Protein 1JMX (pdb70)

InterPro domains:
  IPR009111 Quinohemoprotein amine dehydrogenase, alpha subunit, domain 2 [PF14930] (226-328)
  IPR013783 Immunoglobulin-like fold [G3DSA:2.60.40.10] (332-410)
  IPR013783 Immunoglobulin-like fold [G3DSA:2.60.40.10] (411-534)
  IPR014756 Immunoglobulin E-set [SSF81296] (331-411)
  IPR014756 Immunoglobulin E-set [SSF81296] (412-542)
  IPR015182 Quinohemoprotein amine dehydrogenase, alpha subunit, haem binding domain [PF09098] (52-215)
  IPR015183 Quinohemoprotein amine dehydrogenase, alpha subunit domain III [PF09099] (331-411)
  IPR015184 Quinohemoprotein amine dehydrogenase, alpha subunit domain IV [PF09100] (416-541)
  IPR023887 Quinohemoprotein amine dehydrogenase, alpha subunit [TIGR03908] (46-541)
  IPR036718 Quinohemoprotein amine dehydrogenase alpha subunit, domain 2 superfamily [G3DSA:2.40.128.120] (223-331)
  IPR036718 Quinohemoprotein amine dehydrogenase alpha subunit, domain 2 superfamily [SSF69298] (211-328)
  IPR036909 Cytochrome c-like domain superfamily [G3DSA:1.10.760.10] (51-115)
  IPR036909 Cytochrome c-like domain superfamily [SSF46626] (50-131)
  IPR036909 Cytochrome c-like domain superfamily [SSF46626] (135-213)

Structure (mmCIF, N/CA/C/O backbone):
data_1JMX
#
_entry.id   1JMX
#
_cell.length_a   167.21
_cell.length_b   92.37
_cell.length_c   79.30
_cell.angle_alpha   90.00
_cell.angle_beta   112.00
_cell.angle_gamma   90.00
#
_symmetry.space_group_name_H-M   'C 1 2 1'
#
loop_
_entity.id
_entity.type
_entity.pdbx_description
1 polymer 'Amine Dehydrogenase'
2 polymer 'Amine Dehydrogenase'
3 polymer 'Amine Dehydrogenase'
4 non-polymer 'NICKEL (II) ION'
5 non-polymer 'HEME C'
6 water water
#
loop_
_atom_site.group_PDB
_atom_site.id
_atom_site.type_symbol
_atom_site.label_atom_id
_atom_site.label_alt_id
_atom_site.label_comp_id
_atom_site.label_asym_id
_atom_site.label_entity_id
_atom_site.label_seq_id
_atom_site.pdbx_PDB_ins_code
_atom_site.Cartn_x
_atom_site.Cartn_y
_atom_site.Cartn_z
_atom_site.occupancy
_atom_site.B_iso_or_equiv
_atom_site.auth_seq_id
_atom_site.auth_comp_id
_atom_site.auth_asym_id
_atom_site.auth_atom_id
_atom_site.pdbx_PDB_model_num
ATOM 1 N N . GLU A 1 2 ? 153.143 35.187 4.805 1.00 47.76 2 GLU A N 1
ATOM 2 C CA . GLU A 1 2 ? 154.179 34.122 4.958 1.00 47.42 2 GLU A CA 1
ATOM 3 C C . GLU A 1 2 ? 153.495 32.764 4.947 1.00 46.28 2 GLU A C 1
ATOM 4 O O . GLU A 1 2 ? 152.329 32.635 4.560 1.00 47.13 2 GLU A O 1
ATOM 10 N N . GLN A 1 3 ? 154.239 31.739 5.339 1.00 44.45 3 GLN A N 1
ATOM 11 C CA . GLN A 1 3 ? 153.683 30.405 5.407 1.00 41.68 3 GLN A CA 1
ATOM 12 C C . GLN A 1 3 ? 153.051 30.292 6.772 1.00 37.88 3 GLN A C 1
ATOM 13 O O . GLN A 1 3 ? 153.441 31.000 7.700 1.00 36.43 3 GLN A O 1
ATOM 19 N N . GLY A 1 4 ? 152.067 29.413 6.890 1.00 34.02 4 GLY A N 1
ATOM 20 C CA . GLY A 1 4 ? 151.386 29.239 8.155 1.00 29.68 4 GLY A CA 1
ATOM 21 C C . GLY A 1 4 ? 152.321 28.935 9.308 1.00 26.55 4 GLY A C 1
ATOM 22 O O . GLY A 1 4 ? 152.288 29.638 10.314 1.00 26.69 4 GLY A O 1
ATOM 23 N N . PRO A 1 5 ? 153.199 27.925 9.173 1.00 24.78 5 PRO A N 1
ATOM 24 C CA . PRO A 1 5 ? 154.146 27.531 10.222 1.00 22.71 5 PRO A CA 1
ATOM 25 C C . PRO A 1 5 ? 155.096 28.599 10.742 1.00 20.91 5 PRO A C 1
ATOM 26 O O . PRO A 1 5 ? 155.339 28.670 11.945 1.00 20.61 5 PRO A O 1
ATOM 30 N N . SER A 1 6 ? 155.615 29.437 9.850 1.00 20.89 6 SER A N 1
ATOM 31 C CA . SER A 1 6 ? 156.543 30.481 10.258 1.00 20.66 6 SER A CA 1
ATOM 32 C C . SER A 1 6 ? 155.821 31.607 10.981 1.00 20.51 6 SER A C 1
ATOM 33 O O . SER A 1 6 ? 156.367 32.170 11.921 1.00 21.03 6 SER A O 1
ATOM 36 N N . LEU A 1 7 ? 154.606 31.938 10.537 1.00 19.55 7 LEU A N 1
ATOM 37 C CA . LEU A 1 7 ? 153.796 32.979 11.179 1.00 18.40 7 LEU A CA 1
ATOM 38 C C . LEU A 1 7 ? 153.361 32.509 12.562 1.00 17.06 7 LEU A C 1
ATOM 39 O O . LEU A 1 7 ? 153.275 33.295 13.499 1.00 17.00 7 LEU A O 1
ATOM 44 N N . LEU A 1 8 ? 153.068 31.220 12.666 1.00 17.38 8 LEU A N 1
ATOM 45 C CA . LEU A 1 8 ? 152.666 30.604 13.924 1.00 17.35 8 LEU A CA 1
ATOM 46 C C . LEU A 1 8 ? 153.736 30.845 14.977 1.00 18.23 8 LEU A C 1
ATOM 47 O O . LEU A 1 8 ? 153.439 31.170 16.122 1.00 18.90 8 LEU A O 1
ATOM 52 N N . GLN A 1 9 ? 154.987 30.648 14.584 1.00 17.77 9 GLN A N 1
ATOM 53 C CA . GLN A 1 9 ? 156.109 30.843 15.485 1.00 17.51 9 GLN A CA 1
ATOM 54 C C . GLN A 1 9 ? 156.432 32.317 15.755 1.00 15.79 9 GLN A C 1
ATOM 55 O O . GLN A 1 9 ? 156.580 32.714 16.902 1.00 15.18 9 GLN A O 1
ATOM 61 N N . ASN A 1 10 ? 156.529 33.119 14.700 1.00 15.30 10 ASN A N 1
ATOM 62 C CA . ASN A 1 10 ? 156.853 34.544 14.814 1.00 17.00 10 ASN A CA 1
ATOM 63 C C . ASN A 1 10 ? 155.851 35.360 15.629 1.00 16.35 10 ASN A C 1
ATOM 64 O O . ASN A 1 10 ? 156.219 36.357 16.254 1.00 16.07 10 ASN A O 1
ATOM 69 N N . LYS A 1 11 ? 154.585 34.955 15.588 1.00 15.09 11 LYS A N 1
ATOM 70 C CA . LYS A 1 11 ? 153.520 35.691 16.257 1.00 13.15 11 LYS A CA 1
ATOM 71 C C . LYS A 1 11 ? 152.906 35.099 17.520 1.00 12.40 11 LYS A C 1
ATOM 72 O O . LYS A 1 11 ? 152.327 35.826 18.323 1.00 13.01 11 LYS A O 1
ATOM 78 N N . CYS A 1 12 ? 153.020 33.791 17.697 1.00 13.44 12 CYS A N 1
ATOM 79 C CA . CYS A 1 12 ? 152.405 33.132 18.852 1.00 14.54 12 CYS A CA 1
ATOM 80 C C . CYS A 1 12 ? 153.414 32.659 19.896 1.00 16.57 12 CYS A C 1
ATOM 81 O O . CYS A 1 12 ? 153.104 32.619 21.090 1.00 15.53 12 CYS A O 1
ATOM 84 N N . MET A 1 13 ? 154.607 32.290 19.432 1.00 18.07 13 MET A N 1
ATOM 85 C CA . MET A 1 13 ? 155.688 31.824 20.299 1.00 21.12 13 MET A CA 1
ATOM 86 C C . MET A 1 13 ? 155.976 32.967 21.278 1.00 22.33 13 MET A C 1
ATOM 87 O O . MET A 1 13 ? 155.707 34.133 20.981 1.00 23.91 13 MET A O 1
ATOM 92 N N . GLY A 1 14 ? 156.524 32.656 22.443 1.00 21.39 14 GLY A N 1
ATOM 93 C CA . GLY A 1 14 ? 156.757 33.727 23.393 1.00 21.01 14 GLY A CA 1
ATOM 94 C C . GLY A 1 14 ? 155.688 33.645 24.468 1.00 19.07 14 GLY A C 1
ATOM 95 O O . GLY A 1 14 ? 155.970 33.903 25.632 1.00 21.20 14 GLY A O 1
ATOM 96 N N . CYS A 1 15 ? 154.450 33.353 24.063 1.00 16.50 15 CYS A N 1
ATOM 97 C CA . CYS A 1 15 ? 153.333 33.181 24.996 1.00 13.83 15 CYS A CA 1
ATOM 98 C C . CYS A 1 15 ? 152.930 31.719 24.897 1.00 11.79 15 CYS A C 1
ATOM 99 O O . CYS A 1 15 ? 152.536 31.093 25.878 1.00 11.61 15 CYS A O 1
ATOM 102 N N . HIS A 1 16 ? 153.053 31.173 23.695 1.00 11.44 16 HIS A N 1
ATOM 103 C CA . HIS A 1 16 ? 152.737 29.778 23.458 1.00 12.07 16 HIS A CA 1
ATOM 104 C C . HIS A 1 16 ? 154.040 29.034 23.283 1.00 14.05 16 HIS A C 1
ATOM 105 O O . HIS A 1 16 ? 154.907 29.439 22.514 1.00 14.87 16 HIS A O 1
ATOM 112 N N . ILE A 1 17 ? 154.182 27.960 24.041 1.00 15.48 17 ILE A N 1
ATOM 113 C CA . ILE A 1 17 ? 155.403 27.188 24.019 1.00 18.14 17 ILE A CA 1
ATOM 114 C C . ILE A 1 17 ? 155.486 26.158 22.900 1.00 18.05 17 ILE A C 1
ATOM 115 O O . ILE A 1 17 ? 154.532 25.431 22.628 1.00 17.20 17 ILE A O 1
ATOM 120 N N . PRO A 1 18 ? 156.630 26.126 22.202 1.00 18.71 18 PRO A N 1
ATOM 121 C CA . PRO A 1 18 ? 156.885 25.197 21.102 1.00 20.40 18 PRO A CA 1
ATOM 122 C C . PRO A 1 18 ? 156.940 23.792 21.688 1.00 21.98 18 PRO A C 1
ATOM 123 O O . PRO A 1 18 ? 157.567 23.578 22.725 1.00 23.06 18 PRO A O 1
ATOM 127 N N . GLU A 1 19 ? 156.262 22.848 21.044 1.00 23.45 19 GLU A N 1
ATOM 128 C CA . GLU A 1 19 ? 156.242 21.472 21.520 1.00 24.69 19 GLU A CA 1
ATOM 129 C C . GLU A 1 19 ? 156.853 20.516 20.509 1.00 25.46 19 GLU A C 1
ATOM 130 O O . GLU A 1 19 ? 156.908 19.309 20.746 1.00 26.87 19 GLU A O 1
ATOM 136 N N . GLY A 1 20 ? 157.328 21.056 19.392 1.00 26.80 20 GLY A N 1
ATOM 137 C CA . GLY A 1 20 ? 157.919 20.214 18.368 1.00 29.42 20 GLY A CA 1
ATOM 138 C C . GLY A 1 20 ? 157.240 20.422 17.031 1.00 30.21 20 GLY A C 1
ATOM 139 O O . GLY A 1 20 ? 156.063 20.768 16.986 1.00 31.27 20 GLY A O 1
ATOM 140 N N . ASN A 1 21 ? 157.981 20.178 15.953 1.00 31.02 21 ASN A N 1
ATOM 141 C CA . ASN A 1 21 ? 157.513 20.354 14.573 1.00 32.05 21 ASN A CA 1
ATOM 142 C C . ASN A 1 21 ? 156.229 21.143 14.314 1.00 30.46 21 ASN A C 1
ATOM 143 O O . ASN A 1 21 ? 155.182 20.587 13.972 1.00 29.73 21 ASN A O 1
ATOM 148 N N . ASP A 1 22 ? 156.342 22.452 14.516 1.00 29.11 22 ASP A N 1
ATOM 149 C CA . ASP A 1 22 ? 155.264 23.412 14.297 1.00 27.00 22 ASP A CA 1
ATOM 150 C C . ASP A 1 22 ? 154.021 23.287 15.177 1.00 24.78 22 ASP A C 1
ATOM 151 O O . ASP A 1 22 ? 152.956 23.778 14.814 1.00 23.87 22 ASP A O 1
ATOM 156 N N . THR A 1 23 ? 154.166 22.638 16.334 1.00 23.54 23 THR A N 1
ATOM 157 C CA . THR A 1 23 ? 153.056 22.500 17.278 1.00 21.97 23 THR A CA 1
ATOM 158 C C . THR A 1 23 ? 153.361 23.374 18.493 1.00 19.64 23 THR A C 1
ATOM 159 O O . THR A 1 23 ? 154.516 23.533 18.876 1.00 20.56 23 THR A O 1
ATOM 163 N N . TYR A 1 24 ? 152.326 23.997 19.043 1.00 18.11 24 TYR A N 1
ATOM 164 C CA . TYR A 1 24 ? 152.476 24.887 20.186 1.00 14.77 24 TYR A CA 1
ATOM 165 C C . TYR A 1 24 ? 151.448 24.571 21.247 1.00 14.11 24 TYR A C 1
ATOM 166 O O . TYR A 1 24 ? 150.444 23.923 20.976 1.00 14.82 24 TYR A O 1
ATOM 175 N N . SER A 1 25 ? 151.708 25.007 22.468 1.00 12.05 25 SER A N 1
ATOM 176 C CA . SER A 1 25 ? 150.781 24.748 23.550 1.00 12.37 25 SER A CA 1
ATOM 177 C C . SER A 1 25 ? 149.448 25.438 23.258 1.00 12.10 25 SER A C 1
ATOM 178 O O . SER A 1 25 ? 149.419 26.523 22.673 1.00 11.81 25 SER A O 1
ATOM 181 N N . ARG A 1 26 ? 148.359 24.772 23.639 1.00 12.72 26 ARG A N 1
ATOM 182 C CA . ARG A 1 26 ? 146.998 25.270 23.449 1.00 13.75 26 ARG A CA 1
ATOM 183 C C . ARG A 1 26 ? 146.552 25.189 21.994 1.00 14.10 26 ARG A C 1
ATOM 184 O O . ARG A 1 26 ? 145.653 24.424 21.662 1.00 13.70 26 ARG A O 1
ATOM 192 N N . ILE A 1 27 ? 147.249 25.923 21.129 1.00 15.18 27 ILE A N 1
ATOM 193 C CA . ILE A 1 27 ? 146.963 25.995 19.694 1.00 14.58 27 ILE A CA 1
ATOM 194 C C . ILE A 1 27 ? 146.783 24.664 18.977 1.00 14.59 27 ILE A C 1
ATOM 195 O O . ILE A 1 27 ? 145.821 24.487 18.232 1.00 14.73 27 ILE A O 1
ATOM 200 N N . SER A 1 28 ? 147.682 23.721 19.228 1.00 14.15 28 SER A N 1
ATOM 201 C CA . SER A 1 28 ? 147.627 22.420 18.571 1.00 13.82 28 SER A CA 1
ATOM 202 C C . SER A 1 28 ? 146.810 21.356 19.294 1.00 14.48 28 SER A C 1
ATOM 203 O O . SER A 1 28 ? 146.940 20.171 18.996 1.00 15.98 28 SER A O 1
ATOM 206 N N . HIS A 1 29 ? 145.938 21.770 20.204 1.00 13.79 29 HIS A N 1
ATOM 207 C CA . HIS A 1 29 ? 145.149 20.817 20.976 1.00 14.63 29 HIS A CA 1
ATOM 208 C C . HIS A 1 29 ? 143.664 21.162 20.954 1.00 14.36 29 HIS A C 1
ATOM 209 O O . HIS A 1 29 ? 142.902 20.775 21.844 1.00 13.87 29 HIS A O 1
ATOM 216 N N . GLN A 1 30 ? 143.275 21.898 19.918 1.00 14.27 30 GLN A N 1
ATOM 217 C CA . GLN A 1 30 ? 141.903 22.327 19.734 1.00 14.01 30 GLN A CA 1
ATOM 218 C C . GLN A 1 30 ? 141.570 22.334 18.241 1.00 14.29 30 GLN A C 1
ATOM 219 O O . GLN A 1 30 ? 142.444 22.574 17.406 1.00 15.30 30 GLN A O 1
ATOM 225 N N . ARG A 1 31 ? 140.317 22.029 17.910 1.00 14.84 31 ARG A N 1
ATOM 226 C CA . ARG A 1 31 ? 139.842 22.043 16.516 1.00 13.61 31 ARG A CA 1
ATOM 227 C C . ARG A 1 31 ? 138.606 22.924 16.479 1.00 13.52 31 ARG A C 1
ATOM 228 O O . ARG A 1 31 ? 137.726 22.789 17.324 1.00 14.06 31 ARG A O 1
ATOM 236 N N . LYS A 1 32 ? 138.567 23.859 15.538 1.00 13.11 32 LYS A N 1
ATOM 237 C CA . LYS A 1 32 ? 137.437 24.781 15.427 1.00 12.84 32 LYS A CA 1
ATOM 238 C C . LYS A 1 32 ? 137.102 25.079 13.964 1.00 13.08 32 LYS A C 1
ATOM 239 O O . LYS A 1 32 ? 137.825 24.679 13.042 1.00 13.21 32 LYS A O 1
ATOM 245 N N . THR A 1 33 ? 136.016 25.820 13.770 1.00 12.00 33 THR A N 1
ATOM 246 C CA . THR A 1 33 ? 135.578 26.231 12.441 1.00 11.87 33 THR A CA 1
ATOM 247 C C . THR A 1 33 ? 136.450 27.426 12.044 1.00 12.61 33 THR A C 1
ATOM 248 O O . THR A 1 33 ? 137.209 27.939 12.869 1.00 14.39 33 THR A O 1
ATOM 252 N N . PRO A 1 34 ? 136.388 27.857 10.769 1.00 12.34 34 PRO A N 1
ATOM 253 C CA . PRO A 1 34 ? 137.180 29.003 10.300 1.00 11.99 34 PRO A CA 1
ATOM 254 C C . PRO A 1 34 ? 136.918 30.277 11.119 1.00 12.35 34 PRO A C 1
ATOM 255 O O . PRO A 1 34 ? 137.855 31.001 11.463 1.00 12.26 34 PRO A O 1
ATOM 259 N N . GLU A 1 35 ? 135.653 30.547 11.438 1.00 12.13 35 GLU A N 1
ATOM 260 C CA . GLU A 1 35 ? 135.333 31.729 12.235 1.00 12.41 35 GLU A CA 1
ATOM 261 C C . GLU A 1 35 ? 135.713 31.530 13.695 1.00 11.18 35 GLU A C 1
ATOM 262 O O . GLU A 1 35 ? 135.878 32.496 14.423 1.00 11.20 35 GLU A O 1
ATOM 268 N N . GLY A 1 36 ? 135.841 30.273 14.113 1.00 10.44 36 GLY A N 1
ATOM 269 C CA . GLY A 1 36 ? 136.245 29.977 15.474 1.00 11.75 36 GLY A CA 1
ATOM 270 C C . GLY A 1 36 ? 137.711 30.360 15.618 1.00 12.07 36 GLY A C 1
ATOM 271 O O . GLY A 1 36 ? 138.106 31.020 16.583 1.00 11.40 36 GLY A O 1
ATOM 272 N N . TRP A 1 37 ? 138.517 29.965 14.635 1.00 11.86 37 TRP A N 1
ATOM 273 C CA . TRP A 1 37 ? 139.936 30.298 14.641 1.00 12.14 37 TRP A CA 1
ATOM 274 C C . TRP A 1 37 ? 140.134 31.805 14.589 1.00 11.96 37 TRP A C 1
ATOM 275 O O . TRP A 1 37 ? 140.948 32.340 15.339 1.00 12.59 37 TRP A O 1
ATOM 286 N N . LEU A 1 38 ? 139.359 32.491 13.749 1.00 11.17 38 LEU A N 1
ATOM 287 C CA . LEU A 1 38 ? 139.451 33.946 13.658 1.00 11.23 38 LEU A CA 1
ATOM 288 C C . LEU A 1 38 ? 139.131 34.592 15.017 1.00 11.90 38 LEU A C 1
ATOM 289 O O . LEU A 1 38 ? 139.770 35.567 15.417 1.00 11.54 38 LEU A O 1
ATOM 294 N N . MET A 1 39 ? 138.141 34.038 15.715 1.00 12.53 39 MET A N 1
ATOM 295 C CA . MET A 1 39 ? 137.722 34.539 17.022 1.00 12.50 39 MET A CA 1
ATOM 296 C C . MET A 1 39 ? 138.785 34.375 18.099 1.00 10.73 39 MET A C 1
ATOM 297 O O . MET A 1 39 ? 138.921 35.231 18.960 1.00 12.26 39 MET A O 1
ATOM 302 N N . SER A 1 40 ? 139.535 33.277 18.051 1.00 12.15 40 SER A N 1
ATOM 303 C CA . SER A 1 40 ? 140.601 33.037 19.025 1.00 10.71 40 SER A CA 1
ATOM 304 C C . SER A 1 40 ? 141.740 34.027 18.828 1.00 10.77 40 SER A C 1
ATOM 305 O O . SER A 1 40 ? 142.252 34.588 19.793 1.00 10.91 40 SER A O 1
ATOM 308 N N . ILE A 1 41 ? 142.123 34.237 17.569 1.00 10.49 41 ILE A N 1
ATOM 309 C CA . ILE A 1 41 ? 143.197 35.159 17.234 1.00 11.37 41 ILE A CA 1
ATOM 310 C C . ILE A 1 41 ? 142.799 36.598 17.561 1.00 12.44 41 ILE A C 1
ATOM 311 O O . ILE A 1 41 ? 143.613 37.378 18.058 1.00 12.73 41 ILE A O 1
ATOM 316 N N . ALA A 1 42 ? 141.538 36.933 17.305 1.00 12.32 42 ALA A N 1
ATOM 317 C CA . ALA A 1 42 ? 141.020 38.259 17.608 1.00 11.77 42 ALA A CA 1
ATOM 318 C C . ALA A 1 42 ? 141.060 38.485 19.121 1.00 11.48 42 ALA A C 1
ATOM 319 O O . ALA A 1 42 ? 141.269 39.606 19.572 1.00 13.21 42 ALA A O 1
ATOM 321 N N . ARG A 1 43 ? 140.846 37.426 19.900 1.00 11.55 43 ARG A N 1
ATOM 322 C CA . ARG A 1 43 ? 140.894 37.542 21.357 1.00 12.04 43 ARG A CA 1
ATOM 323 C C . ARG A 1 43 ? 142.322 37.831 21.783 1.00 11.65 43 ARG A C 1
ATOM 324 O O . ARG A 1 43 ? 142.548 38.558 22.736 1.00 12.34 43 ARG A O 1
ATOM 332 N N . MET A 1 44 ? 143.279 37.255 21.064 1.00 11.39 44 MET A N 1
ATOM 333 C CA . MET A 1 44 ? 144.684 37.463 21.363 1.00 12.64 44 MET A CA 1
ATOM 334 C C . MET A 1 44 ? 145.060 38.931 21.196 1.00 13.48 44 MET A C 1
ATOM 335 O O . MET A 1 44 ? 145.865 39.462 21.963 1.00 14.72 44 MET A O 1
ATOM 340 N N . GLN A 1 45 ? 144.449 39.588 20.211 1.00 13.27 45 GLN A N 1
ATOM 341 C CA . GLN A 1 45 ? 144.718 40.995 19.931 1.00 12.57 45 GLN A CA 1
ATOM 342 C C . GLN A 1 45 ? 144.065 41.924 20.932 1.00 12.70 45 GLN A C 1
ATOM 343 O O . GLN A 1 45 ? 144.696 42.832 21.454 1.00 14.02 45 GLN A O 1
ATOM 349 N N . VAL A 1 46 ? 142.788 41.689 21.182 1.00 12.22 46 VAL A N 1
ATOM 350 C CA . VAL A 1 46 ? 141.999 42.500 22.097 1.00 12.72 46 VAL A CA 1
ATOM 351 C C . VAL A 1 46 ? 142.382 42.322 23.571 1.00 12.63 46 VAL A C 1
ATOM 352 O O . VAL A 1 46 ? 142.570 43.299 24.292 1.00 13.78 46 VAL A O 1
ATOM 356 N N . MET A 1 47 ? 142.552 41.072 23.989 1.00 13.53 47 MET A N 1
ATOM 357 C CA . MET A 1 47 ? 142.874 40.750 25.373 1.00 13.83 47 MET A CA 1
ATOM 358 C C . MET A 1 47 ? 144.345 40.700 25.730 1.00 14.57 47 MET A C 1
ATOM 359 O O . MET A 1 47 ? 144.739 41.198 26.778 1.00 15.51 47 MET A O 1
ATOM 364 N N . HIS A 1 48 ? 145.156 40.115 24.854 1.00 14.75 48 HIS A N 1
ATOM 365 C CA . HIS A 1 48 ? 146.579 39.946 25.135 1.00 14.67 48 HIS A CA 1
ATOM 366 C C . HIS A 1 48 ? 147.599 40.784 24.366 1.00 14.98 48 HIS A C 1
ATOM 367 O O . HIS A 1 48 ? 148.793 40.497 24.429 1.00 16.65 48 HIS A O 1
ATOM 374 N N . GLY A 1 49 ? 147.128 41.790 23.630 1.00 13.77 49 GLY A N 1
ATOM 375 C CA . GLY A 1 49 ? 148.025 42.667 22.896 1.00 13.92 49 GLY A CA 1
ATOM 376 C C . GLY A 1 49 ? 148.768 42.172 21.664 1.00 14.60 49 GLY A C 1
ATOM 377 O O . GLY A 1 49 ? 149.697 42.840 21.218 1.00 15.78 49 GLY A O 1
ATOM 378 N N . LEU A 1 50 ? 148.367 41.035 21.101 1.00 14.70 50 LEU A N 1
ATOM 379 C CA . LEU A 1 50 ? 149.010 40.497 19.900 1.00 14.42 50 LEU A CA 1
ATOM 380 C C . LEU A 1 50 ? 148.960 41.523 18.762 1.00 13.94 50 LEU A C 1
ATOM 381 O O . LEU A 1 50 ? 147.925 42.135 18.510 1.00 13.01 50 LEU A O 1
ATOM 386 N N . GLN A 1 51 ? 150.094 41.718 18.101 1.00 14.33 51 GLN A N 1
ATOM 387 C CA . GLN A 1 51 ? 150.193 42.641 16.979 1.00 15.88 51 GLN A CA 1
ATOM 388 C C . GLN A 1 51 ? 150.200 41.799 15.708 1.00 16.80 51 GLN A C 1
ATOM 389 O O . GLN A 1 51 ? 151.132 41.025 15.481 1.00 18.25 51 GLN A O 1
ATOM 395 N N . ILE A 1 52 ? 149.171 41.951 14.878 1.00 16.34 52 ILE A N 1
ATOM 396 C CA . ILE A 1 52 ? 149.069 41.172 13.644 1.00 16.21 52 ILE A CA 1
ATOM 397 C C . ILE A 1 52 ? 148.174 41.857 12.614 1.00 16.96 52 ILE A C 1
ATOM 398 O O . ILE A 1 52 ? 147.090 42.336 12.937 1.00 19.10 52 ILE A O 1
ATOM 403 N N . SER A 1 53 ? 148.643 41.933 11.375 1.00 16.87 53 SER A N 1
ATOM 404 C CA . SER A 1 53 ? 147.877 42.568 10.306 1.00 16.25 53 SER A CA 1
ATOM 405 C C . SER A 1 53 ? 146.724 41.671 9.886 1.00 15.52 53 SER A C 1
ATOM 406 O O . SER A 1 53 ? 146.715 40.481 10.197 1.00 14.38 53 SER A O 1
ATOM 409 N N . ASP A 1 54 ? 145.767 42.245 9.160 1.00 16.59 54 ASP A N 1
ATOM 410 C CA . ASP A 1 54 ? 144.604 41.497 8.685 1.00 17.30 54 ASP A CA 1
ATOM 411 C C . ASP A 1 54 ? 145.013 40.412 7.709 1.00 16.54 54 ASP A C 1
ATOM 412 O O . ASP A 1 54 ? 144.446 39.327 7.708 1.00 16.59 54 ASP A O 1
ATOM 417 N N . ASP A 1 55 ? 146.015 40.716 6.891 1.00 17.63 55 ASP A N 1
ATOM 418 C CA . ASP A 1 55 ? 146.540 39.776 5.911 1.00 19.05 55 ASP A CA 1
ATOM 419 C C . ASP A 1 55 ? 147.123 38.540 6.579 1.00 17.70 55 ASP A C 1
ATOM 420 O O . ASP A 1 55 ? 146.784 37.420 6.218 1.00 17.96 55 ASP A O 1
ATOM 425 N N . ASP A 1 56 ? 148.020 38.752 7.539 1.00 16.68 56 ASP A N 1
ATOM 426 C CA . ASP A 1 56 ? 148.651 37.651 8.256 1.00 15.84 56 ASP A CA 1
ATOM 427 C C . ASP A 1 56 ? 147.649 36.874 9.097 1.00 13.98 56 ASP A C 1
ATOM 428 O O . ASP A 1 56 ? 147.809 35.672 9.309 1.00 13.57 56 ASP A O 1
ATOM 433 N N . ARG A 1 57 ? 146.622 37.568 9.582 1.00 14.40 57 ARG A N 1
ATOM 434 C CA . ARG A 1 57 ? 145.588 36.918 10.375 1.00 14.25 57 ARG A CA 1
ATOM 435 C C . ARG A 1 57 ? 144.835 35.977 9.448 1.00 14.57 57 ARG A C 1
ATOM 436 O O . ARG A 1 57 ? 144.594 34.829 9.806 1.00 15.20 57 ARG A O 1
ATOM 444 N N . ARG A 1 58 ? 144.539 36.442 8.232 1.00 15.35 58 ARG A N 1
ATOM 445 C CA . ARG A 1 58 ? 143.844 35.620 7.239 1.00 16.16 58 ARG A CA 1
ATOM 446 C C . ARG A 1 58 ? 144.660 34.387 6.898 1.00 15.65 58 ARG A C 1
ATOM 447 O O . ARG A 1 58 ? 144.108 33.315 6.670 1.00 15.76 58 ARG A O 1
ATOM 455 N N . THR A 1 59 ? 145.979 34.551 6.857 1.00 16.04 59 THR A N 1
ATOM 456 C CA . THR A 1 59 ? 146.870 33.443 6.545 1.00 15.36 59 THR A CA 1
ATOM 457 C C . THR A 1 59 ? 146.817 32.389 7.640 1.00 14.19 59 THR A C 1
ATOM 458 O O . THR A 1 59 ? 146.684 31.204 7.350 1.00 15.17 59 THR A O 1
ATOM 462 N N . LEU A 1 60 ? 146.889 32.825 8.896 1.00 15.21 60 LEU A N 1
ATOM 463 C CA . LEU A 1 60 ? 146.849 31.897 10.024 1.00 14.03 60 LEU A CA 1
ATOM 464 C C . LEU A 1 60 ? 145.522 31.166 10.151 1.00 14.26 60 LEU A C 1
ATOM 465 O O . LEU A 1 60 ? 145.500 29.979 10.460 1.00 16.14 60 LEU A O 1
ATOM 470 N N . VAL A 1 61 ? 144.421 31.869 9.901 1.00 14.27 61 VAL A N 1
ATOM 471 C CA . VAL A 1 61 ? 143.088 31.265 9.973 1.00 14.94 61 VAL A CA 1
ATOM 472 C C . VAL A 1 61 ? 142.986 30.140 8.945 1.00 14.63 61 VAL A C 1
ATOM 473 O O . VAL A 1 61 ? 142.556 29.041 9.270 1.00 14.41 61 VAL A O 1
ATOM 477 N N . LYS A 1 62 ? 143.430 30.413 7.719 1.00 15.34 62 LYS A N 1
ATOM 478 C CA . LYS A 1 62 ? 143.403 29.425 6.642 1.00 15.35 62 LYS A CA 1
ATOM 479 C C . LYS A 1 62 ? 144.220 28.207 7.056 1.00 15.56 62 LYS A C 1
ATOM 480 O O . LYS A 1 62 ? 143.748 27.070 6.976 1.00 16.73 62 LYS A O 1
ATOM 486 N N . TYR A 1 63 ? 145.424 28.467 7.557 1.00 15.92 63 TYR A N 1
ATOM 487 C CA . TYR A 1 63 ? 146.331 27.414 7.994 1.00 15.22 63 TYR A CA 1
ATOM 488 C C . TYR A 1 63 ? 145.740 26.562 9.113 1.00 14.29 63 TYR A C 1
ATOM 489 O O . TYR A 1 63 ? 145.741 25.335 9.043 1.00 13.95 63 TYR A O 1
ATOM 498 N N . LEU A 1 64 ? 145.217 27.216 10.138 1.00 13.98 64 LEU A N 1
ATOM 499 C CA . LEU A 1 64 ? 144.650 26.500 11.275 1.00 13.57 64 LEU A CA 1
ATOM 500 C C . LEU A 1 64 ? 143.311 25.825 10.977 1.00 13.09 64 LEU A C 1
ATOM 501 O O . LEU A 1 64 ? 143.040 24.744 11.478 1.00 12.69 64 LEU A O 1
ATOM 506 N N . ALA A 1 65 ? 142.508 26.440 10.116 1.00 13.35 65 ALA A N 1
ATOM 507 C CA . ALA A 1 65 ? 141.207 25.897 9.747 1.00 13.77 65 ALA A CA 1
ATOM 508 C C . ALA A 1 65 ? 141.341 24.592 8.956 1.00 14.98 65 ALA A C 1
ATOM 509 O O . ALA A 1 65 ? 140.501 23.707 9.061 1.00 15.45 65 ALA A O 1
ATOM 511 N N . ASP A 1 66 ? 142.399 24.486 8.161 1.00 16.21 66 ASP A N 1
ATOM 512 C CA . ASP A 1 66 ? 142.657 23.289 7.369 1.00 17.37 66 ASP A CA 1
ATOM 513 C C . ASP A 1 66 ? 143.284 22.204 8.231 1.00 18.11 66 ASP A C 1
ATOM 514 O O . ASP A 1 66 ? 142.846 21.062 8.202 1.00 20.42 66 ASP A O 1
ATOM 519 N N . LYS A 1 67 ? 144.312 22.568 8.997 1.00 19.70 67 LYS A N 1
ATOM 520 C CA . LYS A 1 67 ? 145.014 21.626 9.875 1.00 20.79 67 LYS A CA 1
ATOM 521 C C . LYS A 1 67 ? 144.139 21.089 11.008 1.00 21.25 67 LYS A C 1
ATOM 522 O O . LYS A 1 67 ? 144.100 19.880 11.271 1.00 20.96 67 LYS A O 1
ATOM 528 N N . GLN A 1 68 ? 143.452 22.003 11.687 1.00 21.44 68 GLN A N 1
ATOM 529 C CA . GLN A 1 68 ? 142.596 21.649 12.810 1.00 19.76 68 GLN A CA 1
ATOM 530 C C . GLN A 1 68 ? 141.165 22.141 12.648 1.00 17.97 68 GLN A C 1
ATOM 531 O O . GLN A 1 68 ? 140.731 23.088 13.301 1.00 17.12 68 GLN A O 1
ATOM 537 N N . GLY A 1 69 ? 140.437 21.479 11.762 1.00 17.64 69 GLY A N 1
ATOM 538 C CA . GLY A 1 69 ? 139.055 21.837 11.523 1.00 16.31 69 GLY A CA 1
ATOM 539 C C . GLY A 1 69 ? 138.134 20.734 11.997 1.00 14.84 69 GLY A C 1
ATOM 540 O O . GLY A 1 69 ? 138.555 19.812 12.695 1.00 13.74 69 GLY A O 1
ATOM 541 N N . LEU A 1 70 ? 136.864 20.842 11.635 1.00 14.31 70 LEU A N 1
ATOM 542 C CA . LEU A 1 70 ? 135.884 19.842 12.024 1.00 14.28 70 LEU A CA 1
ATOM 543 C C . LEU A 1 70 ? 135.425 19.078 10.789 1.00 13.95 70 LEU A C 1
ATOM 544 O O . LEU A 1 70 ? 135.388 19.622 9.691 1.00 14.40 70 LEU A O 1
ATOM 549 N N . ALA A 1 71 ? 135.108 17.805 10.965 1.00 13.66 71 ALA A N 1
ATOM 550 C CA . ALA A 1 71 ? 134.586 17.017 9.865 1.00 13.71 71 ALA A CA 1
ATOM 551 C C . ALA A 1 71 ? 133.169 17.563 9.613 1.00 14.20 71 ALA A C 1
ATOM 552 O O . ALA A 1 71 ? 132.579 18.203 10.486 1.00 13.96 71 ALA A O 1
ATOM 554 N N . PRO A 1 72 ? 132.626 17.361 8.403 1.00 14.00 72 PRO A N 1
ATOM 555 C CA . PRO A 1 72 ? 131.282 17.858 8.113 1.00 13.74 72 PRO A CA 1
ATOM 556 C C . PRO A 1 72 ? 130.243 17.414 9.142 1.00 13.93 72 PRO A C 1
ATOM 557 O O . PRO A 1 72 ? 129.492 18.233 9.657 1.00 14.41 72 PRO A O 1
ATOM 561 N N . SER A 1 73 ? 130.254 16.130 9.484 1.00 14.26 73 SER A N 1
ATOM 562 C CA . SER A 1 73 ? 129.308 15.582 10.444 1.00 14.32 73 SER A CA 1
ATOM 563 C C . SER A 1 73 ? 129.461 16.132 11.861 1.00 14.69 73 SER A C 1
ATOM 564 O O . SER A 1 73 ? 128.582 15.947 12.693 1.00 15.84 73 SER A O 1
ATOM 567 N N . GLU A 1 74 ? 130.578 16.795 12.142 1.00 14.79 74 GLU A N 1
ATOM 568 C CA . GLU A 1 74 ? 130.788 17.375 13.463 1.00 14.55 74 GLU A CA 1
ATOM 569 C C . GLU A 1 74 ? 130.137 18.753 13.559 1.00 15.06 74 GLU A C 1
ATOM 570 O O . GLU A 1 74 ? 130.113 19.358 14.627 1.00 15.73 74 GLU A O 1
ATOM 576 N N . THR A 1 75 ? 129.644 19.257 12.426 1.00 15.11 75 THR A N 1
ATOM 577 C CA . THR A 1 75 ? 128.950 20.545 12.387 1.00 17.27 75 THR A CA 1
ATOM 578 C C . THR A 1 75 ? 127.433 20.339 12.237 1.00 17.34 75 THR A C 1
ATOM 579 O O . THR A 1 75 ? 126.666 21.293 12.320 1.00 17.14 75 THR A O 1
ATOM 583 N N . ASP A 1 76 ? 127.020 19.095 11.996 1.00 19.20 76 ASP A N 1
ATOM 584 C CA . ASP A 1 76 ? 125.606 18.750 11.832 1.00 20.36 76 ASP A CA 1
ATOM 585 C C . ASP A 1 76 ? 124.710 19.276 12.945 1.00 19.19 76 ASP A C 1
ATOM 586 O O . ASP A 1 76 ? 124.890 18.939 14.117 1.00 18.83 76 ASP A O 1
ATOM 591 N N . GLY A 1 77 ? 123.738 20.101 12.565 1.00 18.66 77 GLY A N 1
ATOM 592 C CA . GLY A 1 77 ? 122.807 20.653 13.534 1.00 16.17 77 GLY A CA 1
ATOM 593 C C . GLY A 1 77 ? 123.179 21.978 14.176 1.00 14.94 77 GLY A C 1
ATOM 594 O O . GLY A 1 77 ? 122.345 22.585 14.846 1.00 14.93 77 GLY A O 1
ATOM 595 N N . VAL A 1 78 ? 124.419 22.425 14.000 1.00 13.30 78 VAL A N 1
ATOM 596 C CA . VAL A 1 78 ? 124.847 23.696 14.581 1.00 12.55 78 VAL A CA 1
ATOM 597 C C . VAL A 1 78 ? 125.411 24.666 13.534 1.00 12.51 78 VAL A C 1
ATOM 598 O O . VAL A 1 78 ? 126.052 25.662 13.879 1.00 13.18 78 VAL A O 1
ATOM 602 N N . ARG A 1 79 ? 125.106 24.412 12.261 1.00 11.10 79 ARG A N 1
ATOM 603 C CA . ARG A 1 79 ? 125.587 25.267 11.188 1.00 11.14 79 ARG A CA 1
ATOM 604 C C . ARG A 1 79 ? 124.911 26.642 11.148 1.00 10.46 79 ARG A C 1
ATOM 605 O O . ARG A 1 79 ? 125.435 27.571 10.541 1.00 10.65 79 ARG A O 1
ATOM 613 N N . TYR A 1 80 ? 123.770 26.772 11.822 1.00 11.08 80 TYR A N 1
ATOM 614 C CA . TYR A 1 80 ? 123.036 28.036 11.877 1.00 10.63 80 TYR A CA 1
ATOM 615 C C . TYR A 1 80 ? 123.860 29.169 12.478 1.00 11.27 80 TYR A C 1
ATOM 616 O O . TYR A 1 80 ? 123.613 30.339 12.190 1.00 12.03 80 TYR A O 1
ATOM 625 N N . ALA A 1 81 ? 124.830 28.817 13.322 1.00 12.17 81 ALA A N 1
ATOM 626 C CA . ALA A 1 81 ? 125.704 29.804 13.969 1.00 12.15 81 ALA A CA 1
ATOM 627 C C . ALA A 1 81 ? 126.617 30.484 12.948 1.00 11.09 81 ALA A C 1
ATOM 628 O O . ALA A 1 81 ? 126.757 31.707 12.954 1.00 10.80 81 ALA A O 1
ATOM 630 N N . MET A 1 82 ? 127.226 29.684 12.072 1.00 11.76 82 MET A N 1
ATOM 631 C CA . MET A 1 82 ? 128.112 30.207 11.029 1.00 12.89 82 MET A CA 1
ATOM 632 C C . MET A 1 82 ? 127.275 30.919 9.969 1.00 13.28 82 MET A C 1
ATOM 633 O O . MET A 1 82 ? 127.735 31.868 9.336 1.00 12.78 82 MET A O 1
ATOM 638 N N . GLU A 1 83 ? 126.041 30.452 9.796 1.00 13.12 83 GLU A N 1
ATOM 639 C CA . GLU A 1 83 ? 125.115 31.016 8.827 1.00 11.90 83 GLU A CA 1
ATOM 640 C C . GLU A 1 83 ? 124.416 32.258 9.359 1.00 12.14 83 GLU A C 1
ATOM 641 O O . GLU A 1 83 ? 123.559 32.831 8.695 1.00 12.18 83 GLU A O 1
ATOM 647 N N . ARG A 1 84 ? 124.800 32.671 10.563 1.00 12.27 84 ARG A N 1
ATOM 648 C CA . ARG A 1 84 ? 124.264 33.867 11.200 1.00 12.79 84 ARG A CA 1
ATOM 649 C C . ARG A 1 84 ? 122.750 33.903 11.346 1.00 12.20 84 ARG A C 1
ATOM 650 O O . ARG A 1 84 ? 122.124 34.945 11.155 1.00 13.33 84 ARG A O 1
ATOM 658 N N . ARG A 1 85 ? 122.165 32.753 11.649 1.00 11.75 85 ARG A N 1
ATOM 659 C CA . ARG A 1 85 ? 120.733 32.665 11.866 1.00 10.61 85 ARG A CA 1
ATOM 660 C C . ARG A 1 85 ? 120.539 32.932 13.359 1.00 10.52 85 ARG A C 1
ATOM 661 O O . ARG A 1 85 ? 120.381 32.010 14.160 1.00 10.10 85 ARG A O 1
ATOM 669 N N . LEU A 1 86 ? 120.583 34.211 13.722 1.00 11.66 86 LEU A N 1
ATOM 670 C CA . LEU A 1 86 ? 120.455 34.631 15.115 1.00 12.72 86 LEU A CA 1
ATOM 671 C C . LEU A 1 86 ? 119.083 34.524 15.795 1.00 13.06 86 LEU A C 1
ATOM 672 O O . LEU A 1 86 ? 118.983 34.735 16.985 1.00 12.65 86 LEU A O 1
ATOM 677 N N . ASN A 1 87 ? 118.040 34.180 15.046 1.00 13.38 87 ASN A N 1
ATOM 678 C CA . ASN A 1 87 ? 116.711 34.008 15.626 1.00 13.35 87 ASN A CA 1
ATOM 679 C C . ASN A 1 87 ? 116.473 32.533 15.943 1.00 11.65 87 ASN A C 1
ATOM 680 O O . ASN A 1 87 ? 115.395 32.151 16.380 1.00 12.24 87 ASN A O 1
ATOM 685 N N . THR A 1 88 ? 117.501 31.715 15.735 1.00 11.99 88 THR A N 1
ATOM 686 C CA . THR A 1 88 ? 117.424 30.284 16.002 1.00 12.17 88 THR A CA 1
ATOM 687 C C . THR A 1 88 ? 117.222 30.032 17.487 1.00 13.79 88 THR A C 1
ATOM 688 O O . THR A 1 88 ? 117.913 30.603 18.327 1.00 13.18 88 THR A O 1
ATOM 692 N N . VAL A 1 89 ? 116.222 29.215 17.795 1.00 15.49 89 VAL A N 1
ATOM 693 C CA . VAL A 1 89 ? 115.914 28.842 19.167 1.00 15.21 89 VAL A CA 1
ATOM 694 C C . VAL A 1 89 ? 116.707 27.563 19.405 1.00 15.09 89 VAL A C 1
ATOM 695 O O . VAL A 1 89 ? 116.398 26.516 18.845 1.00 14.65 89 VAL A O 1
ATOM 699 N N . GLU A 1 90 ? 117.767 27.668 20.193 1.00 16.10 90 GLU A N 1
ATOM 700 C CA . GLU A 1 90 ? 118.620 26.518 20.467 1.00 17.40 90 GLU A CA 1
ATOM 701 C C . GLU A 1 90 ? 117.990 25.437 21.325 1.00 18.01 90 GLU A C 1
ATOM 702 O O . GLU A 1 90 ? 117.219 25.721 22.241 1.00 18.45 90 GLU A O 1
ATOM 708 N N . GLN A 1 91 ? 118.342 24.194 21.014 1.00 19.84 91 GLN A N 1
ATOM 709 C CA . GLN A 1 91 ? 117.847 23.037 21.749 1.00 22.21 91 GLN A CA 1
ATOM 710 C C . GLN A 1 91 ? 118.980 22.129 22.236 1.00 20.38 91 GLN A C 1
ATOM 711 O O . GLN A 1 91 ? 119.323 21.142 21.587 1.00 22.17 91 GLN A O 1
ATOM 717 N N . PHE A 1 92 ? 119.587 22.512 23.355 1.00 19.11 92 PHE A N 1
ATOM 718 C CA . PHE A 1 92 ? 120.661 21.742 23.984 1.00 18.74 92 PHE A CA 1
ATOM 719 C C . PHE A 1 92 ? 120.124 21.323 25.347 1.00 18.67 92 PHE A C 1
ATOM 720 O O . PHE A 1 92 ? 119.090 21.831 25.788 1.00 20.00 92 PHE A O 1
ATOM 728 N N . ASP A 1 93 ? 120.825 20.413 26.018 1.00 19.61 93 ASP A N 1
ATOM 729 C CA . ASP A 1 93 ? 120.416 19.966 27.347 1.00 18.73 93 ASP A CA 1
ATOM 730 C C . ASP A 1 93 ? 120.535 21.136 28.334 1.00 17.81 93 ASP A C 1
ATOM 731 O O . ASP A 1 93 ? 121.294 22.071 28.092 1.00 17.35 93 ASP A O 1
ATOM 736 N N . THR A 1 94 ? 119.804 21.080 29.446 1.00 17.04 94 THR A N 1
ATOM 737 C CA . THR A 1 94 ? 119.811 22.171 30.424 1.00 18.62 94 THR A CA 1
ATOM 738 C C . THR A 1 94 ? 121.173 22.481 31.028 1.00 16.36 94 THR A C 1
ATOM 739 O O . THR A 1 94 ? 121.515 23.644 31.209 1.00 16.18 94 THR A O 1
ATOM 743 N N . GLN A 1 95 ? 121.961 21.451 31.311 1.00 17.34 95 GLN A N 1
ATOM 744 C CA . GLN A 1 95 ? 123.274 21.664 31.903 1.00 18.44 95 GLN A CA 1
ATOM 745 C C . GLN A 1 95 ? 124.161 22.532 31.014 1.00 17.26 95 GLN A C 1
ATOM 746 O O . GLN A 1 95 ? 124.774 23.481 31.486 1.00 17.66 95 GLN A O 1
ATOM 752 N N . LEU A 1 96 ? 124.194 22.222 29.725 1.00 16.88 96 LEU A N 1
ATOM 753 C CA . LEU A 1 96 ? 124.993 22.983 28.774 1.00 16.54 96 LEU A CA 1
ATOM 754 C C . LEU A 1 96 ? 124.402 24.379 28.576 1.00 14.99 96 LEU A C 1
ATOM 755 O O . LEU A 1 96 ? 125.134 25.346 28.409 1.00 14.55 96 LEU A O 1
ATOM 760 N N . SER A 1 97 ? 123.077 24.481 28.591 1.00 15.45 97 SER A N 1
ATOM 761 C CA . SER A 1 97 ? 122.404 25.773 28.399 1.00 16.13 97 SER A CA 1
ATOM 762 C C . SER A 1 97 ? 122.641 26.763 29.525 1.00 13.12 97 SER A C 1
ATOM 763 O O . SER A 1 97 ? 122.963 27.914 29.277 1.00 14.16 97 SER A O 1
ATOM 766 N N . GLU A 1 98 ? 122.450 26.315 30.760 1.00 12.92 98 GLU A N 1
ATOM 767 C CA . GLU A 1 98 ? 122.632 27.169 31.926 1.00 13.33 98 GLU A CA 1
ATOM 768 C C . GLU A 1 98 ? 124.086 27.514 32.167 1.00 12.06 98 GLU A C 1
ATOM 769 O O . GLU A 1 98 ? 124.420 28.655 32.462 1.00 12.96 98 GLU A O 1
ATOM 775 N N . THR A 1 99 ? 124.943 26.512 32.038 1.00 12.02 99 THR A N 1
ATOM 776 C CA . THR A 1 99 ? 126.361 26.691 32.261 1.00 11.60 99 THR A CA 1
ATOM 777 C C . THR A 1 99 ? 127.080 27.375 31.101 1.00 11.68 99 THR A C 1
ATOM 778 O O . THR A 1 99 ? 127.806 28.336 31.314 1.00 11.68 99 THR A O 1
ATOM 782 N N . CYS A 1 100 ? 126.826 26.915 29.878 1.00 12.71 100 CYS A N 1
ATOM 783 C CA . CYS A 1 100 ? 127.522 27.428 28.692 1.00 12.68 100 CYS A CA 1
ATOM 784 C C . CYS A 1 100 ? 126.781 28.189 27.609 1.00 12.83 100 CYS A C 1
ATOM 785 O O . CYS A 1 100 ? 127.418 28.717 26.705 1.00 12.42 100 CYS A O 1
ATOM 788 N N . GLY A 1 101 ? 125.457 28.221 27.659 1.00 12.78 101 GLY A N 1
ATOM 789 C CA . GLY A 1 101 ? 124.734 28.927 26.620 1.00 12.35 101 GLY A CA 1
ATOM 790 C C . GLY A 1 101 ? 123.872 30.070 27.095 1.00 13.54 101 GLY A C 1
ATOM 791 O O . GLY A 1 101 ? 122.989 30.501 26.363 1.00 14.57 101 GLY A O 1
ATOM 792 N N . ARG A 1 102 ? 124.121 30.572 28.302 1.00 12.86 102 ARG A N 1
ATOM 793 C CA . ARG A 1 102 ? 123.326 31.669 28.843 1.00 13.03 102 ARG A CA 1
ATOM 794 C C . ARG A 1 102 ? 123.876 33.054 28.500 1.00 12.35 102 ARG A C 1
ATOM 795 O O . ARG A 1 102 ? 123.213 34.061 28.708 1.00 12.29 102 ARG A O 1
ATOM 803 N N . CYS A 1 103 ? 125.079 33.083 27.947 1.00 11.72 103 CYS A N 1
ATOM 804 C CA . CYS A 1 103 ? 125.739 34.321 27.556 1.00 12.30 103 CYS A CA 1
ATOM 805 C C . CYS A 1 103 ? 125.733 34.369 26.038 1.00 12.20 103 CYS A C 1
ATOM 806 O O . CYS A 1 103 ? 125.092 35.226 25.431 1.00 12.32 103 CYS A O 1
ATOM 809 N N . HIS A 1 104 ? 126.516 33.476 25.443 1.00 11.58 104 HIS A N 1
ATOM 810 C CA . HIS A 1 104 ? 126.583 33.332 24.003 1.00 10.73 104 HIS A CA 1
ATOM 811 C C . HIS A 1 104 ? 125.831 32.033 23.697 1.00 9.43 104 HIS A C 1
ATOM 812 O O . HIS A 1 104 ? 125.353 31.357 24.607 1.00 10.42 104 HIS A O 1
ATOM 819 N N . SER A 1 105 ? 125.737 31.683 22.424 1.00 9.36 105 SER A N 1
ATOM 820 C CA . SER A 1 105 ? 125.032 30.476 22.014 1.00 9.98 105 SER A CA 1
ATOM 821 C C . SER A 1 105 ? 125.732 29.197 22.459 1.00 10.05 105 SER A C 1
ATOM 822 O O . SER A 1 105 ? 126.929 29.194 22.722 1.00 10.34 105 SER A O 1
ATOM 825 N N . GLY A 1 106 ? 124.967 28.116 22.560 1.00 9.82 106 GLY A N 1
ATOM 826 C CA . GLY A 1 106 ? 125.526 26.828 22.911 1.00 8.31 106 GLY A CA 1
ATOM 827 C C . GLY A 1 106 ? 126.190 26.237 21.676 1.00 8.97 106 GLY A C 1
ATOM 828 O O . GLY A 1 106 ? 126.971 25.299 21.785 1.00 9.73 106 GLY A O 1
ATOM 829 N N . ALA A 1 107 ? 125.864 26.779 20.500 1.00 8.52 107 ALA A N 1
ATOM 830 C CA . ALA A 1 107 ? 126.435 26.322 19.232 1.00 7.73 107 ALA A CA 1
ATOM 831 C C . ALA A 1 107 ? 127.916 26.677 19.134 1.00 7.77 107 ALA A C 1
ATOM 832 O O . ALA A 1 107 ? 128.679 25.967 18.491 1.00 7.75 107 ALA A O 1
ATOM 834 N N . ARG A 1 108 ? 128.306 27.787 19.761 1.00 8.40 108 ARG A N 1
ATOM 835 C CA . ARG A 1 108 ? 129.696 28.246 19.779 1.00 8.81 108 ARG A CA 1
ATOM 836 C C . ARG A 1 108 ? 130.565 27.188 20.470 1.00 9.98 108 ARG A C 1
ATOM 837 O O . ARG A 1 108 ? 131.726 26.992 20.126 1.00 10.96 108 ARG A O 1
ATOM 845 N N . VAL A 1 109 ? 129.965 26.490 21.425 1.00 11.05 109 VAL A N 1
ATOM 846 C CA . VAL A 1 109 ? 130.622 25.437 22.180 1.00 11.14 109 VAL A CA 1
ATOM 847 C C . VAL A 1 109 ? 130.699 24.160 21.338 1.00 12.50 109 VAL A C 1
ATOM 848 O O . VAL A 1 109 ? 131.759 23.549 21.225 1.00 13.78 109 VAL A O 1
ATOM 852 N N . ALA A 1 110 ? 129.567 23.775 20.747 1.00 11.61 110 ALA A N 1
ATOM 853 C CA . ALA A 1 110 ? 129.461 22.571 19.923 1.00 9.47 110 ALA A CA 1
ATOM 854 C C . ALA A 1 110 ? 130.258 22.625 18.619 1.00 9.77 110 ALA A C 1
ATOM 855 O O . ALA A 1 110 ? 130.500 21.595 17.997 1.00 10.10 110 ALA A O 1
ATOM 857 N N . LEU A 1 111 ? 130.670 23.821 18.209 1.00 9.67 111 LEU A N 1
ATOM 858 C CA . LEU A 1 111 ? 131.456 23.976 16.990 1.00 9.82 111 LEU A CA 1
ATOM 859 C C . LEU A 1 111 ? 132.958 23.889 17.264 1.00 11.28 111 LEU A C 1
ATOM 860 O O . LEU A 1 111 ? 133.778 24.380 16.488 1.00 11.85 111 LEU A O 1
ATOM 865 N N . GLN A 1 112 ? 133.302 23.256 18.383 1.00 13.00 112 GLN A N 1
ATOM 866 C CA . GLN A 1 112 ? 134.690 23.056 18.787 1.00 13.40 112 GLN A CA 1
ATOM 867 C C . GLN A 1 112 ? 134.899 21.645 19.338 1.00 13.04 112 GLN A C 1
ATOM 868 O O . GLN A 1 112 ? 133.977 21.020 19.855 1.00 13.68 112 GLN A O 1
ATOM 874 N N . ARG A 1 113 ? 136.112 21.136 19.169 1.00 13.82 113 ARG A N 1
ATOM 875 C CA . ARG A 1 113 ? 136.487 19.812 19.649 1.00 13.49 113 ARG A CA 1
ATOM 876 C C . ARG A 1 113 ? 137.771 19.967 20.475 1.00 13.46 113 ARG A C 1
ATOM 877 O O . ARG A 1 113 ? 138.757 20.529 20.003 1.00 13.41 113 ARG A O 1
ATOM 885 N N . ARG A 1 114 ? 137.743 19.511 21.722 1.00 13.25 114 ARG A N 1
ATOM 886 C CA . ARG A 1 114 ? 138.900 19.647 22.612 1.00 12.76 114 ARG A CA 1
ATOM 887 C C . ARG A 1 114 ? 139.019 18.515 23.616 1.00 12.29 114 ARG A C 1
ATOM 888 O O . ARG A 1 114 ? 138.026 17.873 23.956 1.00 11.98 114 ARG A O 1
ATOM 896 N N . PRO A 1 115 ? 140.252 18.235 24.085 1.00 13.46 115 PRO A N 1
ATOM 897 C CA . PRO A 1 115 ? 140.422 17.170 25.076 1.00 13.79 115 PRO A CA 1
ATOM 898 C C . PRO A 1 115 ? 140.010 17.800 26.415 1.00 13.85 115 PRO A C 1
ATOM 899 O O . PRO A 1 115 ? 139.889 19.027 26.510 1.00 13.73 115 PRO A O 1
ATOM 903 N N . ALA A 1 116 ? 139.787 16.979 27.437 1.00 14.39 116 ALA A N 1
ATOM 904 C CA . ALA A 1 116 ? 139.357 17.482 28.742 1.00 14.46 116 ALA A CA 1
ATOM 905 C C . ALA A 1 116 ? 140.178 18.625 29.341 1.00 14.80 116 ALA A C 1
ATOM 906 O O . ALA A 1 116 ? 139.605 19.548 29.914 1.00 16.21 116 ALA A O 1
ATOM 908 N N . LYS A 1 117 ? 141.504 18.578 29.207 1.00 14.42 117 LYS A N 1
ATOM 909 C CA . LYS A 1 117 ? 142.360 19.630 29.768 1.00 14.60 117 LYS A CA 1
ATOM 910 C C . LYS A 1 117 ? 142.158 20.982 29.099 1.00 12.91 117 LYS A C 1
ATOM 911 O O . LYS A 1 117 ? 142.291 22.025 29.746 1.00 13.08 117 LYS A O 1
ATOM 917 N N . GLU A 1 118 ? 141.852 20.964 27.805 1.00 11.82 118 GLU A N 1
ATOM 918 C CA . GLU A 1 118 ? 141.616 22.196 27.062 1.00 11.43 118 GLU A CA 1
ATOM 919 C C . GLU A 1 118 ? 140.243 22.770 27.418 1.00 11.93 118 GLU A C 1
ATOM 920 O O . GLU A 1 118 ? 140.032 23.978 27.320 1.00 13.32 118 GLU A O 1
ATOM 926 N N . TRP A 1 119 ? 139.320 21.901 27.834 1.00 11.16 119 TRP A N 1
ATOM 927 C CA . TRP A 1 119 ? 137.988 22.328 28.256 1.00 11.71 119 TRP A CA 1
ATOM 928 C C . TRP A 1 119 ? 138.128 22.890 29.670 1.00 13.22 119 TRP A C 1
ATOM 929 O O . TRP A 1 119 ? 137.413 23.818 30.046 1.00 12.39 119 TRP A O 1
ATOM 940 N N . GLU A 1 120 ? 139.055 22.319 30.446 1.00 14.38 120 GLU A N 1
ATOM 941 C CA . GLU A 1 120 ? 139.314 22.777 31.811 1.00 14.20 120 GLU A CA 1
ATOM 942 C C . GLU A 1 120 ? 139.986 24.161 31.786 1.00 13.56 120 GLU A C 1
ATOM 943 O O . GLU A 1 120 ? 139.659 25.028 32.599 1.00 12.70 120 GLU A O 1
ATOM 949 N N . HIS A 1 121 ? 140.917 24.360 30.852 1.00 12.02 121 HIS A N 1
ATOM 950 C CA . HIS A 1 121 ? 141.603 25.645 30.704 1.00 11.75 121 HIS A CA 1
ATOM 951 C C . HIS A 1 121 ? 140.580 26.697 30.299 1.00 11.51 121 HIS A C 1
ATOM 952 O O . HIS A 1 121 ? 140.667 27.850 30.721 1.00 11.12 121 HIS A O 1
ATOM 959 N N . LEU A 1 122 ? 139.626 26.294 29.457 1.00 11.10 122 LEU A N 1
ATOM 960 C CA . LEU A 1 122 ? 138.581 27.198 29.001 1.00 10.92 122 LEU A CA 1
ATOM 961 C C . LEU A 1 122 ? 137.730 27.693 30.166 1.00 10.66 122 LEU A C 1
ATOM 962 O O . LEU A 1 122 ? 137.452 28.882 30.252 1.00 11.65 122 LEU A O 1
ATOM 967 N N . VAL A 1 123 ? 137.340 26.794 31.069 1.00 9.43 123 VAL A N 1
ATOM 968 C CA . VAL A 1 123 ? 136.539 27.186 32.231 1.00 10.15 123 VAL A CA 1
ATOM 969 C C . VAL A 1 123 ? 137.282 28.203 33.112 1.00 10.81 123 VAL A C 1
ATOM 970 O O . VAL A 1 123 ? 136.699 29.198 33.543 1.00 11.04 123 VAL A O 1
ATOM 974 N N . ASN A 1 124 ? 138.571 27.962 33.356 1.00 11.17 124 ASN A N 1
ATOM 975 C CA . ASN A 1 124 ? 139.389 28.866 34.165 1.00 10.00 124 ASN A CA 1
ATOM 976 C C . ASN A 1 124 ? 139.511 30.235 33.517 1.00 8.39 124 ASN A C 1
ATOM 977 O O . ASN A 1 124 ? 139.510 31.246 34.208 1.00 8.71 124 ASN A O 1
ATOM 982 N N . PHE A 1 125 ? 139.619 30.262 32.191 1.00 8.45 125 PHE A N 1
ATOM 983 C CA . PHE A 1 125 ? 139.710 31.521 31.461 1.00 8.00 125 PHE A CA 1
ATOM 984 C C . PHE A 1 125 ? 138.442 32.353 31.631 1.00 7.97 125 PHE A C 1
ATOM 985 O O . PHE A 1 125 ? 138.515 33.563 31.770 1.00 9.46 125 PHE A O 1
ATOM 993 N N . HIS A 1 126 ? 137.283 31.706 31.575 1.00 7.68 126 HIS A N 1
ATOM 994 C CA . HIS A 1 126 ? 136.015 32.408 31.721 1.00 8.18 126 HIS A CA 1
ATOM 995 C C . HIS A 1 126 ? 135.886 33.103 33.063 1.00 8.31 126 HIS A C 1
ATOM 996 O O . HIS A 1 126 ? 135.685 34.315 33.117 1.00 9.42 126 HIS A O 1
ATOM 1003 N N . LEU A 1 127 ? 136.009 32.334 34.142 1.00 8.17 127 LEU A N 1
ATOM 1004 C CA . LEU A 1 127 ? 135.904 32.885 35.489 1.00 9.15 127 LEU A CA 1
ATOM 1005 C C . LEU A 1 127 ? 137.059 33.853 35.774 1.00 9.08 127 LEU A C 1
ATOM 1006 O O . LEU A 1 127 ? 136.917 34.764 36.578 1.00 9.77 127 LEU A O 1
ATOM 1011 N N . GLY A 1 128 ? 138.189 33.658 35.095 1.00 8.60 128 GLY A N 1
ATOM 1012 C CA . GLY A 1 128 ? 139.335 34.529 35.290 1.00 8.93 128 GLY A CA 1
ATOM 1013 C C . GLY A 1 128 ? 139.203 35.865 34.590 1.00 8.58 128 GLY A C 1
ATOM 1014 O O . GLY A 1 128 ? 139.519 36.902 35.164 1.00 9.08 128 GLY A O 1
ATOM 1015 N N . GLN A 1 129 ? 138.722 35.828 33.348 1.00 8.20 129 GLN A N 1
ATOM 1016 C CA . GLN A 1 129 ? 138.529 37.023 32.533 1.00 8.88 129 GLN A CA 1
ATOM 1017 C C . GLN A 1 129 ? 137.291 37.826 32.970 1.00 8.88 129 GLN A C 1
ATOM 1018 O O . GLN A 1 129 ? 137.281 39.055 32.893 1.00 7.93 129 GLN A O 1
ATOM 1024 N N . TRP A 1 130 ? 136.255 37.119 33.417 1.00 7.81 130 TRP A N 1
ATOM 1025 C CA . TRP A 1 130 ? 135.023 37.750 33.877 1.00 8.34 130 TRP A CA 1
ATOM 1026 C C . TRP A 1 130 ? 134.698 37.237 35.276 1.00 9.22 130 TRP A C 1
ATOM 1027 O O . TRP A 1 130 ? 133.910 36.311 35.436 1.00 8.50 130 TRP A O 1
ATOM 1038 N N . PRO A 1 131 ? 135.321 37.833 36.313 1.00 9.58 131 PRO A N 1
ATOM 1039 C CA . PRO A 1 131 ? 135.117 37.453 37.716 1.00 9.32 131 PRO A CA 1
ATOM 1040 C C . PRO A 1 131 ? 133.657 37.445 38.182 1.00 9.20 131 PRO A C 1
ATOM 1041 O O . PRO A 1 131 ? 133.296 36.673 39.057 1.00 9.68 131 PRO A O 1
ATOM 1045 N N . SER A 1 132 ? 132.821 38.284 37.583 1.00 9.20 132 SER A N 1
ATOM 1046 C CA . SER A 1 132 ? 131.415 38.359 37.965 1.00 9.51 132 SER A CA 1
ATOM 1047 C C . SER A 1 132 ? 130.589 37.173 37.477 1.00 10.73 132 SER A C 1
ATOM 1048 O O . SER A 1 132 ? 129.428 37.033 37.848 1.00 11.75 132 SER A O 1
ATOM 1051 N N . LEU A 1 133 ? 131.188 36.330 36.644 1.00 10.60 133 LEU A N 1
ATOM 1052 C CA . LEU A 1 133 ? 130.516 35.166 36.085 1.00 10.46 133 LEU A CA 1
ATOM 1053 C C . LEU A 1 133 ? 129.732 34.344 37.109 1.00 13.06 133 LEU A C 1
ATOM 1054 O O . LEU A 1 133 ? 128.544 34.090 36.920 1.00 12.70 133 LEU A O 1
ATOM 1059 N N . GLU A 1 134 ? 130.390 33.969 38.204 1.00 11.71 134 GLU A N 1
ATOM 1060 C CA . GLU A 1 134 ? 129.776 33.154 39.253 1.00 11.12 134 GLU A CA 1
ATOM 1061 C C . GLU A 1 134 ? 128.766 33.864 40.167 1.00 11.14 134 GLU A C 1
ATOM 1062 O O . GLU A 1 134 ? 128.220 33.258 41.087 1.00 11.24 134 GLU A O 1
ATOM 1068 N N . TYR A 1 135 ? 128.520 35.144 39.909 1.00 10.44 135 TYR A N 1
ATOM 1069 C CA . TYR A 1 135 ? 127.567 35.921 40.696 1.00 9.74 135 TYR A CA 1
ATOM 1070 C C . TYR A 1 135 ? 126.319 36.214 39.878 1.00 9.74 135 TYR A C 1
ATOM 1071 O O . TYR A 1 135 ? 125.350 36.751 40.396 1.00 9.68 135 TYR A O 1
ATOM 1080 N N . GLN A 1 136 ? 126.368 35.875 38.592 1.00 9.72 136 GLN A N 1
ATOM 1081 C CA . GLN A 1 136 ? 125.264 36.115 37.672 1.00 9.95 136 GLN A CA 1
ATOM 1082 C C . GLN A 1 136 ? 124.164 35.066 37.794 1.00 10.11 136 GLN A C 1
ATOM 1083 O O . GLN A 1 136 ? 124.347 34.049 38.459 1.00 10.48 136 GLN A O 1
ATOM 1089 N N . ALA A 1 137 ? 123.020 35.330 37.162 1.00 11.40 137 ALA A N 1
ATOM 1090 C CA . ALA A 1 137 ? 121.888 34.403 37.181 1.00 11.01 137 ALA A CA 1
ATOM 1091 C C . ALA A 1 137 ? 122.324 33.049 36.634 1.00 10.89 137 ALA A C 1
ATOM 1092 O O . ALA A 1 137 ? 123.083 32.984 35.660 1.00 12.33 137 ALA A O 1
ATOM 1094 N N . GLN A 1 138 ? 121.848 31.981 37.275 1.00 10.63 138 GLN A N 1
ATOM 1095 C CA . GLN A 1 138 ? 122.171 30.599 36.913 1.00 11.91 138 GLN A CA 1
ATOM 1096 C C . GLN A 1 138 ? 123.616 30.235 37.249 1.00 11.61 138 GLN A C 1
ATOM 1097 O O . GLN A 1 138 ? 124.186 29.300 36.688 1.00 12.45 138 GLN A O 1
ATOM 1103 N N . ALA A 1 139 ? 124.186 30.974 38.193 1.00 11.11 139 ALA A N 1
ATOM 1104 C CA . ALA A 1 139 ? 125.546 30.759 38.647 1.00 10.52 139 ALA A CA 1
ATOM 1105 C C . ALA A 1 139 ? 125.611 30.986 40.160 1.00 10.96 139 ALA A C 1
ATOM 1106 O O . ALA A 1 139 ? 126.187 30.181 40.871 1.00 12.16 139 ALA A O 1
ATOM 1108 N N . ARG A 1 140 ? 124.981 32.063 40.638 1.00 11.80 140 ARG A N 1
ATOM 1109 C CA . ARG A 1 140 ? 124.948 32.422 42.066 1.00 12.78 140 ARG A CA 1
ATOM 1110 C C . ARG A 1 140 ? 124.099 31.454 42.906 1.00 12.69 140 ARG A C 1
ATOM 1111 O O . ARG A 1 140 ? 124.099 31.511 44.134 1.00 11.92 140 ARG A O 1
ATOM 1119 N N . ASP A 1 141 ? 123.330 30.610 42.231 1.00 12.78 141 ASP A N 1
ATOM 1120 C CA . ASP A 1 141 ? 122.460 29.649 42.895 1.00 12.40 141 ASP A CA 1
ATOM 1121 C C . ASP A 1 141 ? 123.100 28.283 43.078 1.00 12.74 141 ASP A C 1
ATOM 1122 O O . ASP A 1 141 ? 122.472 27.368 43.604 1.00 12.23 141 ASP A O 1
ATOM 1127 N N . ARG A 1 142 ? 124.354 28.156 42.658 1.00 11.94 142 ARG A N 1
ATOM 1128 C CA . ARG A 1 142 ? 125.063 26.888 42.747 1.00 12.06 142 ARG A CA 1
ATOM 1129 C C . ARG A 1 142 ? 126.572 27.109 42.895 1.00 12.49 142 ARG A C 1
ATOM 1130 O O . ARG A 1 142 ? 127.050 28.236 42.799 1.00 13.25 142 ARG A O 1
ATOM 1138 N N . ASP A 1 143 ? 127.307 26.044 43.197 1.00 13.68 143 ASP A N 1
ATOM 1139 C CA . ASP A 1 143 ? 128.761 26.131 43.298 1.00 14.53 143 ASP A CA 1
ATOM 1140 C C . ASP A 1 143 ? 129.215 26.007 41.844 1.00 13.58 143 ASP A C 1
ATOM 1141 O O . ASP A 1 143 ? 129.519 24.914 41.367 1.00 13.62 143 ASP A O 1
ATOM 1146 N N . TRP A 1 144 ? 129.214 27.132 41.141 1.00 12.66 144 TRP A N 1
ATOM 1147 C CA . TRP A 1 144 ? 129.561 27.165 39.728 1.00 12.81 144 TRP A CA 1
ATOM 1148 C C . TRP A 1 144 ? 130.876 26.520 39.306 1.00 12.77 144 TRP A C 1
ATOM 1149 O O . TRP A 1 144 ? 130.883 25.669 38.421 1.00 12.43 144 TRP A O 1
ATOM 1160 N N . LEU A 1 145 ? 131.981 26.921 39.926 1.00 13.10 145 LEU A N 1
ATOM 1161 C CA . LEU A 1 145 ? 133.287 26.373 39.557 1.00 14.06 145 LEU A CA 1
ATOM 1162 C C . LEU A 1 145 ? 133.404 24.841 39.708 1.00 13.25 145 LEU A C 1
ATOM 1163 O O . LEU A 1 145 ? 133.774 24.159 38.747 1.00 13.65 145 LEU A O 1
ATOM 1168 N N . PRO A 1 146 ? 133.075 24.280 40.893 1.00 12.42 146 PRO A N 1
ATOM 1169 C CA . PRO A 1 146 ? 133.150 22.824 41.108 1.00 12.65 146 PRO A CA 1
ATOM 1170 C C . PRO A 1 146 ? 132.298 22.021 40.107 1.00 12.96 146 PRO A C 1
ATOM 1171 O O . PRO A 1 146 ? 132.732 20.995 39.581 1.00 13.26 146 PRO A O 1
ATOM 1175 N N . ILE A 1 147 ? 131.083 22.497 39.864 1.00 13.18 147 ILE A N 1
ATOM 1176 C CA . ILE A 1 147 ? 130.150 21.866 38.934 1.00 14.59 147 ILE A CA 1
ATOM 1177 C C . ILE A 1 147 ? 130.717 21.910 37.512 1.00 15.00 147 ILE A C 1
ATOM 1178 O O . ILE A 1 147 ? 130.679 20.918 36.780 1.00 16.22 147 ILE A O 1
ATOM 1183 N N . ALA A 1 148 ? 131.265 23.059 37.134 1.00 14.17 148 ALA A N 1
ATOM 1184 C CA . ALA A 1 148 ? 131.819 23.239 35.798 1.00 14.11 148 ALA A CA 1
ATOM 1185 C C . ALA A 1 148 ? 133.044 22.357 35.549 1.00 14.51 148 ALA A C 1
ATOM 1186 O O . ALA A 1 148 ? 133.203 21.801 34.467 1.00 16.46 148 ALA A O 1
ATOM 1188 N N . LEU A 1 149 ? 133.883 22.201 36.566 1.00 13.65 149 LEU A N 1
ATOM 1189 C CA . LEU A 1 149 ? 135.090 21.393 36.444 1.00 13.92 149 LEU A CA 1
ATOM 1190 C C . LEU A 1 149 ? 134.843 19.896 36.599 1.00 13.88 149 LEU A C 1
ATOM 1191 O O . LEU A 1 149 ? 135.417 19.095 35.867 1.00 15.83 149 LEU A O 1
ATOM 1196 N N . GLN A 1 150 ? 133.981 19.527 37.540 1.00 15.03 150 GLN A N 1
ATOM 1197 C CA . GLN A 1 150 ? 133.694 18.122 37.806 1.00 16.48 150 GLN A CA 1
ATOM 1198 C C . GLN A 1 150 ? 132.588 17.484 36.973 1.00 16.21 150 GLN A C 1
ATOM 1199 O O . GLN A 1 150 ? 132.655 16.299 36.667 1.00 16.04 150 GLN A O 1
ATOM 1205 N N . GLN A 1 151 ? 131.566 18.256 36.625 1.00 16.67 151 GLN A N 1
ATOM 1206 C CA . GLN A 1 151 ? 130.460 17.733 35.831 1.00 18.71 151 GLN A CA 1
ATOM 1207 C C . GLN A 1 151 ? 130.550 18.109 34.363 1.00 17.56 151 GLN A C 1
ATOM 1208 O O . GLN A 1 151 ? 130.525 17.242 33.490 1.00 18.04 151 GLN A O 1
ATOM 1214 N N . VAL A 1 152 ? 130.669 19.407 34.105 1.00 17.51 152 VAL A N 1
ATOM 1215 C CA . VAL A 1 152 ? 130.704 19.936 32.745 1.00 16.27 152 VAL A CA 1
ATOM 1216 C C . VAL A 1 152 ? 131.932 19.610 31.903 1.00 15.69 152 VAL A C 1
ATOM 1217 O O . VAL A 1 152 ? 131.790 19.173 30.762 1.00 16.19 152 VAL A O 1
ATOM 1221 N N . VAL A 1 153 ? 133.130 19.812 32.447 1.00 15.91 153 VAL A N 1
ATOM 1222 C CA . VAL A 1 153 ? 134.351 19.532 31.687 1.00 14.58 153 VAL A CA 1
ATOM 1223 C C . VAL A 1 153 ? 134.380 18.100 31.127 1.00 15.04 153 VAL A C 1
ATOM 1224 O O . VAL A 1 153 ? 134.648 17.912 29.947 1.00 15.77 153 VAL A O 1
ATOM 1228 N N . PRO A 1 154 ? 134.096 17.080 31.966 1.00 15.15 154 PRO A N 1
ATOM 1229 C CA . PRO A 1 154 ? 134.091 15.678 31.526 1.00 16.24 154 PRO A CA 1
ATOM 1230 C C . PRO A 1 154 ? 132.997 15.372 30.489 1.00 16.89 154 PRO A C 1
ATOM 1231 O O . PRO A 1 154 ? 133.155 14.485 29.656 1.00 17.62 154 PRO A O 1
ATOM 1235 N N . ASP A 1 155 ? 131.880 16.090 30.569 1.00 17.69 155 ASP A N 1
ATOM 1236 C CA . ASP A 1 155 ? 130.774 15.903 29.634 1.00 18.27 155 ASP A CA 1
ATOM 1237 C C . ASP A 1 155 ? 131.169 16.523 28.297 1.00 16.72 155 ASP A C 1
ATOM 1238 O O . ASP A 1 155 ? 130.996 15.909 27.249 1.00 17.51 155 ASP A O 1
ATOM 1243 N N . LEU A 1 156 ? 131.737 17.727 28.352 1.00 14.79 156 LEU A N 1
ATOM 1244 C CA . LEU A 1 156 ? 132.173 18.444 27.160 1.00 13.16 156 LEU A CA 1
ATOM 1245 C C . LEU A 1 156 ? 133.233 17.636 26.420 1.00 14.14 156 LEU A C 1
ATOM 1246 O O . LEU A 1 156 ? 133.263 17.625 25.194 1.00 13.71 156 LEU A O 1
ATOM 1251 N N . ALA A 1 157 ? 134.097 16.961 27.176 1.00 13.56 157 ALA A N 1
ATOM 1252 C CA . ALA A 1 157 ? 135.164 16.153 26.600 1.00 15.33 157 ALA A CA 1
ATOM 1253 C C . ALA A 1 157 ? 134.636 14.890 25.931 1.00 16.45 157 ALA A C 1
ATOM 1254 O O . ALA A 1 157 ? 135.194 14.419 24.948 1.00 17.78 157 ALA A O 1
ATOM 1256 N N . LYS A 1 158 ? 133.568 14.330 26.477 1.00 19.15 158 LYS A N 1
ATOM 1257 C CA . LYS A 1 158 ? 132.977 13.126 25.910 1.00 21.43 158 LYS A CA 1
ATOM 1258 C C . LYS A 1 158 ? 132.129 13.446 24.668 1.00 21.67 158 LYS A C 1
ATOM 1259 O O . LYS A 1 158 ? 132.154 12.713 23.671 1.00 20.60 158 LYS A O 1
ATOM 1265 N N . ARG A 1 159 ? 131.397 14.554 24.734 1.00 20.36 159 ARG A N 1
ATOM 1266 C CA . ARG A 1 159 ? 130.541 14.980 23.637 1.00 20.81 159 ARG A CA 1
ATOM 1267 C C . ARG A 1 159 ? 131.320 15.609 22.483 1.00 19.62 159 ARG A C 1
ATOM 1268 O O . ARG A 1 159 ? 131.011 15.368 21.314 1.00 18.76 159 ARG A O 1
ATOM 1276 N N . TYR A 1 160 ? 132.335 16.403 22.818 1.00 17.80 160 TYR A N 1
ATOM 1277 C CA . TYR A 1 160 ? 133.138 17.091 21.810 1.00 16.94 160 TYR A CA 1
ATOM 1278 C C . TYR A 1 160 ? 134.633 16.873 22.002 1.00 16.48 160 TYR A C 1
ATOM 1279 O O . TYR A 1 160 ? 135.354 17.816 22.310 1.00 16.59 160 TYR A O 1
ATOM 1288 N N . PRO A 1 161 ? 135.120 15.638 21.777 1.00 16.71 161 PRO A N 1
ATOM 1289 C CA . PRO A 1 161 ? 136.529 15.255 21.920 1.00 16.49 161 PRO A CA 1
ATOM 1290 C C . PRO A 1 161 ? 137.422 15.694 20.774 1.00 16.88 161 PRO A C 1
ATOM 1291 O O . PRO A 1 161 ? 136.972 15.818 19.638 1.00 18.12 161 PRO A O 1
ATOM 1295 N N . LEU A 1 162 ? 138.701 15.883 21.074 1.00 17.39 162 LEU A N 1
ATOM 1296 C CA . LEU A 1 162 ? 139.685 16.292 20.078 1.00 19.38 162 LEU A CA 1
ATOM 1297 C C . LEU A 1 162 ? 139.771 15.229 18.984 1.00 21.05 162 LEU A C 1
ATOM 1298 O O . LEU A 1 162 ? 139.771 15.541 17.798 1.00 20.71 162 LEU A O 1
ATOM 1303 N N . GLU A 1 163 ? 139.827 13.965 19.392 1.00 23.06 163 GLU A N 1
ATOM 1304 C CA . GLU A 1 163 ? 139.898 12.876 18.427 1.00 25.02 163 GLU A CA 1
ATOM 1305 C C . GLU A 1 163 ? 138.576 12.152 18.236 1.00 22.94 163 GLU A C 1
ATOM 1306 O O . GLU A 1 163 ? 137.830 11.910 19.183 1.00 22.85 163 GLU A O 1
ATOM 1312 N N . SER A 1 164 ? 138.295 11.835 16.980 1.00 22.33 164 SER A N 1
ATOM 1313 C CA . SER A 1 164 ? 137.084 11.131 16.598 1.00 22.04 164 SER A CA 1
ATOM 1314 C C . SER A 1 164 ? 137.350 10.456 15.258 1.00 20.83 164 SER A C 1
ATOM 1315 O O . SER A 1 164 ? 138.248 10.863 14.516 1.00 19.12 164 SER A O 1
ATOM 1318 N N . ALA A 1 165 ? 136.577 9.419 14.962 1.00 20.97 165 ALA A N 1
ATOM 1319 C CA . ALA A 1 165 ? 136.727 8.695 13.709 1.00 22.48 165 ALA A CA 1
ATOM 1320 C C . ALA A 1 165 ? 136.400 9.616 12.537 1.00 22.94 165 ALA A C 1
ATOM 1321 O O . ALA A 1 165 ? 137.067 9.586 11.505 1.00 23.93 165 ALA A O 1
ATOM 1323 N N . ALA A 1 166 ? 135.396 10.467 12.738 1.00 23.32 166 ALA A N 1
ATOM 1324 C CA . ALA A 1 166 ? 134.940 11.421 11.731 1.00 22.73 166 ALA A CA 1
ATOM 1325 C C . ALA A 1 166 ? 136.050 12.331 11.220 1.00 22.61 166 ALA A C 1
ATOM 1326 O O . ALA A 1 166 ? 136.195 12.539 10.014 1.00 23.38 166 ALA A O 1
ATOM 1328 N N . TRP A 1 167 ? 136.818 12.891 12.148 1.00 22.18 167 TRP A N 1
ATOM 1329 C CA . TRP A 1 167 ? 137.915 13.778 11.797 1.00 21.12 167 TRP A CA 1
ATOM 1330 C C . TRP A 1 167 ? 139.047 13.027 11.109 1.00 20.98 167 TRP A C 1
ATOM 1331 O O . TRP A 1 167 ? 139.664 13.538 10.175 1.00 21.22 167 TRP A O 1
ATOM 1342 N N . ALA A 1 168 ? 139.333 11.825 11.598 1.00 22.26 168 ALA A N 1
ATOM 1343 C CA . ALA A 1 168 ? 140.398 10.992 11.045 1.00 24.80 168 ALA A CA 1
ATOM 1344 C C . ALA A 1 168 ? 140.077 10.603 9.605 1.00 25.76 168 ALA A C 1
ATOM 1345 O O . ALA A 1 168 ? 140.928 10.713 8.713 1.00 26.27 168 ALA A O 1
ATOM 1347 N N . GLU A 1 169 ? 138.835 10.171 9.388 1.00 27.38 169 GLU A N 1
ATOM 1348 C CA . GLU A 1 169 ? 138.361 9.757 8.073 1.00 28.64 169 GLU A CA 1
ATOM 1349 C C . GLU A 1 169 ? 138.128 10.922 7.137 1.00 27.83 169 GLU A C 1
ATOM 1350 O O . GLU A 1 169 ? 138.058 10.743 5.919 1.00 29.02 169 GLU A O 1
ATOM 1356 N N . TRP A 1 170 ? 137.983 12.113 7.705 1.00 25.49 170 TRP A N 1
ATOM 1357 C CA . TRP A 1 170 ? 137.800 13.294 6.892 1.00 24.09 170 TRP A CA 1
ATOM 1358 C C . TRP A 1 170 ? 139.159 13.766 6.361 1.00 25.49 170 TRP A C 1
ATOM 1359 O O . TRP A 1 170 ? 139.264 14.190 5.214 1.00 24.59 170 TRP A O 1
ATOM 1370 N N . GLN A 1 171 ? 140.192 13.687 7.200 1.00 27.31 171 GLN A N 1
ATOM 1371 C CA . GLN A 1 171 ? 141.537 14.095 6.808 1.00 29.31 171 GLN A CA 1
ATOM 1372 C C . GLN A 1 171 ? 142.056 13.291 5.614 1.00 30.47 171 GLN A C 1
ATOM 1373 O O . GLN A 1 171 ? 142.919 13.759 4.871 1.00 30.91 171 GLN A O 1
ATOM 1379 N N . LYS A 1 172 ? 141.560 12.066 5.461 1.00 31.70 172 LYS A N 1
ATOM 1380 C CA . LYS A 1 172 ? 141.970 11.211 4.354 1.00 34.05 172 LYS A CA 1
ATOM 1381 C C . LYS A 1 172 ? 141.062 11.361 3.134 1.00 34.02 172 LYS A C 1
ATOM 1382 O O . LYS A 1 172 ? 141.548 11.397 1.999 1.00 35.95 172 LYS A O 1
ATOM 1388 N N . ALA A 1 173 ? 139.757 11.488 3.371 1.00 32.99 173 ALA A N 1
ATOM 1389 C CA . ALA A 1 173 ? 138.787 11.617 2.289 1.00 31.16 173 ALA A CA 1
ATOM 1390 C C . ALA A 1 173 ? 138.488 13.045 1.851 1.00 31.08 173 ALA A C 1
ATOM 1391 O O . ALA A 1 173 ? 137.636 13.249 0.996 1.00 32.52 173 ALA A O 1
ATOM 1393 N N . ARG A 1 174 ? 139.191 14.025 2.411 1.00 30.82 174 ARG A N 1
ATOM 1394 C CA . ARG A 1 174 ? 138.986 15.441 2.081 1.00 30.77 174 ARG A CA 1
ATOM 1395 C C . ARG A 1 174 ? 139.319 15.784 0.627 1.00 31.76 174 ARG A C 1
ATOM 1396 O O . ARG A 1 174 ? 140.479 15.689 0.210 1.00 32.93 174 ARG A O 1
ATOM 1404 N N . PRO A 1 175 ? 138.319 16.248 -0.151 1.00 31.50 175 PRO A N 1
ATOM 1405 C CA . PRO A 1 175 ? 138.531 16.608 -1.562 1.00 31.25 175 PRO A CA 1
ATOM 1406 C C . PRO A 1 175 ? 139.327 17.901 -1.752 1.00 31.09 175 PRO A C 1
ATOM 1407 O O . PRO A 1 175 ? 139.415 18.731 -0.844 1.00 30.91 175 PRO A O 1
ATOM 1411 N N . LYS A 1 176 ? 139.890 18.079 -2.942 1.00 31.33 176 LYS A N 1
ATOM 1412 C CA . LYS A 1 176 ? 140.656 19.291 -3.239 1.00 31.91 176 LYS A CA 1
ATOM 1413 C C . LYS A 1 176 ? 139.717 20.360 -3.798 1.00 30.45 176 LYS A C 1
ATOM 1414 O O . LYS A 1 176 ? 138.542 20.088 -4.062 1.00 29.34 176 LYS A O 1
ATOM 1420 N N . ALA A 1 177 ? 140.226 21.583 -3.931 1.00 29.29 177 ALA A N 1
ATOM 1421 C CA . ALA A 1 177 ? 139.449 22.705 -4.443 1.00 29.26 177 ALA A CA 1
ATOM 1422 C C . ALA A 1 177 ? 139.237 22.609 -5.948 1.00 29.63 177 ALA A C 1
ATOM 1423 O O . ALA A 1 177 ? 138.434 23.346 -6.516 1.00 30.10 177 ALA A O 1
ATOM 1425 N N . ASP A 1 178 ? 139.978 21.718 -6.597 1.00 30.21 178 ASP A N 1
ATOM 1426 C CA . ASP A 1 178 ? 139.854 21.529 -8.037 1.00 30.48 178 ASP A CA 1
ATOM 1427 C C . ASP A 1 178 ?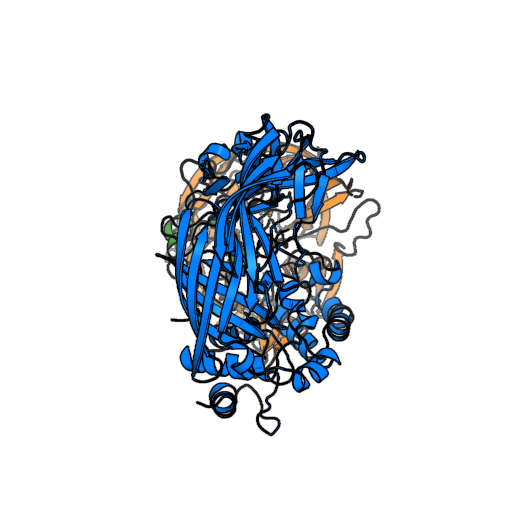 138.503 20.887 -8.391 1.00 29.01 178 ASP A C 1
ATOM 1428 O O . ASP A 1 178 ? 138.098 20.876 -9.555 1.00 29.13 178 ASP A O 1
ATOM 1433 N N . ALA A 1 179 ? 137.822 20.346 -7.381 1.00 26.94 179 ALA A N 1
ATOM 1434 C CA . ALA A 1 179 ? 136.519 19.706 -7.562 1.00 25.41 179 ALA A CA 1
ATOM 1435 C C . ALA A 1 179 ? 135.343 20.685 -7.608 1.00 24.49 179 ALA A C 1
ATOM 1436 O O . ALA A 1 179 ? 134.223 20.281 -7.917 1.00 25.25 179 ALA A O 1
ATOM 1438 N N . LEU A 1 180 ? 135.595 21.963 -7.324 1.00 23.46 180 LEU A N 1
ATOM 1439 C CA . LEU A 1 180 ? 134.527 22.967 -7.302 1.00 22.14 180 LEU A CA 1
ATOM 1440 C C . LEU A 1 180 ? 134.294 23.829 -8.546 1.00 21.98 180 LEU A C 1
ATOM 1441 O O . LEU A 1 180 ? 133.175 24.290 -8.766 1.00 21.78 180 LEU A O 1
ATOM 1446 N N . PRO A 1 181 ? 135.341 24.103 -9.346 1.00 21.81 181 PRO A N 1
ATOM 1447 C CA . PRO A 1 181 ? 135.110 24.928 -10.536 1.00 22.60 181 PRO A CA 1
ATOM 1448 C C . PRO A 1 181 ? 134.080 24.342 -11.511 1.00 21.99 181 PRO A C 1
ATOM 1449 O O . PRO A 1 181 ? 133.972 23.122 -11.658 1.00 21.96 181 PRO A O 1
ATOM 1453 N N . GLY A 1 182 ? 133.318 25.226 -12.150 1.00 21.73 182 GLY A N 1
ATOM 1454 C CA . GLY A 1 182 ? 132.304 24.801 -13.096 1.00 21.98 182 GLY A CA 1
ATOM 1455 C C . GLY A 1 182 ? 131.064 25.658 -12.961 1.00 21.97 182 GLY A C 1
ATOM 1456 O O . GLY A 1 182 ? 131.106 26.718 -12.340 1.00 21.54 182 GLY A O 1
ATOM 1457 N N . GLN A 1 183 ? 129.954 25.208 -13.536 1.00 22.37 183 GLN A N 1
ATOM 1458 C CA . GLN A 1 183 ? 128.709 25.956 -13.450 1.00 23.16 183 GLN A CA 1
ATOM 1459 C C . GLN A 1 183 ? 127.867 25.337 -12.345 1.00 21.89 183 GLN A C 1
ATOM 1460 O O . GLN A 1 183 ? 127.862 24.114 -12.157 1.00 21.08 183 GLN A O 1
ATOM 1466 N N . TRP A 1 184 ? 127.172 26.189 -11.603 1.00 20.49 184 TRP A N 1
ATOM 1467 C CA . TRP A 1 184 ? 126.354 25.727 -10.498 1.00 20.18 184 TRP A CA 1
ATOM 1468 C C . TRP A 1 184 ? 124.956 26.311 -10.531 1.00 20.81 184 TRP A C 1
ATOM 1469 O O . TRP A 1 184 ? 124.772 27.497 -10.287 1.00 22.89 184 TRP A O 1
ATOM 1480 N N . ALA A 1 185 ? 123.965 25.469 -10.796 1.00 20.30 185 ALA A N 1
ATOM 1481 C CA . ALA A 1 185 ? 122.578 25.923 -10.818 1.00 19.87 185 ALA A CA 1
ATOM 1482 C C . ALA A 1 185 ? 122.133 26.108 -9.379 1.00 18.68 185 ALA A C 1
ATOM 1483 O O . ALA A 1 185 ? 122.294 25.204 -8.560 1.00 20.33 185 ALA A O 1
ATOM 1485 N N . PHE A 1 186 ? 121.596 27.276 -9.053 1.00 18.28 186 PHE A N 1
ATOM 1486 C CA . PHE A 1 186 ? 121.141 27.508 -7.692 1.00 17.75 186 PHE A CA 1
ATOM 1487 C C . PHE A 1 186 ? 119.680 27.938 -7.557 1.00 18.29 186 PHE A C 1
ATOM 1488 O O . PHE A 1 186 ? 119.061 28.468 -8.488 1.00 18.17 186 PHE A O 1
ATOM 1496 N N . SER A 1 187 ? 119.153 27.695 -6.364 1.00 18.57 187 SER A N 1
ATOM 1497 C CA . SER A 1 187 ? 117.791 28.035 -6.003 1.00 17.63 187 SER A CA 1
ATOM 1498 C C . SER A 1 187 ? 117.867 28.508 -4.558 1.00 17.79 187 SER A C 1
ATOM 1499 O O . SER A 1 187 ? 118.694 28.034 -3.784 1.00 17.20 187 SER A O 1
ATOM 1502 N N . GLY A 1 188 ? 117.008 29.449 -4.202 1.00 18.41 188 GLY A N 1
ATOM 1503 C CA . GLY A 1 188 ? 117.004 29.962 -2.851 1.00 17.17 188 GLY A CA 1
ATOM 1504 C C . GLY A 1 188 ? 115.764 30.780 -2.566 1.00 17.69 188 GLY A C 1
ATOM 1505 O O . GLY A 1 188 ? 114.938 31.004 -3.451 1.00 16.82 188 GLY A O 1
ATOM 1506 N N . HIS A 1 189 ? 115.641 31.241 -1.327 1.00 16.26 189 HIS A N 1
ATOM 1507 C CA . HIS A 1 189 ? 114.497 32.032 -0.918 1.00 14.71 189 HIS A CA 1
ATOM 1508 C C . HIS A 1 189 ? 114.866 33.049 0.148 1.00 15.20 189 HIS A C 1
ATOM 1509 O O . HIS A 1 189 ? 115.511 32.713 1.140 1.00 14.61 189 HIS A O 1
ATOM 1516 N N . MET A 1 190 ? 114.464 34.293 -0.067 1.00 14.89 190 MET A N 1
ATOM 1517 C CA . MET A 1 190 ? 114.716 35.343 0.902 1.00 16.33 190 MET A CA 1
ATOM 1518 C C . MET A 1 190 ? 113.393 35.682 1.591 1.00 17.37 190 MET A C 1
ATOM 1519 O O . MET A 1 190 ? 112.412 36.016 0.931 1.00 17.54 190 MET A O 1
ATOM 1524 N N . LEU A 1 191 ? 113.363 35.542 2.913 1.00 16.67 191 LEU A N 1
ATOM 1525 C CA . LEU A 1 191 ? 112.169 35.835 3.704 1.00 16.96 191 LEU A CA 1
ATOM 1526 C C . LEU A 1 191 ? 111.674 37.242 3.389 1.00 17.14 191 LEU A C 1
ATOM 1527 O O . LEU A 1 191 ? 112.462 38.181 3.308 1.00 18.50 191 LEU A O 1
ATOM 1532 N N . ALA A 1 192 ? 110.373 37.367 3.158 1.00 17.14 192 ALA A N 1
ATOM 1533 C CA . ALA A 1 192 ? 109.745 38.645 2.841 1.00 16.55 192 ALA A CA 1
ATOM 1534 C C . ALA A 1 192 ? 110.138 39.243 1.487 1.00 17.64 192 ALA A C 1
ATOM 1535 O O . ALA A 1 192 ? 109.783 40.388 1.187 1.00 18.51 192 ALA A O 1
ATOM 1537 N N . LYS A 1 193 ? 110.878 38.486 0.681 1.00 16.93 193 LYS A N 1
ATOM 1538 C CA . LYS A 1 193 ? 111.275 38.955 -0.647 1.00 18.68 193 LYS A CA 1
ATOM 1539 C C . LYS A 1 193 ? 110.855 37.956 -1.728 1.00 18.90 193 LYS A C 1
ATOM 1540 O O . LYS A 1 193 ? 110.298 38.336 -2.759 1.00 19.72 193 LYS A O 1
ATOM 1546 N N . GLY A 1 194 ? 111.130 36.679 -1.495 1.00 19.61 194 GLY A N 1
ATOM 1547 C CA . GLY A 1 194 ? 110.729 35.669 -2.449 1.00 18.93 194 GLY A CA 1
ATOM 1548 C C . GLY A 1 194 ? 111.819 34.771 -2.980 1.00 19.45 194 GLY A C 1
ATOM 1549 O O . GLY A 1 194 ? 112.986 34.887 -2.606 1.00 18.35 194 GLY A O 1
ATOM 1550 N N . ASP A 1 195 ? 111.412 33.890 -3.892 1.00 19.97 195 ASP A N 1
ATOM 1551 C CA . ASP A 1 195 ? 112.300 32.927 -4.522 1.00 18.95 195 ASP A CA 1
ATOM 1552 C C . ASP A 1 195 ? 113.362 33.570 -5.388 1.00 17.97 195 ASP A C 1
ATOM 1553 O O . ASP A 1 195 ? 113.211 34.692 -5.852 1.00 18.86 195 ASP A O 1
ATOM 1558 N N . VAL A 1 196 ? 114.451 32.839 -5.575 1.00 17.89 196 VAL A N 1
ATOM 1559 C CA . VAL A 1 196 ? 115.574 33.289 -6.374 1.00 17.83 196 VAL A CA 1
ATOM 1560 C C . VAL A 1 196 ? 116.140 32.045 -7.055 1.00 17.24 196 VAL A C 1
ATOM 1561 O O . VAL A 1 196 ? 116.054 30.938 -6.519 1.00 16.57 196 VAL A O 1
ATOM 1565 N N . ARG A 1 197 ? 116.652 32.223 -8.267 1.00 19.00 197 ARG A N 1
ATOM 1566 C CA . ARG A 1 197 ? 117.228 31.117 -9.022 1.00 19.87 197 ARG A CA 1
ATOM 1567 C C . ARG A 1 197 ? 118.206 31.665 -10.038 1.00 19.18 197 ARG A C 1
ATOM 1568 O O . ARG A 1 197 ? 118.087 32.810 -10.469 1.00 18.84 197 ARG A O 1
ATOM 1576 N N . GLY A 1 198 ? 119.178 30.844 -10.412 1.00 19.00 198 GLY A N 1
ATOM 1577 C CA . GLY A 1 198 ? 120.161 31.276 -11.384 1.00 18.65 198 GLY A CA 1
ATOM 1578 C C . GLY A 1 198 ? 121.325 30.318 -11.514 1.00 19.21 198 GLY A C 1
ATOM 1579 O O . GLY A 1 198 ? 121.233 29.144 -11.153 1.00 18.50 198 GLY A O 1
ATOM 1580 N N . VAL A 1 199 ? 122.432 30.832 -12.034 1.00 20.76 199 VAL A N 1
ATOM 1581 C CA . VAL A 1 199 ? 123.638 30.042 -12.226 1.00 21.19 199 VAL A CA 1
ATOM 1582 C C . VAL A 1 199 ? 124.845 30.768 -11.657 1.00 19.83 199 VAL A C 1
ATOM 1583 O O . VAL A 1 199 ? 125.047 31.957 -11.880 1.00 19.50 199 VAL A O 1
ATOM 1587 N N . MET A 1 200 ? 125.621 30.033 -10.880 1.00 19.28 200 MET A N 1
ATOM 1588 C CA . MET A 1 200 ? 126.814 30.564 -10.276 1.00 19.69 200 MET A CA 1
ATOM 1589 C C . MET A 1 200 ? 127.999 29.900 -10.947 1.00 18.95 200 MET A C 1
ATOM 1590 O O . MET A 1 200 ? 128.121 28.677 -10.973 1.00 18.77 200 MET A O 1
ATOM 1595 N N . SER A 1 201 ? 128.818 30.728 -11.571 1.00 19.43 201 SER A N 1
ATOM 1596 C CA . SER A 1 201 ? 130.003 30.271 -12.256 1.00 21.05 201 SER A CA 1
ATOM 1597 C C . SER A 1 201 ? 131.198 30.414 -11.313 1.00 20.33 201 SER A C 1
ATOM 1598 O O . SER A 1 201 ? 131.500 31.502 -10.823 1.00 20.70 201 SER A O 1
ATOM 1601 N N . VAL A 1 202 ? 131.841 29.291 -11.029 1.00 20.40 202 VAL A N 1
ATOM 1602 C CA . VAL A 1 202 ? 133.005 29.260 -10.155 1.00 19.98 202 VAL A CA 1
ATOM 1603 C C . VAL A 1 202 ? 134.211 28.947 -11.022 1.00 20.62 202 VAL A C 1
ATOM 1604 O O . VAL A 1 202 ? 134.208 27.965 -11.755 1.00 21.18 202 VAL A O 1
ATOM 1608 N N . THR A 1 203 ? 135.213 29.816 -10.983 1.00 22.98 203 THR A N 1
ATOM 1609 C CA . THR A 1 203 ? 136.434 29.607 -11.758 1.00 25.29 203 THR A CA 1
ATOM 1610 C C . THR A 1 203 ? 137.594 29.700 -10.779 1.00 26.34 203 THR A C 1
ATOM 1611 O O . THR A 1 203 ? 137.538 30.457 -9.819 1.00 27.13 203 THR A O 1
ATOM 1615 N N . PRO A 1 204 ? 138.673 28.945 -11.020 1.00 28.03 204 PRO A N 1
ATOM 1616 C CA . PRO A 1 204 ? 139.836 28.965 -10.125 1.00 29.11 204 PRO A CA 1
ATOM 1617 C C . PRO A 1 204 ? 140.617 30.276 -10.071 1.00 29.19 204 PRO A C 1
ATOM 1618 O O . PRO A 1 204 ? 140.476 31.164 -10.921 1.00 29.62 204 PRO A O 1
ATOM 1622 N N . ASP A 1 205 ? 141.425 30.379 -9.028 1.00 30.50 205 ASP A N 1
ATOM 1623 C CA . ASP A 1 205 ? 142.284 31.526 -8.781 1.00 31.46 205 ASP A CA 1
ATOM 1624 C C . ASP A 1 205 ? 143.440 30.952 -7.946 1.00 32.73 205 ASP A C 1
ATOM 1625 O O . ASP A 1 205 ? 143.623 29.728 -7.888 1.00 34.02 205 ASP A O 1
ATOM 1630 N N . GLN A 1 206 ? 144.209 31.817 -7.299 1.00 33.56 206 GLN A N 1
ATOM 1631 C CA . GLN A 1 206 ? 145.333 31.375 -6.477 1.00 34.65 206 GLN A CA 1
ATOM 1632 C C . GLN A 1 206 ? 144.953 30.420 -5.334 1.00 33.59 206 GLN A C 1
ATOM 1633 O O . GLN A 1 206 ? 144.151 30.772 -4.467 1.00 34.52 206 GLN A O 1
ATOM 1639 N N . GLY A 1 207 ? 145.524 29.216 -5.343 1.00 31.25 207 GLY A N 1
ATOM 1640 C CA . GLY A 1 207 ? 145.282 28.244 -4.280 1.00 29.53 207 GLY A CA 1
ATOM 1641 C C . GLY A 1 207 ? 143.875 27.703 -4.065 1.00 28.66 207 GLY A C 1
ATOM 1642 O O . GLY A 1 207 ? 143.338 26.998 -4.920 1.00 28.91 207 GLY A O 1
ATOM 1643 N N . ASP A 1 208 ? 143.318 27.944 -2.878 1.00 26.70 208 ASP A N 1
ATOM 1644 C CA . ASP A 1 208 ? 141.958 27.490 -2.551 1.00 23.81 208 ASP A CA 1
ATOM 1645 C C . ASP A 1 208 ? 140.925 28.604 -2.668 1.00 21.57 208 ASP A C 1
ATOM 1646 O O . ASP A 1 208 ? 139.849 28.530 -2.077 1.00 20.79 208 ASP A O 1
ATOM 1651 N N . THR A 1 209 ? 141.272 29.647 -3.415 1.00 20.76 209 THR A N 1
ATOM 1652 C CA . THR A 1 209 ? 140.376 30.772 -3.640 1.00 20.01 209 THR A CA 1
ATOM 1653 C C . THR A 1 209 ? 139.799 30.648 -5.058 1.00 19.86 209 THR A C 1
ATOM 1654 O O . THR A 1 209 ? 140.342 29.923 -5.900 1.00 19.86 209 THR A O 1
ATOM 1658 N N . PHE A 1 210 ? 138.693 31.341 -5.315 1.00 19.26 210 PHE A N 1
ATOM 1659 C CA . PHE A 1 210 ? 138.034 31.282 -6.615 1.00 18.74 210 PHE A CA 1
ATOM 1660 C C . PHE A 1 210 ? 137.423 32.622 -6.964 1.00 19.57 210 PHE A C 1
ATOM 1661 O O . PHE A 1 210 ? 137.274 33.501 -6.106 1.00 18.13 210 PHE A O 1
ATOM 1669 N N . LYS A 1 211 ? 137.089 32.764 -8.245 1.00 21.29 211 LYS A N 1
ATOM 1670 C CA . LYS A 1 211 ? 136.399 33.938 -8.771 1.00 22.68 211 LYS A CA 1
ATOM 1671 C C . LYS A 1 211 ? 134.967 33.416 -8.855 1.00 21.83 211 LYS A C 1
ATOM 1672 O O . LYS A 1 211 ? 134.750 32.244 -9.176 1.00 22.23 211 LYS A O 1
ATOM 1678 N N . VAL A 1 212 ? 133.992 34.261 -8.548 1.00 22.41 212 VAL A N 1
ATOM 1679 C CA . VAL A 1 212 ? 132.595 33.827 -8.553 1.00 22.68 212 VAL A CA 1
ATOM 1680 C C . VAL A 1 212 ? 131.705 34.784 -9.331 1.00 22.46 212 VAL A C 1
ATOM 1681 O O . VAL A 1 212 ? 131.841 36.002 -9.239 1.00 20.91 212 VAL A O 1
ATOM 1685 N N . GLU A 1 213 ? 130.772 34.211 -10.080 1.00 23.76 213 GLU A N 1
ATOM 1686 C CA . GLU A 1 213 ? 129.843 34.998 -10.876 1.00 25.84 213 GLU A CA 1
ATOM 1687 C C . GLU A 1 213 ? 128.439 34.455 -10.668 1.00 23.91 213 GLU A C 1
ATOM 1688 O O . GLU A 1 213 ? 128.173 33.285 -10.914 1.00 23.78 213 GLU A O 1
ATOM 1694 N N . VAL A 1 214 ? 127.555 35.309 -10.178 1.00 23.56 214 VAL A N 1
ATOM 1695 C CA . VAL A 1 214 ? 126.178 34.927 -9.931 1.00 23.18 214 VAL A CA 1
ATOM 1696 C C . VAL A 1 214 ? 125.302 35.574 -10.995 1.00 23.30 214 VAL A C 1
ATOM 1697 O O . VAL A 1 214 ? 125.390 36.782 -11.234 1.00 21.73 214 VAL A O 1
ATOM 1701 N N . LYS A 1 215 ? 124.501 34.757 -11.670 1.00 23.53 215 LYS A N 1
ATOM 1702 C CA . LYS A 1 215 ? 123.593 35.251 -12.695 1.00 24.13 215 LYS A CA 1
ATOM 1703 C C . LYS A 1 215 ? 122.192 34.686 -12.489 1.00 23.27 215 LYS A C 1
ATOM 1704 O O . LYS A 1 215 ? 121.963 33.501 -12.693 1.00 23.05 215 LYS A O 1
ATOM 1710 N N . GLY A 1 216 ? 121.254 35.536 -12.087 1.00 22.76 216 GLY A N 1
ATOM 1711 C CA . GLY A 1 216 ? 119.899 35.069 -11.873 1.00 22.58 216 GLY A CA 1
ATOM 1712 C C . GLY A 1 216 ? 118.920 36.185 -11.584 1.00 22.68 216 GLY A C 1
ATOM 1713 O O . GLY A 1 216 ? 119.141 37.337 -11.956 1.00 23.53 216 GLY A O 1
ATOM 1714 N N . ALA A 1 217 ? 117.823 35.838 -10.925 1.00 22.37 217 ALA A N 1
ATOM 1715 C CA . ALA A 1 217 ? 116.803 36.816 -10.581 1.00 22.51 217 ALA A CA 1
ATOM 1716 C C . ALA A 1 217 ? 115.850 36.219 -9.575 1.00 22.51 217 ALA A C 1
ATOM 1717 O O . ALA A 1 217 ? 115.858 35.011 -9.338 1.00 22.41 217 ALA A O 1
ATOM 1719 N N . TYR A 1 218 ? 115.054 37.085 -8.955 1.00 24.49 218 TYR A N 1
ATOM 1720 C CA . TYR A 1 218 ? 114.048 36.658 -7.995 1.00 25.10 218 TYR A CA 1
ATOM 1721 C C . TYR A 1 218 ? 112.791 36.357 -8.790 1.00 25.55 218 TYR A C 1
ATOM 1722 O O . TYR A 1 218 ? 112.699 36.709 -9.970 1.00 26.62 218 TYR A O 1
ATOM 1731 N N . ALA A 1 219 ? 111.829 35.702 -8.149 1.00 26.22 219 ALA A N 1
ATOM 1732 C CA . ALA A 1 219 ? 110.580 35.355 -8.806 1.00 26.75 219 ALA A CA 1
ATOM 1733 C C . ALA A 1 219 ? 109.800 36.599 -9.235 1.00 28.55 219 ALA A C 1
ATOM 1734 O O . ALA A 1 219 ? 109.020 36.541 -10.192 1.00 28.67 219 ALA A O 1
ATOM 1736 N N . ASP A 1 220 ? 110.046 37.727 -8.565 1.00 29.06 220 ASP A N 1
ATOM 1737 C CA . ASP A 1 220 ? 109.350 38.975 -8.884 1.00 29.95 220 ASP A CA 1
ATOM 1738 C C . ASP A 1 220 ? 110.000 39.810 -10.000 1.00 30.91 220 ASP A C 1
ATOM 1739 O O . ASP A 1 220 ? 109.561 40.932 -10.286 1.00 32.31 220 ASP A O 1
ATOM 1744 N N . GLY A 1 221 ? 111.070 39.291 -10.594 1.00 31.18 221 GLY A N 1
ATOM 1745 C CA . GLY A 1 221 ? 111.731 40.009 -11.674 1.00 31.21 221 GLY A CA 1
ATOM 1746 C C . GLY A 1 221 ? 112.932 40.869 -11.313 1.00 30.88 221 GLY A C 1
ATOM 1747 O O . GLY A 1 221 ? 113.604 41.385 -12.215 1.00 31.03 221 GLY A O 1
ATOM 1748 N N . THR A 1 222 ? 113.174 41.085 -10.019 1.00 29.94 222 THR A N 1
ATOM 1749 C CA . THR A 1 222 ? 114.324 41.879 -9.593 1.00 30.02 222 THR A CA 1
ATOM 1750 C C . THR A 1 222 ? 115.573 41.009 -9.856 1.00 29.07 222 THR A C 1
ATOM 1751 O O . THR A 1 222 ? 115.593 39.816 -9.550 1.00 28.80 222 THR A O 1
ATOM 1755 N N . PRO A 1 223 ? 116.602 41.584 -10.504 1.00 28.08 223 PRO A N 1
ATOM 1756 C CA . PRO A 1 223 ? 117.840 40.875 -10.831 1.00 27.16 223 PRO A CA 1
ATOM 1757 C C . PRO A 1 223 ? 118.678 40.389 -9.653 1.00 26.40 223 PRO A C 1
ATOM 1758 O O . PRO A 1 223 ? 118.654 40.968 -8.566 1.00 26.08 223 PRO A O 1
ATOM 1762 N N . PHE A 1 224 ? 119.438 39.329 -9.902 1.00 24.77 224 PHE A N 1
ATOM 1763 C CA . PHE A 1 224 ? 120.337 38.773 -8.905 1.00 23.89 224 PHE A CA 1
ATOM 1764 C C . PHE A 1 224 ? 121.649 38.433 -9.617 1.00 23.02 224 PHE A C 1
ATOM 1765 O O . PHE A 1 224 ? 122.010 37.268 -9.797 1.00 22.76 224 PHE A O 1
ATOM 1773 N N . ASN A 1 225 ? 122.328 39.477 -10.074 1.00 22.94 225 ASN A N 1
ATOM 1774 C CA . ASN A 1 225 ? 123.597 39.320 -10.769 1.00 23.27 225 ASN A CA 1
ATOM 1775 C C . ASN A 1 225 ? 124.714 39.944 -9.943 1.00 22.42 225 ASN A C 1
ATOM 1776 O O . ASN A 1 225 ? 124.603 41.083 -9.475 1.00 22.81 225 ASN A O 1
ATOM 1781 N N . GLY A 1 226 ? 125.790 39.188 -9.769 1.00 21.47 226 GLY A N 1
ATOM 1782 C CA . GLY A 1 226 ? 126.906 39.680 -8.996 1.00 20.74 226 GLY A CA 1
ATOM 1783 C C . GLY A 1 226 ? 128.228 39.039 -9.336 1.00 19.42 226 GLY A C 1
ATOM 1784 O O . GLY A 1 226 ? 128.312 38.045 -10.053 1.00 18.95 226 GLY A O 1
ATOM 1785 N N . SER A 1 227 ? 129.269 39.638 -8.783 1.00 20.17 227 SER A N 1
ATOM 1786 C CA . SER A 1 227 ? 130.643 39.203 -8.976 1.00 21.13 227 SER A CA 1
ATOM 1787 C C . SER A 1 227 ? 131.344 39.267 -7.624 1.00 20.81 227 SER A C 1
ATOM 1788 O O . SER A 1 227 ? 131.098 40.178 -6.830 1.00 21.97 227 SER A O 1
ATOM 1791 N N . GLY A 1 228 ? 132.214 38.298 -7.363 1.00 20.76 228 GLY A N 1
ATOM 1792 C CA . GLY A 1 228 ? 132.938 38.283 -6.107 1.00 19.78 228 GLY A CA 1
ATOM 1793 C C . GLY A 1 228 ? 133.975 37.190 -6.070 1.00 18.80 228 GLY A C 1
ATOM 1794 O O . GLY A 1 228 ? 134.446 36.730 -7.112 1.00 19.51 228 GLY A O 1
ATOM 1795 N N . SER A 1 229 ? 134.334 36.766 -4.867 1.00 18.00 229 SER A N 1
ATOM 1796 C CA . SER A 1 229 ? 135.326 35.718 -4.709 1.00 18.72 229 SER A CA 1
ATOM 1797 C C . SER A 1 229 ? 135.003 34.841 -3.515 1.00 17.73 229 SER A C 1
ATOM 1798 O O . SER A 1 229 ? 134.135 35.165 -2.709 1.00 18.65 229 SER A O 1
ATOM 1801 N N . ALA A 1 230 ? 135.711 33.728 -3.409 1.00 17.38 230 ALA A N 1
ATOM 1802 C CA . ALA A 1 230 ? 135.489 32.800 -2.321 1.00 17.08 230 ALA A CA 1
ATOM 1803 C C . ALA A 1 230 ? 136.745 31.997 -2.011 1.00 17.97 230 ALA A C 1
ATOM 1804 O O . ALA A 1 230 ? 137.656 31.895 -2.840 1.00 17.29 230 ALA A O 1
ATOM 1806 N N . ILE A 1 231 ? 136.807 31.491 -0.781 1.00 18.11 231 ILE A N 1
ATOM 1807 C CA . ILE A 1 231 ? 137.911 30.673 -0.308 1.00 18.94 231 ILE A CA 1
ATOM 1808 C C . ILE A 1 231 ? 137.255 29.404 0.192 1.00 18.33 231 ILE A C 1
ATOM 1809 O O . ILE A 1 231 ? 136.089 29.410 0.577 1.00 18.70 231 ILE A O 1
ATOM 1814 N N . LEU A 1 232 ? 138.013 28.320 0.187 1.00 17.73 232 LEU A N 1
ATOM 1815 C CA . LEU A 1 232 ? 137.507 27.037 0.627 1.00 18.31 232 LEU A CA 1
ATOM 1816 C C . LEU A 1 232 ? 138.396 26.516 1.760 1.00 18.51 232 LEU A C 1
ATOM 1817 O O . LEU A 1 232 ? 139.605 26.335 1.585 1.00 19.18 232 LEU A O 1
ATOM 1822 N N . TYR A 1 233 ? 137.784 26.345 2.931 1.00 16.65 233 TYR A N 1
ATOM 1823 C CA . TYR A 1 233 ? 138.458 25.848 4.126 1.00 14.55 233 TYR A CA 1
ATOM 1824 C C . TYR A 1 233 ? 138.132 24.391 4.379 1.00 14.78 233 TYR A C 1
ATOM 1825 O O . TYR A 1 233 ? 136.998 23.960 4.196 1.00 15.93 233 TYR A O 1
ATOM 1834 N N . ASN A 1 234 ? 139.139 23.637 4.797 1.00 15.15 234 ASN A N 1
ATOM 1835 C CA . ASN A 1 234 ? 138.986 22.226 5.134 1.00 15.30 234 ASN A CA 1
ATOM 1836 C C . ASN A 1 234 ? 138.273 21.373 4.083 1.00 16.21 234 ASN A C 1
ATOM 1837 O O . ASN A 1 234 ? 137.569 20.428 4.423 1.00 17.41 234 ASN A O 1
ATOM 1842 N N . GLY A 1 235 ? 138.428 21.736 2.813 1.00 16.68 235 GLY A N 1
ATOM 1843 C CA . GLY A 1 235 ? 137.834 20.966 1.734 1.00 16.64 235 GLY A CA 1
ATOM 1844 C C . GLY A 1 235 ? 136.337 21.043 1.520 1.00 16.64 235 GLY A C 1
ATOM 1845 O O . GLY A 1 235 ? 135.844 20.471 0.550 1.00 17.74 235 GLY A O 1
ATOM 1846 N N . TYR A 1 236 ? 135.609 21.737 2.395 1.00 16.35 236 TYR A N 1
ATOM 1847 C CA . TYR A 1 236 ? 134.158 21.854 2.242 1.00 15.35 236 TYR A CA 1
ATOM 1848 C C . TYR A 1 236 ? 133.573 23.175 2.728 1.00 15.47 236 TYR A C 1
ATOM 1849 O O . TYR A 1 236 ? 132.529 23.593 2.238 1.00 15.34 236 TYR A O 1
ATOM 1858 N N . GLU A 1 237 ? 134.246 23.835 3.673 1.00 14.53 237 GLU A N 1
ATOM 1859 C CA . GLU A 1 237 ? 133.769 25.110 4.215 1.00 12.99 237 GLU A CA 1
ATOM 1860 C C . GLU A 1 237 ? 133.984 26.295 3.283 1.00 13.55 237 GLU A C 1
ATOM 1861 O O . GLU A 1 237 ? 135.015 26.968 3.312 1.00 12.80 237 GLU A O 1
ATOM 1867 N N . TRP A 1 238 ? 132.959 26.557 2.483 1.00 14.05 238 TRP A N 1
ATOM 1868 C CA . TRP A 1 238 ? 132.955 27.629 1.505 1.00 12.66 238 TRP A CA 1
ATOM 1869 C C . TRP A 1 238 ? 132.576 28.978 2.106 1.00 13.12 238 TRP A C 1
ATOM 1870 O O . TRP A 1 238 ? 131.510 29.129 2.699 1.00 13.82 238 TRP A O 1
ATOM 1881 N N . ARG A 1 239 ? 133.457 29.959 1.933 1.00 11.87 239 ARG A N 1
ATOM 1882 C CA . ARG A 1 239 ? 133.225 31.309 2.424 1.00 12.69 239 ARG A CA 1
ATOM 1883 C C . ARG A 1 239 ? 133.408 32.262 1.262 1.00 13.84 239 ARG A C 1
ATOM 1884 O O . ARG A 1 239 ? 134.488 32.358 0.699 1.00 16.06 239 ARG A O 1
ATOM 1892 N N . GLY A 1 240 ? 132.357 32.984 0.908 1.00 14.80 240 GLY A N 1
ATOM 1893 C CA . GLY A 1 240 ? 132.473 33.895 -0.206 1.00 16.63 240 GLY A CA 1
ATOM 1894 C C . GLY A 1 240 ? 131.852 35.250 0.006 1.00 18.53 240 GLY A C 1
ATOM 1895 O O . GLY A 1 240 ? 131.138 35.484 0.977 1.00 16.89 240 GLY A O 1
ATOM 1896 N N . ASN A 1 241 ? 132.190 36.169 -0.891 1.00 20.30 241 ASN A N 1
ATOM 1897 C CA . ASN A 1 241 ? 131.652 37.512 -0.845 1.00 24.06 241 ASN A CA 1
ATOM 1898 C C . ASN A 1 241 ? 131.308 37.886 -2.272 1.00 23.98 241 ASN A C 1
ATOM 1899 O O . ASN A 1 241 ? 132.174 37.903 -3.150 1.00 25.34 241 ASN A O 1
ATOM 1904 N N . VAL A 1 242 ? 130.033 38.166 -2.499 1.00 24.02 242 VAL A N 1
ATOM 1905 C CA . VAL A 1 242 ? 129.555 38.516 -3.819 1.00 25.00 242 VAL A CA 1
ATOM 1906 C C . VAL A 1 242 ? 128.764 39.807 -3.797 1.00 25.93 242 VAL A C 1
ATOM 1907 O O . VAL A 1 242 ? 127.729 39.912 -3.136 1.00 26.84 242 VAL A O 1
ATOM 1911 N N . LYS A 1 243 ? 129.282 40.788 -4.524 1.00 26.26 243 LYS A N 1
ATOM 1912 C CA . LYS A 1 243 ? 128.664 42.094 -4.645 1.00 28.31 243 LYS A CA 1
ATOM 1913 C C . LYS A 1 243 ? 127.497 42.000 -5.634 1.00 29.44 243 LYS A C 1
ATOM 1914 O O . LYS A 1 243 ? 127.707 41.990 -6.858 1.00 29.80 243 LYS A O 1
ATOM 1920 N N . VAL A 1 244 ? 126.281 41.848 -5.099 1.00 29.84 244 VAL A N 1
ATOM 1921 C CA . VAL A 1 244 ? 125.068 41.765 -5.918 1.00 29.94 244 VAL A CA 1
ATOM 1922 C C . VAL A 1 244 ? 124.344 43.104 -5.826 1.00 31.40 244 VAL A C 1
ATOM 1923 O O . VAL A 1 244 ? 123.695 43.417 -4.818 1.00 31.92 244 VAL A O 1
ATOM 1927 N N . GLY A 1 245 ? 124.469 43.894 -6.887 1.00 32.86 245 GLY A N 1
ATOM 1928 C CA . GLY A 1 245 ? 123.856 45.208 -6.909 1.00 35.60 245 GLY A CA 1
ATOM 1929 C C . GLY A 1 245 ? 124.668 46.178 -6.068 1.00 37.11 245 GLY A C 1
ATOM 1930 O O . GLY A 1 245 ? 125.866 46.377 -6.309 1.00 37.74 245 GLY A O 1
ATOM 1931 N N . ASP A 1 246 ? 124.029 46.740 -5.046 1.00 38.64 246 ASP A N 1
ATOM 1932 C CA . ASP A 1 246 ? 124.671 47.703 -4.152 1.00 40.00 246 ASP A CA 1
ATOM 1933 C C . ASP A 1 246 ? 125.044 47.070 -2.810 1.00 38.38 246 ASP A C 1
ATOM 1934 O O . ASP A 1 246 ? 125.527 47.759 -1.903 1.00 38.94 246 ASP A O 1
ATOM 1939 N N . ALA A 1 247 ? 124.863 45.759 -2.694 1.00 36.04 247 ALA A N 1
ATOM 1940 C CA . ALA A 1 247 ? 125.165 45.083 -1.441 1.00 32.97 247 ALA A CA 1
ATOM 1941 C C . ALA A 1 247 ? 126.160 43.944 -1.563 1.00 30.60 247 ALA A C 1
ATOM 1942 O O . ALA A 1 247 ? 126.160 43.195 -2.544 1.00 29.73 247 ALA A O 1
ATOM 1944 N N . ASN A 1 248 ? 127.041 43.849 -0.575 1.00 28.15 248 ASN A N 1
ATOM 1945 C CA . ASN A 1 248 ? 128.001 42.764 -0.528 1.00 26.77 248 ASN A CA 1
ATOM 1946 C C . ASN A 1 248 ? 127.324 41.663 0.254 1.00 24.40 248 ASN A C 1
ATOM 1947 O O . ASN A 1 248 ? 126.817 41.898 1.349 1.00 23.73 248 ASN A O 1
ATOM 1952 N N . LEU A 1 249 ? 127.270 40.474 -0.330 1.00 22.37 249 LEU A N 1
ATOM 1953 C CA . LEU A 1 249 ? 126.650 39.345 0.332 1.00 20.29 249 LEU A CA 1
ATOM 1954 C C . LEU A 1 249 ? 127.688 38.285 0.667 1.00 19.50 249 LEU A C 1
ATOM 1955 O O . LEU A 1 249 ? 128.516 37.938 -0.168 1.00 20.48 249 LEU A O 1
ATOM 1960 N N . ARG A 1 250 ? 127.680 37.836 1.916 1.00 18.26 250 ARG A N 1
ATOM 1961 C CA . ARG A 1 250 ? 128.570 36.784 2.377 1.00 18.24 250 ARG A CA 1
ATOM 1962 C C . ARG A 1 250 ? 127.890 35.449 2.059 1.00 17.30 250 ARG A C 1
ATOM 1963 O O . ARG A 1 250 ? 126.669 35.329 2.131 1.00 16.26 250 ARG A O 1
ATOM 1971 N N . GLN A 1 251 ? 128.684 34.449 1.704 1.00 16.17 251 GLN A N 1
ATOM 1972 C CA . GLN A 1 251 ? 128.170 33.127 1.397 1.00 13.60 251 GLN A CA 1
ATOM 1973 C C . GLN A 1 251 ? 128.816 32.158 2.368 1.00 13.17 251 GLN A C 1
ATOM 1974 O O . GLN A 1 251 ? 130.036 32.050 2.418 1.00 13.59 251 GLN A O 1
ATOM 1980 N N . VAL A 1 252 ? 128.006 31.488 3.171 1.00 12.04 252 VAL A N 1
ATOM 1981 C CA . VAL A 1 252 ? 128.518 30.499 4.105 1.00 11.37 252 VAL A CA 1
ATOM 1982 C C . VAL A 1 252 ? 127.841 29.188 3.705 1.00 12.81 252 VAL A C 1
ATOM 1983 O O . VAL A 1 252 ? 126.692 28.914 4.080 1.00 13.08 252 VAL A O 1
ATOM 1987 N N . PHE A 1 253 ? 128.525 28.431 2.855 1.00 11.70 253 PHE A N 1
ATOM 1988 C CA . PHE A 1 253 ? 127.996 27.164 2.371 1.00 12.00 253 PHE A CA 1
ATOM 1989 C C . PHE A 1 253 ? 128.898 26.018 2.772 1.00 12.83 253 PHE A C 1
ATOM 1990 O O . PHE A 1 253 ? 130.045 26.214 3.179 1.00 14.84 253 PHE A O 1
ATOM 1998 N N . ALA A 1 254 ? 128.343 24.820 2.662 1.00 12.79 254 ALA A N 1
ATOM 1999 C CA . ALA A 1 254 ? 129.057 23.592 2.921 1.00 12.86 254 ALA A CA 1
ATOM 2000 C C . ALA A 1 254 ? 128.998 22.969 1.540 1.00 14.45 254 ALA A C 1
ATOM 2001 O O . ALA A 1 254 ? 127.918 22.755 1.002 1.00 14.42 254 ALA A O 1
ATOM 2003 N N . ALA A 1 255 ? 130.165 22.821 0.922 1.00 16.48 255 ALA A N 1
ATOM 2004 C CA . ALA A 1 255 ? 130.293 22.245 -0.410 1.00 17.84 255 ALA A CA 1
ATOM 2005 C C . ALA A 1 255 ? 130.673 20.781 -0.287 1.00 19.95 255 ALA A C 1
ATOM 2006 O O . ALA A 1 255 ? 131.828 20.445 -0.019 1.00 21.23 255 ALA A O 1
ATOM 2008 N N . LEU A 1 256 ? 129.692 19.911 -0.485 1.00 21.51 256 LEU A N 1
ATOM 2009 C CA . LEU A 1 256 ? 129.900 18.474 -0.381 1.00 22.94 256 LEU A CA 1
ATOM 2010 C C . LEU A 1 256 ? 129.191 17.695 -1.492 1.00 24.80 256 LEU A C 1
ATOM 2011 O O . LEU A 1 256 ? 128.028 17.967 -1.794 1.00 24.88 256 LEU A O 1
ATOM 2016 N N . ASP A 1 257 ? 129.899 16.742 -2.103 1.00 26.44 257 ASP A N 1
ATOM 2017 C CA . ASP A 1 257 ? 129.320 15.886 -3.145 1.00 28.41 257 ASP A CA 1
ATOM 2018 C C . ASP A 1 257 ? 128.733 16.694 -4.329 1.00 27.01 257 ASP A C 1
ATOM 2019 O O . ASP A 1 257 ? 127.660 16.378 -4.845 1.00 27.51 257 ASP A O 1
ATOM 2024 N N . GLY A 1 258 ? 129.452 17.734 -4.756 1.00 26.18 258 GLY A N 1
ATOM 2025 C CA . GLY A 1 258 ? 128.988 18.572 -5.860 1.00 25.16 258 GLY A CA 1
ATOM 2026 C C . GLY A 1 258 ? 127.660 19.268 -5.591 1.00 24.83 258 GLY A C 1
ATOM 2027 O O . GLY A 1 258 ? 126.863 19.521 -6.498 1.00 24.78 258 GLY A O 1
ATOM 2028 N N . GLU A 1 259 ? 127.450 19.612 -4.329 1.00 23.55 259 GLU A N 1
ATOM 2029 C CA . GLU A 1 259 ? 126.235 20.255 -3.886 1.00 21.79 259 GLU A CA 1
ATOM 2030 C C . GLU A 1 259 ? 126.641 21.279 -2.839 1.00 19.78 259 GLU A C 1
ATOM 2031 O O . GLU A 1 259 ? 127.501 21.013 -2.005 1.00 18.53 259 GLU A O 1
ATOM 2037 N N . MET A 1 260 ? 126.070 22.471 -2.929 1.00 18.71 260 MET A N 1
ATOM 2038 C CA . MET A 1 260 ? 126.362 23.528 -1.978 1.00 18.25 260 MET A CA 1
ATOM 2039 C C . MET A 1 260 ? 125.128 23.912 -1.200 1.00 19.15 260 MET A C 1
ATOM 2040 O O . MET A 1 260 ? 124.103 24.263 -1.779 1.00 20.57 260 MET A O 1
ATOM 2045 N N . LYS A 1 261 ? 125.217 23.826 0.117 1.00 17.67 261 LYS A N 1
ATOM 2046 C CA . LYS A 1 261 ? 124.092 24.183 0.950 1.00 17.32 261 LYS A CA 1
ATOM 2047 C C . LYS A 1 261 ? 124.527 25.181 1.990 1.00 15.51 261 LYS A C 1
ATOM 2048 O O . LYS A 1 261 ? 125.593 25.049 2.578 1.00 14.93 261 LYS A O 1
ATOM 2054 N N . GLY A 1 262 ? 123.712 26.211 2.174 1.00 14.33 262 GLY A N 1
ATOM 2055 C CA . GLY A 1 262 ? 124.034 27.228 3.145 1.00 12.78 262 GLY A CA 1
ATOM 2056 C C . GLY A 1 262 ? 123.130 28.439 3.100 1.00 13.04 262 GLY A C 1
ATOM 2057 O O . GLY A 1 262 ? 121.940 28.346 2.784 1.00 11.58 262 GLY A O 1
ATOM 2058 N N . ARG A 1 263 ? 123.724 29.590 3.383 1.00 11.41 263 ARG A N 1
ATOM 2059 C CA . ARG A 1 263 ? 122.990 30.835 3.423 1.00 11.24 263 ARG A CA 1
ATOM 2060 C C . ARG A 1 263 ? 123.824 31.973 2.870 1.00 12.52 263 ARG A C 1
ATOM 2061 O O . ARG A 1 263 ? 125.040 32.003 3.027 1.00 12.73 263 ARG A O 1
ATOM 2069 N N . MET A 1 264 ? 123.157 32.888 2.181 1.00 13.10 264 MET A N 1
ATOM 2070 C CA . MET A 1 264 ? 123.805 34.048 1.606 1.00 15.14 264 MET A CA 1
ATOM 2071 C C . MET A 1 264 ? 123.118 35.249 2.229 1.00 15.86 264 MET A C 1
ATOM 2072 O O . MET A 1 264 ? 121.909 35.399 2.104 1.00 18.03 264 MET A O 1
ATOM 2077 N N . PHE A 1 265 ? 123.880 36.098 2.910 1.00 16.93 265 PHE A N 1
ATOM 2078 C CA . PHE A 1 265 ? 123.297 37.258 3.577 1.00 16.44 265 PHE A CA 1
ATOM 2079 C C . PHE A 1 265 ? 124.101 38.533 3.404 1.00 16.90 265 PHE A C 1
ATOM 2080 O O . PHE A 1 265 ? 125.257 38.504 3.002 1.00 16.97 265 PHE A O 1
ATOM 2088 N N . GLU A 1 266 ? 123.480 39.663 3.711 1.00 17.84 266 GLU A N 1
ATOM 2089 C CA . GLU A 1 266 ? 124.170 40.930 3.621 1.00 18.17 266 GLU A CA 1
ATOM 2090 C C . GLU A 1 266 ? 125.252 40.977 4.683 1.00 19.70 266 GLU A C 1
ATOM 2091 O O . GLU A 1 266 ? 124.985 40.787 5.871 1.00 17.46 266 GLU A O 1
ATOM 2097 N N . ALA A 1 267 ? 126.478 41.219 4.233 1.00 21.01 267 ALA A N 1
ATOM 2098 C CA . ALA A 1 267 ? 127.652 41.292 5.099 1.00 21.44 267 ALA A CA 1
ATOM 2099 C C . ALA A 1 267 ? 127.426 42.186 6.308 1.00 21.57 267 ALA A C 1
ATOM 2100 O O . ALA A 1 267 ? 127.947 41.933 7.390 1.00 21.94 267 ALA A O 1
ATOM 2102 N N . GLU A 1 268 ? 126.574 43.183 6.121 1.00 22.55 268 GLU A N 1
ATOM 2103 C CA . GLU A 1 268 ? 126.275 44.169 7.143 1.00 24.65 268 GLU A CA 1
ATOM 2104 C C . GLU A 1 268 ? 125.016 43.863 7.967 1.00 23.69 268 GLU A C 1
ATOM 2105 O O . GLU A 1 268 ? 124.870 44.326 9.104 1.00 22.63 268 GLU A O 1
ATOM 2111 N N . HIS A 1 269 ? 124.114 43.072 7.392 1.00 22.42 269 HIS A N 1
ATOM 2112 C CA . HIS A 1 269 ? 122.859 42.736 8.045 1.00 20.83 269 HIS A CA 1
ATOM 2113 C C . HIS A 1 269 ? 122.569 41.261 7.855 1.00 19.96 269 HIS A C 1
ATOM 2114 O O . HIS A 1 269 ? 122.128 40.844 6.779 1.00 19.34 269 HIS A O 1
ATOM 2121 N N . ASP A 1 270 ? 122.799 40.468 8.895 1.00 19.75 270 ASP A N 1
ATOM 2122 C CA . ASP A 1 270 ? 122.564 39.040 8.764 1.00 19.80 270 ASP A CA 1
ATOM 2123 C C . ASP A 1 270 ? 121.136 38.528 8.857 1.00 17.43 270 ASP A C 1
ATOM 2124 O O . ASP A 1 270 ? 120.913 37.335 8.711 1.00 16.98 270 ASP A O 1
ATOM 2129 N N . GLU A 1 271 ? 120.176 39.415 9.106 1.00 16.79 271 GLU A N 1
ATOM 2130 C CA . GLU A 1 271 ? 118.767 39.013 9.133 1.00 16.39 271 GLU A CA 1
ATOM 2131 C C . GLU A 1 271 ? 118.264 39.106 7.698 1.00 14.25 271 GLU A C 1
ATOM 2132 O O . GLU A 1 271 ? 117.198 38.605 7.367 1.00 15.85 271 GLU A O 1
ATOM 2138 N N . ARG A 1 272 ? 119.028 39.799 6.863 1.00 13.45 272 ARG A N 1
ATOM 2139 C CA . ARG A 1 272 ? 118.676 39.981 5.466 1.00 12.83 272 ARG A CA 1
ATOM 2140 C C . ARG A 1 272 ? 119.480 39.000 4.629 1.00 13.87 272 ARG A C 1
ATOM 2141 O O . ARG A 1 272 ? 120.610 39.278 4.226 1.00 14.54 272 ARG A O 1
ATOM 2149 N N . GLY A 1 273 ? 118.897 37.830 4.408 1.00 13.92 273 GLY A N 1
ATOM 2150 C CA . GLY A 1 273 ? 119.568 36.813 3.638 1.00 15.60 273 GLY A CA 1
ATOM 2151 C C . GLY A 1 273 ? 118.605 35.871 2.959 1.00 16.36 273 GLY A C 1
ATOM 2152 O O . GLY A 1 273 ? 117.388 36.045 3.021 1.00 18.41 273 GLY A O 1
ATOM 2153 N N . LEU A 1 274 ? 119.157 34.858 2.314 1.00 15.37 274 LEU A N 1
ATOM 2154 C CA . LEU A 1 274 ? 118.356 33.880 1.613 1.00 15.61 274 LEU A CA 1
ATOM 2155 C C . LEU A 1 274 ? 118.923 32.481 1.805 1.00 15.23 274 LEU A C 1
ATOM 2156 O O . LEU A 1 274 ? 120.127 32.305 1.967 1.00 14.48 274 LEU A O 1
ATOM 2161 N N . ASP A 1 275 ? 118.037 31.494 1.871 1.00 15.66 275 ASP A N 1
ATOM 2162 C CA . ASP A 1 275 ? 118.466 30.109 1.986 1.00 15.94 275 ASP A CA 1
ATOM 2163 C C . ASP A 1 275 ? 119.066 29.810 0.634 1.00 16.30 275 ASP A C 1
ATOM 2164 O O . ASP A 1 275 ? 118.598 30.317 -0.382 1.00 16.82 275 ASP A O 1
ATOM 2169 N N . PHE A 1 276 ? 120.093 28.983 0.609 1.00 15.78 276 PHE A N 1
ATOM 2170 C CA . PHE A 1 276 ? 120.755 28.717 -0.644 1.00 16.01 276 PHE A CA 1
ATOM 2171 C C . PHE A 1 276 ? 121.157 27.272 -0.846 1.00 16.68 276 PHE A C 1
ATOM 2172 O O . PHE A 1 276 ? 121.845 26.675 -0.022 1.00 17.57 276 PHE A O 1
ATOM 2180 N N . THR A 1 277 ? 120.727 26.722 -1.971 1.00 16.93 277 THR A N 1
ATOM 2181 C CA . THR A 1 277 ? 121.065 25.359 -2.327 1.00 17.34 277 THR A CA 1
ATOM 2182 C C . THR A 1 277 ? 121.473 25.396 -3.792 1.00 16.39 277 THR A C 1
ATOM 2183 O O . THR A 1 277 ? 120.902 26.142 -4.576 1.00 16.58 277 THR A O 1
ATOM 2187 N N . ALA A 1 278 ? 122.531 24.680 -4.134 1.00 15.98 278 ALA A N 1
ATOM 2188 C CA . ALA A 1 278 ? 123.009 24.662 -5.508 1.00 17.31 278 ALA A CA 1
ATOM 2189 C C . ALA A 1 278 ? 123.503 23.276 -5.874 1.00 19.63 278 ALA A C 1
ATOM 2190 O O . ALA A 1 278 ? 123.761 22.443 -4.995 1.00 20.38 278 ALA A O 1
ATOM 2192 N N . VAL A 1 279 ? 123.629 23.035 -7.177 1.00 20.84 279 VAL A N 1
ATOM 2193 C CA . VAL A 1 279 ? 124.091 21.753 -7.684 1.00 21.77 279 VAL A CA 1
ATOM 2194 C C . VAL A 1 279 ? 125.035 21.979 -8.855 1.00 21.45 279 VAL A C 1
ATOM 2195 O O . VAL A 1 279 ? 124.752 22.776 -9.745 1.00 20.53 279 VAL A O 1
ATOM 2199 N N . LYS A 1 280 ? 126.166 21.281 -8.839 1.00 21.45 280 LYS A N 1
ATOM 2200 C CA . LYS A 1 280 ? 127.138 21.415 -9.907 1.00 22.44 280 LYS A CA 1
ATOM 2201 C C . LYS A 1 280 ? 126.713 20.654 -11.158 1.00 23.57 280 LYS A C 1
ATOM 2202 O O . LYS A 1 280 ? 126.136 19.566 -11.090 1.00 21.28 280 LYS A O 1
ATOM 2208 N N . GLU A 1 281 ? 127.019 21.251 -12.302 1.00 26.06 281 GLU A N 1
ATOM 2209 C CA . GLU A 1 281 ? 126.720 20.658 -13.593 1.00 28.71 281 GLU A CA 1
ATOM 2210 C C . GLU A 1 281 ? 127.427 19.312 -13.659 1.00 28.31 281 GLU A C 1
ATOM 2211 O O . GLU A 1 281 ? 128.457 19.118 -13.014 1.00 27.47 281 GLU A O 1
ATOM 2217 N N . GLY A 1 282 ? 126.853 18.378 -14.411 1.00 29.48 282 GLY A N 1
ATOM 2218 C CA . GLY A 1 282 ? 127.453 17.062 -14.531 1.00 30.95 282 GLY A CA 1
ATOM 2219 C C . GLY A 1 282 ? 126.606 15.955 -13.936 1.00 32.25 282 GLY A C 1
ATOM 2220 O O . GLY A 1 282 ? 126.808 14.790 -14.269 1.00 33.49 282 GLY A O 1
ATOM 2221 N N . LYS A 1 283 ? 125.703 16.308 -13.021 1.00 33.56 283 LYS A N 1
ATOM 2222 C CA . LYS A 1 283 ? 124.799 15.342 -12.392 1.00 34.92 283 LYS A CA 1
ATOM 2223 C C . LYS A 1 283 ? 123.390 15.922 -12.553 1.00 34.31 283 LYS A C 1
ATOM 2224 O O . LYS A 1 283 ? 123.175 17.098 -12.254 1.00 33.16 283 LYS A O 1
ATOM 2230 N N . ALA A 1 284 ? 122.446 15.105 -13.027 1.00 34.01 284 ALA A N 1
ATOM 2231 C CA . ALA A 1 284 ? 121.056 15.536 -13.218 1.00 32.96 284 ALA A CA 1
ATOM 2232 C C . ALA A 1 284 ? 120.313 15.617 -11.891 1.00 32.40 284 ALA A C 1
ATOM 2233 O O . ALA A 1 284 ? 120.118 14.606 -11.205 1.00 31.83 284 ALA A O 1
ATOM 2235 N N . ARG A 1 285 ? 119.917 16.834 -11.533 1.00 32.65 285 ARG A N 1
ATOM 2236 C CA . ARG A 1 285 ? 119.187 17.084 -10.299 1.00 33.17 285 ARG A CA 1
ATOM 2237 C C . ARG A 1 285 ? 118.017 18.011 -10.598 1.00 32.18 285 ARG A C 1
ATOM 2238 O O . ARG A 1 285 ? 118.021 18.746 -11.584 1.00 32.25 285 ARG A O 1
ATOM 2246 N N . LEU A 1 286 ? 117.004 17.946 -9.749 1.00 31.07 286 LEU A N 1
ATOM 2247 C CA . LEU A 1 286 ? 115.833 18.795 -9.877 1.00 29.37 286 LEU A CA 1
ATOM 2248 C C . LEU A 1 286 ? 115.763 19.520 -8.536 1.00 27.97 286 LEU A C 1
ATOM 2249 O O . LEU A 1 286 ? 115.327 18.949 -7.533 1.00 28.87 286 LEU A O 1
ATOM 2254 N N . LEU A 1 287 ? 116.280 20.748 -8.520 1.00 26.81 287 LEU A N 1
ATOM 2255 C CA . LEU A 1 287 ? 116.343 21.588 -7.327 1.00 24.98 287 LEU A CA 1
ATOM 2256 C C . LEU A 1 287 ? 115.038 22.049 -6.689 1.00 25.01 287 LEU A C 1
ATOM 2257 O O . LEU A 1 287 ? 114.803 21.790 -5.509 1.00 26.18 287 LEU A O 1
ATOM 2262 N N . ALA A 1 288 ? 114.219 22.775 -7.446 1.00 24.23 288 ALA A N 1
ATOM 2263 C CA . ALA A 1 288 ? 112.971 23.297 -6.908 1.00 23.29 288 ALA A CA 1
ATOM 2264 C C . ALA A 1 288 ? 111.914 23.676 -7.953 1.00 22.31 288 ALA A C 1
ATOM 2265 O O . ALA A 1 288 ? 112.191 23.723 -9.151 1.00 21.45 288 ALA A O 1
ATOM 2267 N N . VAL A 1 289 ? 110.691 23.894 -7.470 1.00 21.52 289 VAL A N 1
ATOM 2268 C CA . VAL A 1 289 ? 109.558 24.314 -8.283 1.00 20.58 289 VAL A CA 1
ATOM 2269 C C . VAL A 1 289 ? 109.289 25.699 -7.707 1.00 20.59 289 VAL A C 1
ATOM 2270 O O . VAL A 1 289 ? 109.253 25.860 -6.488 1.00 21.52 289 VAL A O 1
ATOM 2274 N N . GLN A 1 290 ? 109.136 26.704 -8.561 1.00 20.19 290 GLN A N 1
ATOM 2275 C CA . GLN A 1 290 ? 108.885 28.061 -8.086 1.00 19.97 290 GLN A CA 1
ATOM 2276 C C . GLN A 1 290 ? 107.747 28.706 -8.875 1.00 19.79 290 GLN A C 1
ATOM 2277 O O . GLN A 1 290 ? 107.929 29.083 -10.024 1.00 20.54 290 GLN A O 1
ATOM 2283 N N . PRO A 1 291 ? 106.564 28.873 -8.257 1.00 20.43 291 PRO A N 1
ATOM 2284 C CA . PRO A 1 291 ? 106.165 28.522 -6.888 1.00 19.77 291 PRO A CA 1
ATOM 2285 C C . PRO A 1 291 ? 106.002 27.027 -6.710 1.00 19.54 291 PRO A C 1
ATOM 2286 O O . PRO A 1 291 ? 105.946 26.281 -7.688 1.00 19.98 291 PRO A O 1
ATOM 2290 N N . ALA A 1 292 ? 105.880 26.608 -5.453 1.00 18.87 292 ALA A N 1
ATOM 2291 C CA . ALA A 1 292 ? 105.705 25.203 -5.117 1.00 19.78 292 ALA A CA 1
ATOM 2292 C C . ALA A 1 292 ? 104.247 24.887 -4.775 1.00 20.66 292 ALA A C 1
ATOM 2293 O O . ALA A 1 292 ? 103.958 23.915 -4.080 1.00 19.60 292 ALA A O 1
ATOM 2295 N N . PHE A 1 293 ? 103.335 25.723 -5.259 1.00 21.59 293 PHE A N 1
ATOM 2296 C CA . PHE A 1 293 ? 101.909 25.528 -5.027 1.00 22.58 293 PHE A CA 1
ATOM 2297 C C . PHE A 1 293 ? 101.093 26.034 -6.215 1.00 23.74 293 PHE A C 1
ATOM 2298 O O . PHE A 1 293 ? 101.514 26.954 -6.926 1.00 23.41 293 PHE A O 1
ATOM 2306 N N . ILE A 1 294 ? 99.933 25.418 -6.426 1.00 24.31 294 ILE A N 1
ATOM 2307 C CA . ILE A 1 294 ? 99.038 25.799 -7.510 1.00 24.83 294 ILE A CA 1
ATOM 2308 C C . ILE A 1 294 ? 97.623 25.630 -6.972 1.00 25.60 294 ILE A C 1
ATOM 2309 O O . ILE A 1 294 ? 97.262 24.564 -6.461 1.00 25.80 294 ILE A O 1
ATOM 2314 N N . LYS A 1 295 ? 96.858 26.714 -6.998 1.00 25.67 295 LYS A N 1
ATOM 2315 C CA . LYS A 1 295 ? 95.490 26.669 -6.516 1.00 26.07 295 LYS A CA 1
ATOM 2316 C C . LYS A 1 295 ? 94.639 25.937 -7.555 1.00 26.65 295 LYS A C 1
ATOM 2317 O O . LYS A 1 295 ? 94.844 26.108 -8.766 1.00 26.35 295 LYS A O 1
ATOM 2323 N N . ALA A 1 296 ? 93.711 25.111 -7.073 1.00 26.97 296 ALA A N 1
ATOM 2324 C CA . ALA A 1 296 ? 92.818 24.344 -7.934 1.00 27.46 296 ALA A CA 1
ATOM 2325 C C . ALA A 1 296 ? 91.958 25.306 -8.740 1.00 28.87 296 ALA A C 1
ATOM 2326 O O . ALA A 1 296 ? 91.403 26.268 -8.196 1.00 28.60 296 ALA A O 1
ATOM 2328 N N . GLY A 1 297 ? 91.883 25.062 -10.047 1.00 30.19 297 GLY A N 1
ATOM 2329 C CA . GLY A 1 297 ? 91.105 25.925 -10.915 1.00 32.43 297 GLY A CA 1
ATOM 2330 C C . GLY A 1 297 ? 91.833 27.232 -11.152 1.00 33.98 297 GLY A C 1
ATOM 2331 O O . GLY A 1 297 ? 91.205 28.285 -11.304 1.00 34.74 297 GLY A O 1
ATOM 2332 N N . GLY A 1 298 ? 93.162 27.163 -11.191 1.00 35.16 298 GLY A N 1
ATOM 2333 C CA . GLY A 1 298 ? 93.957 28.361 -11.399 1.00 35.52 298 GLY A CA 1
ATOM 2334 C C . GLY A 1 298 ? 94.960 28.273 -12.536 1.00 35.67 298 GLY A C 1
ATOM 2335 O O . GLY A 1 298 ? 95.227 27.202 -13.078 1.00 36.00 298 GLY A O 1
ATOM 2336 N N . GLU A 1 299 ? 95.504 29.432 -12.890 1.00 36.68 299 GLU A N 1
ATOM 2337 C CA . GLU A 1 299 ? 96.497 29.581 -13.947 1.00 37.44 299 GLU A CA 1
ATOM 2338 C C . GLU A 1 299 ? 97.729 30.201 -13.278 1.00 37.34 299 GLU A C 1
ATOM 2339 O O . GLU A 1 299 ? 97.619 31.233 -12.595 1.00 36.76 299 GLU A O 1
ATOM 2345 N N . SER A 1 300 ? 98.895 29.584 -13.473 1.00 35.85 300 SER A N 1
ATOM 2346 C CA . SER A 1 300 ? 100.114 30.097 -12.858 1.00 34.42 300 SER A CA 1
ATOM 2347 C C . SER A 1 300 ? 101.382 29.800 -13.636 1.00 32.30 300 SER A C 1
ATOM 2348 O O . SER A 1 300 ? 101.522 28.732 -14.237 1.00 30.78 300 SER A O 1
ATOM 2351 N N . GLU A 1 301 ? 102.297 30.768 -13.617 1.00 31.42 301 GLU A N 1
ATOM 2352 C CA . GLU A 1 301 ? 103.584 30.634 -14.284 1.00 31.41 301 GLU A CA 1
ATOM 2353 C C . GLU A 1 301 ? 104.501 29.920 -13.297 1.00 29.99 301 GLU A C 1
ATOM 2354 O O . GLU A 1 301 ? 104.805 30.449 -12.226 1.00 30.45 301 GLU A O 1
ATOM 2360 N N . ILE A 1 302 ? 104.854 28.681 -13.615 1.00 26.93 302 ILE A N 1
ATOM 2361 C CA . ILE A 1 302 ? 105.730 27.906 -12.762 1.00 25.05 302 ILE A CA 1
ATOM 2362 C C . ILE A 1 302 ? 107.059 27.688 -13.463 1.00 25.72 302 ILE A C 1
ATOM 2363 O O . ILE A 1 302 ? 107.111 27.436 -14.664 1.00 25.28 302 ILE A O 1
ATOM 2368 N N . THR A 1 303 ? 108.139 27.808 -12.706 1.00 25.23 303 THR A N 1
ATOM 2369 C CA . THR A 1 303 ? 109.463 27.597 -13.252 1.00 24.95 303 THR A CA 1
ATOM 2370 C C . THR A 1 303 ? 110.205 26.537 -12.441 1.00 24.20 303 THR A C 1
ATOM 2371 O O . THR A 1 303 ? 110.126 26.503 -11.220 1.00 23.85 303 THR A O 1
ATOM 2375 N N . LEU A 1 304 ? 110.820 25.598 -13.151 1.00 24.35 304 LEU A N 1
ATOM 2376 C CA . LEU A 1 304 ? 111.575 24.513 -12.541 1.00 23.97 304 LEU A CA 1
ATOM 2377 C C . LEU A 1 304 ? 113.055 24.858 -12.575 1.00 23.40 304 LEU A C 1
ATOM 2378 O O . LEU A 1 304 ? 113.571 25.337 -13.585 1.00 23.48 304 LEU A O 1
ATOM 2383 N N . VAL A 1 305 ? 113.726 24.649 -11.449 1.00 22.89 305 VAL A N 1
ATOM 2384 C CA . VAL A 1 305 ? 115.149 24.947 -11.334 1.00 21.25 305 VAL A CA 1
ATOM 2385 C C . VAL A 1 305 ? 115.876 23.627 -11.156 1.00 20.88 305 VAL A C 1
ATOM 2386 O O . VAL A 1 305 ? 115.364 22.717 -10.495 1.00 19.98 305 VAL A O 1
ATOM 2390 N N . GLY A 1 306 ? 117.046 23.501 -11.776 1.00 20.65 306 GLY A N 1
ATOM 2391 C CA . GLY A 1 306 ? 117.791 22.266 -11.641 1.00 20.72 306 GLY A CA 1
ATOM 2392 C C . GLY A 1 306 ? 119.016 22.163 -12.512 1.00 21.75 306 GLY A C 1
ATOM 2393 O O . GLY A 1 306 ? 119.456 23.140 -13.117 1.00 21.11 306 GLY A O 1
ATOM 2394 N N . SER A 1 307 ? 119.578 20.962 -12.551 1.00 23.15 307 SER A N 1
ATOM 2395 C CA . SER A 1 307 ? 120.761 20.690 -13.346 1.00 24.84 307 SER A CA 1
ATOM 2396 C C . SER A 1 307 ? 120.521 19.482 -14.250 1.00 24.78 307 SER A C 1
ATOM 2397 O O . SER A 1 307 ? 120.040 18.442 -13.797 1.00 24.02 307 SER A O 1
ATOM 2400 N N . GLY A 1 308 ? 120.854 19.635 -15.531 1.00 26.05 308 GLY A N 1
ATOM 2401 C CA . GLY A 1 308 ? 120.677 18.556 -16.489 1.00 26.76 308 GLY A CA 1
ATOM 2402 C C . GLY A 1 308 ? 119.218 18.232 -16.754 1.00 27.09 308 GLY A C 1
ATOM 2403 O O . GLY A 1 308 ? 118.835 17.057 -16.813 1.00 28.21 308 GLY A O 1
ATOM 2404 N N . LEU A 1 309 ? 118.403 19.272 -16.906 1.00 27.16 309 LEU A N 1
ATOM 2405 C CA . LEU A 1 309 ? 116.975 19.098 -17.164 1.00 27.05 309 LEU A CA 1
ATOM 2406 C C . LEU A 1 309 ? 116.705 18.779 -18.633 1.00 27.17 309 LEU A C 1
ATOM 2407 O O . LEU A 1 309 ? 116.988 19.585 -19.524 1.00 27.97 309 LEU A O 1
ATOM 2412 N N . ALA A 1 310 ? 116.186 17.586 -18.881 1.00 27.25 310 ALA A N 1
ATOM 2413 C CA . ALA A 1 310 ? 115.859 17.165 -20.239 1.00 27.84 310 ALA A CA 1
ATOM 2414 C C . ALA A 1 310 ? 114.629 16.276 -20.167 1.00 28.71 310 ALA A C 1
ATOM 2415 O O . ALA A 1 310 ? 114.523 15.382 -19.307 1.00 29.72 310 ALA A O 1
ATOM 2417 N N . GLY A 1 311 ? 113.684 16.544 -21.058 1.00 29.45 311 GLY A N 1
ATOM 2418 C CA . GLY A 1 311 ? 112.468 15.767 -21.074 1.00 29.75 311 GLY A CA 1
ATOM 2419 C C . GLY A 1 311 ? 111.256 16.656 -21.029 1.00 30.03 311 GLY A C 1
ATOM 2420 O O . GLY A 1 311 ? 111.339 17.880 -21.160 1.00 29.66 311 GLY A O 1
ATOM 2421 N N . LYS A 1 312 ? 110.111 16.021 -20.842 1.00 31.64 312 LYS A N 1
ATOM 2422 C CA . LYS A 1 312 ? 108.860 16.743 -20.790 1.00 33.08 312 LYS A CA 1
ATOM 2423 C C . LYS A 1 312 ? 108.408 16.847 -19.342 1.00 31.92 312 LYS A C 1
ATOM 2424 O O . LYS A 1 312 ? 108.424 15.857 -18.600 1.00 31.30 312 LYS A O 1
ATOM 2430 N N . PRO A 1 313 ? 108.032 18.060 -18.911 1.00 32.17 313 PRO A N 1
ATOM 2431 C CA . PRO A 1 313 ? 107.572 18.301 -17.541 1.00 32.21 313 PRO A CA 1
ATOM 2432 C C . PRO A 1 313 ? 106.184 17.740 -17.260 1.00 32.22 313 PRO A C 1
ATOM 2433 O O . PRO A 1 313 ? 105.235 17.970 -18.025 1.00 32.41 313 PRO A O 1
ATOM 2437 N N . ASP A 1 314 ? 106.086 16.934 -16.210 1.00 31.79 314 ASP A N 1
ATOM 2438 C CA . ASP A 1 314 ? 104.799 16.426 -15.795 1.00 31.51 314 ASP A CA 1
ATOM 2439 C C . ASP A 1 314 ? 104.644 16.910 -14.365 1.00 31.25 314 ASP A C 1
ATOM 2440 O O . ASP A 1 314 ? 105.481 16.619 -13.505 1.00 29.15 314 ASP A O 1
ATOM 2445 N N . LEU A 1 315 ? 103.590 17.685 -14.129 1.00 30.40 315 LEU A N 1
ATOM 2446 C CA . LEU A 1 315 ? 103.329 18.238 -12.807 1.00 30.16 315 LEU A CA 1
ATOM 2447 C C . LEU A 1 315 ? 102.297 17.477 -11.984 1.00 29.51 315 LEU A C 1
ATOM 2448 O O . LEU A 1 315 ? 101.813 18.000 -10.985 1.00 30.14 315 LEU A O 1
ATOM 2453 N N . GLY A 1 316 ? 101.946 16.264 -12.408 1.00 29.24 316 GLY A N 1
ATOM 2454 C CA . GLY A 1 316 ? 100.979 15.461 -11.670 1.00 28.38 316 GLY A CA 1
ATOM 2455 C C . GLY A 1 316 ? 99.511 15.573 -12.067 1.00 29.24 316 GLY A C 1
ATOM 2456 O O . GLY A 1 316 ? 99.118 16.444 -12.842 1.00 29.50 316 GLY A O 1
ATOM 2457 N N . ALA A 1 317 ? 98.693 14.700 -11.480 1.00 29.75 317 ALA A N 1
ATOM 2458 C CA . ALA A 1 317 ? 97.250 14.635 -11.735 1.00 30.02 317 ALA A CA 1
ATOM 2459 C C . ALA A 1 317 ? 96.439 15.918 -11.516 1.00 30.00 317 ALA A C 1
ATOM 2460 O O . ALA A 1 317 ? 96.408 16.465 -10.426 1.00 31.40 317 ALA A O 1
ATOM 2462 N N . GLY A 1 318 ? 95.738 16.368 -12.550 1.00 30.27 318 GLY A N 1
ATOM 2463 C CA . GLY A 1 318 ? 94.921 17.560 -12.419 1.00 30.65 318 GLY A CA 1
ATOM 2464 C C . GLY A 1 318 ? 95.622 18.852 -12.765 1.00 31.54 318 GLY A C 1
ATOM 2465 O O . GLY A 1 318 ? 94.997 19.918 -12.793 1.00 31.22 318 GLY A O 1
ATOM 2466 N N . VAL A 1 319 ? 96.919 18.763 -13.048 1.00 32.70 319 VAL A N 1
ATOM 2467 C CA . VAL A 1 319 ? 97.699 19.943 -13.397 1.00 33.56 319 VAL A CA 1
ATOM 2468 C C . VAL A 1 319 ? 98.094 19.857 -14.869 1.00 34.45 319 VAL A C 1
ATOM 2469 O O . VAL A 1 319 ? 98.674 18.865 -15.316 1.00 35.22 319 VAL A O 1
ATOM 2473 N N . GLU A 1 320 ? 97.793 20.921 -15.606 1.00 36.62 320 GLU A N 1
ATOM 2474 C CA . GLU A 1 320 ? 98.057 20.995 -17.040 1.00 39.03 320 GLU A CA 1
ATOM 2475 C C . GLU A 1 320 ? 99.143 21.992 -17.445 1.00 38.45 320 GLU A C 1
ATOM 2476 O O . GLU A 1 320 ? 99.081 23.166 -17.075 1.00 39.55 320 GLU A O 1
ATOM 2482 N N . VAL A 1 321 ? 100.125 21.525 -18.216 1.00 37.75 321 VAL A N 1
ATOM 2483 C CA . VAL A 1 321 ? 101.198 22.397 -18.699 1.00 37.11 321 VAL A CA 1
ATOM 2484 C C . VAL A 1 321 ? 100.690 23.003 -20.005 1.00 37.66 321 VAL A C 1
ATOM 2485 O O . VAL A 1 321 ? 100.701 22.348 -21.048 1.00 37.84 321 VAL A O 1
ATOM 2489 N N . THR A 1 322 ? 100.239 24.251 -19.943 1.00 39.07 322 THR A N 1
ATOM 2490 C CA . THR A 1 322 ? 99.675 24.926 -21.113 1.00 40.31 322 THR A CA 1
ATOM 2491 C C . THR A 1 322 ? 100.620 25.622 -22.100 1.00 41.63 322 THR A C 1
ATOM 2492 O O . THR A 1 322 ? 100.246 25.820 -23.258 1.00 42.00 322 THR A O 1
ATOM 2496 N N . GLU A 1 323 ? 101.819 26.006 -21.659 1.00 42.89 323 GLU A N 1
ATOM 2497 C CA . GLU A 1 323 ? 102.772 26.694 -22.544 1.00 43.69 323 GLU A CA 1
ATOM 2498 C C . GLU A 1 323 ? 104.173 26.743 -21.928 1.00 43.41 323 GLU A C 1
ATOM 2499 O O . GLU A 1 323 ? 104.397 27.481 -20.967 1.00 44.32 323 GLU A O 1
ATOM 2505 N N . VAL A 1 324 ? 105.104 25.959 -22.472 1.00 42.88 324 VAL A N 1
ATOM 2506 C CA . VAL A 1 324 ? 106.485 25.949 -21.975 1.00 42.27 324 VAL A CA 1
ATOM 2507 C C . VAL A 1 324 ? 107.193 27.206 -22.497 1.00 41.64 324 VAL A C 1
ATOM 2508 O O . VAL A 1 324 ? 107.779 27.207 -23.593 1.00 41.74 324 VAL A O 1
ATOM 2512 N N . LEU A 1 325 ? 107.138 28.263 -21.686 1.00 40.46 325 LEU A N 1
ATOM 2513 C CA . LEU A 1 325 ? 107.715 29.563 -22.016 1.00 39.18 325 LEU A CA 1
ATOM 2514 C C . LEU A 1 325 ? 109.214 29.556 -22.251 1.00 38.89 325 LEU A C 1
ATOM 2515 O O . LEU A 1 325 ? 109.753 30.484 -22.863 1.00 38.72 325 LEU A O 1
ATOM 2520 N N . GLU A 1 326 ? 109.887 28.522 -21.751 1.00 38.84 326 GLU A N 1
ATOM 2521 C CA . GLU A 1 326 ? 111.334 28.412 -21.885 1.00 38.22 326 GLU A CA 1
ATOM 2522 C C . GLU A 1 326 ? 111.826 27.080 -21.355 1.00 37.89 326 GLU A C 1
ATOM 2523 O O . GLU A 1 326 ? 111.296 26.570 -20.364 1.00 37.44 326 GLU A O 1
ATOM 2529 N N . GLN A 1 327 ? 112.841 26.518 -22.007 1.00 38.09 327 GLN A N 1
ATOM 2530 C CA . GLN A 1 327 ? 113.394 25.245 -21.567 1.00 38.39 327 GLN A CA 1
ATOM 2531 C C . GLN A 1 327 ? 114.891 25.072 -21.786 1.00 38.51 327 GLN A C 1
ATOM 2532 O O . GLN A 1 327 ? 115.332 24.606 -22.845 1.00 40.01 327 GLN A O 1
ATOM 2538 N N . THR A 1 328 ? 115.674 25.483 -20.793 1.00 37.33 328 THR A N 1
ATOM 2539 C CA . THR A 1 328 ? 117.119 25.308 -20.851 1.00 35.66 328 THR A CA 1
ATOM 2540 C C . THR A 1 328 ? 117.427 24.207 -19.842 1.00 34.37 328 THR A C 1
ATOM 2541 O O . THR A 1 328 ? 116.544 23.783 -19.081 1.00 34.21 328 THR A O 1
ATOM 2545 N N . PRO A 1 329 ? 118.659 23.681 -19.860 1.00 33.82 329 PRO A N 1
ATOM 2546 C CA . PRO A 1 329 ? 119.046 22.616 -18.927 1.00 32.77 329 PRO A CA 1
ATOM 2547 C C . PRO A 1 329 ? 118.973 22.954 -17.436 1.00 31.00 329 PRO A C 1
ATOM 2548 O O . PRO A 1 329 ? 118.870 22.056 -16.600 1.00 30.39 329 PRO A O 1
ATOM 2552 N N . THR A 1 330 ? 119.012 24.237 -17.096 1.00 29.58 330 THR A N 1
ATOM 2553 C CA . THR A 1 330 ? 118.970 24.633 -15.692 1.00 28.93 330 THR A CA 1
ATOM 2554 C C . THR A 1 330 ? 117.712 25.388 -15.280 1.00 28.82 330 THR A C 1
ATOM 2555 O O . THR A 1 330 ? 117.522 25.679 -14.098 1.00 28.99 330 THR A O 1
ATOM 2559 N N . LEU A 1 331 ? 116.858 25.702 -16.246 1.00 28.70 331 LEU A N 1
ATOM 2560 C CA . LEU A 1 331 ? 115.644 26.449 -15.958 1.00 29.21 331 LEU A CA 1
ATOM 2561 C C . LEU A 1 331 ? 114.554 26.165 -16.989 1.00 29.94 331 LEU A C 1
ATOM 2562 O O . LEU A 1 331 ? 114.752 26.347 -18.193 1.00 28.95 331 LEU A O 1
ATOM 2567 N N . VAL A 1 332 ? 113.401 25.715 -16.507 1.00 29.69 332 VAL A N 1
ATOM 2568 C CA . VAL A 1 332 ? 112.267 25.429 -17.375 1.00 29.42 332 VAL A CA 1
ATOM 2569 C C . VAL A 1 332 ? 111.078 26.274 -16.926 1.00 29.28 332 VAL A C 1
ATOM 2570 O O . VAL A 1 332 ? 110.580 26.103 -15.823 1.00 29.29 332 VAL A O 1
ATOM 2574 N N . ARG A 1 333 ? 110.690 27.247 -17.746 1.00 29.80 333 ARG A N 1
ATOM 2575 C CA . ARG A 1 333 ? 109.548 28.111 -17.435 1.00 30.85 333 ARG A CA 1
ATOM 2576 C C . ARG A 1 333 ? 108.307 27.651 -18.187 1.00 31.45 333 ARG A C 1
ATOM 2577 O O . ARG A 1 333 ? 108.359 27.387 -19.393 1.00 32.13 333 ARG A O 1
ATOM 2585 N N . LEU A 1 334 ? 107.187 27.570 -17.481 1.00 31.08 334 LEU A N 1
ATOM 2586 C CA . LEU A 1 334 ? 105.956 27.125 -18.103 1.00 30.83 334 LEU A CA 1
ATOM 2587 C C . LEU A 1 334 ? 104.713 27.746 -17.511 1.00 30.91 334 LEU A C 1
ATOM 2588 O O . LEU A 1 334 ? 104.737 28.348 -16.436 1.00 29.99 334 LEU A O 1
ATOM 2593 N N . LYS A 1 335 ? 103.636 27.667 -18.274 1.00 31.05 335 LYS A N 1
ATOM 2594 C CA . LYS A 1 335 ? 102.359 28.180 -17.825 1.00 30.77 335 LYS A CA 1
ATOM 2595 C C . LYS A 1 335 ? 101.609 26.916 -17.464 1.00 29.79 335 LYS A C 1
ATOM 2596 O O . LYS A 1 335 ? 101.657 25.932 -18.206 1.00 29.22 335 LYS A O 1
ATOM 2602 N N . ALA A 1 336 ? 100.978 26.906 -16.300 1.00 29.53 336 ALA A N 1
ATOM 2603 C CA . ALA A 1 336 ? 100.244 25.726 -15.887 1.00 29.81 336 ALA A CA 1
ATOM 2604 C C . ALA A 1 336 ? 98.845 26.114 -15.490 1.00 30.70 336 ALA A C 1
ATOM 2605 O O . ALA A 1 336 ? 98.562 27.282 -15.210 1.00 29.55 336 ALA A O 1
ATOM 2607 N N . ARG A 1 337 ? 97.970 25.121 -15.460 1.00 32.01 337 ARG A N 1
ATOM 2608 C CA . ARG A 1 337 ? 96.583 25.345 -15.096 1.00 33.55 337 ARG A CA 1
ATOM 2609 C C . ARG A 1 337 ? 96.100 24.112 -14.376 1.00 32.33 337 ARG A C 1
ATOM 2610 O O . ARG A 1 337 ? 96.286 23.010 -14.859 1.00 30.83 337 ARG A O 1
ATOM 2618 N N . ALA A 1 338 ? 95.524 24.305 -13.196 1.00 33.41 338 ALA A N 1
ATOM 2619 C CA . ALA A 1 338 ? 94.985 23.197 -12.417 1.00 34.72 338 ALA A CA 1
ATOM 2620 C C . ALA A 1 338 ? 93.474 23.230 -12.610 1.00 35.99 338 ALA A C 1
ATOM 2621 O O . ALA A 1 338 ? 92.873 24.306 -12.683 1.00 36.37 338 ALA A O 1
ATOM 2623 N N . ALA A 1 339 ? 92.872 22.055 -12.760 1.00 37.21 339 ALA A N 1
ATOM 2624 C CA . ALA A 1 339 ? 91.428 21.963 -12.945 1.00 38.07 339 ALA A CA 1
ATOM 2625 C C . ALA A 1 339 ? 90.771 22.332 -11.633 1.00 38.49 339 ALA A C 1
ATOM 2626 O O . ALA A 1 339 ? 91.356 22.120 -10.565 1.00 38.77 339 ALA A O 1
ATOM 2628 N N . ALA A 1 340 ? 89.570 22.902 -11.701 1.00 39.21 340 ALA A N 1
ATOM 2629 C CA . ALA A 1 340 ? 88.850 23.268 -10.484 1.00 40.20 340 ALA A CA 1
ATOM 2630 C C . ALA A 1 340 ? 88.499 21.981 -9.735 1.00 40.97 340 ALA A C 1
ATOM 2631 O O . ALA A 1 340 ? 88.158 22.000 -8.546 1.00 41.21 340 ALA A O 1
ATOM 2633 N N . ASP A 1 341 ? 88.637 20.864 -10.448 1.00 42.13 341 ASP A N 1
ATOM 2634 C CA . ASP A 1 341 ? 88.338 19.534 -9.940 1.00 43.42 341 ASP A CA 1
ATOM 2635 C C . ASP A 1 341 ? 89.582 18.812 -9.409 1.00 42.57 341 ASP A C 1
ATOM 2636 O O . ASP A 1 341 ? 89.457 17.772 -8.745 1.00 42.69 341 ASP A O 1
ATOM 2641 N N . ALA A 1 342 ? 90.770 19.351 -9.706 1.00 41.08 342 ALA A N 1
ATOM 2642 C CA . ALA A 1 342 ? 92.033 18.749 -9.265 1.00 39.47 342 ALA A CA 1
ATOM 2643 C C . ALA A 1 342 ? 92.021 18.529 -7.757 1.00 38.67 342 ALA A C 1
ATOM 2644 O O . ALA A 1 342 ? 91.762 19.464 -6.995 1.00 39.48 342 ALA A O 1
ATOM 2646 N N . LYS A 1 343 ? 92.232 17.283 -7.336 1.00 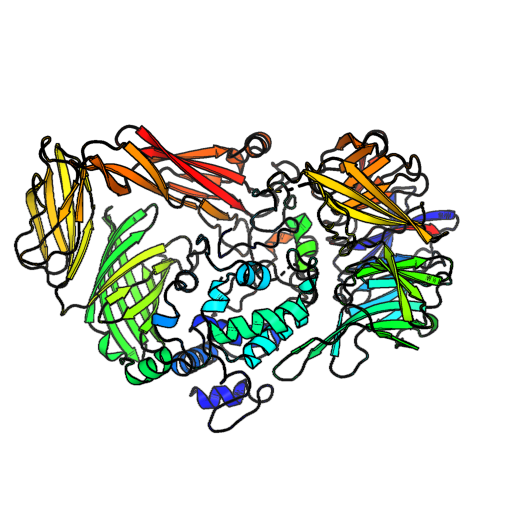37.46 343 LYS A N 1
ATOM 2647 C CA . LYS A 1 343 ? 92.238 16.936 -5.915 1.00 37.22 343 LYS A CA 1
ATOM 2648 C C . LYS A 1 343 ? 93.407 17.575 -5.180 1.00 35.71 343 LYS A C 1
ATOM 2649 O O . LYS A 1 343 ? 94.537 17.573 -5.664 1.00 34.43 343 LYS A O 1
ATOM 2655 N N . PRO A 1 344 ? 93.150 18.118 -3.985 1.00 34.94 344 PRO A N 1
ATOM 2656 C CA . PRO A 1 344 ? 94.204 18.757 -3.192 1.00 34.21 344 PRO A CA 1
ATOM 2657 C C . PRO A 1 344 ? 95.247 17.741 -2.705 1.00 33.36 344 PRO A C 1
ATOM 2658 O O . PRO A 1 344 ? 94.900 16.646 -2.275 1.00 33.78 344 PRO A O 1
ATOM 2662 N N . GLY A 1 345 ? 96.524 18.091 -2.822 1.00 32.43 345 GLY A N 1
ATOM 2663 C CA . GLY A 1 345 ? 97.584 17.202 -2.380 1.00 30.80 345 GLY A CA 1
ATOM 2664 C C . GLY A 1 345 ? 98.886 17.502 -3.092 1.00 30.21 345 GLY A C 1
ATOM 2665 O O . GLY A 1 345 ? 98.918 18.301 -4.031 1.00 28.86 345 GLY A O 1
ATOM 2666 N N . GLN A 1 346 ? 99.961 16.854 -2.657 1.00 31.13 346 GLN A N 1
ATOM 2667 C CA . GLN A 1 346 ? 101.266 17.070 -3.267 1.00 32.60 346 GLN A CA 1
ATOM 2668 C C . GLN A 1 346 ? 101.404 16.265 -4.570 1.00 32.13 346 GLN A C 1
ATOM 2669 O O . GLN A 1 346 ? 100.861 15.169 -4.708 1.00 32.60 346 GLN A O 1
ATOM 2675 N N . ARG A 1 347 ? 102.137 16.823 -5.523 1.00 32.11 347 ARG A N 1
ATOM 2676 C CA . ARG A 1 347 ? 102.357 16.174 -6.815 1.00 32.56 347 ARG A CA 1
ATOM 2677 C C . ARG A 1 347 ? 103.842 15.953 -7.039 1.00 32.85 347 ARG A C 1
ATOM 2678 O O . ARG A 1 347 ? 104.652 16.854 -6.808 1.00 33.71 347 ARG A O 1
ATOM 2686 N N . GLU A 1 348 ? 104.213 14.747 -7.445 1.00 32.72 348 GLU A N 1
ATOM 2687 C CA . GLU A 1 348 ? 105.612 14.497 -7.702 1.00 32.86 348 GLU A CA 1
ATOM 2688 C C . GLU A 1 348 ? 105.908 15.074 -9.063 1.00 32.47 348 GLU A C 1
ATOM 2689 O O . GLU A 1 348 ? 105.439 14.560 -10.073 1.00 32.73 348 GLU A O 1
ATOM 2695 N N . VAL A 1 349 ? 106.611 16.203 -9.073 1.00 31.54 349 VAL A N 1
ATOM 2696 C CA . VAL A 1 349 ? 106.982 16.880 -10.315 1.00 30.49 349 VAL A CA 1
ATOM 2697 C C . VAL A 1 349 ? 108.115 16.125 -11.008 1.00 29.95 349 VAL A C 1
ATOM 2698 O O . VAL A 1 349 ? 108.920 15.462 -10.353 1.00 29.25 349 VAL A O 1
ATOM 2702 N N . ALA A 1 350 ? 108.153 16.205 -12.337 1.00 30.49 350 ALA A N 1
ATOM 2703 C CA . ALA A 1 350 ? 109.187 15.536 -13.119 1.00 30.64 350 ALA A CA 1
ATOM 2704 C C . ALA A 1 350 ? 109.478 16.227 -14.443 1.00 29.66 350 ALA A C 1
ATOM 2705 O O . ALA A 1 350 ? 108.618 16.907 -15.007 1.00 30.65 350 ALA A O 1
ATOM 2707 N N . VAL A 1 351 ? 110.726 16.113 -14.888 1.00 28.99 351 VAL A N 1
ATOM 2708 C CA . VAL A 1 351 ? 111.151 16.662 -16.170 1.00 29.86 351 VAL A CA 1
ATOM 2709 C C . VAL A 1 351 ? 111.811 15.459 -16.829 1.00 31.73 351 VAL A C 1
ATOM 2710 O O . VAL A 1 351 ? 112.992 15.171 -16.602 1.00 32.79 351 VAL A O 1
ATOM 2714 N N . GLY A 1 352 ? 111.025 14.734 -17.618 1.00 32.99 352 GLY A N 1
ATOM 2715 C CA . GLY A 1 352 ? 111.525 13.524 -18.243 1.00 34.07 352 GLY A CA 1
ATOM 2716 C C . GLY A 1 352 ? 111.430 12.490 -17.137 1.00 35.15 352 GLY A C 1
ATOM 2717 O O . GLY A 1 352 ? 110.355 12.317 -16.540 1.00 35.30 352 GLY A O 1
ATOM 2718 N N . THR A 1 353 ? 112.544 11.824 -16.832 1.00 36.02 353 THR A N 1
ATOM 2719 C CA . THR A 1 353 ? 112.561 10.832 -15.760 1.00 37.53 353 THR A CA 1
ATOM 2720 C C . THR A 1 353 ? 113.003 11.426 -14.415 1.00 37.60 353 THR A C 1
ATOM 2721 O O . THR A 1 353 ? 112.860 10.772 -13.373 1.00 38.52 353 THR A O 1
ATOM 2725 N N . LEU A 1 354 ? 113.500 12.668 -14.438 1.00 37.24 354 LEU A N 1
ATOM 2726 C CA . LEU A 1 354 ? 113.940 13.377 -13.223 1.00 36.71 354 LEU A CA 1
ATOM 2727 C C . LEU A 1 354 ? 112.791 13.787 -12.295 1.00 36.21 354 LEU A C 1
ATOM 2728 O O . LEU A 1 354 ? 111.932 14.590 -12.668 1.00 34.70 354 LEU A O 1
ATOM 2733 N N . LYS A 1 355 ? 112.815 13.252 -11.074 1.00 36.80 355 LYS A N 1
ATOM 2734 C CA . LYS A 1 355 ? 111.815 13.549 -10.046 1.00 37.10 355 LYS A CA 1
ATOM 2735 C C . LYS A 1 355 ? 112.599 14.156 -8.888 1.00 36.85 355 LYS A C 1
ATOM 2736 O O . LYS A 1 355 ? 113.829 14.261 -8.965 1.00 37.58 355 LYS A O 1
ATOM 2742 N N . GLY A 1 356 ? 111.904 14.539 -7.817 1.00 36.06 356 GLY A N 1
ATOM 2743 C CA . GLY A 1 356 ? 112.593 15.112 -6.674 1.00 34.44 356 GLY A CA 1
ATOM 2744 C C . GLY A 1 356 ? 111.838 16.167 -5.891 1.00 33.69 356 GLY A C 1
ATOM 2745 O O . GLY A 1 356 ? 111.902 16.191 -4.663 1.00 34.12 356 GLY A O 1
ATOM 2746 N N . VAL A 1 357 ? 111.131 17.048 -6.592 1.00 32.59 357 VAL A N 1
ATOM 2747 C CA . VAL A 1 357 ? 110.372 18.117 -5.949 1.00 31.15 357 VAL A CA 1
ATOM 2748 C C . VAL A 1 357 ? 108.863 17.902 -5.969 1.00 30.58 357 VAL A C 1
ATOM 2749 O O . VAL A 1 357 ? 108.336 17.200 -6.832 1.00 30.95 357 VAL A O 1
ATOM 2753 N N . ASN A 1 358 ? 108.164 18.515 -5.022 1.00 29.39 358 ASN A N 1
ATOM 2754 C CA . ASN A 1 358 ? 106.720 18.371 -4.969 1.00 28.86 358 ASN A CA 1
ATOM 2755 C C . ASN A 1 358 ? 105.984 19.678 -5.225 1.00 28.08 358 ASN A C 1
ATOM 2756 O O . ASN A 1 358 ? 106.532 20.763 -5.022 1.00 29.05 358 ASN A O 1
ATOM 2761 N N . LEU A 1 359 ? 104.759 19.555 -5.735 1.00 27.55 359 LEU A N 1
ATOM 2762 C CA . LEU A 1 359 ? 103.898 20.701 -6.042 1.00 26.48 359 LEU A CA 1
ATOM 2763 C C . LEU A 1 359 ? 102.592 20.522 -5.276 1.00 25.76 359 LEU A C 1
ATOM 2764 O O . LEU A 1 359 ? 101.896 19.521 -5.447 1.00 26.30 359 LEU A O 1
ATOM 2769 N N . ALA A 1 360 ? 102.276 21.475 -4.408 1.00 24.50 360 ALA A N 1
ATOM 2770 C CA . ALA A 1 360 ? 101.050 21.395 -3.626 1.00 23.71 360 ALA A CA 1
ATOM 2771 C C . ALA A 1 360 ? 99.885 21.968 -4.403 1.00 23.18 360 ALA A C 1
ATOM 2772 O O . ALA A 1 360 ? 99.922 23.118 -4.830 1.00 23.47 360 ALA A O 1
ATOM 2774 N N . VAL A 1 361 ? 98.892 21.129 -4.664 1.00 23.03 361 VAL A N 1
ATOM 2775 C CA . VAL A 1 361 ? 97.690 21.565 -5.357 1.00 21.65 361 VAL A CA 1
ATOM 2776 C C . VAL A 1 361 ? 96.719 21.727 -4.210 1.00 21.37 361 VAL A C 1
ATOM 2777 O O . VAL A 1 361 ? 96.586 20.822 -3.396 1.00 21.58 361 VAL A O 1
ATOM 2781 N N . TYR A 1 362 ? 96.073 22.880 -4.103 1.00 21.56 362 TYR A N 1
ATOM 2782 C CA . TYR A 1 362 ? 95.151 23.071 -2.998 1.00 22.29 362 TYR A CA 1
ATOM 2783 C C . TYR A 1 362 ? 93.848 23.712 -3.421 1.00 24.09 362 TYR A C 1
ATOM 2784 O O . TYR A 1 362 ? 93.776 24.371 -4.458 1.00 23.72 362 TYR A O 1
ATOM 2793 N N . ASP A 1 363 ? 92.827 23.530 -2.586 1.00 25.86 363 ASP A N 1
ATOM 2794 C CA . ASP A 1 363 ? 91.510 24.101 -2.848 1.00 27.84 363 ASP A CA 1
ATOM 2795 C C . ASP A 1 363 ? 91.214 25.315 -1.978 1.00 27.10 363 ASP A C 1
ATOM 2796 O O . ASP A 1 363 ? 90.778 26.351 -2.485 1.00 27.78 363 ASP A O 1
ATOM 2801 N N . LYS A 1 364 ? 91.518 25.202 -0.688 1.00 26.70 364 LYS A N 1
ATOM 2802 C CA . LYS A 1 364 ? 91.282 26.279 0.266 1.00 26.97 364 LYS A CA 1
ATOM 2803 C C . LYS A 1 364 ? 92.293 26.264 1.406 1.00 25.45 364 LYS A C 1
ATOM 2804 O O . LYS A 1 364 ? 92.755 25.203 1.832 1.00 25.38 364 LYS A O 1
ATOM 2810 N N . VAL A 1 365 ? 92.608 27.453 1.910 1.00 24.78 365 VAL A N 1
ATOM 2811 C CA . VAL A 1 365 ? 93.546 27.588 3.013 1.00 22.58 365 VAL A CA 1
ATOM 2812 C C . VAL A 1 365 ? 92.759 27.505 4.315 1.00 23.36 365 VAL A C 1
ATOM 2813 O O . VAL A 1 365 ? 91.765 28.212 4.517 1.00 23.10 365 VAL A O 1
ATOM 2817 N N . GLU A 1 366 ? 93.222 26.619 5.185 1.00 24.00 366 GLU A N 1
ATOM 2818 C CA . GLU A 1 366 ? 92.600 26.348 6.473 1.00 24.36 366 GLU A CA 1
ATOM 2819 C C . GLU A 1 366 ? 93.286 27.027 7.665 1.00 22.61 366 GLU A C 1
ATOM 2820 O O . GLU A 1 366 ? 92.638 27.668 8.494 1.00 22.58 366 GLU A O 1
ATOM 2826 N N . GLU A 1 367 ? 94.604 26.892 7.727 1.00 20.98 367 GLU A N 1
ATOM 2827 C CA . GLU A 1 367 ? 95.396 27.426 8.826 1.00 18.64 367 GLU A CA 1
ATOM 2828 C C . GLU A 1 367 ? 96.598 28.232 8.319 1.00 17.57 367 GLU A C 1
ATOM 2829 O O . GLU A 1 367 ? 97.176 27.912 7.277 1.00 18.18 367 GLU A O 1
ATOM 2835 N N . VAL A 1 368 ? 96.959 29.288 9.043 1.00 16.60 368 VAL A N 1
ATOM 2836 C CA . VAL A 1 368 ? 98.092 30.126 8.656 1.00 15.72 368 VAL A CA 1
ATOM 2837 C C . VAL A 1 368 ? 99.094 30.275 9.792 1.00 16.11 368 VAL A C 1
ATOM 2838 O O . VAL A 1 368 ? 98.710 30.535 10.933 1.00 16.85 368 VAL A O 1
ATOM 2842 N N . LYS A 1 369 ? 100.376 30.107 9.471 1.00 15.95 369 LYS A N 1
ATOM 2843 C CA . LYS A 1 369 ? 101.452 30.233 10.450 1.00 15.60 369 LYS A CA 1
ATOM 2844 C C . LYS A 1 369 ? 102.447 31.310 10.036 1.00 15.85 369 LYS A C 1
ATOM 2845 O O . LYS A 1 369 ? 102.903 31.337 8.899 1.00 15.64 369 LYS A O 1
ATOM 2851 N N . VAL A 1 370 ? 102.765 32.209 10.960 1.00 14.61 370 VAL A N 1
ATOM 2852 C CA . VAL A 1 370 ? 103.737 33.258 10.689 1.00 14.53 370 VAL A CA 1
ATOM 2853 C C . VAL A 1 370 ? 105.130 32.681 10.932 1.00 14.14 370 VAL A C 1
ATOM 2854 O O . VAL A 1 370 ? 105.391 32.071 11.969 1.00 15.15 370 VAL A O 1
ATOM 2858 N N . VAL A 1 371 ? 106.005 32.869 9.955 1.00 13.54 371 VAL A N 1
ATOM 2859 C CA . VAL A 1 371 ? 107.370 32.381 10.007 1.00 13.82 371 VAL A CA 1
ATOM 2860 C C . VAL A 1 371 ? 108.345 33.558 9.884 1.00 14.41 371 VAL A C 1
ATOM 2861 O O . VAL A 1 371 ? 108.271 34.327 8.928 1.00 14.85 371 VAL A O 1
ATOM 2865 N N . PRO A 1 372 ? 109.245 33.733 10.874 1.00 14.49 372 PRO A N 1
ATOM 2866 C CA . PRO A 1 372 ? 109.387 32.900 12.077 1.00 13.94 372 PRO A CA 1
ATOM 2867 C C . PRO A 1 372 ? 108.296 33.193 13.116 1.00 13.48 372 PRO A C 1
ATOM 2868 O O . PRO A 1 372 ? 107.766 34.306 13.172 1.00 13.94 372 PRO A O 1
ATOM 2872 N N . ALA A 1 373 ? 107.959 32.190 13.924 1.00 13.23 373 ALA A N 1
ATOM 2873 C CA . ALA A 1 373 ? 106.927 32.339 14.958 1.00 12.92 373 ALA A CA 1
ATOM 2874 C C . ALA A 1 373 ? 107.368 33.331 16.035 1.00 13.24 373 ALA A C 1
ATOM 2875 O O . ALA A 1 373 ? 106.547 34.067 16.581 1.00 14.30 373 ALA A O 1
ATOM 2877 N N . PHE A 1 374 ? 108.666 33.316 16.342 1.00 13.39 374 PHE A N 1
ATOM 2878 C CA . PHE A 1 374 ? 109.270 34.216 17.321 1.00 13.45 374 PHE A CA 1
ATOM 2879 C C . PHE A 1 374 ? 110.585 34.757 16.753 1.00 12.69 374 PHE A C 1
ATOM 2880 O O . PHE A 1 374 ? 111.367 34.020 16.162 1.00 13.73 374 PHE A O 1
ATOM 2888 N N . SER A 1 375 ? 110.814 36.055 16.916 1.00 12.28 375 SER A N 1
ATOM 2889 C CA . SER A 1 375 ? 112.033 36.670 16.408 1.00 12.71 375 SER A CA 1
ATOM 2890 C C . SER A 1 375 ? 112.407 37.936 17.168 1.00 12.02 375 SER A C 1
ATOM 2891 O O . SER A 1 375 ? 111.597 38.503 17.899 1.00 11.54 375 SER A O 1
ATOM 2894 N N . ILE A 1 376 ? 113.636 38.387 16.965 1.00 11.99 376 ILE A N 1
ATOM 2895 C CA . ILE A 1 376 ? 114.142 39.578 17.630 1.00 12.55 376 ILE A CA 1
ATOM 2896 C C . ILE A 1 376 ? 114.550 40.666 16.635 1.00 12.25 376 ILE A C 1
ATOM 2897 O O . ILE A 1 376 ? 115.392 40.443 15.766 1.00 13.65 376 ILE A O 1
ATOM 2902 N N . ALA A 1 377 ? 113.928 41.833 16.770 1.00 11.89 377 ALA A N 1
ATOM 2903 C CA . ALA A 1 377 ? 114.240 43.000 15.950 1.00 11.87 377 ALA A CA 1
ATOM 2904 C C . ALA A 1 377 ? 115.027 43.917 16.883 1.00 10.85 377 ALA A C 1
ATOM 2905 O O . ALA A 1 377 ? 114.838 43.873 18.096 1.00 10.54 377 ALA A O 1
ATOM 2907 N N . ARG A 1 378 ? 115.929 44.727 16.347 1.00 10.95 378 ARG A N 1
ATOM 2908 C CA . ARG A 1 378 ? 116.711 45.604 17.213 1.00 10.21 378 ARG A CA 1
ATOM 2909 C C . ARG A 1 378 ? 116.796 47.031 16.693 1.00 10.22 378 ARG A C 1
ATOM 2910 O O . ARG A 1 378 ? 116.921 47.266 15.497 1.00 9.64 378 ARG A O 1
ATOM 2918 N N . ILE A 1 379 ? 116.702 47.990 17.599 1.00 10.69 379 ILE A N 1
ATOM 2919 C CA . ILE A 1 379 ? 116.818 49.382 17.217 1.00 11.52 379 ILE A CA 1
ATOM 2920 C C . ILE A 1 379 ? 118.273 49.580 16.798 1.00 11.77 379 ILE A C 1
ATOM 2921 O O . ILE A 1 379 ? 119.132 48.764 17.110 1.00 10.90 379 ILE A O 1
ATOM 2926 N N . GLY A 1 380 ? 118.531 50.642 16.051 1.00 12.62 380 GLY A N 1
ATOM 2927 C CA . GLY A 1 380 ? 119.879 50.910 15.600 1.00 12.42 380 GLY A CA 1
ATOM 2928 C C . GLY A 1 380 ? 119.961 52.248 14.905 1.00 14.17 380 GLY A C 1
ATOM 2929 O O . GLY A 1 380 ? 119.004 53.029 14.927 1.00 14.17 380 GLY A O 1
ATOM 2930 N N . GLU A 1 381 ? 121.118 52.509 14.302 1.00 15.73 381 GLU A N 1
ATOM 2931 C CA . GLU A 1 381 ? 121.387 53.745 13.578 1.00 16.54 381 GLU A CA 1
ATOM 2932 C C . GLU A 1 381 ? 121.017 54.975 14.403 1.00 16.42 381 GLU A C 1
ATOM 2933 O O . GLU A 1 381 ? 121.106 54.932 15.627 1.00 19.04 381 GLU A O 1
ATOM 2939 N N . ASN A 1 382 ? 120.600 56.055 13.750 1.00 16.28 382 ASN A N 1
ATOM 2940 C CA . ASN A 1 382 ? 120.245 57.302 14.433 1.00 16.68 382 ASN A CA 1
ATOM 2941 C C . ASN A 1 382 ? 121.517 57.914 15.037 1.00 16.45 382 ASN A C 1
ATOM 2942 O O . ASN A 1 382 ? 121.466 58.674 16.002 1.00 15.97 382 ASN A O 1
ATOM 2947 N N . GLY A 1 383 ? 122.657 57.578 14.436 1.00 16.60 383 GLY A N 1
ATOM 2948 C CA . GLY A 1 383 ? 123.935 58.077 14.907 1.00 17.47 383 GLY A CA 1
ATOM 2949 C C . GLY A 1 383 ? 124.778 57.011 15.577 1.00 18.57 383 GLY A C 1
ATOM 2950 O O . GLY A 1 383 ? 125.976 57.209 15.794 1.00 19.61 383 GLY A O 1
ATOM 2951 N N . ALA A 1 384 ? 124.157 55.870 15.874 1.00 18.15 384 ALA A N 1
ATOM 2952 C CA . ALA A 1 384 ? 124.837 54.759 16.529 1.00 17.76 384 ALA A CA 1
ATOM 2953 C C . ALA A 1 384 ? 125.789 53.976 15.634 1.00 18.40 384 ALA A C 1
ATOM 2954 O O . ALA A 1 384 ? 125.684 53.990 14.408 1.00 19.03 384 ALA A O 1
ATOM 2956 N N . SER A 1 385 ? 126.687 53.255 16.286 1.00 18.50 385 SER A N 1
ATOM 2957 C CA . SER A 1 385 ? 127.704 52.440 15.640 1.00 20.04 385 SER A CA 1
ATOM 2958 C C . SER A 1 385 ? 127.140 51.100 15.147 1.00 19.45 385 SER A C 1
ATOM 2959 O O . SER A 1 385 ? 127.849 50.304 14.529 1.00 20.31 385 SER A O 1
ATOM 2962 N N . VAL A 1 386 ? 125.854 50.877 15.394 1.00 18.02 386 VAL A N 1
ATOM 2963 C CA . VAL A 1 386 ? 125.180 49.635 15.018 1.00 16.88 386 VAL A CA 1
ATOM 2964 C C . VAL A 1 386 ? 123.979 49.848 14.079 1.00 15.36 386 VAL A C 1
ATOM 2965 O O . VAL A 1 386 ? 123.328 50.883 14.126 1.00 14.54 386 VAL A O 1
ATOM 2969 N N . PRO A 1 387 ? 123.688 48.869 13.198 1.00 15.33 387 PRO A N 1
ATOM 2970 C CA . PRO A 1 387 ? 122.557 48.984 12.268 1.00 14.77 387 PRO A CA 1
ATOM 2971 C C . PRO A 1 387 ? 121.246 48.439 12.857 1.00 12.60 387 PRO A C 1
ATOM 2972 O O . PRO A 1 387 ? 121.253 47.696 13.842 1.00 11.80 387 PRO A O 1
ATOM 2976 N N . LYS A 1 388 ? 120.126 48.817 12.250 1.00 12.30 388 LYS A N 1
ATOM 2977 C CA . LYS A 1 388 ? 118.821 48.326 12.690 1.00 12.14 388 LYS A CA 1
ATOM 2978 C C . LYS A 1 388 ? 118.706 46.866 12.259 1.00 12.42 388 LYS A C 1
ATOM 2979 O O . LYS A 1 388 ? 119.241 46.475 11.223 1.00 15.17 388 LYS A O 1
ATOM 2985 N N . VAL A 1 389 ? 118.076 46.051 13.093 1.00 12.20 389 VAL A N 1
ATOM 2986 C CA . VAL A 1 389 ? 117.867 44.643 12.783 1.00 11.51 389 VAL A CA 1
ATOM 2987 C C . VAL A 1 389 ? 116.370 44.489 12.520 1.00 12.37 389 VAL A C 1
ATOM 2988 O O . VAL A 1 389 ? 115.545 44.660 13.418 1.00 10.33 389 VAL A O 1
ATOM 2992 N N . GLN A 1 390 ? 116.039 44.238 11.255 1.00 13.48 390 GLN A N 1
ATOM 2993 C CA . GLN A 1 390 ? 114.660 44.080 10.816 1.00 13.64 390 GLN A CA 1
ATOM 2994 C C . GLN A 1 390 ? 114.006 42.761 11.195 1.00 13.61 390 GLN A C 1
ATOM 2995 O O . GLN A 1 390 ? 114.669 41.743 11.412 1.00 14.88 390 GLN A O 1
ATOM 3001 N N . GLY A 1 391 ? 112.683 42.803 11.252 1.00 14.24 391 GLY A N 1
ATOM 3002 C CA . GLY A 1 391 ? 111.902 41.606 11.478 1.00 14.26 391 GLY A CA 1
ATOM 3003 C C . GLY A 1 391 ? 111.465 41.295 10.049 1.00 14.34 391 GLY A C 1
ATOM 3004 O O . GLY A 1 391 ? 111.052 42.200 9.323 1.00 14.97 391 GLY A O 1
ATOM 3005 N N . ARG A 1 392 ? 111.648 40.063 9.592 1.00 14.56 392 ARG A N 1
ATOM 3006 C CA . ARG A 1 392 ? 111.244 39.704 8.231 1.00 14.37 392 ARG A CA 1
ATOM 3007 C C . ARG A 1 392 ? 110.350 38.495 8.329 1.00 14.41 392 ARG A C 1
ATOM 3008 O O . ARG A 1 392 ? 110.753 37.459 8.857 1.00 14.15 392 ARG A O 1
ATOM 3016 N N . PHE A 1 393 ? 109.132 38.622 7.816 1.00 14.57 393 PHE A N 1
ATOM 3017 C CA . PHE A 1 393 ? 108.180 37.540 7.952 1.00 15.54 393 PHE A CA 1
ATOM 3018 C C . PHE A 1 393 ? 107.568 36.994 6.691 1.00 17.10 393 PHE A C 1
ATOM 3019 O O . PHE A 1 393 ? 107.564 37.637 5.647 1.00 18.14 393 PHE A O 1
ATOM 3027 N N . GLU A 1 394 ? 106.995 35.808 6.833 1.00 17.81 394 GLU A N 1
ATOM 3028 C CA . GLU A 1 394 ? 106.345 35.116 5.743 1.00 18.85 394 GLU A CA 1
ATOM 3029 C C . GLU A 1 394 ? 105.092 34.436 6.328 1.00 18.40 394 GLU A C 1
ATOM 3030 O O . GLU A 1 394 ? 105.062 34.098 7.512 1.00 16.56 394 GLU A O 1
ATOM 3036 N N . ALA A 1 395 ? 104.034 34.319 5.531 1.00 17.31 395 ALA A N 1
ATOM 3037 C CA . ALA A 1 395 ? 102.804 33.671 5.994 1.00 16.15 395 ALA A CA 1
ATOM 3038 C C . ALA A 1 395 ? 102.707 32.285 5.376 1.00 17.01 395 ALA A C 1
ATOM 3039 O O . ALA A 1 395 ? 102.539 32.146 4.167 1.00 17.64 395 ALA A O 1
ATOM 3041 N N . GLU A 1 396 ? 102.882 31.265 6.209 1.00 15.85 396 GLU A N 1
ATOM 3042 C CA . GLU A 1 396 ? 102.836 29.874 5.779 1.00 17.26 396 GLU A CA 1
ATOM 3043 C C . GLU A 1 396 ? 101.427 29.280 5.818 1.00 16.17 396 GLU A C 1
ATOM 3044 O O . GLU A 1 396 ? 100.843 29.110 6.880 1.00 15.18 396 GLU A O 1
ATOM 3050 N N . ALA A 1 397 ? 100.917 28.929 4.641 1.00 17.02 397 ALA A N 1
ATOM 3051 C CA . ALA A 1 397 ? 99.574 28.375 4.484 1.00 16.61 397 ALA A CA 1
ATOM 3052 C C . ALA A 1 397 ? 99.485 26.862 4.621 1.00 15.44 397 ALA A C 1
ATOM 3053 O O . ALA A 1 397 ? 100.353 26.136 4.150 1.00 14.91 397 ALA A O 1
ATOM 3055 N N . TRP A 1 398 ? 98.407 26.410 5.258 1.00 16.19 398 TRP A N 1
ATOM 3056 C CA . TRP A 1 398 ? 98.141 24.991 5.467 1.00 17.90 398 TRP A CA 1
ATOM 3057 C C . TRP A 1 398 ? 96.699 24.654 5.132 1.00 18.62 398 TRP A C 1
ATOM 3058 O O . TRP A 1 398 ? 95.780 25.416 5.419 1.00 17.93 398 TRP A O 1
ATOM 3069 N N . GLY A 1 399 ? 96.510 23.469 4.573 1.00 20.83 399 GLY A N 1
ATOM 3070 C CA . GLY A 1 399 ? 95.181 23.013 4.222 1.00 22.87 399 GLY A CA 1
ATOM 3071 C C . GLY A 1 399 ? 95.121 21.525 4.463 1.00 24.32 399 GLY A C 1
ATOM 3072 O O . GLY A 1 399 ? 95.836 20.990 5.315 1.00 23.58 399 GLY A O 1
ATOM 3073 N N . LYS A 1 400 ? 94.263 20.847 3.722 1.00 25.35 400 LYS A N 1
ATOM 3074 C CA . LYS A 1 400 ? 94.137 19.409 3.856 1.00 27.72 400 LYS A CA 1
ATOM 3075 C C . LYS A 1 400 ? 94.052 18.799 2.482 1.00 27.64 400 LYS A C 1
ATOM 3076 O O . LYS A 1 400 ? 93.444 19.375 1.577 1.00 28.58 400 LYS A O 1
ATOM 3082 N N . ASP A 1 401 ? 94.698 17.655 2.307 1.00 28.45 401 ASP A N 1
ATOM 3083 C CA . ASP A 1 401 ? 94.657 16.993 1.019 1.00 30.82 401 ASP A CA 1
ATOM 3084 C C . ASP A 1 401 ? 93.409 16.104 0.885 1.00 32.71 401 ASP A C 1
ATOM 3085 O O . ASP A 1 401 ? 92.553 16.073 1.791 1.00 32.56 401 ASP A O 1
ATOM 3090 N N . ALA A 1 402 ? 93.311 15.401 -0.246 1.00 33.90 402 ALA A N 1
ATOM 3091 C CA . ALA A 1 402 ? 92.181 14.515 -0.533 1.00 35.17 402 ALA A CA 1
ATOM 3092 C C . ALA A 1 402 ? 92.016 13.421 0.518 1.00 36.41 402 ALA A C 1
ATOM 3093 O O . ALA A 1 402 ? 90.915 12.900 0.713 1.00 36.80 402 ALA A O 1
ATOM 3095 N N . ASN A 1 403 ? 93.111 13.091 1.203 1.00 38.18 403 ASN A N 1
ATOM 3096 C CA . ASN A 1 403 ? 93.094 12.071 2.247 1.00 39.46 403 ASN A CA 1
ATOM 3097 C C . ASN A 1 403 ? 92.815 12.621 3.651 1.00 39.03 403 ASN A C 1
ATOM 3098 O O . ASN A 1 403 ? 92.970 11.902 4.642 1.00 40.20 403 ASN A O 1
ATOM 3103 N N . GLY A 1 404 ? 92.410 13.886 3.740 1.00 38.14 404 GLY A N 1
ATOM 3104 C CA . GLY A 1 404 ? 92.116 14.478 5.037 1.00 37.02 404 GLY A CA 1
ATOM 3105 C C . GLY A 1 404 ? 93.332 14.760 5.907 1.00 35.69 404 GLY A C 1
ATOM 3106 O O . GLY A 1 404 ? 93.198 15.122 7.082 1.00 35.52 404 GLY A O 1
ATOM 3107 N N . GLN A 1 405 ? 94.518 14.588 5.331 1.00 34.45 405 GLN A N 1
ATOM 3108 C CA . GLN A 1 405 ? 95.765 14.833 6.040 1.00 33.63 405 GLN A CA 1
ATOM 3109 C C . GLN A 1 405 ? 96.238 16.274 5.795 1.00 31.80 405 GLN A C 1
ATOM 3110 O O . GLN A 1 405 ? 95.912 16.878 4.765 1.00 29.98 405 GLN A O 1
ATOM 3116 N N . PRO A 1 406 ? 96.954 16.869 6.773 1.00 30.12 406 PRO A N 1
ATOM 3117 C CA . PRO A 1 406 ? 97.455 18.241 6.637 1.00 29.09 406 PRO A CA 1
ATOM 3118 C C . PRO A 1 406 ? 98.346 18.403 5.404 1.00 27.45 406 PRO A C 1
ATOM 3119 O O . PRO A 1 406 ? 99.153 17.526 5.069 1.00 27.51 406 PRO A O 1
ATOM 3123 N N . LEU A 1 407 ? 98.215 19.551 4.758 1.00 25.70 407 LEU A N 1
ATOM 3124 C CA . LEU A 1 407 ? 98.950 19.846 3.542 1.00 25.14 407 LEU A CA 1
ATOM 3125 C C . LEU A 1 407 ? 99.603 21.217 3.690 1.00 23.95 407 LEU A C 1
ATOM 3126 O O . LEU A 1 407 ? 98.912 22.202 3.931 1.00 23.47 407 LEU A O 1
ATOM 3131 N N . ARG A 1 408 ? 100.930 21.276 3.619 1.00 23.69 408 ARG A N 1
ATOM 3132 C CA . ARG A 1 408 ? 101.603 22.566 3.687 1.00 22.95 408 ARG A CA 1
ATOM 3133 C C . ARG A 1 408 ? 101.602 23.097 2.252 1.00 21.19 408 ARG A C 1
ATOM 3134 O O . ARG A 1 408 ? 102.204 22.500 1.360 1.00 20.52 408 ARG A O 1
ATOM 3142 N N . ILE A 1 409 ? 100.842 24.163 2.027 1.00 20.71 409 ILE A N 1
ATOM 3143 C CA . ILE A 1 409 ? 100.740 24.771 0.714 1.00 20.05 409 ILE A CA 1
ATOM 3144 C C . ILE A 1 409 ? 102.044 25.476 0.365 1.00 20.41 409 ILE A C 1
ATOM 3145 O O . ILE A 1 409 ? 102.673 25.167 -0.646 1.00 20.13 409 ILE A O 1
ATOM 3150 N N . GLY A 1 410 ? 102.436 26.430 1.207 1.00 20.20 410 GLY A N 1
ATOM 3151 C CA . GLY A 1 410 ? 103.658 27.178 0.976 1.00 19.07 410 GLY A CA 1
ATOM 3152 C C . GLY A 1 410 ? 103.532 28.560 1.574 1.00 19.66 410 GLY A C 1
ATOM 3153 O O . GLY A 1 410 ? 102.740 28.774 2.485 1.00 19.43 410 GLY A O 1
ATOM 3154 N N . TYR A 1 411 ? 104.316 29.503 1.070 1.00 20.18 411 TYR A N 1
ATOM 3155 C CA . TYR A 1 411 ? 104.275 30.874 1.567 1.00 21.04 411 TYR A CA 1
ATOM 3156 C C . TYR A 1 411 ? 103.380 31.705 0.659 1.00 21.30 411 TYR A C 1
ATOM 3157 O O . TYR A 1 411 ? 103.772 32.040 -0.459 1.00 22.37 411 TYR A O 1
ATOM 3166 N N . LEU A 1 412 ? 102.182 32.034 1.143 1.00 21.44 412 LEU A N 1
ATOM 3167 C CA . LEU A 1 412 ? 101.218 32.812 0.368 1.00 20.77 412 LEU A CA 1
ATOM 3168 C C . LEU A 1 412 ? 101.249 34.298 0.685 1.00 20.92 412 LEU A C 1
ATOM 3169 O O . LEU A 1 412 ? 101.489 34.692 1.823 1.00 21.39 412 LEU A O 1
ATOM 3174 N N . PRO A 1 413 ? 101.003 35.146 -0.329 1.00 20.96 413 PRO A N 1
ATOM 3175 C CA . PRO A 1 413 ? 100.999 36.601 -0.151 1.00 20.86 413 PRO A CA 1
ATOM 3176 C C . PRO A 1 413 ? 99.962 37.030 0.885 1.00 20.88 413 PRO A C 1
ATOM 3177 O O . PRO A 1 413 ? 98.891 36.429 1.003 1.00 21.32 413 PRO A O 1
ATOM 3181 N N . ALA A 1 414 ? 100.293 38.063 1.650 1.00 21.00 414 ALA A N 1
ATOM 3182 C CA . ALA A 1 414 ? 99.393 38.534 2.685 1.00 20.03 414 ALA A CA 1
ATOM 3183 C C . ALA A 1 414 ? 99.610 39.978 3.074 1.00 19.79 414 ALA A C 1
ATOM 3184 O O . ALA A 1 414 ? 100.570 40.625 2.661 1.00 20.34 414 ALA A O 1
ATOM 3186 N N . SER A 1 415 ? 98.675 40.475 3.867 1.00 20.85 415 SER A N 1
ATOM 3187 C CA . SER A 1 415 ? 98.724 41.823 4.403 1.00 21.08 415 SER A CA 1
ATOM 3188 C C . SER A 1 415 ? 99.369 41.658 5.772 1.00 20.10 415 SER A C 1
ATOM 3189 O O . SER A 1 415 ? 99.137 40.664 6.462 1.00 18.86 415 SER A O 1
ATOM 3192 N N . TRP A 1 416 ? 100.172 42.637 6.165 1.00 19.74 416 TRP A N 1
ATOM 3193 C CA . TRP A 1 416 ? 100.858 42.578 7.441 1.00 17.18 416 TRP A CA 1
ATOM 3194 C C . TRP A 1 416 ? 100.587 43.775 8.308 1.00 18.12 416 TRP A C 1
ATOM 3195 O O . TRP A 1 416 ? 100.517 44.905 7.825 1.00 19.18 416 TRP A O 1
ATOM 3206 N N . LYS A 1 417 ? 100.415 43.504 9.596 1.00 18.08 417 LYS A N 1
ATOM 3207 C CA . LYS A 1 417 ? 100.209 44.546 10.578 1.00 19.22 417 LYS A CA 1
ATOM 3208 C C . LYS A 1 417 ? 100.804 44.133 11.916 1.00 18.81 417 LYS A C 1
ATOM 3209 O O . LYS A 1 417 ? 101.180 42.981 12.128 1.00 18.54 417 LYS A O 1
ATOM 3215 N N . VAL A 1 418 ? 100.881 45.105 12.811 1.00 19.69 418 VAL A N 1
ATOM 3216 C CA . VAL A 1 418 ? 101.437 44.924 14.136 1.00 20.24 418 VAL A CA 1
ATOM 3217 C C . VAL A 1 418 ? 100.414 45.363 15.193 1.00 19.95 418 VAL A C 1
ATOM 3218 O O . VAL A 1 418 ? 99.689 46.346 15.005 1.00 19.54 418 VAL A O 1
ATOM 3222 N N . GLU A 1 419 ? 100.327 44.601 16.280 1.00 20.17 419 GLU A N 1
ATOM 3223 C CA . GLU A 1 419 ? 99.415 44.917 17.373 1.00 20.50 419 GLU A CA 1
ATOM 3224 C C . GLU A 1 419 ? 100.136 44.694 18.685 1.00 20.30 419 GLU A C 1
ATOM 3225 O O . GLU A 1 419 ? 101.042 43.876 18.755 1.00 18.56 419 GLU A O 1
ATOM 3231 N N . PRO A 1 420 ? 99.751 45.431 19.743 1.00 19.71 420 PRO A N 1
ATOM 3232 C CA . PRO A 1 420 ? 100.380 45.283 21.058 1.00 18.83 420 PRO A CA 1
ATOM 3233 C C . PRO A 1 420 ? 100.265 43.831 21.492 1.00 18.98 420 PRO A C 1
ATOM 3234 O O . PRO A 1 420 ? 99.206 43.218 21.331 1.00 20.70 420 PRO A O 1
ATOM 3238 N N . PHE A 1 421 ? 101.356 43.263 21.995 1.00 18.65 421 PHE A N 1
ATOM 3239 C CA . PHE A 1 421 ? 101.335 41.877 22.435 1.00 18.10 421 PHE A CA 1
ATOM 3240 C C . PHE A 1 421 ? 100.597 41.722 23.767 1.00 18.10 421 PHE A C 1
ATOM 3241 O O . PHE A 1 421 ? 99.938 40.710 24.009 1.00 18.54 421 PHE A O 1
ATOM 3249 N N . ASN A 1 422 ? 100.729 42.716 24.635 1.00 18.68 422 ASN A N 1
ATOM 3250 C CA . ASN A 1 422 ? 100.075 42.665 25.932 1.00 20.11 422 ASN A CA 1
ATOM 3251 C C . ASN A 1 422 ? 99.559 44.023 26.384 1.00 19.91 422 ASN A C 1
ATOM 3252 O O . ASN A 1 422 ? 99.766 45.038 25.712 1.00 18.52 422 ASN A O 1
ATOM 3257 N N . GLU A 1 423 ? 98.859 44.026 27.516 1.00 21.11 423 GLU A N 1
ATOM 3258 C CA . GLU A 1 423 ? 98.294 45.247 28.073 1.00 21.06 423 GLU A CA 1
ATOM 3259 C C . GLU A 1 423 ? 99.380 46.292 28.273 1.00 21.10 423 GLU A C 1
ATOM 3260 O O . GLU A 1 423 ? 99.166 47.488 28.060 1.00 21.50 423 GLU A O 1
ATOM 3266 N N . ARG A 1 424 ? 100.560 45.819 28.652 1.00 21.92 424 ARG A N 1
ATOM 3267 C CA . ARG A 1 424 ? 101.690 46.696 28.889 1.00 22.59 424 ARG A CA 1
ATOM 3268 C C . ARG A 1 424 ? 102.096 47.432 27.606 1.00 22.14 424 ARG A C 1
ATOM 3269 O O . ARG A 1 424 ? 102.363 48.631 27.636 1.00 22.46 424 ARG A O 1
ATOM 3277 N N . ALA A 1 425 ? 102.060 46.726 26.478 1.00 21.84 425 ALA A N 1
ATOM 3278 C CA . ALA A 1 425 ? 102.410 47.306 25.183 1.00 21.68 425 ALA A CA 1
ATOM 3279 C C . ALA A 1 425 ? 101.405 48.375 24.763 1.00 21.72 425 ALA A C 1
ATOM 3280 O O . ALA A 1 425 ? 101.767 49.352 24.125 1.00 20.91 425 ALA A O 1
ATOM 3282 N N . VAL A 1 426 ? 100.138 48.180 25.119 1.00 24.09 426 VAL A N 1
ATOM 3283 C CA . VAL A 1 426 ? 99.078 49.142 24.796 1.00 25.59 426 VAL A CA 1
ATOM 3284 C C . VAL A 1 426 ? 99.314 50.440 25.578 1.00 27.07 426 VAL A C 1
ATOM 3285 O O . VAL A 1 426 ? 99.282 51.535 25.015 1.00 28.54 426 VAL A O 1
ATOM 3289 N N . GLU A 1 427 ? 99.581 50.293 26.871 1.00 28.83 427 GLU A N 1
ATOM 3290 C CA . GLU A 1 427 ? 99.824 51.417 27.776 1.00 30.52 427 GLU A CA 1
ATOM 3291 C C . GLU A 1 427 ? 101.059 52.255 27.388 1.00 30.19 427 GLU A C 1
ATOM 3292 O O . GLU A 1 427 ? 101.022 53.485 27.453 1.00 30.44 427 GLU A O 1
ATOM 3298 N N . ASP A 1 428 ? 102.134 51.593 26.960 1.00 29.36 428 ASP A N 1
ATOM 3299 C CA . ASP A 1 428 ? 103.369 52.286 26.569 1.00 28.73 428 ASP A CA 1
ATOM 3300 C C . ASP A 1 428 ? 103.387 52.774 25.117 1.00 27.88 428 ASP A C 1
ATOM 3301 O O . ASP A 1 428 ? 104.362 53.379 24.670 1.00 27.71 428 ASP A O 1
ATOM 3306 N N . GLU A 1 429 ? 102.329 52.482 24.370 1.00 27.12 429 GLU A N 1
ATOM 3307 C CA . GLU A 1 429 ? 102.244 52.902 22.974 1.00 25.80 429 GLU A CA 1
ATOM 3308 C C . GLU A 1 429 ? 103.388 52.344 22.123 1.00 23.71 429 GLU A C 1
ATOM 3309 O O . GLU A 1 429 ? 103.987 53.065 21.324 1.00 23.53 429 GLU A O 1
ATOM 3315 N N . ASP A 1 430 ? 103.664 51.052 22.289 1.00 21.19 430 ASP A N 1
ATOM 3316 C CA . ASP A 1 430 ? 104.724 50.367 21.554 1.00 19.76 430 ASP A CA 1
ATOM 3317 C C . ASP A 1 430 ? 104.555 50.373 20.039 1.00 19.96 430 ASP A C 1
ATOM 3318 O O . ASP A 1 430 ? 105.523 50.549 19.305 1.00 18.74 430 ASP A O 1
ATOM 3323 N N . VAL A 1 431 ? 103.328 50.149 19.577 1.00 20.02 431 VAL A N 1
ATOM 3324 C CA . VAL A 1 431 ? 103.025 50.114 18.148 1.00 18.85 431 VAL A CA 1
ATOM 3325 C C . VAL A 1 431 ? 103.322 51.442 17.455 1.00 18.27 431 VAL A C 1
ATOM 3326 O O . VAL A 1 431 ? 103.536 51.486 16.248 1.00 20.24 431 VAL A O 1
ATOM 3330 N N . LYS A 1 432 ? 103.380 52.516 18.229 1.00 18.73 432 LYS A N 1
ATOM 3331 C CA . LYS A 1 432 ? 103.643 53.841 17.686 1.00 18.85 432 LYS A CA 1
ATOM 3332 C C . LYS A 1 432 ? 105.125 54.198 17.617 1.00 17.60 432 LYS A C 1
ATOM 3333 O O . LYS A 1 432 ? 105.560 54.928 16.723 1.00 17.15 432 LYS A O 1
ATOM 3339 N N . PHE A 1 433 ? 105.900 53.671 18.559 1.00 16.75 433 PHE A N 1
ATOM 3340 C CA . PHE A 1 433 ? 107.320 53.973 18.626 1.00 15.02 433 PHE A CA 1
ATOM 3341 C C . PHE A 1 433 ? 108.271 52.876 18.162 1.00 13.75 433 PHE A C 1
ATOM 3342 O O . PHE A 1 433 ? 109.344 53.174 17.652 1.00 14.41 433 PHE A O 1
ATOM 3350 N N . ALA A 1 434 ? 107.865 51.618 18.304 1.00 13.72 434 ALA A N 1
ATOM 3351 C CA . ALA A 1 434 ? 108.712 50.477 17.952 1.00 14.51 434 ALA A CA 1
ATOM 3352 C C . ALA A 1 434 ? 109.248 50.443 16.528 1.00 15.91 434 ALA A C 1
ATOM 3353 O O . ALA A 1 434 ? 110.333 49.914 16.281 1.00 16.29 434 ALA A O 1
ATOM 3355 N N . GLY A 1 435 ? 108.489 50.998 15.594 1.00 17.01 435 GLY A N 1
ATOM 3356 C CA . GLY A 1 435 ? 108.928 51.014 14.213 1.00 17.08 435 GLY A CA 1
ATOM 3357 C C . GLY A 1 435 ? 107.751 50.941 13.265 1.00 18.40 435 GLY A C 1
ATOM 3358 O O . GLY A 1 435 ? 106.611 51.203 13.670 1.00 19.33 435 GLY A O 1
ATOM 3359 N N . LYS A 1 436 ? 108.011 50.539 12.022 1.00 17.74 436 LYS A N 1
ATOM 3360 C CA . LYS A 1 436 ? 106.952 50.450 11.030 1.00 18.84 436 LYS A CA 1
ATOM 3361 C C . LYS A 1 436 ? 106.929 49.145 10.254 1.00 17.73 436 LYS A C 1
ATOM 3362 O O . LYS A 1 436 ? 107.949 48.691 9.735 1.00 16.08 436 LYS A O 1
ATOM 3368 N N . MET A 1 437 ? 105.760 48.514 10.249 1.00 17.41 437 MET A N 1
ATOM 3369 C CA . MET A 1 437 ? 105.552 47.276 9.518 1.00 18.07 437 MET A CA 1
ATOM 3370 C C . MET A 1 437 ? 105.172 47.689 8.103 1.00 19.26 437 MET A C 1
ATOM 3371 O O . MET A 1 437 ? 104.253 48.487 7.893 1.00 19.68 437 MET A O 1
ATOM 3376 N N . GLN A 1 438 ? 105.926 47.189 7.138 1.00 19.55 438 GLN A N 1
ATOM 3377 C CA . GLN A 1 438 ? 105.668 47.500 5.749 1.00 21.75 438 GLN A CA 1
ATOM 3378 C C . GLN A 1 438 ? 104.774 46.422 5.152 1.00 21.92 438 GLN A C 1
ATOM 3379 O O . GLN A 1 438 ? 104.703 45.305 5.669 1.00 21.01 438 GLN A O 1
ATOM 3385 N N . ALA A 1 439 ? 104.113 46.763 4.048 1.00 22.46 439 ALA A N 1
ATOM 3386 C CA . ALA A 1 439 ? 103.211 45.850 3.354 1.00 23.15 439 ALA A CA 1
ATOM 3387 C C . ALA A 1 439 ? 103.849 44.513 2.980 1.00 21.99 439 ALA A C 1
ATOM 3388 O O . ALA A 1 439 ? 103.192 43.470 3.049 1.00 24.46 439 ALA A O 1
ATOM 3390 N N . ASP A 1 440 ? 105.123 44.552 2.591 1.00 21.04 440 ASP A N 1
ATOM 3391 C CA . ASP A 1 440 ? 105.862 43.357 2.192 1.00 18.73 440 ASP A CA 1
ATOM 3392 C C . ASP A 1 440 ? 106.240 42.376 3.306 1.00 17.46 440 ASP A C 1
ATOM 3393 O O . ASP A 1 440 ? 106.759 41.295 3.021 1.00 17.47 440 ASP A O 1
ATOM 3398 N N . GLY A 1 441 ? 105.928 42.725 4.556 1.00 15.33 441 GLY A N 1
ATOM 3399 C CA . GLY A 1 441 ? 106.235 41.852 5.678 1.00 14.87 441 GLY A CA 1
ATOM 3400 C C . GLY A 1 441 ? 107.577 42.129 6.336 1.00 14.80 441 GLY A C 1
ATOM 3401 O O . GLY A 1 441 ? 108.102 41.296 7.069 1.00 13.68 441 GLY A O 1
ATOM 3402 N N . VAL A 1 442 ? 108.141 43.295 6.043 1.00 14.27 442 VAL A N 1
ATOM 3403 C CA . VAL A 1 442 ? 109.414 43.709 6.606 1.00 13.22 442 VAL A CA 1
ATOM 3404 C C . VAL A 1 442 ? 109.143 44.779 7.647 1.00 13.28 442 VAL A C 1
ATOM 3405 O O . VAL A 1 442 ? 108.527 45.803 7.342 1.00 13.54 442 VAL A O 1
ATOM 3409 N N . PHE A 1 443 ? 109.546 44.511 8.887 1.00 13.65 443 PHE A N 1
ATOM 3410 C CA . PHE A 1 443 ? 109.384 45.468 9.973 1.00 12.46 443 PHE A CA 1
ATOM 3411 C C . PHE A 1 443 ? 110.694 46.230 10.186 1.00 12.71 443 PHE A C 1
ATOM 3412 O O . PHE A 1 443 ? 111.736 45.630 10.437 1.00 12.65 443 PHE A O 1
ATOM 3420 N N . VAL A 1 444 ? 110.632 47.550 10.056 1.00 13.66 444 VAL A N 1
ATOM 3421 C CA . VAL A 1 444 ? 111.796 48.416 10.240 1.00 14.35 444 VAL A CA 1
ATOM 3422 C C . VAL A 1 444 ? 111.680 49.082 11.612 1.00 14.58 444 VAL A C 1
ATOM 3423 O O . VAL A 1 444 ? 110.831 49.952 11.816 1.00 14.82 444 VAL A O 1
ATOM 3427 N N . PRO A 1 445 ? 112.511 48.652 12.582 1.00 15.88 445 PRO A N 1
ATOM 3428 C CA . PRO A 1 445 ? 112.489 49.215 13.937 1.00 15.42 445 PRO A CA 1
ATOM 3429 C C . PRO A 1 445 ? 112.900 50.681 14.001 1.00 15.52 445 PRO A C 1
ATOM 3430 O O . PRO A 1 445 ? 113.492 51.217 13.060 1.00 16.04 445 PRO A O 1
ATOM 3434 N N . GLY A 1 446 ? 112.556 51.334 15.105 1.00 16.46 446 GLY A N 1
ATOM 3435 C CA . GLY A 1 446 ? 112.896 52.738 15.268 1.00 15.81 446 GLY A CA 1
ATOM 3436 C C . GLY A 1 446 ? 114.382 52.986 15.480 1.00 16.64 446 GLY A C 1
ATOM 3437 O O . GLY A 1 446 ? 115.181 52.047 15.571 1.00 16.12 446 GLY A O 1
ATOM 3438 N N . GLY A 1 447 ? 114.747 54.264 15.542 1.00 15.95 447 GLY A N 1
ATOM 3439 C CA . GLY A 1 447 ? 116.128 54.653 15.763 1.00 15.09 447 GLY A CA 1
ATOM 3440 C C . GLY A 1 447 ? 116.579 54.404 17.195 1.00 14.65 447 GLY A C 1
ATOM 3441 O O . GLY A 1 447 ? 115.772 54.395 18.123 1.00 13.72 447 GLY A O 1
ATOM 3442 N N . ALA A 1 448 ? 117.881 54.199 17.364 1.00 14.43 448 ALA A N 1
ATOM 3443 C CA . ALA A 1 448 ? 118.475 53.940 18.669 1.00 13.96 448 ALA A CA 1
ATOM 3444 C C . ALA A 1 448 ? 118.511 55.185 19.563 1.00 13.32 448 ALA A C 1
ATOM 3445 O O . ALA A 1 448 ? 118.190 56.291 19.126 1.00 13.18 448 ALA A O 1
ATOM 3447 N N . GLY A 1 449 ? 118.916 54.984 20.814 1.00 14.50 449 GLY A N 1
ATOM 3448 C CA . GLY A 1 449 ? 119.004 56.064 21.777 1.00 13.92 449 GLY A CA 1
ATOM 3449 C C . GLY A 1 449 ? 117.745 56.262 22.595 1.00 15.35 449 GLY A C 1
ATOM 3450 O O . GLY A 1 449 ? 116.721 55.633 22.333 1.00 17.24 449 GLY A O 1
ATOM 3451 N N . PRO A 1 450 ? 117.810 57.083 23.654 1.00 16.10 450 PRO A N 1
ATOM 3452 C CA . PRO A 1 450 ? 116.621 57.322 24.479 1.00 15.57 450 PRO A CA 1
ATOM 3453 C C . PRO A 1 450 ? 115.669 58.177 23.647 1.00 16.34 450 PRO A C 1
ATOM 3454 O O . PRO A 1 450 ? 116.110 58.989 22.833 1.00 15.83 450 PRO A O 1
ATOM 3458 N N . ASN A 1 451 ? 114.369 57.985 23.829 1.00 16.73 451 ASN A N 1
ATOM 3459 C CA . ASN A 1 451 ? 113.400 58.766 23.073 1.00 17.80 451 ASN A CA 1
ATOM 3460 C C . ASN A 1 451 ? 112.592 59.663 24.003 1.00 18.47 451 ASN A C 1
ATOM 3461 O O . ASN A 1 451 ? 111.691 59.195 24.693 1.00 18.76 451 ASN A O 1
ATOM 3466 N N . PRO A 1 452 ? 112.896 60.975 24.010 1.00 19.83 452 PRO A N 1
ATOM 3467 C CA . PRO A 1 452 ? 112.227 61.983 24.839 1.00 21.18 452 PRO A CA 1
ATOM 3468 C C . PRO A 1 452 ? 110.689 61.936 24.798 1.00 22.76 452 PRO A C 1
ATOM 3469 O O . PRO A 1 452 ? 110.030 62.243 25.798 1.00 23.18 452 PRO A O 1
ATOM 3473 N N . GLU A 1 453 ? 110.131 61.545 23.648 1.00 23.02 453 GLU A N 1
ATOM 3474 C CA . GLU A 1 453 ? 108.677 61.447 23.460 1.00 23.08 453 GLU A CA 1
ATOM 3475 C C . GLU A 1 453 ? 108.032 60.291 24.214 1.00 21.02 453 GLU A C 1
ATOM 3476 O O . GLU A 1 453 ? 106.815 60.258 24.389 1.00 19.47 453 GLU A O 1
ATOM 3482 N N . ARG A 1 454 ? 108.849 59.338 24.652 1.00 19.24 454 ARG A N 1
ATOM 3483 C CA . ARG A 1 454 ? 108.336 58.184 25.368 1.00 17.11 454 ARG A CA 1
ATOM 3484 C C . ARG A 1 454 ? 108.373 58.339 26.886 1.00 16.50 454 ARG A C 1
ATOM 3485 O O . ARG A 1 454 ? 109.018 59.245 27.408 1.00 15.78 454 ARG A O 1
ATOM 3493 N N . LYS A 1 455 ? 107.649 57.456 27.576 1.00 17.13 455 LYS A N 1
ATOM 3494 C CA . LYS A 1 455 ? 107.615 57.430 29.040 1.00 19.07 455 LYS A CA 1
ATOM 3495 C C . LYS A 1 455 ? 109.021 57.062 29.507 1.00 18.41 455 LYS A C 1
ATOM 3496 O O . LYS A 1 455 ? 109.611 56.110 28.994 1.00 17.61 455 LYS A O 1
ATOM 3502 N N . MET A 1 456 ? 109.555 57.832 30.456 1.00 19.07 456 MET A N 1
ATOM 3503 C CA . MET A 1 456 ? 110.900 57.613 30.993 1.00 17.28 456 MET A CA 1
ATOM 3504 C C . MET A 1 456 ? 111.968 57.766 29.906 1.00 18.19 456 MET A C 1
ATOM 3505 O O . MET A 1 456 ? 113.040 57.160 29.996 1.00 17.86 456 MET A O 1
ATOM 3510 N N . MET A 1 457 ? 111.647 58.560 28.877 1.00 18.35 457 MET A N 1
ATOM 3511 C CA . MET A 1 457 ? 112.513 58.826 27.721 1.00 17.70 457 MET A CA 1
ATOM 3512 C C . MET A 1 457 ? 113.140 57.539 27.194 1.00 16.91 457 MET A C 1
ATOM 3513 O O . MET A 1 457 ? 114.259 57.535 26.683 1.00 15.38 457 MET A O 1
ATOM 3518 N N . THR A 1 458 ? 112.373 56.459 27.267 1.00 15.36 458 THR A N 1
ATOM 3519 C CA . THR A 1 458 ? 112.844 55.146 26.850 1.00 16.64 458 THR A CA 1
ATOM 3520 C C . THR A 1 458 ? 113.093 54.936 25.351 1.00 16.29 458 THR A C 1
ATOM 3521 O O . THR A 1 458 ? 112.759 55.777 24.517 1.00 17.28 458 THR A O 1
ATOM 3525 N N . ASN A 1 459 ? 113.719 53.811 25.029 1.00 15.44 459 ASN A N 1
ATOM 3526 C CA . ASN A 1 459 ? 114.024 53.460 23.647 1.00 15.03 459 ASN A CA 1
ATOM 3527 C C . ASN A 1 459 ? 112.776 53.043 22.876 1.00 15.05 459 ASN A C 1
ATOM 3528 O O . ASN A 1 459 ? 111.737 52.720 23.453 1.00 13.91 459 ASN A O 1
ATOM 3533 N N . ASN A 1 460 ? 112.921 52.991 21.560 1.00 15.34 460 ASN A N 1
ATOM 3534 C CA . ASN A 1 460 ? 111.848 52.607 20.666 1.00 13.91 460 ASN A CA 1
ATOM 3535 C C . ASN A 1 460 ? 111.733 51.085 20.594 1.00 13.69 460 ASN A C 1
ATOM 3536 O O . ASN A 1 460 ? 111.704 50.486 19.516 1.00 13.86 460 ASN A O 1
ATOM 3541 N N . ALA A 1 461 ? 111.705 50.474 21.774 1.00 13.03 461 ALA A N 1
ATOM 3542 C CA . ALA A 1 461 ? 111.579 49.035 21.921 1.00 13.82 461 ALA A CA 1
ATOM 3543 C C . ALA A 1 461 ? 110.087 48.706 22.041 1.00 14.32 461 ALA A C 1
ATOM 3544 O O . ALA A 1 461 ? 109.272 49.595 22.294 1.00 14.47 461 ALA A O 1
ATOM 3546 N N . GLY A 1 462 ? 109.733 47.439 21.841 1.00 14.41 462 GLY A N 1
ATOM 3547 C CA . GLY A 1 462 ? 108.341 47.041 21.937 1.00 13.54 462 GLY A CA 1
ATOM 3548 C C . GLY A 1 462 ? 108.087 45.546 21.948 1.00 14.04 462 GLY A C 1
ATOM 3549 O O . GLY A 1 462 ? 108.920 44.756 21.508 1.00 13.57 462 GLY A O 1
ATOM 3550 N N . ASN A 1 463 ? 106.937 45.165 22.495 1.00 13.58 463 ASN A N 1
ATOM 3551 C CA . ASN A 1 463 ? 106.519 43.771 22.569 1.00 14.09 463 ASN A CA 1
ATOM 3552 C C . ASN A 1 463 ? 105.343 43.706 21.592 1.00 14.43 463 ASN A C 1
ATOM 3553 O O . ASN A 1 463 ? 104.232 44.139 21.907 1.00 14.07 463 ASN A O 1
ATOM 3558 N N . LEU A 1 464 ? 105.614 43.201 20.392 1.00 14.47 464 LEU A N 1
ATOM 3559 C CA . LEU A 1 464 ? 104.621 43.153 19.327 1.00 14.71 464 LEU A CA 1
ATOM 3560 C C . LEU A 1 464 ? 104.067 41.807 18.857 1.00 15.39 464 LEU A C 1
ATOM 3561 O O . LEU A 1 464 ? 104.706 40.759 18.949 1.00 16.03 464 LEU A O 1
ATOM 3566 N N . LYS A 1 465 ? 102.857 41.877 18.320 1.00 17.12 465 LYS A N 1
ATOM 3567 C CA . LYS A 1 465 ? 102.152 40.726 17.784 1.00 18.30 465 LYS A CA 1
ATOM 3568 C C . LYS A 1 465 ? 102.108 40.975 16.285 1.00 16.55 465 LYS A C 1
ATOM 3569 O O . LYS A 1 465 ? 101.627 42.011 15.837 1.00 16.88 465 LYS A O 1
ATOM 3575 N N . VAL A 1 466 ? 102.697 40.060 15.530 1.00 16.09 466 VAL A N 1
ATOM 3576 C CA . VAL A 1 466 ? 102.761 40.166 14.079 1.00 16.96 466 VAL A CA 1
ATOM 3577 C C . VAL A 1 466 ? 101.584 39.448 13.425 1.00 17.80 466 VAL A C 1
ATOM 3578 O O . VAL A 1 466 ? 101.506 38.222 13.460 1.00 17.07 466 VAL A O 1
ATOM 3582 N N . ILE A 1 467 ? 100.678 40.218 12.822 1.00 17.39 467 ILE A N 1
ATOM 3583 C CA . ILE A 1 467 ? 99.494 39.650 12.174 1.00 16.44 467 ILE A CA 1
ATOM 3584 C C . ILE A 1 467 ? 99.576 39.629 10.652 1.00 15.27 467 ILE A C 1
ATOM 3585 O O . ILE A 1 467 ? 99.773 40.663 10.016 1.00 13.49 467 ILE A O 1
ATOM 3590 N N . ALA A 1 468 ? 99.420 38.437 10.085 1.00 15.00 468 ALA A N 1
ATOM 3591 C CA . ALA A 1 468 ? 99.414 38.249 8.638 1.00 16.89 468 ALA A CA 1
ATOM 3592 C C . ALA A 1 468 ? 97.996 37.836 8.257 1.00 18.18 468 ALA A C 1
ATOM 3593 O O . ALA A 1 468 ? 97.378 37.019 8.939 1.00 18.12 468 ALA A O 1
ATOM 3595 N N . THR A 1 469 ? 97.457 38.443 7.208 1.00 18.85 469 THR A N 1
ATOM 3596 C CA . THR A 1 469 ? 96.117 38.096 6.758 1.00 19.70 469 THR A CA 1
ATOM 3597 C C . THR A 1 469 ? 96.219 37.747 5.284 1.00 19.31 469 THR A C 1
ATOM 3598 O O . THR A 1 469 ? 96.599 38.577 4.462 1.00 18.39 469 THR A O 1
ATOM 3602 N N . LEU A 1 470 ? 95.949 36.485 4.976 1.00 18.98 470 LEU A N 1
ATOM 3603 C CA . LEU A 1 470 ? 96.028 35.985 3.618 1.00 20.87 470 LEU A CA 1
ATOM 3604 C C . LEU A 1 470 ? 95.196 36.744 2.591 1.00 22.11 470 LEU A C 1
ATOM 3605 O O . LEU A 1 470 ? 94.043 37.099 2.835 1.00 20.74 470 LEU A O 1
ATOM 3610 N N . ALA A 1 471 ? 95.832 37.052 1.465 1.00 24.10 471 ALA A N 1
ATOM 3611 C CA . ALA A 1 471 ? 95.168 37.743 0.369 1.00 27.17 471 ALA A CA 1
ATOM 3612 C C . ALA A 1 471 ? 94.142 36.759 -0.192 1.00 28.91 471 ALA A C 1
ATOM 3613 O O . ALA A 1 471 ? 93.056 37.141 -0.614 1.00 30.72 471 ALA A O 1
ATOM 3615 N N . ASP A 1 472 ? 94.489 35.477 -0.132 1.00 31.07 472 ASP A N 1
ATOM 3616 C CA . ASP A 1 472 ? 93.635 34.401 -0.621 1.00 32.22 472 ASP A CA 1
ATOM 3617 C C . ASP A 1 472 ? 92.672 33.915 0.467 1.00 31.13 472 ASP A C 1
ATOM 3618 O O . ASP A 1 472 ? 92.962 32.942 1.167 1.00 32.23 472 ASP A O 1
ATOM 3623 N N . GLY A 1 473 ? 91.543 34.606 0.624 1.00 28.92 473 GLY A N 1
ATOM 3624 C CA . GLY A 1 473 ? 90.563 34.182 1.615 1.00 26.49 473 GLY A CA 1
ATOM 3625 C C . GLY A 1 473 ? 90.529 34.897 2.952 1.00 25.52 473 GLY A C 1
ATOM 3626 O O . GLY A 1 473 ? 89.623 34.662 3.758 1.00 25.13 473 GLY A O 1
ATOM 3627 N N . GLY A 1 474 ? 91.527 35.736 3.212 1.00 24.50 474 GLY A N 1
ATOM 3628 C CA . GLY A 1 474 ? 91.567 36.480 4.462 1.00 23.11 474 GLY A CA 1
ATOM 3629 C C . GLY A 1 474 ? 91.827 35.699 5.742 1.00 21.64 474 GLY A C 1
ATOM 3630 O O . GLY A 1 474 ? 91.482 36.178 6.824 1.00 20.89 474 GLY A O 1
ATOM 3631 N N . GLN A 1 475 ? 92.413 34.506 5.629 1.00 22.22 475 GLN A N 1
ATOM 3632 C CA . GLN A 1 475 ? 92.730 33.686 6.806 1.00 22.16 475 GLN A CA 1
ATOM 3633 C C . GLN A 1 475 ? 93.905 34.345 7.528 1.00 21.34 475 GLN A C 1
ATOM 3634 O O . GLN A 1 475 ? 94.888 34.729 6.898 1.00 19.97 475 GLN A O 1
ATOM 3640 N N . THR A 1 476 ? 93.793 34.483 8.846 1.00 20.04 476 THR A N 1
ATOM 3641 C CA . THR A 1 476 ? 94.837 35.127 9.633 1.00 19.46 476 THR A CA 1
ATOM 3642 C C . THR A 1 476 ? 95.842 34.202 10.334 1.00 19.16 476 THR A C 1
ATOM 3643 O O . THR A 1 476 ? 95.548 33.054 10.659 1.00 18.29 476 THR A O 1
ATOM 3647 N N . GLY A 1 477 ? 97.030 34.752 10.565 1.00 19.36 477 GLY A N 1
ATOM 3648 C CA . GLY A 1 477 ? 98.112 34.049 11.231 1.00 19.22 477 GLY A CA 1
ATOM 3649 C C . GLY A 1 477 ? 98.755 35.017 12.207 1.00 19.47 477 GLY A C 1
ATOM 3650 O O . GLY A 1 477 ? 98.795 36.222 11.964 1.00 18.17 477 GLY A O 1
ATOM 3651 N N . GLU A 1 478 ? 99.291 34.491 13.300 1.00 20.10 478 GLU A N 1
ATOM 3652 C CA . GLU A 1 478 ? 99.900 35.325 14.328 1.00 21.87 478 GLU A CA 1
ATOM 3653 C C . GLU A 1 478 ? 101.326 34.946 14.726 1.00 21.07 478 GLU A C 1
ATOM 3654 O O . GLU A 1 478 ? 101.640 33.775 14.941 1.00 21.15 478 GLU A O 1
ATOM 3660 N N . GLY A 1 479 ? 102.162 35.964 14.886 1.00 19.80 479 GLY A N 1
ATOM 3661 C CA . GLY A 1 479 ? 103.543 35.758 15.275 1.00 16.86 479 GLY A CA 1
ATOM 3662 C C . GLY A 1 479 ? 103.879 36.669 16.442 1.00 15.79 479 GLY A C 1
ATOM 3663 O O . GLY A 1 479 ? 103.080 37.525 16.820 1.00 14.29 479 GLY A O 1
ATOM 3664 N N . HIS A 1 480 ? 105.057 36.469 17.022 1.00 14.98 480 HIS A N 1
ATOM 3665 C CA . HIS A 1 480 ? 105.506 37.267 18.153 1.00 13.52 480 HIS A CA 1
ATOM 3666 C C . HIS A 1 480 ? 106.876 37.851 17.869 1.00 13.00 480 HIS A C 1
ATOM 3667 O O . HIS A 1 480 ? 107.828 37.124 17.592 1.00 12.76 480 HIS A O 1
ATOM 3674 N N . MET A 1 481 ? 106.964 39.172 17.952 1.00 13.65 481 MET A N 1
ATOM 3675 C CA . MET A 1 481 ? 108.215 39.869 17.724 1.00 13.30 481 MET A CA 1
ATOM 3676 C C . MET A 1 481 ? 108.517 40.849 18.850 1.00 13.40 481 MET A C 1
ATOM 3677 O O . MET A 1 481 ? 107.634 41.547 19.341 1.00 13.83 481 MET A O 1
ATOM 3682 N N . ILE A 1 482 ? 109.772 40.865 19.280 1.00 14.00 482 ILE A N 1
ATOM 3683 C CA . ILE A 1 482 ? 110.223 41.790 20.313 1.00 13.14 482 ILE A CA 1
ATOM 3684 C C . ILE A 1 482 ? 111.293 42.679 19.679 1.00 12.90 482 ILE A C 1
ATOM 3685 O O . ILE A 1 482 ? 112.225 42.186 19.045 1.00 12.29 482 ILE A O 1
ATOM 3690 N N . VAL A 1 483 ? 111.091 43.989 19.768 1.00 12.36 483 VAL A N 1
ATOM 3691 C CA . VAL A 1 483 ? 112.045 44.950 19.239 1.00 11.91 483 VAL A CA 1
ATOM 3692 C C . VAL A 1 483 ? 112.842 45.415 20.442 1.00 12.35 483 VAL A C 1
ATOM 3693 O O . VAL A 1 483 ? 112.276 45.980 21.376 1.00 11.89 483 VAL A O 1
ATOM 3697 N N . THR A 1 484 ? 114.133 45.094 20.463 1.00 14.41 484 THR A N 1
ATOM 3698 C CA . THR A 1 484 ? 114.998 45.503 21.568 1.00 15.90 484 THR A CA 1
ATOM 3699 C C . THR A 1 484 ? 116.210 46.342 21.248 1.00 14.26 484 THR A C 1
ATOM 3700 O O . THR A 1 484 ? 116.358 46.866 20.145 1.00 12.57 484 THR A O 1
ATOM 3704 N N . VAL A 1 485 ? 117.076 46.426 22.255 1.00 12.56 485 VAL A N 1
ATOM 3705 C CA . VAL A 1 485 ? 118.306 47.185 22.225 1.00 11.69 485 VAL A CA 1
ATOM 3706 C C . VAL A 1 485 ? 119.444 46.527 21.445 1.00 11.48 485 VAL A C 1
ATOM 3707 O O . VAL A 1 485 ? 119.427 45.332 21.155 1.00 10.45 485 VAL A O 1
ATOM 3711 N N . GLN A 1 486 ? 120.453 47.334 21.149 1.00 12.71 486 GLN A N 1
ATOM 3712 C CA . GLN A 1 486 ? 121.623 46.894 20.404 1.00 14.94 486 GLN A CA 1
ATOM 3713 C C . GLN A 1 486 ? 122.592 46.086 21.265 1.00 13.84 486 GLN A C 1
ATOM 3714 O O . GLN A 1 486 ? 122.416 45.951 22.478 1.00 14.95 486 GLN A O 1
ATOM 3720 N N . ARG A 1 487 ? 123.597 45.530 20.595 1.00 13.42 487 ARG A N 1
ATOM 3721 C CA . ARG A 1 487 ? 124.682 44.793 21.225 1.00 13.02 487 ARG A CA 1
ATOM 3722 C C . ARG A 1 487 ? 125.891 45.237 20.406 1.00 13.46 487 ARG A C 1
ATOM 3723 O O . ARG A 1 487 ? 125.808 45.349 19.181 1.00 15.04 487 ARG A O 1
ATOM 3731 N N . TRP A 1 488 ? 126.962 45.622 21.098 1.00 12.62 488 TRP A N 1
ATOM 3732 C CA . TRP A 1 488 ? 128.177 46.102 20.448 1.00 11.48 488 TRP A CA 1
ATOM 3733 C C . TRP A 1 488 ? 129.247 45.040 20.245 1.00 12.84 488 TRP A C 1
ATOM 3734 O O . TRP A 1 488 ? 130.156 45.228 19.444 1.00 14.75 488 TRP A O 1
ATOM 3745 N N . ASN A 1 489 ? 129.182 43.957 21.011 1.00 13.30 489 ASN A N 1
ATOM 3746 C CA . ASN A 1 489 ? 130.135 42.868 20.855 1.00 14.59 489 ASN A CA 1
ATOM 3747 C C . ASN A 1 489 ? 129.450 41.868 19.929 1.00 15.77 489 ASN A C 1
ATOM 3748 O O . ASN A 1 489 ? 128.523 41.168 20.331 1.00 16.18 489 ASN A O 1
ATOM 3753 N N . ASN A 1 490 ? 129.901 41.820 18.682 1.00 16.74 490 ASN A N 1
ATOM 3754 C CA . ASN A 1 490 ? 129.300 40.937 17.689 1.00 17.94 490 ASN A CA 1
ATOM 3755 C C . ASN A 1 490 ? 130.336 40.152 16.902 1.00 16.29 490 ASN A C 1
ATOM 3756 O O . ASN A 1 490 ? 130.657 40.498 15.772 1.00 16.90 490 ASN A O 1
ATOM 3761 N N . PRO A 1 491 ? 130.880 39.086 17.501 1.00 14.69 491 PRO A N 1
ATOM 3762 C CA . PRO A 1 491 ? 131.885 38.233 16.867 1.00 14.38 491 PRO A CA 1
ATOM 3763 C C . PRO A 1 491 ? 131.228 37.428 15.731 1.00 14.98 491 PRO A C 1
ATOM 3764 O O . PRO A 1 491 ? 129.997 37.416 15.611 1.00 13.65 491 PRO A O 1
ATOM 3768 N N . PRO A 1 492 ? 132.042 36.750 14.891 1.00 14.47 492 PRO A N 1
ATOM 3769 C CA . PRO A 1 492 ? 131.624 35.921 13.749 1.00 14.84 492 PRO A CA 1
ATOM 3770 C C . PRO A 1 492 ? 130.615 34.832 14.114 1.00 14.84 492 PRO A C 1
ATOM 3771 O O . PRO A 1 492 ? 129.779 34.439 13.296 1.00 15.43 492 PRO A O 1
ATOM 3775 N N . LEU A 1 493 ? 130.742 34.314 15.330 1.00 13.38 493 LEU A N 1
ATOM 3776 C CA . LEU A 1 493 ? 129.845 33.288 15.840 1.00 12.34 493 LEU A CA 1
ATOM 3777 C C . LEU A 1 493 ? 129.070 33.852 17.035 1.00 13.03 493 LEU A C 1
ATOM 3778 O O . LEU A 1 493 ? 129.645 34.483 17.923 1.00 12.69 493 LEU A O 1
ATOM 3783 N N . PRO A 1 494 ? 127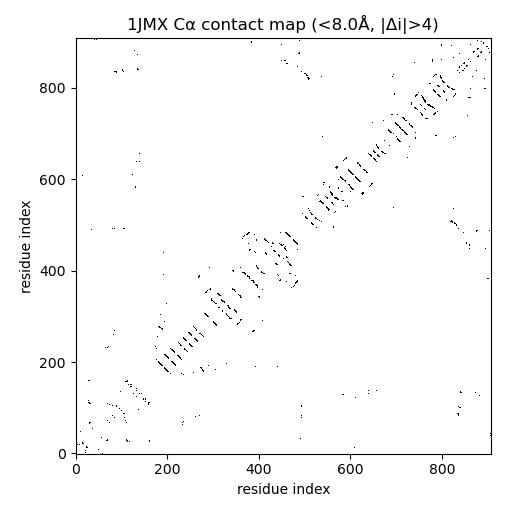.740 33.671 17.044 1.00 13.32 494 PRO A N 1
ATOM 3784 C CA . PRO A 1 494 ? 126.891 34.160 18.135 1.00 12.25 494 PRO A CA 1
ATOM 3785 C C . PRO A 1 494 ? 127.075 33.367 19.434 1.00 13.20 494 PRO A C 1
ATOM 3786 O O . PRO A 1 494 ? 127.750 32.312 19.418 1.00 12.80 494 PRO A O 1
ATOM 3791 N N . GLY B 2 4 ? 139.343 71.158 48.828 1.00 30.51 4 GLY B N 1
ATOM 3792 C CA . GLY B 2 4 ? 138.748 72.540 48.687 1.00 31.41 4 GLY B CA 1
ATOM 3793 C C . GLY B 2 4 ? 138.118 72.991 49.995 1.00 30.80 4 GLY B C 1
ATOM 3794 O O . GLY B 2 4 ? 138.830 73.094 51.004 1.00 33.82 4 GLY B O 1
ATOM 3795 N N . PRO B 2 5 ? 136.803 73.290 50.026 1.00 28.52 5 PRO B N 1
ATOM 3796 C CA . PRO B 2 5 ? 136.172 73.720 51.283 1.00 26.18 5 PRO B CA 1
ATOM 3797 C C . PRO B 2 5 ? 136.025 72.538 52.249 1.00 24.19 5 PRO B C 1
ATOM 3798 O O . PRO B 2 5 ? 135.579 71.456 51.863 1.00 23.26 5 PRO B O 1
ATOM 3802 N N . ALA B 2 6 ? 136.450 72.729 53.491 1.00 22.35 6 ALA B N 1
ATOM 3803 C CA . ALA B 2 6 ? 136.344 71.670 54.485 1.00 21.56 6 ALA B CA 1
ATOM 3804 C C . ALA B 2 6 ? 134.888 71.558 54.879 1.00 20.88 6 ALA B C 1
ATOM 3805 O O . ALA B 2 6 ? 134.162 72.550 54.848 1.00 21.36 6 ALA B O 1
ATOM 3807 N N . LEU B 2 7 ? 134.458 70.352 55.227 1.00 19.54 7 LEU B N 1
ATOM 3808 C CA . LEU B 2 7 ? 133.077 70.124 55.634 1.00 19.90 7 LEU B CA 1
ATOM 3809 C C . LEU B 2 7 ? 132.781 70.688 57.022 1.00 21.10 7 LEU B C 1
ATOM 3810 O O . LEU B 2 7 ? 133.620 70.629 57.925 1.00 21.70 7 LEU B O 1
ATOM 3815 N N . LYS B 2 8 ? 131.584 71.240 57.184 1.00 20.78 8 LYS B N 1
ATOM 3816 C CA . LYS B 2 8 ? 131.173 71.821 58.453 1.00 20.26 8 LYS B CA 1
ATOM 3817 C C . LYS B 2 8 ? 130.619 70.793 59.426 1.00 19.36 8 LYS B C 1
ATOM 3818 O O . LYS B 2 8 ? 129.862 69.905 59.041 1.00 20.20 8 LYS B O 1
ATOM 3824 N N . ALA B 2 9 ? 130.997 70.932 60.692 1.00 19.46 9 ALA B N 1
ATOM 3825 C CA . ALA B 2 9 ? 130.547 70.032 61.751 1.00 18.49 9 ALA B CA 1
ATOM 3826 C C . ALA B 2 9 ? 129.048 70.164 62.000 1.00 17.95 9 ALA B C 1
ATOM 3827 O O . ALA B 2 9 ? 128.493 71.255 61.897 1.00 18.49 9 ALA B O 1
ATOM 3829 N N . GLY B 2 10 ? 128.400 69.048 62.321 1.00 16.87 10 GLY B N 1
ATOM 3830 C CA . GLY B 2 10 ? 126.971 69.066 62.570 1.00 17.33 10 GLY B CA 1
ATOM 3831 C C . GLY B 2 10 ? 126.136 69.050 61.296 1.00 17.21 10 GLY B C 1
ATOM 3832 O O . GLY B 2 10 ? 124.947 68.739 61.336 1.00 18.32 10 GLY B O 1
ATOM 3833 N N . HIS B 2 11 ? 126.748 69.414 60.171 1.00 17.07 11 HIS B N 1
ATOM 3834 C CA . HIS B 2 11 ? 126.059 69.428 58.884 1.00 15.84 11 HIS B CA 1
ATOM 3835 C C . HIS B 2 11 ? 125.968 68.053 58.269 1.00 16.07 11 HIS B C 1
ATOM 3836 O O . HIS B 2 11 ? 126.917 67.277 58.320 1.00 14.58 11 HIS B O 1
ATOM 3843 N N . GLU B 2 12 ? 124.836 67.791 57.628 1.00 16.94 12 GLU B N 1
ATOM 3844 C CA . GLU B 2 12 ? 124.600 66.519 56.966 1.00 16.68 12 GLU B CA 1
ATOM 3845 C C . GLU B 2 12 ? 125.146 66.554 55.542 1.00 16.19 12 GLU B C 1
ATOM 3846 O O . GLU B 2 12 ? 125.020 67.557 54.848 1.00 17.49 12 GLU B O 1
ATOM 3852 N N . TYR B 2 13 ? 125.759 65.457 55.116 1.00 16.01 13 TYR B N 1
ATOM 3853 C CA . TYR B 2 13 ? 126.338 65.375 53.784 1.00 14.50 13 TYR B CA 1
ATOM 3854 C C . TYR B 2 13 ? 126.084 64.028 53.150 1.00 15.41 13 TYR B C 1
ATOM 3855 O O . TYR B 2 13 ? 125.732 63.063 53.830 1.00 15.86 13 TYR B O 1
ATOM 3864 N N . MET B 2 14 ? 126.281 63.972 51.838 1.00 15.92 14 MET B N 1
ATOM 3865 C CA . MET B 2 14 ? 126.087 62.749 51.074 1.00 16.24 14 MET B CA 1
ATOM 3866 C C . MET B 2 14 ? 127.170 62.621 50.025 1.00 15.85 14 MET B C 1
ATOM 3867 O O . MET B 2 14 ? 127.471 63.578 49.316 1.00 16.05 14 MET B O 1
ATOM 3872 N N . ILE B 2 15 ? 127.787 61.450 49.950 1.00 16.72 15 ILE B N 1
ATOM 3873 C CA . ILE B 2 15 ? 128.803 61.237 48.939 1.00 16.29 15 ILE B CA 1
ATOM 3874 C C . ILE B 2 15 ? 128.276 60.315 47.856 1.00 15.81 15 ILE B C 1
ATOM 3875 O O . ILE B 2 15 ? 127.502 59.393 48.122 1.00 14.98 15 ILE B O 1
ATOM 3880 N N . VAL B 2 16 ? 128.659 60.623 46.624 1.00 15.51 16 VAL B N 1
ATOM 3881 C CA . VAL B 2 16 ? 128.275 59.839 45.461 1.00 16.01 16 VAL B CA 1
ATOM 3882 C C . VAL B 2 16 ? 129.427 59.900 44.474 1.00 15.47 16 VAL B C 1
ATOM 3883 O O . VAL B 2 16 ? 130.086 60.927 44.339 1.00 15.82 16 VAL B O 1
ATOM 3887 N N . THR B 2 17 ? 129.717 58.781 43.832 1.00 15.44 17 THR B N 1
ATOM 3888 C CA . THR B 2 17 ? 130.775 58.779 42.842 1.00 15.70 17 THR B CA 1
ATOM 3889 C C . THR B 2 17 ? 130.130 58.864 41.452 1.00 15.91 17 THR B C 1
ATOM 3890 O O . THR B 2 17 ? 129.064 58.311 41.200 1.00 13.77 17 THR B O 1
ATOM 3894 N N . ASN B 2 18 ? 130.808 59.594 40.583 1.00 17.57 18 ASN B N 1
ATOM 3895 C CA . ASN B 2 18 ? 130.370 59.925 39.240 1.00 19.92 18 ASN B CA 1
ATOM 3896 C C . ASN B 2 18 ? 131.364 59.319 38.266 1.00 20.22 18 ASN B C 1
ATOM 3897 O O . ASN B 2 18 ? 132.551 59.251 38.581 1.00 18.32 18 ASN B O 1
ATOM 3902 N N . TYR B 2 19 ? 130.934 59.084 37.027 1.00 22.11 19 TYR B N 1
ATOM 3903 C CA . TYR B 2 19 ? 131.805 58.415 36.069 1.00 22.93 19 TYR B CA 1
ATOM 3904 C C . TYR B 2 19 ? 133.230 58.769 35.734 1.00 26.16 19 TYR B C 1
ATOM 3905 O O . TYR B 2 19 ? 134.102 57.888 35.927 1.00 31.68 19 TYR B O 1
ATOM 3914 N N . PRO B 2 20 ? 133.512 59.990 35.196 1.00 23.58 20 PRO B N 1
ATOM 3915 C CA . PRO B 2 20 ? 134.917 60.307 34.864 1.00 21.41 20 PRO B CA 1
ATOM 3916 C C . PRO B 2 20 ? 135.793 59.649 35.943 1.00 19.97 20 PRO B C 1
ATOM 3917 O O . PRO B 2 20 ? 136.374 58.585 35.708 1.00 20.69 20 PRO B O 1
ATOM 3921 N N . ASN B 2 21 ? 135.645 60.143 37.169 1.00 17.96 21 ASN B N 1
ATOM 3922 C CA . ASN B 2 21 ? 136.299 59.609 38.358 1.00 15.71 21 ASN B CA 1
ATOM 3923 C C . ASN B 2 21 ? 136.179 60.626 39.473 1.00 14.75 21 ASN B C 1
ATOM 3924 O O . ASN B 2 21 ? 137.161 60.980 40.103 1.00 15.20 21 ASN B O 1
ATOM 3929 N N . ASN B 2 22 ? 134.958 61.093 39.708 1.00 14.65 22 ASN B N 1
ATOM 3930 C CA . ASN B 2 22 ? 134.709 62.095 40.738 1.00 15.27 22 ASN B CA 1
ATOM 3931 C C . ASN B 2 22 ? 134.008 61.524 41.956 1.00 14.73 22 ASN B C 1
ATOM 3932 O O . ASN B 2 22 ? 133.297 60.522 41.882 1.00 15.36 22 ASN B O 1
ATOM 3937 N N . LEU B 2 23 ? 134.191 62.218 43.067 1.00 14.54 23 LEU B N 1
ATOM 3938 C CA . LEU B 2 23 ? 133.534 61.894 44.318 1.00 15.50 23 LEU B CA 1
ATOM 3939 C C . LEU B 2 23 ? 132.982 63.262 44.661 1.00 15.32 23 LEU B C 1
ATOM 3940 O O . LEU B 2 23 ? 133.730 64.229 44.773 1.00 17.24 23 LEU B O 1
ATOM 3945 N N . HIS B 2 24 ? 131.665 63.361 44.737 1.00 15.38 24 HIS B N 1
ATOM 3946 C CA . HIS B 2 24 ? 131.021 64.623 45.044 1.00 13.97 24 HIS B CA 1
ATOM 3947 C C . HIS B 2 24 ? 130.432 64.620 46.428 1.00 14.31 24 HIS B C 1
ATOM 3948 O O . HIS B 2 24 ? 129.952 63.597 46.908 1.00 15.11 24 HIS B O 1
ATOM 3955 N N . VAL B 2 25 ? 130.496 65.772 47.077 1.00 14.66 25 VAL B N 1
ATOM 3956 C CA . VAL B 2 25 ? 129.926 65.930 48.401 1.00 14.29 25 VAL B CA 1
ATOM 3957 C C . VAL B 2 25 ? 128.674 66.774 48.196 1.00 14.81 25 VAL B C 1
ATOM 3958 O O . VAL B 2 25 ? 128.728 67.861 47.619 1.00 14.63 25 VAL B O 1
ATOM 3962 N N . VAL B 2 26 ? 127.539 66.225 48.602 1.00 15.24 26 VAL B N 1
ATOM 3963 C CA . VAL B 2 26 ? 126.269 66.908 48.471 1.00 15.64 26 VAL B CA 1
ATOM 3964 C C . VAL B 2 26 ? 125.840 67.439 49.827 1.00 15.71 26 VAL B C 1
ATOM 3965 O O . VAL B 2 26 ? 125.829 66.713 50.817 1.00 15.22 26 VAL B O 1
ATOM 3969 N N . ASP B 2 27 ? 125.584 68.737 49.884 1.00 16.37 27 ASP B N 1
ATOM 3970 C CA . ASP B 2 27 ? 125.120 69.341 51.107 1.00 17.03 27 ASP B CA 1
ATOM 3971 C C . ASP B 2 27 ? 123.626 69.020 51.137 1.00 17.56 27 ASP B C 1
ATOM 3972 O O . ASP B 2 27 ? 122.850 69.545 50.340 1.00 18.09 27 ASP B O 1
ATOM 3977 N N . VAL B 2 28 ? 123.244 68.111 52.025 1.00 17.75 28 VAL B N 1
ATOM 3978 C CA . VAL B 2 28 ? 121.857 67.679 52.148 1.00 17.76 28 VAL B CA 1
ATOM 3979 C C . VAL B 2 28 ? 120.853 68.783 52.495 1.00 19.71 28 VAL B C 1
ATOM 3980 O O . VAL B 2 28 ? 119.699 68.715 52.080 1.00 21.28 28 VAL B O 1
ATOM 3984 N N . ALA B 2 29 ? 121.291 69.818 53.204 1.00 19.78 29 ALA B N 1
ATOM 3985 C CA . ALA B 2 29 ? 120.385 70.902 53.591 1.00 21.28 29 ALA B CA 1
ATOM 3986 C C . ALA B 2 29 ? 119.866 71.717 52.405 1.00 21.38 29 ALA B C 1
ATOM 3987 O O . ALA B 2 29 ? 118.661 71.958 52.278 1.00 21.90 29 ALA B O 1
ATOM 3989 N N . SER B 2 30 ? 120.784 72.118 51.534 1.00 21.35 30 SER B N 1
ATOM 3990 C CA . SER B 2 30 ? 120.453 72.924 50.368 1.00 20.75 30 SER B CA 1
ATOM 3991 C C . SER B 2 30 ? 120.274 72.126 49.078 1.00 20.42 30 SER B C 1
ATOM 3992 O O . SER B 2 30 ? 119.926 72.687 48.044 1.00 19.90 30 SER B O 1
ATOM 3995 N N . ASP B 2 31 ? 120.535 70.825 49.142 1.00 20.44 31 ASP B N 1
ATOM 3996 C CA . ASP B 2 31 ? 120.421 69.957 47.978 1.00 20.50 31 ASP B CA 1
ATOM 3997 C C . ASP B 2 31 ? 121.272 70.454 46.827 1.00 20.74 31 ASP B C 1
ATOM 3998 O O . ASP B 2 31 ? 120.830 70.490 45.680 1.00 20.86 31 ASP B O 1
ATOM 4003 N N . THR B 2 32 ? 122.486 70.879 47.155 1.00 20.40 32 THR B N 1
ATOM 4004 C CA . THR B 2 32 ? 123.413 71.379 46.152 1.00 20.69 32 THR B CA 1
ATOM 4005 C C . THR B 2 32 ? 124.779 70.724 46.357 1.00 19.92 32 THR B C 1
ATOM 4006 O O . THR B 2 32 ? 125.074 70.224 47.442 1.00 20.10 32 THR B O 1
ATOM 4010 N N . VAL B 2 33 ? 125.586 70.692 45.301 1.00 19.06 33 VAL B N 1
ATOM 4011 C CA . VAL B 2 33 ? 126.920 70.113 45.372 1.00 19.77 33 VAL B CA 1
ATOM 4012 C C . VAL B 2 33 ? 127.829 71.021 46.205 1.00 20.59 33 VAL B C 1
ATOM 4013 O O . VAL B 2 33 ? 128.051 72.187 45.869 1.00 21.11 33 VAL B O 1
ATOM 4017 N N . TYR B 2 34 ? 128.287 70.498 47.338 1.00 21.17 34 TYR B N 1
ATOM 4018 C CA . TYR B 2 34 ? 129.164 71.243 48.232 1.00 20.52 34 TYR B CA 1
ATOM 4019 C C . TYR B 2 34 ? 130.575 71.350 47.656 1.00 20.10 34 TYR B C 1
ATOM 4020 O O . TYR B 2 34 ? 131.154 72.440 47.598 1.00 19.21 34 TYR B O 1
ATOM 4029 N N . LYS B 2 35 ? 131.108 70.214 47.211 1.00 20.22 35 LYS B N 1
ATOM 4030 C CA . LYS B 2 35 ? 132.441 70.150 46.615 1.00 19.52 35 LYS B CA 1
ATOM 4031 C C . LYS B 2 35 ? 132.617 68.860 45.812 1.00 18.94 35 LYS B C 1
ATOM 4032 O O . LYS B 2 35 ? 131.836 67.919 45.936 1.00 18.40 35 LYS B O 1
ATOM 4038 N N . SER B 2 36 ? 133.652 68.837 44.982 1.00 19.52 36 SER B N 1
ATOM 4039 C CA . SER B 2 36 ? 133.952 67.682 44.151 1.00 19.51 36 SER B CA 1
ATOM 4040 C C . SER B 2 36 ? 135.425 67.347 44.279 1.00 19.55 36 SER B C 1
ATOM 4041 O O . SER B 2 36 ? 136.267 68.235 44.362 1.00 19.49 36 SER B O 1
ATOM 4044 N N . CYS B 2 37 ? 135.729 66.057 44.305 1.00 19.72 37 CYS B N 1
ATOM 4045 C CA . CYS B 2 37 ? 137.101 65.591 44.414 1.00 19.04 37 CYS B CA 1
ATOM 4046 C C . CYS B 2 37 ? 137.374 64.688 43.227 1.00 19.44 37 CYS B C 1
ATOM 4047 O O . CYS B 2 37 ? 136.556 63.837 42.892 1.00 20.12 37 CYS B O 1
ATOM 4050 N N . VAL B 2 38 ? 138.497 64.899 42.560 1.00 20.05 38 VAL B N 1
ATOM 4051 C CA . VAL B 2 38 ? 138.860 64.028 41.457 1.00 20.39 38 VAL B CA 1
ATOM 4052 C C . VAL B 2 38 ? 139.600 62.855 42.107 1.00 20.24 38 VAL B C 1
ATOM 4053 O O . VAL B 2 38 ? 140.440 63.044 42.994 1.00 20.20 38 VAL B O 1
ATOM 4057 N N . MET B 2 39 ? 139.213 61.645 41.725 1.00 19.07 39 MET B N 1
ATOM 4058 C CA . MET B 2 39 ? 139.818 60.448 42.267 1.00 16.71 39 MET B CA 1
ATOM 4059 C C . MET B 2 39 ? 140.955 59.909 41.414 1.00 15.54 39 MET B C 1
ATOM 4060 O O . MET B 2 39 ? 141.005 60.118 40.201 1.00 15.47 39 MET B O 1
ATOM 4065 N N . PRO B 2 40 ? 141.915 59.238 42.062 1.00 14.66 40 PRO B N 1
ATOM 4066 C CA . PRO B 2 40 ? 143.069 58.670 41.374 1.00 14.49 40 PRO B CA 1
ATOM 4067 C C . PRO B 2 40 ? 142.738 57.442 40.538 1.00 14.01 40 PRO B C 1
ATOM 4068 O O . PRO B 2 40 ? 141.784 56.717 40.808 1.00 12.68 40 PRO B O 1
ATOM 4072 N N . ASP B 2 41 ? 143.561 57.226 39.524 1.00 13.96 41 ASP B N 1
ATOM 4073 C CA . ASP B 2 41 ? 143.427 56.101 38.613 1.00 16.68 41 ASP B CA 1
ATOM 4074 C C . ASP B 2 41 ? 142.125 56.087 37.803 1.00 15.58 41 ASP B C 1
ATOM 4075 O O . ASP B 2 41 ? 141.730 57.126 37.264 1.00 14.89 41 ASP B O 1
ATOM 4080 N N . LYS B 2 42 ? 141.471 54.932 37.703 1.00 16.09 42 LYS B N 1
ATOM 4081 C CA . LYS B 2 42 ? 140.242 54.824 36.924 1.00 15.29 42 LYS B CA 1
ATOM 4082 C C . LYS B 2 42 ? 139.029 54.457 37.778 1.00 14.92 42 LYS B C 1
ATOM 4083 O O . LYS B 2 42 ? 139.174 53.908 38.862 1.00 14.38 42 LYS B O 1
ATOM 4089 N N . PHE B 2 43 ? 137.840 54.789 37.274 1.00 14.54 43 PHE B N 1
ATOM 4090 C CA . PHE B 2 43 ? 136.564 54.527 37.947 1.00 14.15 43 PHE B CA 1
ATOM 4091 C C . PHE B 2 43 ? 136.080 53.097 37.728 1.00 13.60 43 PHE B C 1
ATOM 4092 O O . PHE B 2 43 ? 136.343 52.497 36.690 1.00 14.19 43 PHE B O 1
ATOM 4100 N N . GLY B 2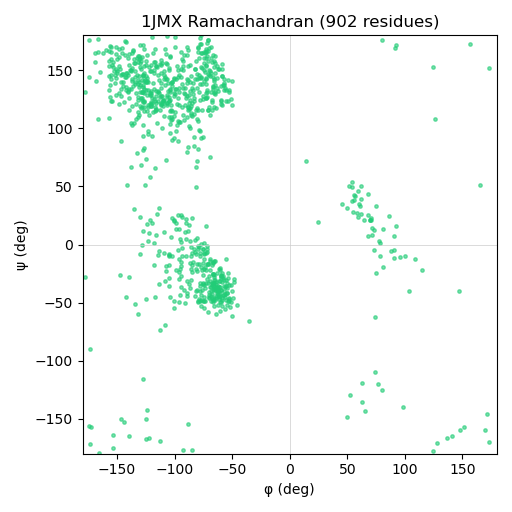 44 ? 135.340 52.576 38.702 1.00 13.86 44 GLY B N 1
ATOM 4101 C CA . GLY B 2 44 ? 134.811 51.230 38.599 1.00 12.39 44 GLY B CA 1
ATOM 4102 C C . GLY B 2 44 ? 135.161 50.361 39.785 1.00 11.04 44 GLY B C 1
ATOM 4103 O O . GLY B 2 44 ? 136.315 49.976 39.932 1.00 12.03 44 GLY B O 1
ATOM 4104 N N . PRO B 2 45 ? 134.192 50.037 40.658 1.00 10.65 45 PRO B N 1
ATOM 4105 C CA . PRO B 2 45 ? 132.784 50.446 40.591 1.00 8.61 45 PRO B CA 1
ATOM 4106 C C . PRO B 2 45 ? 132.523 51.826 41.187 1.00 8.80 45 PRO B C 1
ATOM 4107 O O . PRO B 2 45 ? 131.478 52.426 40.952 1.00 9.55 45 PRO B O 1
ATOM 4111 N N . GLY B 2 46 ? 133.488 52.328 41.946 1.00 9.02 46 GLY B N 1
ATOM 4112 C CA . GLY B 2 46 ? 133.339 53.622 42.578 1.00 8.90 46 GLY B CA 1
ATOM 4113 C C . GLY B 2 46 ? 132.527 53.526 43.856 1.00 8.02 46 GLY B C 1
ATOM 4114 O O . GLY B 2 46 ? 132.102 54.533 44.393 1.00 9.92 46 GLY B O 1
ATOM 4115 N N . THR B 2 47 ? 132.325 52.315 44.350 1.00 8.01 47 THR B N 1
ATOM 4116 C CA . THR B 2 47 ? 131.555 52.092 45.564 1.00 10.37 47 THR B CA 1
ATOM 4117 C C . THR B 2 47 ? 132.276 52.658 46.784 1.00 12.60 47 THR B C 1
ATOM 4118 O O . THR B 2 47 ? 133.404 52.256 47.084 1.00 13.21 47 THR B O 1
ATOM 4122 N N . ALA B 2 48 ? 131.610 53.564 47.501 1.00 12.26 48 ALA B N 1
ATOM 4123 C CA . ALA B 2 48 ? 132.202 54.195 48.678 1.00 14.00 48 ALA B CA 1
ATOM 4124 C C . ALA B 2 48 ? 131.452 53.989 49.986 1.00 14.95 48 ALA B C 1
ATOM 4125 O O . ALA B 2 48 ? 130.243 53.736 50.005 1.00 15.72 48 ALA B O 1
ATOM 4127 N N . MET B 2 49 ? 132.210 54.076 51.077 1.00 16.54 49 MET B N 1
ATOM 4128 C CA . MET B 2 49 ? 131.694 53.967 52.439 1.00 16.93 49 MET B CA 1
ATOM 4129 C C . MET B 2 49 ? 132.505 54.903 53.325 1.00 15.81 49 MET B C 1
ATOM 4130 O O . MET B 2 49 ? 133.725 54.989 53.195 1.00 15.60 49 MET B O 1
ATOM 4135 N N . MET B 2 50 ? 131.812 55.627 54.196 1.00 15.72 50 MET B N 1
ATOM 4136 C CA . MET B 2 50 ? 132.442 56.561 55.120 1.00 15.82 50 MET B CA 1
ATOM 4137 C C . MET B 2 50 ? 133.078 55.857 56.309 1.00 15.79 50 MET B C 1
ATOM 4138 O O . MET B 2 50 ? 132.501 54.922 56.867 1.00 16.20 50 MET B O 1
ATOM 4143 N N . ALA B 2 51 ? 134.272 56.302 56.686 1.00 16.26 51 ALA B N 1
ATOM 4144 C CA . ALA B 2 51 ? 134.979 55.727 57.832 1.00 16.66 51 ALA B CA 1
ATOM 4145 C C . ALA B 2 51 ? 134.361 56.323 59.092 1.00 16.10 51 ALA B C 1
ATOM 4146 O O . ALA B 2 51 ? 133.714 57.367 59.028 1.00 15.08 51 ALA B O 1
ATOM 4148 N N . PRO B 2 52 ? 134.559 55.673 60.255 1.00 16.11 52 PRO B N 1
ATOM 4149 C CA . PRO B 2 52 ? 134.012 56.151 61.529 1.00 16.85 52 PRO B CA 1
ATOM 4150 C C . PRO B 2 52 ? 134.407 57.595 61.901 1.00 18.21 52 PRO B C 1
ATOM 4151 O O . PRO B 2 52 ? 133.841 58.175 62.826 1.00 20.82 52 PRO B O 1
ATOM 4155 N N . ASP B 2 53 ? 135.377 58.167 61.193 1.00 18.14 53 ASP B N 1
ATOM 4156 C CA . ASP B 2 53 ? 135.816 59.524 61.466 1.00 18.51 53 ASP B CA 1
ATOM 4157 C C . ASP B 2 53 ? 134.937 60.592 60.805 1.00 19.53 53 ASP B C 1
ATOM 4158 O O . ASP B 2 53 ? 135.156 61.787 61.006 1.00 20.20 53 ASP B O 1
ATOM 4163 N N . ASN B 2 54 ? 133.951 60.151 60.022 1.00 19.95 54 ASN B N 1
ATOM 4164 C CA . ASN B 2 54 ? 133.030 61.045 59.308 1.00 19.50 54 ASN B CA 1
ATOM 4165 C C . ASN B 2 54 ? 133.803 62.022 58.458 1.00 19.26 54 ASN B C 1
ATOM 4166 O O . ASN B 2 54 ? 133.307 63.102 58.142 1.00 20.62 54 ASN B O 1
ATOM 4171 N N . ARG B 2 55 ? 134.987 61.604 58.031 1.00 19.90 55 ARG B N 1
ATOM 4172 C CA . ARG B 2 55 ? 135.869 62.459 57.262 1.00 20.46 55 ARG B CA 1
ATOM 4173 C C . ARG B 2 55 ? 136.577 61.738 56.114 1.00 20.05 55 ARG B C 1
ATOM 4174 O O . ARG B 2 55 ? 136.894 62.356 55.100 1.00 20.62 55 ARG B O 1
ATOM 4182 N N . THR B 2 56 ? 136.798 60.435 56.262 1.00 18.47 56 THR B N 1
ATOM 4183 C CA . THR B 2 56 ? 137.490 59.657 55.239 1.00 16.79 56 THR B CA 1
ATOM 4184 C C . THR B 2 56 ? 136.570 58.677 54.520 1.00 15.17 56 THR B C 1
ATOM 4185 O O . THR B 2 56 ? 135.924 57.844 55.147 1.00 13.77 56 THR B O 1
ATOM 4189 N N . ALA B 2 57 ? 136.523 58.790 53.198 1.00 15.03 57 ALA B N 1
ATOM 4190 C CA . ALA B 2 57 ? 135.716 57.896 52.378 1.00 14.05 57 ALA B CA 1
ATOM 4191 C C . ALA B 2 57 ? 136.627 56.832 51.781 1.00 13.93 57 ALA B C 1
ATOM 4192 O O . ALA B 2 57 ? 137.698 57.146 51.271 1.00 15.20 57 ALA B O 1
ATOM 4194 N N . TYR B 2 58 ? 136.243 55.569 51.916 1.00 13.66 58 TYR B N 1
ATOM 4195 C CA . TYR B 2 58 ? 137.021 54.484 51.330 1.00 13.57 58 TYR B CA 1
ATOM 4196 C C . TYR B 2 58 ? 136.262 54.009 50.099 1.00 13.31 58 TYR B C 1
ATOM 4197 O O . TYR B 2 58 ? 135.071 53.714 50.178 1.00 13.34 58 TYR B O 1
ATOM 4206 N N . VAL B 2 59 ? 136.961 53.977 48.963 1.00 14.29 59 VAL B N 1
ATOM 4207 C CA . VAL B 2 59 ? 136.375 53.625 47.667 1.00 13.76 59 VAL B CA 1
ATOM 4208 C C . VAL B 2 59 ? 137.022 52.467 46.903 1.00 13.35 59 VAL B C 1
ATOM 4209 O O . VAL B 2 59 ? 138.238 52.444 46.699 1.00 13.86 59 VAL B O 1
ATOM 4213 N N . LEU B 2 60 ? 136.194 51.513 46.478 1.00 13.48 60 LEU B N 1
ATOM 4214 C CA . LEU B 2 60 ? 136.645 50.374 45.676 1.00 11.76 60 LEU B CA 1
ATOM 4215 C C . LEU B 2 60 ? 136.596 50.952 44.269 1.00 11.52 60 LEU B C 1
ATOM 4216 O O . LEU B 2 60 ? 135.522 51.284 43.770 1.00 9.86 60 LEU B O 1
ATOM 4221 N N . ASN B 2 61 ? 137.760 51.111 43.656 1.00 11.14 61 ASN B N 1
ATOM 4222 C CA . ASN B 2 61 ? 137.846 51.693 42.330 1.00 11.01 61 ASN B CA 1
ATOM 4223 C C . ASN B 2 61 ? 138.867 50.975 41.459 1.00 10.96 61 ASN B C 1
ATOM 4224 O O . ASN B 2 61 ? 139.285 49.859 41.764 1.00 8.92 61 ASN B O 1
ATOM 4229 N N . ASN B 2 62 ? 139.234 51.625 40.359 1.00 11.17 62 ASN B N 1
ATOM 4230 C CA . ASN B 2 62 ? 140.214 51.108 39.407 1.00 11.23 62 ASN B CA 1
ATOM 4231 C C . ASN B 2 62 ? 139.880 49.710 38.904 1.00 11.46 62 ASN B C 1
ATOM 4232 O O . ASN B 2 62 ? 140.715 48.801 38.931 1.00 10.32 62 ASN B O 1
ATOM 4237 N N . HIS B 2 63 ? 138.635 49.551 38.467 1.00 10.31 63 HIS B N 1
ATOM 4238 C CA . HIS B 2 63 ? 138.135 48.291 37.934 1.00 9.47 63 HIS B CA 1
ATOM 4239 C C . HIS B 2 63 ? 138.150 47.131 38.921 1.00 9.37 63 HIS B C 1
ATOM 4240 O O . HIS B 2 63 ? 138.647 46.044 38.614 1.00 8.97 63 HIS B O 1
ATOM 4247 N N . TYR B 2 64 ? 137.596 47.382 40.108 1.00 8.32 64 TYR B N 1
ATOM 4248 C CA . TYR B 2 64 ? 137.479 46.382 41.174 1.00 9.67 64 TYR B CA 1
ATOM 4249 C C . TYR B 2 64 ? 138.811 45.786 41.634 1.00 10.16 64 TYR B C 1
ATOM 4250 O O . TYR B 2 64 ? 138.848 44.663 42.132 1.00 10.83 64 TYR B O 1
ATOM 4259 N N . GLY B 2 65 ? 139.897 46.541 41.496 1.00 11.01 65 GLY B N 1
ATOM 4260 C CA . GLY B 2 65 ? 141.193 46.020 41.887 1.00 11.92 65 GLY B CA 1
ATOM 4261 C C . GLY B 2 65 ? 141.989 46.798 42.917 1.00 13.84 65 GLY B C 1
ATOM 4262 O O . GLY B 2 65 ? 143.113 46.409 43.228 1.00 13.87 65 GLY B O 1
ATOM 4263 N N . ASP B 2 66 ? 141.420 47.882 43.446 1.00 13.34 66 ASP B N 1
ATOM 4264 C CA . ASP B 2 66 ? 142.099 48.724 44.433 1.00 14.19 66 ASP B CA 1
ATOM 4265 C C . ASP B 2 66 ? 141.117 49.394 45.389 1.00 14.96 66 ASP B C 1
ATOM 4266 O O . ASP B 2 66 ? 139.944 49.548 45.073 1.00 17.33 66 ASP B O 1
ATOM 4271 N N . ILE B 2 67 ? 141.621 49.826 46.541 1.00 14.34 67 ILE B N 1
ATOM 4272 C CA . ILE B 2 67 ? 140.823 50.526 47.544 1.00 13.29 67 ILE B CA 1
ATOM 4273 C C . ILE B 2 67 ? 141.570 51.817 47.906 1.00 13.11 67 ILE B C 1
ATOM 4274 O O . ILE B 2 67 ? 142.756 51.781 48.200 1.00 14.87 67 ILE B O 1
ATOM 4279 N N . TYR B 2 68 ? 140.891 52.958 47.808 1.00 13.01 68 TYR B N 1
ATOM 4280 C CA . TYR B 2 68 ? 141.487 54.261 48.108 1.00 11.93 68 TYR B CA 1
ATOM 4281 C C . TYR B 2 68 ? 140.791 54.959 49.270 1.00 13.56 68 TYR B C 1
ATOM 4282 O O . TYR B 2 68 ? 139.597 54.793 49.494 1.00 13.55 68 TYR B O 1
ATOM 4291 N N . GLY B 2 69 ? 141.559 55.727 50.024 1.00 14.21 69 GLY B N 1
ATOM 4292 C CA . GLY B 2 69 ? 141.003 56.470 51.130 1.00 14.13 69 GLY B CA 1
ATOM 4293 C C . GLY B 2 69 ? 141.174 57.918 50.731 1.00 14.67 69 GLY B C 1
ATOM 4294 O O . GLY B 2 69 ? 142.282 58.335 50.379 1.00 16.60 69 GLY B O 1
ATOM 4295 N N . ILE B 2 70 ? 140.078 58.665 50.704 1.00 14.79 70 ILE B N 1
ATOM 4296 C CA . ILE B 2 70 ? 140.127 60.072 50.331 1.00 15.83 70 ILE B CA 1
ATOM 4297 C C . ILE B 2 70 ? 139.603 60.919 51.486 1.00 16.26 70 ILE B C 1
ATOM 4298 O O . ILE B 2 70 ? 138.537 60.640 52.028 1.00 17.31 70 ILE B O 1
ATOM 4303 N N . ASP B 2 71 ? 140.372 61.925 51.886 1.00 15.92 71 ASP B N 1
ATOM 4304 C CA . ASP B 2 71 ? 139.952 62.830 52.946 1.00 16.74 71 ASP B CA 1
ATOM 4305 C C . ASP B 2 71 ? 139.061 63.879 52.288 1.00 16.25 71 ASP B C 1
ATOM 4306 O O . ASP B 2 71 ? 139.535 64.689 51.504 1.00 18.19 71 ASP B O 1
ATOM 4311 N N . LEU B 2 72 ? 137.774 63.859 52.618 1.00 16.30 72 LEU B N 1
ATOM 4312 C CA . LEU B 2 72 ? 136.801 64.792 52.050 1.00 17.15 72 LEU B CA 1
ATOM 4313 C C . LEU B 2 72 ? 137.065 66.287 52.278 1.00 17.58 72 LEU B C 1
ATOM 4314 O O . LEU B 2 72 ? 136.700 67.114 51.438 1.00 17.91 72 LEU B O 1
ATOM 4319 N N . ASP B 2 73 ? 137.664 66.635 53.415 1.00 17.99 73 ASP B N 1
ATOM 4320 C CA . ASP B 2 73 ? 137.959 68.035 53.723 1.00 18.77 73 ASP B CA 1
ATOM 4321 C C . ASP B 2 73 ? 138.994 68.660 52.803 1.00 18.77 73 ASP B C 1
ATOM 4322 O O . ASP B 2 73 ? 139.003 69.875 52.612 1.00 20.54 73 ASP B O 1
ATOM 4327 N N . THR B 2 74 ? 139.859 67.835 52.228 1.00 18.38 74 THR B N 1
ATOM 4328 C CA . THR B 2 74 ? 140.915 68.343 51.365 1.00 19.38 74 THR B CA 1
ATOM 4329 C C . THR B 2 74 ? 141.010 67.622 50.022 1.00 19.23 74 THR B C 1
ATOM 4330 O O . THR B 2 74 ? 141.760 68.043 49.142 1.00 18.81 74 THR B O 1
ATOM 4334 N N . CYS B 2 75 ? 140.254 66.539 49.879 1.00 18.49 75 CYS B N 1
ATOM 4335 C CA . CYS B 2 75 ? 140.272 65.713 48.676 1.00 19.27 75 CYS B CA 1
ATOM 4336 C C . CYS B 2 75 ? 141.583 64.950 48.533 1.00 19.87 75 CYS B C 1
ATOM 4337 O O . CYS B 2 75 ? 141.922 64.509 47.435 1.00 21.01 75 CYS B O 1
ATOM 4340 N N . LYS B 2 76 ? 142.303 64.769 49.638 1.00 20.01 76 LYS B N 1
ATOM 4341 C CA . LYS B 2 76 ? 143.585 64.071 49.598 1.00 20.59 76 LYS B CA 1
ATOM 4342 C C . LYS B 2 76 ? 143.511 62.548 49.680 1.00 18.11 76 LYS B C 1
ATOM 4343 O O . LYS B 2 76 ? 142.811 61.991 50.517 1.00 19.04 76 LYS B O 1
ATOM 4349 N N . ASN B 2 77 ? 144.267 61.888 48.808 1.00 18.02 77 ASN B N 1
ATOM 4350 C CA . ASN B 2 77 ? 144.352 60.432 48.766 1.00 17.31 77 ASN B CA 1
ATOM 4351 C C . ASN B 2 77 ? 145.302 60.011 49.896 1.00 17.16 77 ASN B C 1
ATOM 4352 O O . ASN B 2 77 ? 146.523 60.075 49.760 1.00 17.36 77 ASN B O 1
ATOM 4357 N N . THR B 2 78 ? 144.718 59.613 51.020 1.00 17.01 78 THR B N 1
ATOM 4358 C CA . THR B 2 78 ? 145.468 59.222 52.211 1.00 17.16 78 THR B CA 1
ATOM 4359 C C . THR B 2 78 ? 145.754 57.728 52.371 1.00 18.04 78 THR B C 1
ATOM 4360 O O . THR B 2 78 ? 146.580 57.329 53.198 1.00 19.15 78 THR B O 1
ATOM 4364 N N . PHE B 2 79 ? 145.056 56.898 51.608 1.00 16.46 79 PHE B N 1
ATOM 4365 C CA . PHE B 2 79 ? 145.246 55.464 51.708 1.00 14.41 79 PHE B CA 1
ATOM 4366 C C . PHE B 2 79 ? 145.062 54.813 50.363 1.00 14.67 79 PHE B C 1
ATOM 4367 O O . PHE B 2 79 ? 144.269 55.261 49.541 1.00 15.25 79 PHE B O 1
ATOM 4375 N N . HIS B 2 80 ? 145.829 53.761 50.135 1.00 13.97 80 HIS B N 1
ATOM 4376 C CA . HIS B 2 80 ? 145.734 53.019 48.901 1.00 13.69 80 HIS B CA 1
ATOM 4377 C C . HIS B 2 80 ? 146.215 51.596 49.108 1.00 13.60 80 HIS B C 1
ATOM 4378 O O . HIS B 2 80 ? 147.333 51.359 49.563 1.00 14.51 80 HIS B O 1
ATOM 4385 N N . ALA B 2 81 ? 145.345 50.652 48.782 1.00 13.21 81 ALA B N 1
ATOM 4386 C CA . ALA B 2 81 ? 145.645 49.239 48.900 1.00 12.13 81 ALA B CA 1
ATOM 4387 C C . ALA B 2 81 ? 145.354 48.572 47.571 1.00 11.89 81 ALA B C 1
ATOM 4388 O O . ALA B 2 81 ? 144.269 48.715 47.021 1.00 11.63 81 ALA B O 1
ATOM 4390 N N . ASN B 2 82 ? 146.359 47.920 47.012 1.00 12.05 82 ASN B N 1
ATOM 4391 C CA . ASN B 2 82 ? 146.180 47.214 45.763 1.00 11.82 82 ASN B CA 1
ATOM 4392 C C . ASN B 2 82 ? 145.847 45.785 46.154 1.00 12.01 82 ASN B C 1
ATOM 4393 O O . ASN B 2 82 ? 146.453 45.231 47.071 1.00 12.68 82 ASN B O 1
ATOM 4398 N N . LEU B 2 83 ? 144.877 45.199 45.459 1.00 11.60 83 LEU B N 1
ATOM 4399 C CA . LEU B 2 83 ? 144.432 43.845 45.744 1.00 9.84 83 LEU B CA 1
ATOM 4400 C C . LEU B 2 83 ? 145.185 42.734 45.007 1.00 10.28 83 LEU B C 1
ATOM 4401 O O . LEU B 2 83 ? 144.785 41.572 45.052 1.00 10.12 83 LEU B O 1
ATOM 4406 N N . SER B 2 84 ? 146.302 43.079 44.376 1.00 11.44 84 SER B N 1
ATOM 4407 C CA . SER B 2 84 ? 147.108 42.097 43.647 1.00 11.80 84 SER B CA 1
ATOM 4408 C C . SER B 2 84 ? 148.530 42.042 44.186 1.00 13.08 84 SER B C 1
ATOM 4409 O O . SER B 2 84 ? 149.485 42.250 43.437 1.00 14.83 84 SER B O 1
ATOM 4412 N N . SER B 2 85 ? 148.671 41.741 45.473 1.00 13.38 85 SER B N 1
ATOM 4413 C CA . SER B 2 85 ? 149.986 41.676 46.104 1.00 13.99 85 SER B CA 1
ATOM 4414 C C . SER B 2 85 ? 150.697 40.336 45.944 1.00 13.63 85 SER B C 1
ATOM 4415 O O . SER B 2 85 ? 151.904 40.250 46.165 1.00 15.66 85 SER B O 1
ATOM 4418 N N . VAL B 2 86 ? 149.954 39.291 45.593 1.00 12.97 86 VAL B N 1
ATOM 4419 C CA . VAL B 2 86 ? 150.552 37.973 45.388 1.00 11.88 86 VAL B CA 1
ATOM 4420 C C . VAL B 2 86 ? 151.112 37.919 43.965 1.00 13.15 86 VAL B C 1
ATOM 4421 O O . VAL B 2 86 ? 150.394 38.195 43.001 1.00 13.79 86 VAL B O 1
ATOM 4425 N N . PRO B 2 87 ? 152.406 37.565 43.822 1.00 13.05 87 PRO B N 1
ATOM 4426 C CA . PRO B 2 87 ? 153.101 37.471 42.532 1.00 12.54 87 PRO B CA 1
ATOM 4427 C C . PRO B 2 87 ? 152.392 36.601 41.498 1.00 12.91 87 PRO B C 1
ATOM 4428 O O . PRO B 2 87 ? 151.989 35.481 41.807 1.00 13.74 87 PRO B O 1
ATOM 4432 N N . GLY B 2 88 ? 152.246 37.129 40.280 1.00 12.09 88 GLY B N 1
ATOM 4433 C CA . GLY B 2 88 ? 151.619 36.393 39.192 1.00 11.67 88 GLY B CA 1
ATOM 4434 C C . GLY B 2 88 ? 150.109 36.208 39.238 1.00 12.89 88 GLY B C 1
ATOM 4435 O O . GLY B 2 88 ? 149.557 35.405 38.475 1.00 14.09 88 GLY B O 1
ATOM 4436 N N . GLU B 2 89 ? 149.440 36.947 40.120 1.00 12.40 89 GLU B N 1
ATOM 4437 C CA . GLU B 2 89 ? 147.992 36.861 40.265 1.00 13.03 89 GLU B CA 1
ATOM 4438 C C . GLU B 2 89 ? 147.329 38.224 40.162 1.00 12.56 89 GLU B C 1
ATOM 4439 O O . GLU B 2 89 ? 147.902 39.240 40.547 1.00 12.87 89 GLU B O 1
ATOM 4445 N N . VAL B 2 90 ? 146.130 38.236 39.590 1.00 12.14 90 VAL B N 1
ATOM 4446 C CA . VAL B 2 90 ? 145.342 39.453 39.454 1.00 11.71 90 VAL B CA 1
ATOM 4447 C C . VAL B 2 90 ? 144.157 39.295 40.410 1.00 10.92 90 VAL B C 1
ATOM 4448 O O . VAL B 2 90 ? 143.406 38.324 40.326 1.00 10.49 90 VAL B O 1
ATOM 4452 N N . GLY B 2 91 ? 144.030 40.230 41.345 1.00 9.58 91 GLY B N 1
ATOM 4453 C CA . GLY B 2 91 ? 142.957 40.176 42.318 1.00 9.88 91 GLY B CA 1
ATOM 4454 C C . GLY B 2 91 ? 141.826 41.165 42.106 1.00 9.48 91 GLY B C 1
ATOM 4455 O O . GLY B 2 91 ? 142.046 42.361 41.918 1.00 9.09 91 GLY B O 1
ATOM 4456 N N . ARG B 2 92 ? 140.604 40.653 42.181 1.00 10.01 92 ARG B N 1
ATOM 4457 C CA . ARG B 2 92 ? 139.409 41.464 42.012 1.00 10.98 92 ARG B CA 1
ATOM 4458 C C . ARG B 2 92 ? 138.471 41.327 43.205 1.00 10.16 92 ARG B C 1
ATOM 4459 O O . ARG B 2 92 ? 138.337 40.261 43.789 1.00 10.10 92 ARG B O 1
ATOM 4467 N N . SER B 2 93 ? 137.804 42.415 43.550 1.00 9.81 93 SER B N 1
ATOM 4468 C CA . SER B 2 93 ? 136.865 42.399 44.655 1.00 10.41 93 SER B CA 1
ATOM 4469 C C . SER B 2 93 ? 135.438 42.684 44.145 1.00 10.31 93 SER B C 1
ATOM 4470 O O . SER B 2 93 ? 135.164 43.754 43.606 1.00 10.63 93 SER B O 1
ATOM 4473 N N . MET B 2 94 ? 134.544 41.711 44.298 1.00 9.94 94 MET B N 1
ATOM 4474 C CA . MET B 2 94 ? 133.157 41.868 43.863 1.00 11.36 94 MET B CA 1
ATOM 4475 C C . MET B 2 94 ? 132.371 42.650 44.910 1.00 10.13 94 MET B C 1
ATOM 4476 O O . MET B 2 94 ? 131.532 42.083 45.613 1.00 9.92 94 MET B O 1
ATOM 4481 N N . TYR B 2 95 ? 132.652 43.953 45.000 1.00 9.34 95 TYR B N 1
ATOM 4482 C CA . TYR B 2 95 ? 132.008 44.849 45.966 1.00 9.59 95 TYR B CA 1
ATOM 4483 C C . TYR B 2 95 ? 132.247 44.384 47.413 1.00 10.18 95 TYR B C 1
ATOM 4484 O O . TYR B 2 95 ? 131.496 44.757 48.312 1.00 9.09 95 TYR B O 1
ATOM 4493 N N . SER B 2 96 ? 133.319 43.617 47.629 1.00 9.31 96 SER B N 1
ATOM 4494 C CA . SER B 2 96 ? 133.627 43.060 48.943 1.00 9.17 96 SER B CA 1
ATOM 4495 C C . SER B 2 96 ? 134.729 43.754 49.730 1.00 9.88 96 SER B C 1
ATOM 4496 O O . SER B 2 96 ? 135.891 43.367 49.649 1.00 11.88 96 SER B O 1
ATOM 4499 N N . PHE B 2 97 ? 134.342 44.750 50.521 1.00 10.99 97 PHE B N 1
ATOM 4500 C CA . PHE B 2 97 ? 135.264 45.511 51.370 1.00 11.31 97 PHE B CA 1
ATOM 4501 C C . PHE B 2 97 ? 134.492 46.072 52.575 1.00 12.16 97 PHE B C 1
ATOM 4502 O O . PHE B 2 97 ? 133.280 46.271 52.502 1.00 13.69 97 PHE B O 1
ATOM 4510 N N . ALA B 2 98 ? 135.174 46.288 53.693 1.00 11.92 98 ALA B N 1
ATOM 4511 C CA . ALA B 2 98 ? 134.522 46.823 54.892 1.00 11.69 98 ALA B CA 1
ATOM 4512 C C . ALA B 2 98 ? 135.536 47.552 55.766 1.00 13.97 98 ALA B C 1
ATOM 4513 O O . ALA B 2 98 ? 136.730 47.273 55.702 1.00 13.75 98 ALA B O 1
ATOM 4515 N N . ILE B 2 99 ? 135.057 48.504 56.559 1.00 14.61 99 ILE B N 1
ATOM 4516 C CA . ILE B 2 99 ? 135.923 49.275 57.442 1.00 14.31 99 ILE B CA 1
ATOM 4517 C C . ILE B 2 99 ? 135.675 48.866 58.896 1.00 14.22 99 ILE B C 1
ATOM 4518 O O . ILE B 2 99 ? 134.534 48.630 59.303 1.00 14.05 99 ILE B O 1
ATOM 4523 N N . SER B 2 100 ? 136.764 48.718 59.648 1.00 13.64 100 SER B N 1
ATOM 4524 C CA . SER B 2 100 ? 136.711 48.353 61.063 1.00 12.88 100 SER B CA 1
ATOM 4525 C C . SER B 2 100 ? 135.977 49.462 61.825 1.00 11.98 100 SER B C 1
ATOM 4526 O O . SER B 2 100 ? 135.993 50.621 61.408 1.00 11.12 100 SER B O 1
ATOM 4529 N N . PRO B 2 101 ? 135.308 49.116 62.940 1.00 13.56 101 PRO B N 1
ATOM 4530 C CA . PRO B 2 101 ? 134.568 50.094 63.751 1.00 14.72 101 PRO B CA 1
ATOM 4531 C C . PRO B 2 101 ? 135.434 51.253 64.255 1.00 15.61 101 PRO B C 1
ATOM 4532 O O . PRO B 2 101 ? 134.947 52.358 64.457 1.00 16.65 101 PRO B O 1
ATOM 4536 N N . ASP B 2 102 ? 136.716 50.991 64.475 1.00 16.42 102 ASP B N 1
ATOM 4537 C CA . ASP B 2 102 ? 137.627 52.031 64.930 1.00 16.63 102 ASP B CA 1
ATOM 4538 C C . ASP B 2 102 ? 138.355 52.702 63.763 1.00 16.33 102 ASP B C 1
ATOM 4539 O O . ASP B 2 102 ? 139.116 53.644 63.966 1.00 17.14 102 ASP B O 1
ATOM 4544 N N . GLY B 2 103 ? 138.106 52.203 62.549 1.00 15.17 103 GLY B N 1
ATOM 4545 C CA . GLY B 2 103 ? 138.719 52.745 61.345 1.00 14.64 103 GLY B CA 1
ATOM 4546 C C . GLY B 2 103 ? 140.205 52.489 61.164 1.00 14.97 103 GLY B C 1
ATOM 4547 O O . GLY B 2 103 ? 140.861 53.197 60.404 1.00 15.61 103 GLY B O 1
ATOM 4548 N N . LYS B 2 104 ? 140.731 51.467 61.837 1.00 15.86 104 LYS B N 1
ATOM 4549 C CA . LYS B 2 104 ? 142.152 51.136 61.762 1.00 16.89 104 LYS B CA 1
ATOM 4550 C C . LYS B 2 104 ? 142.513 50.073 60.736 1.00 15.91 104 LYS B C 1
ATOM 4551 O O . LYS B 2 104 ? 143.675 49.938 60.367 1.00 17.73 104 LYS B O 1
ATOM 4557 N N . GLU B 2 105 ? 141.534 49.296 60.295 1.00 14.85 105 GLU B N 1
ATOM 4558 C CA . GLU B 2 105 ? 141.787 48.267 59.293 1.00 14.60 105 GLU B CA 1
ATOM 4559 C C . GLU B 2 105 ? 140.701 48.285 58.233 1.00 14.95 105 GLU B C 1
ATOM 4560 O O . GLU B 2 105 ? 139.587 48.748 58.474 1.00 13.74 105 GLU B O 1
ATOM 4566 N N . VAL B 2 106 ? 141.053 47.775 57.059 1.00 14.80 106 VAL B N 1
ATOM 4567 C CA . VAL B 2 106 ? 140.140 47.663 55.935 1.00 15.93 106 VAL B CA 1
ATOM 4568 C C . VAL B 2 106 ? 140.242 46.205 55.486 1.00 14.50 106 VAL B C 1
ATOM 4569 O O . VAL B 2 106 ? 141.336 45.655 55.379 1.00 14.79 106 VAL B O 1
ATOM 4573 N N . TYR B 2 107 ? 139.092 45.571 55.302 1.00 13.17 107 TYR B N 1
ATOM 4574 C CA . TYR B 2 107 ? 139.032 44.185 54.878 1.00 12.36 107 TYR B CA 1
ATOM 4575 C C . TYR B 2 107 ? 138.533 44.135 53.436 1.00 11.85 107 TYR B C 1
ATOM 4576 O O . TYR B 2 107 ? 137.771 44.988 53.001 1.00 11.76 107 TYR B O 1
ATOM 4585 N N . ALA B 2 108 ? 138.986 43.138 52.694 1.00 11.73 108 ALA B N 1
ATOM 4586 C CA . ALA B 2 108 ? 138.574 42.989 51.312 1.00 12.09 108 ALA B CA 1
ATOM 4587 C C . ALA B 2 108 ? 138.738 41.543 50.902 1.00 12.11 108 ALA B C 1
ATOM 4588 O O . ALA B 2 108 ? 139.777 40.946 51.170 1.00 13.47 108 ALA B O 1
ATOM 4590 N N . THR B 2 109 ? 137.692 40.926 50.361 1.00 12.39 109 THR B N 1
ATOM 4591 C CA . THR B 2 109 ? 137.894 39.559 49.911 1.00 13.44 109 THR B CA 1
ATOM 4592 C C . THR B 2 109 ? 138.307 39.651 48.445 1.00 13.07 109 THR B C 1
ATOM 4593 O O . THR B 2 109 ? 137.750 40.435 47.667 1.00 13.14 109 THR B O 1
ATOM 4597 N N . VAL B 2 110 ? 139.395 38.956 48.136 1.00 11.91 110 VAL B N 1
ATOM 4598 C CA . VAL B 2 110 ? 139.986 38.943 46.815 1.00 10.07 110 VAL B CA 1
ATOM 4599 C C . VAL B 2 110 ? 139.808 37.614 46.100 1.00 9.77 110 VAL B C 1
ATOM 4600 O O . VAL B 2 110 ? 140.165 36.558 46.629 1.00 10.25 110 VAL B O 1
ATOM 4604 N N . ASN B 2 111 ? 139.218 37.686 44.910 1.00 8.96 111 ASN B N 1
ATOM 4605 C CA . ASN B 2 111 ? 139.018 36.534 44.032 1.00 8.74 111 ASN B CA 1
ATOM 4606 C C . ASN B 2 111 ? 140.192 36.690 43.059 1.00 7.76 111 ASN B C 1
ATOM 4607 O O . ASN B 2 111 ? 140.129 37.492 42.131 1.00 7.45 111 ASN B O 1
ATOM 4612 N N . PRO B 2 112 ? 141.297 35.963 43.289 1.00 9.07 112 PRO B N 1
ATOM 4613 C CA . PRO B 2 112 ? 142.451 36.082 42.400 1.00 8.69 112 PRO B CA 1
ATOM 4614 C C . PRO B 2 112 ? 142.512 35.094 41.250 1.00 8.87 112 PRO B C 1
ATOM 4615 O O . PRO B 2 112 ? 141.953 33.999 41.310 1.00 9.28 112 PRO B O 1
ATOM 4619 N N . THR B 2 113 ? 143.183 35.508 40.187 1.00 10.59 113 THR B N 1
ATOM 4620 C CA . THR B 2 113 ? 143.371 34.662 39.023 1.00 11.28 113 THR B CA 1
ATOM 4621 C C . THR B 2 113 ? 144.838 34.698 38.642 1.00 11.27 113 THR B C 1
ATOM 4622 O O . THR B 2 113 ? 145.422 35.756 38.444 1.00 11.31 113 THR B O 1
ATOM 4626 N N . GLN B 2 114 ? 145.440 33.527 38.578 1.00 12.28 114 GLN B N 1
ATOM 4627 C CA . GLN B 2 114 ? 146.826 33.425 38.192 1.00 13.69 114 GLN B CA 1
ATOM 4628 C C . GLN B 2 114 ? 146.852 33.489 36.665 1.00 14.17 114 GLN B C 1
ATOM 4629 O O . GLN B 2 114 ? 146.249 32.652 35.997 1.00 13.91 114 GLN B O 1
ATOM 4635 N N . ARG B 2 115 ? 147.469 34.531 36.118 1.00 14.35 115 ARG B N 1
ATOM 4636 C CA . ARG B 2 115 ? 147.563 34.676 34.669 1.00 15.26 115 ARG B CA 1
ATOM 4637 C C . ARG B 2 115 ? 148.943 34.288 34.164 1.00 15.64 115 ARG B C 1
ATOM 4638 O O . ARG B 2 115 ? 149.926 34.993 34.402 1.00 14.59 115 ARG B O 1
ATOM 4646 N N . LEU B 2 116 ? 149.012 33.137 33.503 1.00 16.48 116 LEU B N 1
ATOM 4647 C CA . LEU B 2 116 ? 150.264 32.639 32.949 1.00 15.19 116 LEU B CA 1
ATOM 4648 C C . LEU B 2 116 ? 150.337 32.953 31.452 1.00 14.53 116 LEU B C 1
ATOM 4649 O O . LEU B 2 116 ? 149.413 33.542 30.882 1.00 14.60 116 LEU B O 1
ATOM 4654 N N . ASN B 2 117 ? 151.448 32.575 30.835 1.00 12.51 117 ASN B N 1
ATOM 4655 C CA . ASN B 2 117 ? 151.688 32.834 29.424 1.00 11.93 117 ASN B CA 1
ATOM 4656 C C . ASN B 2 117 ? 150.630 32.344 28.438 1.00 10.87 117 ASN B C 1
ATOM 4657 O O . ASN B 2 117 ? 150.271 33.068 27.514 1.00 10.12 117 ASN B O 1
ATOM 4662 N N . ASP B 2 118 ? 150.111 31.139 28.658 1.00 11.44 118 ASP B N 1
ATOM 4663 C CA . ASP B 2 118 ? 149.128 30.547 27.750 1.00 12.44 118 ASP B CA 1
ATOM 4664 C C . ASP B 2 118 ? 147.818 30.042 28.370 1.00 11.89 118 ASP B C 1
ATOM 4665 O O . ASP B 2 118 ? 147.062 29.328 27.714 1.00 12.54 118 ASP B O 1
ATOM 4670 N N . HIS B 2 119 ? 147.565 30.381 29.630 1.00 12.41 119 HIS B N 1
ATOM 4671 C CA . HIS B 2 119 ? 146.334 29.964 30.300 1.00 12.43 119 HIS B CA 1
ATOM 4672 C C . HIS B 2 119 ? 146.115 30.673 31.635 1.00 11.01 119 HIS B C 1
ATOM 4673 O O . HIS B 2 119 ? 147.013 31.333 32.151 1.00 10.60 119 HIS B O 1
ATOM 4680 N N . TYR B 2 120 ? 144.892 30.586 32.149 1.00 10.64 120 TYR B N 1
ATOM 4681 C CA . TYR B 2 120 ? 144.537 31.178 33.432 1.00 10.59 120 TYR B CA 1
ATOM 4682 C C . TYR B 2 120 ? 144.232 30.057 34.402 1.00 11.25 120 TYR B C 1
ATOM 4683 O O . TYR B 2 120 ? 143.850 28.955 34.004 1.00 10.71 120 TYR B O 1
ATOM 4692 N N . VAL B 2 121 ? 144.384 30.358 35.684 1.00 10.85 121 VAL B N 1
ATOM 4693 C CA . VAL B 2 121 ? 144.079 29.404 36.733 1.00 11.69 121 VAL B CA 1
ATOM 4694 C C . VAL B 2 121 ? 143.397 30.214 37.810 1.00 11.18 121 VAL B C 1
ATOM 4695 O O . VAL B 2 121 ? 143.978 31.144 38.352 1.00 10.79 121 VAL B O 1
ATOM 4699 N N . VAL B 2 122 ? 142.131 29.909 38.055 1.00 10.61 122 VAL B N 1
ATOM 4700 C CA . VAL B 2 122 ? 141.375 30.610 39.081 1.00 11.87 122 VAL B CA 1
ATOM 4701 C C . VAL B 2 122 ? 141.796 30.009 40.417 1.00 11.75 122 VAL B C 1
ATOM 4702 O O . VAL B 2 122 ? 141.904 28.792 40.558 1.00 12.34 122 VAL B O 1
ATOM 4706 N N . LYS B 2 123 ? 142.112 30.875 41.366 1.00 11.53 123 LYS B N 1
ATOM 4707 C CA . LYS B 2 123 ? 142.553 30.435 42.679 1.00 12.10 123 LYS B CA 1
ATOM 4708 C C . LYS B 2 123 ? 141.460 30.674 43.700 1.00 12.15 123 LYS B C 1
ATOM 4709 O O . LYS B 2 123 ? 140.510 31.408 43.437 1.00 9.51 123 LYS B O 1
ATOM 4715 N N . PRO B 2 124 ? 141.564 30.029 44.872 1.00 12.80 124 PRO B N 1
ATOM 4716 C CA . PRO B 2 124 ? 140.564 30.200 45.932 1.00 12.58 124 PRO B CA 1
ATOM 4717 C C . PRO B 2 124 ? 140.584 31.638 46.450 1.00 12.18 124 PRO B C 1
ATOM 4718 O O . PRO B 2 124 ? 141.622 32.299 46.421 1.00 14.40 124 PRO B O 1
ATOM 4722 N N . PRO B 2 125 ? 139.423 32.165 46.870 1.00 10.84 125 PRO B N 1
ATOM 4723 C CA . PRO B 2 125 ? 139.388 33.539 47.384 1.00 10.11 125 PRO B CA 1
ATOM 4724 C C . PRO B 2 125 ? 140.080 33.669 48.753 1.00 9.83 125 PRO B C 1
ATOM 4725 O O . PRO B 2 125 ? 140.378 32.672 49.419 1.00 9.36 125 PRO B O 1
ATOM 4729 N N . ARG B 2 126 ? 140.341 34.905 49.160 1.00 10.21 126 ARG B N 1
ATOM 4730 C CA . ARG B 2 126 ? 140.989 35.180 50.443 1.00 11.14 126 ARG B CA 1
ATOM 4731 C C . ARG B 2 126 ? 140.644 36.567 50.949 1.00 10.46 126 ARG B C 1
ATOM 4732 O O . ARG B 2 126 ? 140.422 37.474 50.166 1.00 11.40 126 ARG B O 1
ATOM 4740 N N . LEU B 2 127 ? 140.540 36.711 52.263 1.00 11.31 127 LEU B N 1
ATOM 4741 C CA . LEU B 2 127 ? 140.274 38.008 52.862 1.00 11.05 127 LEU B CA 1
ATOM 4742 C C . LEU B 2 127 ? 141.654 38.585 53.169 1.00 9.91 127 LEU B C 1
ATOM 4743 O O . LEU B 2 127 ? 142.535 37.875 53.641 1.00 11.67 127 LEU B O 1
ATOM 4748 N N . GLU B 2 128 ? 141.858 39.849 52.830 1.00 10.46 128 GLU B N 1
ATOM 4749 C CA . GLU B 2 128 ? 143.117 40.526 53.094 1.00 11.13 128 GLU B CA 1
ATOM 4750 C C . GLU B 2 128 ? 142.813 41.723 53.980 1.00 11.15 128 GLU B C 1
ATOM 4751 O O . GLU B 2 128 ? 141.880 42.478 53.717 1.00 12.67 128 GLU B O 1
ATOM 4757 N N . VAL B 2 129 ? 143.575 41.855 55.058 1.00 11.90 129 VAL B N 1
ATOM 4758 C CA . VAL B 2 129 ? 143.401 42.940 56.005 1.00 11.24 129 VAL B CA 1
ATOM 4759 C C . VAL B 2 129 ? 144.503 43.953 55.772 1.00 13.66 129 VAL B C 1
ATOM 4760 O O . VAL B 2 129 ? 145.662 43.591 55.608 1.00 15.08 129 VAL B O 1
ATOM 4764 N N . PHE B 2 130 ? 144.139 45.224 55.732 1.00 13.64 130 PHE B N 1
ATOM 4765 C CA . PHE B 2 130 ? 145.107 46.284 55.522 1.00 13.67 130 PHE B CA 1
ATOM 4766 C C . PHE B 2 130 ? 144.977 47.251 56.677 1.00 14.32 130 PHE B C 1
ATOM 4767 O O . PHE B 2 130 ? 143.889 47.456 57.214 1.00 14.05 130 PHE B O 1
ATOM 4775 N N . SER B 2 131 ? 146.107 47.785 57.102 1.00 14.63 131 SER B N 1
ATOM 4776 C CA . SER B 2 131 ? 146.110 48.761 58.164 1.00 15.71 131 SER B CA 1
ATOM 4777 C C . SER B 2 131 ? 145.992 50.098 57.448 1.00 15.50 131 SER B C 1
ATOM 4778 O O . SER B 2 131 ? 146.719 50.359 56.490 1.00 15.40 131 SER B O 1
ATOM 4781 N N . THR B 2 132 ? 145.048 50.925 57.877 1.00 17.22 132 THR B N 1
ATOM 4782 C CA . THR B 2 132 ? 144.841 52.220 57.242 1.00 17.65 132 THR B CA 1
ATOM 4783 C C . THR B 2 132 ? 146.006 53.184 57.469 1.00 18.76 132 THR B C 1
ATOM 4784 O O . THR B 2 132 ? 146.163 54.172 56.741 1.00 19.48 132 THR B O 1
ATOM 4788 N N . ALA B 2 133 ? 146.832 52.877 58.465 1.00 18.95 133 ALA B N 1
ATOM 4789 C CA . ALA B 2 133 ? 147.990 53.703 58.793 1.00 19.91 133 ALA B CA 1
ATOM 4790 C C . ALA B 2 133 ? 149.129 53.518 57.795 1.00 19.83 133 ALA B C 1
ATOM 4791 O O . ALA B 2 133 ? 150.030 54.352 57.726 1.00 20.93 133 ALA B O 1
ATOM 4793 N N . ASP B 2 134 ? 149.071 52.445 57.005 1.00 19.45 134 ASP B N 1
ATOM 4794 C CA . ASP B 2 134 ? 150.112 52.151 56.023 1.00 19.02 134 ASP B CA 1
ATOM 4795 C C . ASP B 2 134 ? 150.196 53.036 54.785 1.00 19.57 134 ASP B C 1
ATOM 4796 O O . ASP B 2 134 ? 151.070 52.839 53.937 1.00 20.61 134 ASP B O 1
ATOM 4801 N N . GLY B 2 135 ? 149.289 54.003 54.679 1.00 20.17 135 GLY B N 1
ATOM 4802 C CA . GLY B 2 135 ? 149.307 54.939 53.564 1.00 20.21 135 GLY B CA 1
ATOM 4803 C C . GLY B 2 135 ? 149.043 54.461 52.143 1.00 20.56 135 GLY B C 1
ATOM 4804 O O . GLY B 2 135 ? 148.231 53.566 51.900 1.00 19.48 135 GLY B O 1
ATOM 4805 N N . LEU B 2 136 ? 149.768 55.063 51.203 1.00 21.36 136 LEU B N 1
ATOM 4806 C CA . LEU B 2 136 ? 149.613 54.774 49.783 1.00 22.23 136 LEU B CA 1
ATOM 4807 C C . LEU B 2 136 ? 150.287 53.528 49.236 1.00 22.84 136 LEU B C 1
ATOM 4808 O O . LEU B 2 136 ? 150.250 53.300 48.025 1.00 24.13 136 LEU B O 1
ATOM 4813 N N . GLU B 2 137 ? 150.884 52.715 50.105 1.00 23.89 137 GLU B N 1
ATOM 4814 C CA . GLU B 2 137 ? 151.552 51.491 49.651 1.00 25.54 137 GLU B CA 1
ATOM 4815 C C . GLU B 2 137 ? 151.195 50.318 50.558 1.00 24.13 137 GLU B C 1
ATOM 4816 O O . GLU B 2 137 ? 151.983 49.383 50.720 1.00 24.78 137 GLU B O 1
ATOM 4822 N N . ALA B 2 138 ? 149.986 50.364 51.118 1.00 22.14 138 ALA B N 1
ATOM 4823 C CA . ALA B 2 138 ? 149.488 49.336 52.031 1.00 19.66 138 ALA B CA 1
ATOM 4824 C C . ALA B 2 138 ? 149.483 47.922 51.464 1.00 18.06 138 ALA B C 1
ATOM 4825 O O . ALA B 2 138 ? 149.098 47.691 50.319 1.00 17.33 138 ALA B O 1
ATOM 4827 N N . LYS B 2 139 ? 149.914 46.976 52.288 1.00 17.56 139 LYS B N 1
ATOM 4828 C CA . LYS B 2 139 ? 149.972 45.575 51.898 1.00 16.50 139 LYS B CA 1
ATOM 4829 C C . LYS B 2 139 ? 149.329 44.716 52.976 1.00 14.47 139 LYS B C 1
ATOM 4830 O O . LYS B 2 139 ? 149.170 45.166 54.107 1.00 14.54 139 LYS B O 1
ATOM 4836 N N . PRO B 2 140 ? 148.907 43.485 52.629 1.00 13.51 140 PRO B N 1
ATOM 4837 C CA . PRO B 2 140 ? 148.269 42.579 53.590 1.00 13.92 140 PRO B CA 1
ATOM 4838 C C . PRO B 2 140 ? 149.038 42.388 54.897 1.00 15.54 140 PRO B C 1
ATOM 4839 O O . PRO B 2 140 ? 150.237 42.084 54.887 1.00 16.60 140 PRO B O 1
ATOM 4843 N N . VAL B 2 141 ? 148.358 42.637 56.016 1.00 14.40 141 VAL B N 1
ATOM 4844 C CA . VAL B 2 141 ? 148.960 42.447 57.331 1.00 13.96 141 VAL B CA 1
ATOM 4845 C C . VAL B 2 141 ? 148.435 41.138 57.915 1.00 13.70 141 VAL B C 1
ATOM 4846 O O . VAL B 2 141 ? 148.961 40.627 58.897 1.00 15.11 141 VAL B O 1
ATOM 4850 N N . ARG B 2 142 ? 147.439 40.565 57.249 1.00 12.90 142 ARG B N 1
ATOM 4851 C CA . ARG B 2 142 ? 146.825 39.316 57.674 1.00 13.46 142 ARG B CA 1
ATOM 4852 C C . ARG B 2 142 ? 145.942 38.847 56.522 1.00 12.42 142 ARG B C 1
ATOM 4853 O O . ARG B 2 142 ? 145.353 39.667 55.835 1.00 12.44 142 ARG B O 1
ATOM 4861 N N . THR B 2 143 ? 145.912 37.546 56.261 1.00 11.65 143 THR B N 1
ATOM 4862 C CA . THR B 2 143 ? 145.059 37.006 55.205 1.00 13.41 143 THR B CA 1
ATOM 4863 C C . THR B 2 143 ? 144.514 35.642 55.587 1.00 12.93 143 THR B C 1
ATOM 4864 O O . THR B 2 143 ? 145.200 34.839 56.211 1.00 14.36 143 THR B O 1
ATOM 4868 N N . PHE B 2 144 ? 143.248 35.420 55.262 1.00 11.77 144 PHE B N 1
ATOM 4869 C CA . PHE B 2 144 ? 142.577 34.177 55.594 1.00 10.72 144 PHE B CA 1
ATOM 4870 C C . PHE B 2 144 ? 141.859 33.642 54.374 1.00 11.20 144 PHE B C 1
ATOM 4871 O O . PHE B 2 144 ? 141.641 34.371 53.413 1.00 10.72 144 PHE B O 1
ATOM 4879 N N . PRO B 2 145 ? 141.506 32.346 54.389 1.00 12.49 145 PRO B N 1
ATOM 4880 C CA . PRO B 2 145 ? 140.791 31.732 53.266 1.00 13.43 145 PRO B CA 1
ATOM 4881 C C . PRO B 2 145 ? 139.314 32.129 53.309 1.00 14.01 145 PRO B C 1
ATOM 4882 O O . PRO B 2 145 ? 138.732 32.285 54.384 1.00 14.87 145 PRO B O 1
ATOM 4886 N N . MET B 2 146 ? 138.726 32.325 52.137 1.00 13.27 146 MET B N 1
ATOM 4887 C CA . MET B 2 146 ? 137.325 32.711 52.038 1.00 14.34 146 MET B CA 1
ATOM 4888 C C . MET B 2 146 ? 136.562 31.808 51.079 1.00 13.77 146 MET B C 1
ATOM 4889 O O . MET B 2 146 ? 137.148 31.204 50.177 1.00 15.17 146 MET B O 1
ATOM 4894 N N . PRO B 2 147 ? 135.257 31.629 51.321 1.00 12.58 147 PRO B N 1
ATOM 4895 C CA . PRO B 2 147 ? 134.489 30.784 50.406 1.00 11.92 147 PRO B CA 1
ATOM 4896 C C . PRO B 2 147 ? 134.215 31.574 49.116 1.00 11.07 147 PRO B C 1
ATOM 4897 O O . PRO B 2 147 ? 134.438 32.784 49.064 1.00 11.07 147 PRO B O 1
ATOM 4901 N N . ARG B 2 148 ? 133.809 30.875 48.064 1.00 10.79 148 ARG B N 1
ATOM 4902 C CA . ARG B 2 148 ? 133.498 31.518 46.788 1.00 11.07 148 ARG B CA 1
ATOM 4903 C C . ARG B 2 148 ? 132.178 32.257 46.844 1.00 10.30 148 ARG B C 1
ATOM 4904 O O . ARG B 2 148 ? 131.378 32.034 47.747 1.00 11.78 148 ARG B O 1
ATOM 4912 N N . GLN B 2 149 ? 131.963 33.103 45.838 1.00 10.35 149 GLN B N 1
ATOM 4913 C CA . GLN B 2 149 ? 130.749 33.892 45.669 1.00 9.50 149 GLN B CA 1
ATOM 4914 C C . GLN B 2 149 ? 130.425 34.859 46.805 1.00 10.96 149 GLN B C 1
ATOM 4915 O O . GLN B 2 149 ? 129.260 35.115 47.115 1.00 11.11 149 GLN B O 1
ATOM 4921 N N . VAL B 2 150 ? 131.474 35.417 47.402 1.00 9.77 150 VAL B N 1
ATOM 4922 C CA . VAL B 2 150 ? 131.331 36.385 48.478 1.00 8.69 150 VAL B CA 1
ATOM 4923 C C . VAL B 2 150 ? 131.290 37.783 47.866 1.00 9.42 150 VAL B C 1
ATOM 4924 O O . VAL B 2 150 ? 132.040 38.084 46.945 1.00 9.27 150 VAL B O 1
ATOM 4928 N N . TYR B 2 151 ? 130.354 38.606 48.334 1.00 11.58 151 TYR B N 1
ATOM 4929 C CA . TYR B 2 151 ? 130.222 39.977 47.864 1.00 10.74 151 TYR B CA 1
ATOM 4930 C C . TYR B 2 151 ? 130.202 40.955 49.049 1.00 10.81 151 TYR B C 1
ATOM 4931 O O . TYR B 2 151 ? 131.188 41.029 49.770 1.00 11.88 151 TYR B O 1
ATOM 4940 N N . LEU B 2 152 ? 129.103 41.667 49.285 1.00 10.94 152 LEU B N 1
ATOM 4941 C CA . LEU B 2 152 ? 129.011 42.630 50.389 1.00 11.39 152 LEU B CA 1
ATOM 4942 C C . LEU B 2 152 ? 129.433 42.158 51.791 1.00 12.23 152 LEU B C 1
ATOM 4943 O O . LEU B 2 152 ? 129.143 41.039 52.206 1.00 10.58 152 LEU B O 1
ATOM 4948 N N . MET B 2 153 ? 130.096 43.059 52.517 1.00 12.77 153 MET B N 1
ATOM 4949 C CA . MET B 2 153 ? 130.579 42.813 53.871 1.00 12.59 153 MET B CA 1
ATOM 4950 C C . MET B 2 153 ? 130.408 44.080 54.701 1.00 13.25 153 MET B C 1
ATOM 4951 O O . MET B 2 153 ? 130.564 45.184 54.188 1.00 13.37 153 MET B O 1
ATOM 4956 N N . ARG B 2 154 ? 130.079 43.919 55.980 1.00 13.91 154 ARG B N 1
ATOM 4957 C CA . ARG B 2 154 ? 129.926 45.056 56.888 1.00 14.96 154 ARG B CA 1
ATOM 4958 C C . ARG B 2 154 ? 130.471 44.657 58.253 1.00 15.03 154 ARG B C 1
ATOM 4959 O O . ARG B 2 154 ? 130.182 43.577 58.748 1.00 14.15 154 ARG B O 1
ATOM 4967 N N . ALA B 2 155 ? 131.285 45.520 58.845 1.00 16.23 155 ALA B N 1
ATOM 4968 C CA . ALA B 2 155 ? 131.855 45.243 60.153 1.00 16.37 155 ALA B CA 1
ATOM 4969 C C . ALA B 2 155 ? 130.901 45.719 61.239 1.00 17.61 155 ALA B C 1
ATOM 4970 O O . ALA B 2 155 ? 130.503 46.884 61.265 1.00 19.03 155 ALA B O 1
ATOM 4972 N N . ALA B 2 156 ? 130.484 44.793 62.091 1.00 17.08 156 ALA B N 1
ATOM 4973 C CA . ALA B 2 156 ? 129.600 45.113 63.195 1.00 18.62 156 ALA B CA 1
ATOM 4974 C C . ALA B 2 156 ? 130.397 45.880 64.256 1.00 19.62 156 ALA B C 1
ATOM 4975 O O . ALA B 2 156 ? 131.625 45.931 64.202 1.00 19.87 156 ALA B O 1
ATOM 4977 N N . ASP B 2 157 ? 129.679 46.486 65.197 1.00 20.60 157 ASP B N 1
ATOM 4978 C CA . ASP B 2 157 ? 130.253 47.264 66.296 1.00 22.01 157 ASP B CA 1
ATOM 4979 C C . ASP B 2 157 ? 131.266 46.516 67.158 1.00 21.98 157 ASP B C 1
ATOM 4980 O O . ASP B 2 157 ? 132.220 47.112 67.667 1.00 23.38 157 ASP B O 1
ATOM 4985 N N . ASP B 2 158 ? 131.021 45.230 67.376 1.00 21.88 158 ASP B N 1
ATOM 4986 C CA . ASP B 2 158 ? 131.914 44.425 68.192 1.00 22.59 158 ASP B CA 1
ATOM 4987 C C . ASP B 2 158 ? 133.086 43.857 67.391 1.00 22.78 158 ASP B C 1
ATOM 4988 O O . ASP B 2 158 ? 133.661 42.831 67.760 1.00 23.69 158 ASP B O 1
ATOM 4993 N N . GLY B 2 159 ? 133.401 44.499 66.269 1.00 21.50 159 GLY B N 1
ATOM 4994 C CA . GLY B 2 159 ? 134.502 44.051 65.436 1.00 20.93 159 GLY B CA 1
ATOM 4995 C C . GLY B 2 159 ? 134.251 42.858 64.525 1.00 20.50 159 GLY B C 1
ATOM 4996 O O . GLY B 2 159 ? 135.117 42.534 63.715 1.00 21.40 159 GLY B O 1
ATOM 4997 N N . SER B 2 160 ? 133.116 42.177 64.683 1.00 19.50 160 SER B N 1
ATOM 4998 C CA . SER B 2 160 ? 132.773 41.024 63.839 1.00 20.10 160 SER B CA 1
ATOM 4999 C C . SER B 2 160 ? 132.474 41.444 62.401 1.00 18.58 160 SER B C 1
ATOM 5000 O O . SER B 2 160 ? 131.966 42.531 62.156 1.00 19.64 160 SER B O 1
ATOM 5003 N N . LEU B 2 161 ? 132.760 40.562 61.457 1.00 16.93 161 LEU B N 1
ATOM 5004 C CA . LEU B 2 161 ? 132.542 40.871 60.054 1.00 16.50 161 LEU B CA 1
ATOM 5005 C C . LEU B 2 161 ? 131.438 40.009 59.461 1.00 15.08 161 LEU B C 1
ATOM 5006 O O . LEU B 2 161 ? 131.539 38.783 59.426 1.00 15.20 161 LEU B O 1
ATOM 5011 N N . TYR B 2 162 ? 130.353 40.656 59.052 1.00 15.62 162 TYR B N 1
ATOM 5012 C CA . TYR B 2 162 ? 129.239 39.959 58.424 1.00 14.76 162 TYR B CA 1
ATOM 5013 C C . TYR B 2 162 ? 129.523 39.909 56.940 1.00 13.87 162 TYR B C 1
ATOM 5014 O O . TYR B 2 162 ? 129.716 40.934 56.294 1.00 15.12 162 TYR B O 1
ATOM 5023 N N . VAL B 2 163 ? 129.638 38.688 56.440 1.00 13.16 163 VAL B N 1
ATOM 5024 C CA . VAL B 2 163 ? 129.976 38.425 55.051 1.00 13.76 163 VAL B CA 1
ATOM 5025 C C . VAL B 2 163 ? 128.838 37.811 54.249 1.00 13.02 163 VAL B C 1
ATOM 5026 O O . VAL B 2 163 ? 128.341 36.740 54.578 1.00 14.19 163 VAL B O 1
ATOM 5030 N N . ALA B 2 164 ? 128.451 38.488 53.178 1.00 12.60 164 ALA B N 1
ATOM 5031 C CA . ALA B 2 164 ? 127.402 37.996 52.303 1.00 11.76 164 ALA B CA 1
ATOM 5032 C C . ALA B 2 164 ? 128.028 37.071 51.261 1.00 10.62 164 ALA B C 1
ATOM 5033 O O . ALA B 2 164 ? 128.908 37.477 50.504 1.00 10.56 164 ALA B O 1
ATOM 5035 N N . GLY B 2 165 ? 127.618 35.809 51.290 1.00 10.65 165 GLY B N 1
ATOM 5036 C CA . GLY B 2 165 ? 128.107 34.823 50.339 1.00 12.88 165 GLY B CA 1
ATOM 5037 C C . GLY B 2 165 ? 126.947 33.884 50.086 1.00 12.63 165 GLY B C 1
ATOM 5038 O O . GLY B 2 165 ? 125.808 34.336 50.126 1.00 13.18 165 GLY B O 1
ATOM 5039 N N . PRO B 2 166 ? 127.181 32.596 49.781 1.00 13.46 166 PRO B N 1
ATOM 5040 C CA . PRO B 2 166 ? 126.058 31.672 49.548 1.00 14.29 166 PRO B CA 1
ATOM 5041 C C . PRO B 2 166 ? 125.117 31.777 50.751 1.00 14.65 166 PRO B C 1
ATOM 5042 O O . PRO B 2 166 ? 123.904 31.695 50.611 1.00 14.75 166 PRO B O 1
ATOM 5046 N N . ASP B 2 167 ? 125.719 31.981 51.923 1.00 14.47 167 ASP B N 1
ATOM 5047 C CA . ASP B 2 167 ? 125.020 32.192 53.186 1.00 13.67 167 ASP B CA 1
ATOM 5048 C C . ASP B 2 167 ? 125.679 33.437 53.790 1.00 13.91 167 ASP B C 1
ATOM 5049 O O . ASP B 2 167 ? 126.742 33.864 53.338 1.00 13.20 167 ASP B O 1
ATOM 5054 N N . ILE B 2 168 ? 125.019 34.064 54.755 1.00 13.93 168 ILE B N 1
ATOM 5055 C CA . ILE B 2 168 ? 125.607 35.220 55.416 1.00 15.20 168 ILE B CA 1
ATOM 5056 C C . ILE B 2 168 ? 126.436 34.623 56.554 1.00 16.05 168 ILE B C 1
ATOM 5057 O O . ILE B 2 168 ? 125.948 33.772 57.304 1.00 15.28 168 ILE B O 1
ATOM 5062 N N . TYR B 2 169 ? 127.700 35.027 56.632 1.00 15.25 169 TYR B N 1
ATOM 5063 C CA . TYR B 2 169 ? 128.613 34.540 57.649 1.00 13.95 169 TYR B CA 1
ATOM 5064 C C . TYR B 2 169 ? 128.987 35.615 58.651 1.00 13.46 169 TYR B C 1
ATOM 5065 O O . TYR B 2 169 ? 128.895 36.802 58.373 1.00 12.75 169 TYR B O 1
ATOM 5074 N N . LYS B 2 170 ? 129.386 35.168 59.834 1.00 14.20 170 LYS B N 1
ATOM 5075 C CA . LYS B 2 170 ? 129.828 36.046 60.900 1.00 15.06 170 LYS B CA 1
ATOM 5076 C C . LYS B 2 170 ? 131.280 35.628 61.046 1.00 14.70 170 LYS B C 1
ATOM 5077 O O . LYS B 2 170 ? 131.576 34.491 61.399 1.00 15.12 170 LYS B O 1
ATOM 5083 N N . MET B 2 171 ? 132.190 36.546 60.764 1.00 15.27 171 MET B N 1
ATOM 5084 C CA . MET B 2 171 ? 133.604 36.212 60.801 1.00 15.82 171 MET B CA 1
ATOM 5085 C C . MET B 2 171 ? 134.465 36.977 61.790 1.00 15.32 171 MET B C 1
ATOM 5086 O O . MET B 2 171 ? 134.307 38.181 61.977 1.00 15.49 171 MET B O 1
ATOM 5091 N N . ASP B 2 172 ? 135.366 36.233 62.430 1.00 15.40 172 ASP B N 1
ATOM 5092 C CA . ASP B 2 172 ? 136.322 36.769 63.385 1.00 15.65 172 ASP B CA 1
ATOM 5093 C C . ASP B 2 172 ? 137.515 37.201 62.536 1.00 14.62 172 ASP B C 1
ATOM 5094 O O . ASP B 2 172 ? 138.167 36.363 61.924 1.00 15.22 172 ASP B O 1
ATOM 5099 N N . VAL B 2 173 ? 137.812 38.499 62.521 1.00 15.51 173 VAL B N 1
ATOM 5100 C CA . VAL B 2 173 ? 138.921 39.015 61.722 1.00 17.04 173 VAL B CA 1
ATOM 5101 C C . VAL B 2 173 ? 140.318 38.745 62.282 1.00 17.92 173 VAL B C 1
ATOM 5102 O O . VAL B 2 173 ? 141.307 39.070 61.636 1.00 17.99 173 VAL B O 1
ATOM 5106 N N . LYS B 2 174 ? 140.397 38.148 63.471 1.00 19.67 174 LYS B N 1
ATOM 5107 C CA . LYS B 2 174 ? 141.688 37.820 64.095 1.00 20.46 174 LYS B CA 1
ATOM 5108 C C . LYS B 2 174 ? 142.077 36.375 63.798 1.00 19.55 174 LYS B C 1
ATOM 5109 O O . LYS B 2 174 ? 143.227 36.091 63.452 1.00 21.35 174 LYS B O 1
ATOM 5115 N N . THR B 2 175 ? 141.104 35.474 63.911 1.00 18.73 175 THR B N 1
ATOM 5116 C CA . THR B 2 175 ? 141.325 34.051 63.673 1.00 18.50 175 THR B CA 1
ATOM 5117 C C . THR B 2 175 ? 140.877 33.623 62.275 1.00 19.24 175 THR B C 1
ATOM 5118 O O . THR B 2 175 ? 141.307 32.584 61.757 1.00 18.08 175 THR B O 1
ATOM 5122 N N . GLY B 2 176 ? 139.981 34.412 61.689 1.00 18.91 176 GLY B N 1
ATOM 5123 C CA . GLY B 2 176 ? 139.469 34.099 60.372 1.00 19.04 176 GLY B CA 1
ATOM 5124 C C . GLY B 2 176 ? 138.409 33.016 60.388 1.00 19.83 176 GLY B C 1
ATOM 5125 O O . GLY B 2 176 ? 137.935 32.602 59.325 1.00 20.42 176 GLY B O 1
ATOM 5126 N N . LYS B 2 177 ? 138.059 32.519 61.573 1.00 18.88 177 LYS B N 1
ATOM 5127 C CA . LYS B 2 177 ? 137.033 31.489 61.649 1.00 20.48 177 LYS B CA 1
ATOM 5128 C C . LYS B 2 177 ? 135.685 32.168 61.518 1.00 18.29 177 LYS B C 1
ATOM 5129 O O . LYS B 2 177 ? 135.495 33.289 61.979 1.00 17.09 177 LYS B O 1
ATOM 5135 N N . TYR B 2 178 ? 134.765 31.495 60.843 1.00 18.50 178 TYR B N 1
ATOM 5136 C CA . TYR B 2 178 ? 133.433 32.036 60.621 1.00 19.08 178 TYR B CA 1
ATOM 5137 C C . TYR B 2 178 ? 132.367 30.959 60.760 1.00 19.08 178 TYR B C 1
ATOM 5138 O O . TYR B 2 178 ? 132.667 29.768 60.719 1.00 20.28 178 TYR B O 1
ATOM 5147 N N . THR B 2 179 ? 131.130 31.394 60.973 1.00 19.75 179 THR B N 1
ATOM 5148 C CA . THR B 2 179 ? 129.985 30.498 61.095 1.00 18.83 179 THR B CA 1
ATOM 5149 C C . THR B 2 179 ? 128.872 31.131 60.270 1.00 18.06 179 THR B C 1
ATOM 5150 O O . THR B 2 179 ? 128.987 32.285 59.861 1.00 17.35 179 THR B O 1
ATOM 5154 N N . VAL B 2 180 ? 127.807 30.381 60.011 1.00 18.46 180 VAL B N 1
ATOM 5155 C CA . VAL B 2 180 ? 126.683 30.921 59.252 1.00 18.06 180 VAL B CA 1
ATOM 5156 C C . VAL B 2 180 ? 125.810 31.755 60.182 1.00 18.18 180 VAL B C 1
ATOM 5157 O O . VAL B 2 180 ? 125.283 31.250 61.169 1.00 19.48 180 VAL B O 1
ATOM 5161 N N . ALA B 2 181 ? 125.710 33.044 59.891 1.00 16.55 181 ALA B N 1
ATOM 5162 C CA . ALA B 2 181 ? 124.897 33.946 60.689 1.00 17.58 181 ALA B CA 1
ATOM 5163 C C . ALA B 2 181 ? 123.444 33.928 60.215 1.00 18.80 181 ALA B C 1
ATOM 5164 O O . ALA B 2 181 ? 122.507 34.085 61.010 1.00 18.27 181 ALA B O 1
ATOM 5166 N N . LEU B 2 182 ? 123.263 33.692 58.919 1.00 18.97 182 LEU B N 1
ATOM 5167 C CA . LEU B 2 182 ? 121.938 33.680 58.335 1.00 18.63 182 LEU B CA 1
ATOM 5168 C C . LEU B 2 182 ? 121.982 32.845 57.062 1.00 18.23 182 LEU B C 1
ATOM 5169 O O . LEU B 2 182 ? 122.603 33.234 56.075 1.00 18.28 182 LEU B O 1
ATOM 5174 N N . PRO B 2 183 ? 121.362 31.656 57.087 1.00 18.19 183 PRO B N 1
ATOM 5175 C CA . PRO B 2 183 ? 121.337 30.770 55.920 1.00 17.11 183 PRO B CA 1
ATOM 5176 C C . PRO B 2 183 ? 120.444 31.274 54.793 1.00 17.03 183 PRO B C 1
ATOM 5177 O O . PRO B 2 183 ? 119.305 31.678 55.021 1.00 16.37 183 PRO B O 1
ATOM 5181 N N . LEU B 2 184 ? 121.018 31.354 53.598 1.00 16.75 184 LEU B N 1
ATOM 5182 C CA . LEU B 2 184 ? 120.293 31.780 52.407 1.00 16.67 184 LEU B CA 1
ATOM 5183 C C . LEU B 2 184 ? 120.204 30.562 51.503 1.00 16.25 184 LEU B C 1
ATOM 5184 O O . LEU B 2 184 ? 119.161 29.908 51.437 1.00 15.23 184 LEU B O 1
ATOM 5189 N N . ARG B 2 185 ? 121.323 30.199 50.885 1.00 15.76 185 ARG B N 1
ATOM 5190 C CA . ARG B 2 185 ? 121.334 29.040 50.014 1.00 18.15 185 ARG B CA 1
ATOM 5191 C C . ARG B 2 185 ? 120.970 27.778 50.786 1.00 19.04 185 ARG B C 1
ATOM 5192 O O . ARG B 2 185 ? 120.242 26.919 50.286 1.00 20.18 185 ARG B O 1
ATOM 5200 N N . ASN B 2 186 ? 121.475 27.665 52.009 1.00 19.48 186 ASN B N 1
ATOM 5201 C CA . ASN B 2 186 ? 121.175 26.499 52.829 1.00 19.69 186 ASN B CA 1
ATOM 5202 C C . ASN B 2 186 ? 120.032 26.738 53.812 1.00 20.94 186 ASN B C 1
ATOM 5203 O O . ASN B 2 186 ? 119.952 26.102 54.863 1.00 21.54 186 ASN B O 1
ATOM 5208 N N . TRP B 2 187 ? 119.157 27.675 53.460 1.00 22.65 187 TRP B N 1
ATOM 5209 C CA . TRP B 2 187 ? 117.977 27.986 54.259 1.00 25.61 187 TRP B CA 1
ATOM 5210 C C . TRP B 2 187 ? 116.982 26.924 53.807 1.00 29.33 187 TRP B C 1
ATOM 5211 O O . TRP B 2 187 ? 116.321 27.080 52.777 1.00 32.62 187 TRP B O 1
ATOM 5222 N N . ASN B 2 188 ? 116.937 25.807 54.520 1.00 31.47 188 ASN B N 1
ATOM 5223 C CA . ASN B 2 188 ? 116.028 24.723 54.158 1.00 33.54 188 ASN B CA 1
ATOM 5224 C C . ASN B 2 188 ? 114.620 24.994 54.682 1.00 33.01 188 ASN B C 1
ATOM 5225 O O . ASN B 2 188 ? 114.119 24.306 55.570 1.00 33.85 188 ASN B O 1
ATOM 5230 N N . ARG B 2 189 ? 114.008 26.024 54.112 1.00 31.27 189 ARG B N 1
ATOM 5231 C CA . ARG B 2 189 ? 112.676 26.466 54.475 1.00 30.51 189 ARG B CA 1
ATOM 5232 C C . ARG B 2 189 ? 111.643 25.716 53.625 1.00 30.52 189 ARG B C 1
ATOM 5233 O O . ARG B 2 189 ? 111.529 25.963 52.419 1.00 30.15 189 ARG B O 1
ATOM 5241 N N . LYS B 2 190 ? 110.885 24.811 54.248 1.00 30.52 190 LYS B N 1
ATOM 5242 C CA . LYS B 2 190 ? 109.892 24.034 53.503 1.00 30.59 190 LYS B CA 1
ATOM 5243 C C . LYS B 2 190 ? 108.743 24.871 52.939 1.00 28.50 190 LYS B C 1
ATOM 5244 O O . LYS B 2 190 ? 108.265 25.802 53.580 1.00 27.27 190 LYS B O 1
ATOM 5250 N N . GLY B 2 191 ? 108.323 24.537 51.722 1.00 27.06 191 GLY B N 1
ATOM 5251 C CA . GLY B 2 191 ? 107.249 25.268 51.075 1.00 25.48 191 GLY B CA 1
ATOM 5252 C C . GLY B 2 191 ? 107.771 26.460 50.300 1.00 24.56 191 GLY B C 1
ATOM 5253 O O . GLY B 2 191 ? 107.016 27.154 49.623 1.00 25.31 191 GLY B O 1
ATOM 5254 N N . TYR B 2 192 ? 109.069 26.709 50.420 1.00 23.97 192 TYR B N 1
ATOM 5255 C CA . TYR B 2 192 ? 109.709 27.817 49.726 1.00 21.70 192 TYR B CA 1
ATOM 5256 C C . TYR B 2 192 ? 110.948 27.326 49.003 1.00 20.99 192 TYR B C 1
ATOM 5257 O O . TYR B 2 192 ? 111.486 26.259 49.306 1.00 21.59 192 TYR B O 1
ATOM 5266 N N . SER B 2 193 ? 111.395 28.110 48.033 1.00 19.68 193 SER B N 1
ATOM 5267 C CA . SER B 2 193 ? 112.606 27.775 47.308 1.00 19.22 193 SER B CA 1
ATOM 5268 C C . SER B 2 193 ? 113.718 28.495 48.063 1.00 18.26 193 SER B C 1
ATOM 5269 O O . SER B 2 193 ? 113.480 29.101 49.113 1.00 17.30 193 SER B O 1
ATOM 5272 N N . ALA B 2 194 ? 114.937 28.395 47.550 1.00 18.10 194 ALA B N 1
ATOM 5273 C CA . ALA B 2 194 ? 116.058 29.085 48.151 1.00 17.36 194 ALA B CA 1
ATOM 5274 C C . ALA B 2 194 ? 115.912 30.530 47.667 1.00 16.83 194 ALA B C 1
ATOM 5275 O O . ALA B 2 194 ? 115.390 30.769 46.577 1.00 17.10 194 ALA B O 1
ATOM 5277 N N . PRO B 2 195 ? 116.296 31.515 48.498 1.00 16.84 195 PRO B N 1
ATOM 5278 C CA . PRO B 2 195 ? 116.180 32.917 48.075 1.00 16.36 195 PRO B CA 1
ATOM 5279 C C . PRO B 2 195 ? 117.217 33.301 47.012 1.00 16.81 195 PRO B C 1
ATOM 5280 O O . PRO B 2 195 ? 118.204 32.592 46.802 1.00 17.84 195 PRO B O 1
ATOM 5284 N N . ASP B 2 196 ? 116.958 34.402 46.315 1.00 16.67 196 ASP B N 1
ATOM 5285 C CA . ASP B 2 196 ? 117.872 34.906 45.300 1.00 16.59 196 ASP B CA 1
ATOM 5286 C C . ASP B 2 196 ? 118.281 36.301 45.760 1.00 15.81 196 ASP B C 1
ATOM 5287 O O . ASP B 2 196 ? 117.436 37.128 46.110 1.00 15.40 196 ASP B O 1
ATOM 5292 N N . VAL B 2 197 ? 119.585 36.533 45.842 1.00 15.52 197 VAL B N 1
ATOM 5293 C CA . VAL B 2 197 ? 120.077 37.825 46.286 1.00 17.49 197 VAL B CA 1
ATOM 5294 C C . VAL B 2 197 ? 121.108 38.392 45.319 1.00 18.56 197 VAL B C 1
ATOM 5295 O O . VAL B 2 197 ? 122.098 37.741 44.978 1.00 19.01 197 VAL B O 1
ATOM 5299 N N . LEU B 2 198 ? 120.842 39.614 44.881 1.00 19.97 198 LEU B N 1
ATOM 5300 C CA . LEU B 2 198 ? 121.702 40.353 43.971 1.00 20.94 198 LEU B CA 1
ATOM 5301 C C . LEU B 2 198 ? 121.749 41.750 44.603 1.00 18.53 198 LEU B C 1
ATOM 5302 O O . LEU B 2 198 ? 120.779 42.505 44.543 1.00 19.85 198 LEU B O 1
ATOM 5307 N N . TYR B 2 199 ? 122.867 42.073 45.241 1.00 16.84 199 TYR B N 1
ATOM 5308 C CA . TYR B 2 199 ? 123.000 43.357 45.913 1.00 15.26 199 TYR B CA 1
ATOM 5309 C C . TYR B 2 199 ? 124.434 43.870 45.907 1.00 14.81 199 TYR B C 1
ATOM 5310 O O . TYR B 2 199 ? 125.339 43.210 46.410 1.00 15.59 199 TYR B O 1
ATOM 5319 N N . PHE B 2 200 ? 124.628 45.048 45.324 1.00 13.54 200 PHE B N 1
ATOM 5320 C CA . PHE B 2 200 ? 125.946 45.669 45.239 1.00 14.75 200 PHE B CA 1
ATOM 5321 C C . PHE B 2 200 ? 125.943 47.032 45.911 1.00 12.92 200 PHE B C 1
ATOM 5322 O O . PHE B 2 200 ? 126.808 47.862 45.647 1.00 13.57 200 PHE B O 1
ATOM 5330 N N . TRP B 2 201 ? 124.983 47.250 46.800 1.00 10.28 201 TRP B N 1
ATOM 5331 C CA . TRP B 2 201 ? 124.860 48.535 47.466 1.00 11.12 201 TRP B CA 1
ATOM 5332 C C . TRP B 2 201 ? 124.909 48.421 48.997 1.00 11.27 201 TRP B C 1
ATOM 5333 O O . TRP B 2 201 ? 123.906 48.116 49.635 1.00 12.59 201 TRP B O 1
ATOM 5344 N N . PRO B 2 202 ? 126.105 48.605 49.592 1.00 12.15 202 PRO B N 1
ATOM 5345 C CA . PRO B 2 202 ? 126.276 48.529 51.047 1.00 11.63 202 PRO B CA 1
ATOM 5346 C C . PRO B 2 202 ? 125.824 49.854 51.678 1.00 11.76 202 PRO B C 1
ATOM 5347 O O . PRO B 2 202 ? 126.640 50.744 51.945 1.00 13.63 202 PRO B O 1
ATOM 5351 N N . HIS B 2 203 ? 124.515 49.987 51.878 1.00 11.57 203 HIS B N 1
ATOM 5352 C CA . HIS B 2 203 ? 123.945 51.196 52.459 1.00 11.62 203 HIS B CA 1
ATOM 5353 C C . HIS B 2 203 ? 124.428 51.432 53.887 1.00 13.33 203 HIS B C 1
ATOM 5354 O O . HIS B 2 203 ? 124.462 50.517 54.708 1.00 12.15 203 HIS B O 1
ATOM 5361 N N . GLN B 2 204 ? 124.801 52.673 54.167 1.00 14.50 204 GLN B N 1
ATOM 5362 C CA . GLN B 2 204 ? 125.196 53.073 55.506 1.00 17.51 204 GLN B CA 1
ATOM 5363 C C . GLN B 2 204 ? 123.995 53.920 55.941 1.00 18.94 204 GLN B C 1
ATOM 5364 O O . GLN B 2 204 ? 124.046 55.148 55.957 1.00 19.91 204 GLN B O 1
ATOM 5370 N N . SER B 2 205 ? 122.891 53.232 56.223 1.00 21.25 205 SER B N 1
ATOM 5371 C CA . SER B 2 205 ? 121.637 53.882 56.603 1.00 25.01 205 SER B CA 1
ATOM 5372 C C . SER B 2 205 ? 121.538 54.290 58.067 1.00 26.25 205 SER B C 1
ATOM 5373 O O . SER B 2 205 ? 122.239 53.740 58.923 1.00 26.61 205 SER B O 1
ATOM 5376 N N . PRO B 2 206 ? 120.649 55.262 58.376 1.00 28.49 206 PRO B N 1
ATOM 5377 C CA . PRO B 2 206 ? 120.450 55.748 59.749 1.00 28.80 206 PRO B CA 1
ATOM 5378 C C . PRO B 2 206 ? 120.139 54.645 60.776 1.00 29.14 206 PRO B C 1
ATOM 5379 O O . PRO B 2 206 ? 120.419 54.809 61.968 1.00 30.33 206 PRO B O 1
ATOM 5383 N N . ARG B 2 207 ? 119.591 53.520 60.312 1.00 28.77 207 ARG B N 1
ATOM 5384 C CA . ARG B 2 207 ? 119.248 52.399 61.196 1.00 28.27 207 ARG B CA 1
ATOM 5385 C C . ARG B 2 207 ? 120.452 51.537 61.613 1.00 27.52 207 ARG B C 1
ATOM 5386 O O . ARG B 2 207 ? 120.307 50.632 62.434 1.00 28.24 207 ARG B O 1
ATOM 5394 N N . HIS B 2 208 ? 121.624 51.793 61.031 1.00 27.34 208 HIS B N 1
ATOM 5395 C CA . HIS B 2 208 ? 122.846 51.052 61.368 1.00 25.45 208 HIS B CA 1
ATOM 5396 C C . HIS B 2 208 ? 122.668 49.543 61.228 1.00 23.05 208 HIS B C 1
ATOM 5397 O O . HIS B 2 208 ? 122.900 48.779 62.163 1.00 22.48 208 HIS B O 1
ATOM 5404 N N . GLU B 2 209 ? 122.213 49.124 60.058 1.00 21.97 209 GLU B N 1
ATOM 5405 C CA . GLU B 2 209 ? 122.017 47.715 59.786 1.00 20.42 209 GLU B CA 1
ATOM 5406 C C . GLU B 2 209 ? 122.471 47.389 58.367 1.00 18.28 209 GLU B C 1
ATOM 5407 O O . GLU B 2 209 ? 122.606 48.281 57.525 1.00 16.18 209 GLU B O 1
ATOM 5413 N N . PHE B 2 210 ? 122.836 46.124 58.176 1.00 17.47 210 PHE B N 1
ATOM 5414 C CA . PHE B 2 210 ? 123.275 45.591 56.894 1.00 16.25 210 PHE B CA 1
ATOM 5415 C C . PHE B 2 210 ? 122.014 44.960 56.322 1.00 14.77 210 PHE B C 1
ATOM 5416 O O . PHE B 2 210 ? 121.565 43.911 56.778 1.00 14.13 210 PHE B O 1
ATOM 5424 N N . SER B 2 211 ? 121.424 45.630 55.344 1.00 14.95 211 SER B N 1
ATOM 5425 C CA . SER B 2 211 ? 120.194 45.143 54.749 1.00 14.87 211 SER B CA 1
ATOM 5426 C C . SER B 2 211 ? 120.310 44.884 53.260 1.00 14.88 211 SER B C 1
ATOM 5427 O O . SER B 2 211 ? 121.081 45.540 52.558 1.00 15.22 211 SER B O 1
ATOM 5430 N N . MET B 2 212 ? 119.542 43.905 52.794 1.00 14.43 212 MET B N 1
ATOM 5431 C CA . MET B 2 212 ? 119.510 43.533 51.389 1.00 14.45 212 MET B CA 1
ATOM 5432 C C . MET B 2 212 ? 118.127 43.004 51.067 1.00 15.71 212 MET B C 1
ATOM 5433 O O . MET B 2 212 ? 117.450 42.479 51.946 1.00 16.58 212 MET B O 1
ATOM 5438 N N . LEU B 2 213 ? 117.682 43.195 49.826 1.00 15.83 213 LEU B N 1
ATOM 5439 C CA . LEU B 2 213 ? 116.397 42.659 49.393 1.00 14.39 213 LEU B CA 1
ATOM 5440 C C . LEU B 2 213 ? 116.695 41.293 48.777 1.00 14.57 213 LEU B C 1
ATOM 5441 O O . LEU B 2 213 ? 117.834 40.999 48.387 1.00 14.00 213 LEU B O 1
ATOM 5446 N N . TYR B 2 214 ? 115.676 40.451 48.727 1.00 13.94 214 TYR B N 1
ATOM 5447 C CA . TYR B 2 214 ? 115.796 39.137 48.128 1.00 14.60 214 TYR B CA 1
ATOM 5448 C C . TYR B 2 214 ? 114.432 38.742 47.590 1.00 14.97 214 TYR B C 1
ATOM 5449 O O . TYR B 2 214 ? 113.436 39.398 47.889 1.00 15.61 214 TYR B O 1
ATOM 5458 N N . THR B 2 215 ? 114.403 37.738 46.720 1.00 15.84 215 THR B N 1
ATOM 5459 C CA . THR B 2 215 ? 113.147 37.237 46.182 1.00 15.99 215 THR B CA 1
ATOM 5460 C C . THR B 2 215 ? 113.125 35.768 46.544 1.00 16.16 215 THR B C 1
ATOM 5461 O O . THR B 2 215 ? 114.178 35.157 46.739 1.00 16.09 215 THR B O 1
ATOM 5465 N N . ILE B 2 216 ? 111.934 35.208 46.687 1.00 16.27 216 ILE B N 1
ATOM 5466 C CA . ILE B 2 216 ? 111.813 33.799 47.030 1.00 16.89 216 ILE B CA 1
ATOM 5467 C C . ILE B 2 216 ? 110.504 33.264 46.476 1.00 18.39 216 ILE B C 1
ATOM 5468 O O . ILE B 2 216 ? 109.526 34.001 46.367 1.00 19.16 216 ILE B O 1
ATOM 5473 N N . ALA B 2 217 ? 110.515 32.002 46.064 1.00 20.07 217 ALA B N 1
ATOM 5474 C CA . ALA B 2 217 ? 109.325 31.361 45.513 1.00 21.65 217 ALA B CA 1
ATOM 5475 C C . ALA B 2 217 ? 108.607 30.558 46.586 1.00 23.23 217 ALA B C 1
ATOM 5476 O O . ALA B 2 217 ? 109.219 29.739 47.267 1.00 23.10 217 ALA B O 1
ATOM 5478 N N . ARG B 2 218 ? 107.319 30.822 46.774 1.00 24.86 218 ARG B N 1
ATOM 5479 C CA . ARG B 2 218 ? 106.568 30.073 47.761 1.00 26.97 218 ARG B CA 1
ATOM 5480 C C . ARG B 2 218 ? 105.729 29.075 46.995 1.00 28.35 218 ARG B C 1
ATOM 5481 O O . ARG B 2 218 ? 104.787 29.449 46.299 1.00 28.08 218 ARG B O 1
ATOM 5489 N N . PHE B 2 219 ? 106.098 27.806 47.109 1.00 30.29 219 PHE B N 1
ATOM 5490 C CA . PHE B 2 219 ? 105.403 26.720 46.427 1.00 33.19 219 PHE B CA 1
ATOM 5491 C C . PHE B 2 219 ? 103.912 26.592 46.796 1.00 34.91 219 PHE B C 1
ATOM 5492 O O . PHE B 2 219 ? 103.132 26.139 45.916 1.00 36.00 219 PHE B O 1
ATOM 5500 N N . ALA B 2 227 ? 105.224 28.163 37.116 1.00 55.39 227 ALA B N 1
ATOM 5501 C CA . ALA B 2 227 ? 105.369 26.841 37.791 1.00 54.95 227 ALA B CA 1
ATOM 5502 C C . ALA B 2 227 ? 104.543 26.816 39.080 1.00 54.60 227 ALA B C 1
ATOM 5503 O O . ALA B 2 227 ? 104.793 25.996 39.979 1.00 55.29 227 ALA B O 1
ATOM 5505 N N . THR B 2 228 ? 103.572 27.729 39.167 1.00 53.26 228 THR B N 1
ATOM 5506 C CA . THR B 2 228 ? 102.675 27.836 40.327 1.00 51.97 228 THR B CA 1
ATOM 5507 C C . THR B 2 228 ? 103.315 28.460 41.571 1.00 49.39 228 THR B C 1
ATOM 5508 O O . THR B 2 228 ? 102.610 29.009 42.431 1.00 49.88 228 THR B O 1
ATOM 5512 N N . ALA B 2 229 ? 104.639 28.380 41.675 1.00 45.91 229 ALA B N 1
ATOM 5513 C CA . ALA B 2 229 ? 105.329 28.975 42.804 1.00 42.56 229 ALA B CA 1
ATOM 5514 C C . ALA B 2 229 ? 105.023 30.474 42.783 1.00 40.90 229 ALA B C 1
ATOM 5515 O O . ALA B 2 229 ? 105.030 31.111 41.726 1.00 40.92 229 ALA B O 1
ATOM 5517 N N . ASP B 2 230 ? 104.728 31.018 43.956 1.00 38.64 230 ASP B N 1
ATOM 5518 C CA . ASP B 2 230 ? 104.393 32.428 44.121 1.00 35.99 230 ASP B CA 1
ATOM 5519 C C . ASP B 2 230 ? 105.627 33.290 44.418 1.00 32.25 230 ASP B C 1
ATOM 5520 O O . ASP B 2 230 ? 106.292 33.115 45.443 1.00 31.52 230 ASP B O 1
ATOM 5525 N N . LEU B 2 231 ? 105.896 34.252 43.544 1.00 27.86 231 LEU B N 1
ATOM 5526 C CA . LEU B 2 231 ? 107.044 35.131 43.717 1.00 24.22 231 LEU B CA 1
ATOM 5527 C C . LEU B 2 231 ? 106.835 36.220 44.752 1.00 21.31 231 LEU B C 1
ATOM 5528 O O . LEU B 2 231 ? 105.921 37.024 44.636 1.00 20.24 231 LEU B O 1
ATOM 5533 N N . LEU B 2 232 ? 107.730 36.267 45.735 1.00 19.04 232 LEU B N 1
ATOM 5534 C CA . LEU B 2 232 ? 107.660 37.251 46.810 1.00 18.60 232 LEU B CA 1
ATOM 5535 C C . LEU B 2 232 ? 108.966 38.033 46.970 1.00 18.47 232 LEU B C 1
ATOM 5536 O O . LEU B 2 232 ? 110.042 37.553 46.608 1.00 18.14 232 LEU B O 1
ATOM 5541 N N . TYR B 2 233 ? 108.859 39.249 47.494 1.00 16.64 233 TYR B N 1
ATOM 5542 C CA . TYR B 2 233 ? 110.034 40.058 47.772 1.00 17.22 233 TYR B CA 1
ATOM 5543 C C . TYR B 2 233 ? 110.207 40.040 49.281 1.00 17.22 233 TYR B C 1
ATOM 5544 O O . TYR B 2 233 ? 109.233 40.074 50.035 1.00 16.86 233 TYR B O 1
ATOM 5553 N N . GLY B 2 234 ? 111.451 39.927 49.713 1.00 17.17 234 GLY B N 1
ATOM 5554 C CA . GLY B 2 234 ? 111.736 39.901 51.125 1.00 16.26 234 GLY B CA 1
ATOM 5555 C C . GLY B 2 234 ? 112.787 40.923 51.492 1.00 16.70 234 GLY B C 1
ATOM 5556 O O . GLY B 2 234 ? 113.417 41.553 50.634 1.00 17.02 234 GLY B O 1
ATOM 5557 N N . TYR B 2 235 ? 112.972 41.073 52.793 1.00 16.42 235 TYR B N 1
ATOM 5558 C CA . TYR B 2 235 ? 113.930 41.997 53.351 1.00 17.02 235 TYR B CA 1
ATOM 5559 C C . TYR B 2 235 ? 114.693 41.229 54.417 1.00 17.88 235 TYR B C 1
ATOM 5560 O O . TYR B 2 235 ? 114.108 40.548 55.262 1.00 16.80 235 TYR B O 1
ATOM 5569 N N . LEU B 2 236 ? 116.009 41.316 54.334 1.00 17.17 236 LEU B N 1
ATOM 5570 C CA . LEU B 2 236 ? 116.898 40.661 55.272 1.00 17.09 236 LEU B CA 1
ATOM 5571 C C . LEU B 2 236 ? 117.654 41.791 55.952 1.00 16.22 236 LEU B C 1
ATOM 5572 O O . LEU B 2 236 ? 117.830 42.856 55.370 1.00 15.53 236 LEU B O 1
ATOM 5577 N N . SER B 2 237 ? 118.053 41.592 57.199 1.00 16.56 237 SER B N 1
ATOM 5578 C CA . SER B 2 237 ? 118.797 42.625 57.896 1.00 18.44 237 SER B CA 1
ATOM 5579 C C . SER B 2 237 ? 119.640 42.082 59.044 1.00 19.31 237 SER B C 1
ATOM 5580 O O . SER B 2 237 ? 119.282 41.097 59.690 1.00 18.67 237 SER B O 1
ATOM 5583 N N . VAL B 2 238 ? 120.800 42.702 59.235 1.00 19.53 238 VAL B N 1
ATOM 5584 C CA . VAL B 2 238 ? 121.707 42.339 60.309 1.00 18.11 238 VAL B CA 1
ATOM 5585 C C . VAL B 2 238 ? 121.938 43.617 61.095 1.00 17.27 238 VAL B C 1
ATOM 5586 O O . VAL B 2 238 ? 122.451 44.593 60.559 1.00 17.51 238 VAL B O 1
ATOM 5590 N N . ASP B 2 239 ? 121.491 43.628 62.345 1.00 18.52 239 ASP B N 1
ATOM 5591 C CA . ASP B 2 239 ? 121.659 44.787 63.217 1.00 19.53 239 ASP B CA 1
ATOM 5592 C C . ASP B 2 239 ? 123.146 44.850 63.560 1.00 19.64 239 ASP B C 1
ATOM 5593 O O . ASP B 2 239 ? 123.687 43.932 64.181 1.00 19.99 239 ASP B O 1
ATOM 5598 N N . LEU B 2 240 ? 123.813 45.917 63.133 1.00 20.47 240 LEU B N 1
ATOM 5599 C CA . LEU B 2 240 ? 125.243 46.042 63.377 1.00 21.91 240 LEU B CA 1
ATOM 5600 C C . LEU B 2 240 ? 125.646 46.356 64.815 1.00 23.12 240 LEU B C 1
ATOM 5601 O O . LEU B 2 240 ? 126.826 46.330 65.147 1.00 23.56 240 LEU B O 1
ATOM 5606 N N . LYS B 2 241 ? 124.665 46.638 65.666 1.00 25.46 241 LYS B N 1
ATOM 5607 C CA . LYS B 2 241 ? 124.927 46.929 67.073 1.00 27.12 241 LYS B CA 1
ATOM 5608 C C . LYS B 2 241 ? 124.868 45.648 67.906 1.00 27.16 241 LYS B C 1
ATOM 5609 O O . LYS B 2 241 ? 125.810 45.305 68.626 1.00 28.84 241 LYS B O 1
ATOM 5615 N N . THR B 2 242 ? 123.788 44.901 67.726 1.00 26.86 242 THR B N 1
ATOM 5616 C CA . THR B 2 242 ? 123.539 43.682 68.485 1.00 26.59 242 THR B CA 1
ATOM 5617 C C . THR B 2 242 ? 123.766 42.360 67.760 1.00 26.64 242 THR B C 1
ATOM 5618 O O . THR B 2 242 ? 123.706 41.294 68.383 1.00 26.34 242 THR B O 1
ATOM 5622 N N . GLY B 2 243 ? 123.980 42.417 66.448 1.00 25.84 243 GLY B N 1
ATOM 5623 C CA . GLY B 2 243 ? 124.179 41.194 65.686 1.00 26.21 243 GLY B CA 1
ATOM 5624 C C . GLY B 2 243 ? 122.884 40.447 65.406 1.00 26.64 243 GLY B C 1
ATOM 5625 O O . GLY B 2 243 ? 122.905 39.354 64.840 1.00 27.05 243 GLY B O 1
ATOM 5626 N N . LYS B 2 244 ? 121.755 41.024 65.817 1.00 27.50 244 LYS B N 1
ATOM 5627 C CA . LYS B 2 244 ? 120.436 40.427 65.597 1.00 27.19 244 LYS B CA 1
ATOM 5628 C C . LYS B 2 244 ? 120.092 40.381 64.106 1.00 26.36 244 LYS B C 1
ATOM 5629 O O . LYS B 2 244 ? 120.212 41.384 63.405 1.00 26.00 244 LYS B O 1
ATOM 5635 N N . THR B 2 245 ? 119.661 39.221 63.630 1.00 26.09 245 THR B N 1
ATOM 5636 C CA . THR B 2 245 ? 119.294 39.064 62.226 1.00 26.35 245 THR B CA 1
ATOM 5637 C C . THR B 2 245 ? 117.771 39.009 62.037 1.00 26.58 245 THR B C 1
ATOM 5638 O O . THR B 2 245 ? 117.041 38.581 62.936 1.00 27.53 245 THR B O 1
ATOM 5642 N N . HIS B 2 246 ? 117.302 39.442 60.869 1.00 26.20 246 HIS B N 1
ATOM 5643 C CA . HIS B 2 246 ? 115.873 39.458 60.560 1.00 26.34 246 HIS B CA 1
ATOM 5644 C C . HIS B 2 246 ? 115.566 39.323 59.065 1.00 23.78 246 HIS B C 1
ATOM 5645 O O . HIS B 2 246 ? 116.248 39.891 58.223 1.00 22.02 246 HIS B O 1
ATOM 5652 N N . THR B 2 247 ? 114.536 38.542 58.755 1.00 22.58 247 THR B N 1
ATOM 5653 C CA . THR B 2 247 ? 114.091 38.341 57.383 1.00 22.00 247 THR B CA 1
ATOM 5654 C C . THR B 2 247 ? 112.569 38.369 57.384 1.00 23.24 247 THR B C 1
ATOM 5655 O O . THR B 2 247 ? 111.936 38.006 58.381 1.00 23.42 247 THR B O 1
ATOM 5659 N N . GLN B 2 248 ? 111.982 38.802 56.273 1.00 22.91 248 GLN B N 1
ATOM 5660 C CA . GLN B 2 248 ? 110.536 38.841 56.160 1.00 23.98 248 GLN B CA 1
ATOM 5661 C C . GLN B 2 248 ? 110.068 39.318 54.794 1.00 23.69 248 GLN B C 1
ATOM 5662 O O . GLN B 2 248 ? 110.555 40.331 54.284 1.00 24.88 248 GLN B O 1
ATOM 5668 N N . GLU B 2 249 ? 109.140 38.573 54.197 1.00 22.67 249 GLU B N 1
ATOM 5669 C CA . GLU B 2 249 ? 108.587 38.942 52.896 1.00 23.00 249 GLU B CA 1
ATOM 5670 C C . GLU B 2 249 ? 107.593 40.086 53.108 1.00 23.69 249 GLU B C 1
ATOM 5671 O O . GLU B 2 249 ? 106.823 40.072 54.075 1.00 24.42 249 GLU B O 1
ATOM 5677 N N . PHE B 2 250 ? 107.624 41.085 52.227 1.00 23.39 250 PHE B N 1
ATOM 5678 C CA . PHE B 2 250 ? 106.738 42.244 52.363 1.00 23.00 250 PHE B CA 1
ATOM 5679 C C . PHE B 2 250 ? 105.809 42.544 51.183 1.00 22.87 250 PHE B C 1
ATOM 5680 O O . PHE B 2 250 ? 105.170 43.596 51.150 1.00 20.96 250 PHE B O 1
ATOM 5688 N N . ALA B 2 251 ? 105.727 41.623 50.230 1.00 24.52 251 ALA B N 1
ATOM 5689 C CA . ALA B 2 251 ? 104.885 41.835 49.059 1.00 25.68 251 ALA B CA 1
ATOM 5690 C C . ALA B 2 251 ? 105.037 40.760 47.994 1.00 26.21 251 ALA B C 1
ATOM 5691 O O . ALA B 2 251 ? 106.091 40.134 47.865 1.00 25.77 251 ALA B O 1
ATOM 5693 N N . ASP B 2 252 ? 103.972 40.545 47.229 1.00 26.25 252 ASP B N 1
ATOM 5694 C CA . ASP B 2 252 ? 104.041 39.597 46.137 1.00 27.44 252 ASP B CA 1
ATOM 5695 C C . ASP B 2 252 ? 104.726 40.378 45.022 1.00 25.11 252 ASP B C 1
ATOM 5696 O O . ASP B 2 252 ? 104.433 41.554 44.808 1.00 23.79 252 ASP B O 1
ATOM 5701 N N . LEU B 2 253 ? 105.686 39.739 44.371 1.00 22.81 253 LEU B N 1
ATOM 5702 C CA . LEU B 2 253 ? 106.438 40.354 43.288 1.00 22.74 253 LEU B CA 1
ATOM 5703 C C . LEU B 2 253 ? 105.607 40.630 42.027 1.00 22.67 253 LEU B C 1
ATOM 5704 O O . LEU B 2 253 ? 105.119 39.702 41.377 1.00 22.97 253 LEU B O 1
ATOM 5709 N N . THR B 2 254 ? 105.456 41.911 41.699 1.00 22.99 254 THR B N 1
ATOM 5710 C CA . THR B 2 254 ? 104.743 42.354 40.491 1.00 21.91 254 THR B CA 1
ATOM 5711 C C . THR B 2 254 ? 105.719 43.105 39.572 1.00 22.04 254 THR B C 1
ATOM 5712 O O . THR B 2 254 ? 105.460 43.280 38.380 1.00 22.08 254 THR B O 1
ATOM 5716 N N . GLU B 2 255 ? 106.844 43.528 40.153 1.00 21.03 255 GLU B N 1
ATOM 5717 C CA . GLU B 2 255 ? 107.908 44.254 39.457 1.00 18.63 255 GLU B CA 1
ATOM 5718 C C . GLU B 2 255 ? 109.209 44.069 40.244 1.00 19.16 255 GLU B C 1
ATOM 5719 O O . GLU B 2 255 ? 109.193 43.628 41.400 1.00 19.57 255 GLU B O 1
ATOM 5725 N N . LEU B 2 256 ? 110.331 44.421 39.627 1.00 18.51 256 LEU B N 1
ATOM 5726 C CA . LEU B 2 256 ? 111.625 44.283 40.275 1.00 16.54 256 LEU B CA 1
ATOM 5727 C C . LEU B 2 256 ? 112.119 45.576 40.908 1.00 15.67 256 LEU B C 1
ATOM 5728 O O . LEU B 2 256 ? 111.792 46.670 40.443 1.00 14.63 256 LEU B O 1
ATOM 5733 N N . TYR B 2 257 ? 112.896 45.418 41.985 1.00 16.29 257 TYR B N 1
ATOM 5734 C CA . TYR B 2 257 ? 113.521 46.518 42.729 1.00 15.01 257 TYR B CA 1
ATOM 5735 C C . TYR B 2 257 ? 114.987 46.111 42.918 1.00 14.83 257 TYR B C 1
ATOM 5736 O O . TYR B 2 257 ? 115.278 44.941 43.169 1.00 14.08 257 TYR B O 1
ATOM 5745 N N . PHE B 2 258 ? 115.908 47.054 42.745 1.00 13.18 258 PHE B N 1
ATOM 5746 C CA . PHE B 2 258 ? 117.330 46.768 42.928 1.00 13.89 258 PHE B CA 1
ATOM 5747 C C . PHE B 2 258 ? 117.753 47.000 44.380 1.00 12.92 258 PHE B C 1
ATOM 5748 O O . PHE B 2 258 ? 118.483 46.198 44.963 1.00 13.49 258 PHE B O 1
ATOM 5756 N N . THR B 2 259 ? 117.296 48.113 44.947 1.00 12.98 259 THR B N 1
ATOM 5757 C CA . THR B 2 259 ? 117.589 48.454 46.331 1.00 12.38 259 THR B CA 1
ATOM 5758 C C . THR B 2 259 ? 116.299 48.802 47.066 1.00 14.06 259 THR B C 1
ATOM 5759 O O . THR B 2 259 ? 115.286 49.168 46.454 1.00 12.11 259 THR B O 1
ATOM 5763 N N . GLY B 2 260 ? 116.353 48.673 48.388 1.00 13.67 260 GLY B N 1
ATOM 5764 C CA . GLY B 2 260 ? 115.211 48.977 49.218 1.00 13.38 260 GLY B CA 1
ATOM 5765 C C . GLY B 2 260 ? 115.677 49.315 50.610 1.00 13.14 260 GLY B C 1
ATOM 5766 O O . GLY B 2 260 ? 116.588 48.679 51.122 1.00 14.44 260 GLY B O 1
ATOM 5767 N N . LEU B 2 261 ? 115.092 50.353 51.198 1.00 13.54 261 LEU B N 1
ATOM 5768 C CA . LEU B 2 261 ? 115.431 50.777 52.555 1.00 13.79 261 LEU B CA 1
ATOM 5769 C C . LEU B 2 261 ? 114.203 51.074 53.387 1.00 15.01 261 LEU B C 1
ATOM 5770 O O . LEU B 2 261 ? 113.167 51.519 52.884 1.00 13.13 261 LEU B O 1
ATOM 5775 N N . ARG B 2 262 ? 114.345 50.830 54.680 1.00 17.62 262 ARG B N 1
ATOM 5776 C CA . ARG B 2 262 ? 113.290 51.131 55.614 1.00 20.24 262 ARG B CA 1
ATOM 5777 C C . ARG B 2 262 ? 113.502 52.556 56.066 1.00 20.35 262 ARG B C 1
ATOM 5778 O O . ARG B 2 262 ? 114.641 53.006 56.247 1.00 21.13 262 ARG B O 1
ATOM 5786 N N . SER B 2 263 ? 112.394 53.279 56.175 1.00 21.09 263 SER B N 1
ATOM 5787 C CA . SER B 2 263 ? 112.418 54.666 56.589 1.00 20.44 263 SER B CA 1
ATOM 5788 C C . SER B 2 263 ? 112.821 54.740 58.042 1.00 20.82 263 SER B C 1
ATOM 5789 O O . SER B 2 263 ? 112.351 53.944 58.860 1.00 20.85 263 SER B O 1
ATOM 5792 N N . PRO B 2 264 ? 113.787 55.615 58.363 1.00 21.06 264 PRO B N 1
ATOM 5793 C CA . PRO B 2 264 ? 114.241 55.777 59.749 1.00 22.11 264 PRO B CA 1
ATOM 5794 C C . PRO B 2 264 ? 113.149 56.509 60.568 1.00 24.57 264 PRO B C 1
ATOM 5795 O O . PRO B 2 264 ? 113.133 56.471 61.805 1.00 24.38 264 PRO B O 1
ATOM 5799 N N . LYS B 2 265 ? 112.228 57.138 59.832 1.00 26.23 265 LYS B N 1
ATOM 5800 C CA . LYS B 2 265 ? 111.089 57.898 60.352 1.00 27.00 265 LYS B CA 1
ATOM 5801 C C . LYS B 2 265 ? 109.986 56.904 60.747 1.00 27.86 265 LYS B C 1
ATOM 5802 O O . LYS B 2 265 ? 109.420 56.982 61.840 1.00 28.73 265 LYS B O 1
ATOM 5808 N N . ASP B 2 266 ? 109.665 55.991 59.834 1.00 27.96 266 ASP B N 1
ATOM 5809 C CA . ASP B 2 266 ? 108.679 54.948 60.091 1.00 27.95 266 ASP B CA 1
ATOM 5810 C C . ASP B 2 266 ? 109.265 53.672 59.498 1.00 28.60 266 ASP B C 1
ATOM 5811 O O . ASP B 2 266 ? 109.307 53.493 58.272 1.00 29.09 266 ASP B O 1
ATOM 5816 N N . PRO B 2 267 ? 109.769 52.786 60.372 1.00 28.02 267 PRO B N 1
ATOM 5817 C CA . PRO B 2 267 ? 110.383 51.503 60.023 1.00 27.79 267 PRO B CA 1
ATOM 5818 C C . PRO B 2 267 ? 109.415 50.491 59.432 1.00 27.31 267 PRO B C 1
ATOM 5819 O O . PRO B 2 267 ? 109.835 49.480 58.878 1.00 27.87 267 PRO B O 1
ATOM 5823 N N . ASN B 2 268 ? 108.120 50.736 59.582 1.00 25.69 268 ASN B N 1
ATOM 5824 C CA . ASN B 2 268 ? 107.136 49.816 59.035 1.00 25.28 268 ASN B CA 1
ATOM 5825 C C . ASN B 2 268 ? 106.959 50.058 57.531 1.00 23.88 268 ASN B C 1
ATOM 5826 O O . ASN B 2 268 ? 106.223 49.344 56.851 1.00 24.01 268 ASN B O 1
ATOM 5831 N N . GLN B 2 269 ? 107.638 51.072 57.016 1.00 22.00 269 GLN B N 1
ATOM 5832 C CA . GLN B 2 269 ? 107.548 51.384 55.608 1.00 21.11 269 GLN B CA 1
ATOM 5833 C C . GLN B 2 269 ? 108.881 51.116 54.949 1.00 20.35 269 GLN B C 1
ATOM 5834 O O . GLN B 2 269 ? 109.917 51.573 55.426 1.00 19.77 269 GLN B O 1
ATOM 5840 N N . ILE B 2 270 ? 108.845 50.327 53.881 1.00 20.78 270 ILE B N 1
ATOM 5841 C CA . ILE B 2 270 ? 110.037 50.010 53.112 1.00 20.96 270 ILE B CA 1
ATOM 5842 C C . ILE B 2 270 ? 109.845 50.544 51.685 1.00 19.14 270 ILE B C 1
ATOM 5843 O O . ILE B 2 270 ? 108.768 50.407 51.093 1.00 18.82 270 ILE B O 1
ATOM 5848 N N . TYR B 2 271 ? 110.876 51.215 51.180 1.00 17.30 271 TYR B N 1
ATOM 5849 C CA . TYR B 2 271 ? 110.857 51.800 49.847 1.00 16.21 271 TYR B CA 1
ATOM 5850 C C . TYR B 2 271 ? 111.829 51.095 48.907 1.00 15.60 271 TYR B C 1
ATOM 5851 O O . TYR B 2 271 ? 113.026 51.075 49.169 1.00 15.74 271 TYR B O 1
ATOM 5860 N N . GLY B 2 272 ? 111.313 50.540 47.813 1.00 14.96 272 GLY B N 1
ATOM 5861 C CA . GLY B 2 272 ? 112.150 49.864 46.832 1.00 14.07 272 GLY B CA 1
ATOM 5862 C C . GLY B 2 272 ? 112.184 50.662 45.540 1.00 13.32 272 GLY B C 1
ATOM 5863 O O . GLY B 2 272 ? 111.270 51.441 45.287 1.00 12.75 272 GLY B O 1
ATOM 5864 N N . VAL B 2 273 ? 113.203 50.457 44.704 1.00 13.61 273 VAL B N 1
ATOM 5865 C CA . VAL B 2 273 ? 113.312 51.214 43.456 1.00 12.95 273 VAL B CA 1
ATOM 5866 C C . VAL B 2 273 ? 114.030 50.513 42.294 1.00 13.43 273 VAL B C 1
ATOM 5867 O O . VAL B 2 273 ? 114.874 49.648 42.500 1.00 12.57 273 VAL B O 1
ATOM 5871 N N . LEU B 2 274 ? 113.6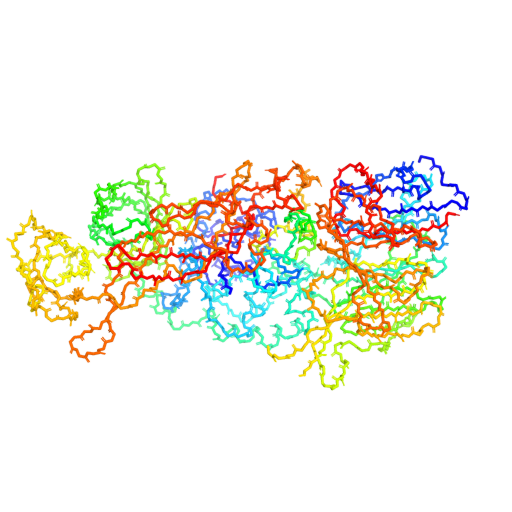31 50.889 41.080 1.00 13.76 274 LEU B N 1
ATOM 5872 C CA . LEU B 2 274 ? 114.210 50.428 39.818 1.00 13.57 274 LEU B CA 1
ATOM 5873 C C . LEU B 2 274 ? 113.534 51.264 38.734 1.00 13.82 274 LEU B C 1
ATOM 5874 O O . LEU B 2 274 ? 114.010 52.346 38.416 1.00 13.24 274 LEU B O 1
ATOM 5879 N N . ASN B 2 275 ? 112.403 50.794 38.208 1.00 15.24 275 ASN B N 1
ATOM 5880 C CA . ASN B 2 275 ? 111.665 51.536 37.182 1.00 16.11 275 ASN B CA 1
ATOM 5881 C C . ASN B 2 275 ? 110.575 52.391 37.822 1.00 16.17 275 ASN B C 1
ATOM 5882 O O . A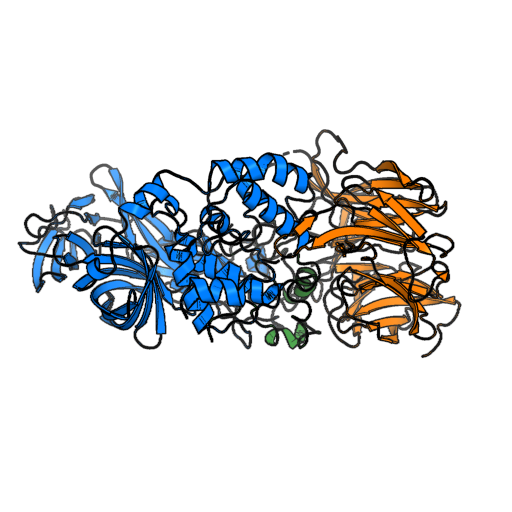SN B 2 275 ? 110.191 53.425 37.284 1.00 17.82 275 ASN B O 1
ATOM 5887 N N . ARG B 2 276 ? 110.096 51.949 38.981 1.00 15.87 276 ARG B N 1
ATOM 5888 C CA . ARG B 2 276 ? 109.107 52.682 39.766 1.00 15.95 276 ARG B CA 1
ATOM 5889 C C . ARG B 2 276 ? 109.642 52.742 41.191 1.00 15.60 276 ARG B C 1
ATOM 5890 O O . ARG B 2 276 ? 110.466 51.918 41.585 1.00 16.50 276 ARG B O 1
ATOM 5898 N N . LEU B 2 277 ? 109.196 53.731 41.952 1.00 15.71 277 LEU B N 1
ATOM 5899 C CA . LEU B 2 277 ? 109.593 53.852 43.346 1.00 15.74 277 LEU B CA 1
ATOM 5900 C C . LEU B 2 277 ? 108.353 53.365 44.094 1.00 15.89 277 LEU B C 1
ATOM 5901 O O . LEU B 2 277 ? 107.294 53.971 43.981 1.00 17.79 277 LEU B O 1
ATOM 5906 N N . ALA B 2 278 ? 108.458 52.255 44.813 1.00 15.33 278 ALA B N 1
ATOM 5907 C CA . ALA B 2 278 ? 107.307 51.733 45.539 1.00 15.51 278 ALA B CA 1
ATOM 5908 C C . ALA B 2 278 ? 107.440 51.886 47.048 1.00 17.32 278 ALA B C 1
ATOM 5909 O O . ALA B 2 278 ? 108.525 51.755 47.608 1.00 17.55 278 ALA B O 1
ATOM 5911 N N . LYS B 2 279 ? 106.303 52.120 47.693 1.00 17.09 279 LYS B N 1
ATOM 5912 C CA . LYS B 2 279 ? 106.211 52.322 49.132 1.00 17.29 279 LYS B CA 1
ATOM 5913 C C . LYS B 2 279 ? 105.361 51.184 49.676 1.00 17.47 279 LYS B C 1
ATOM 5914 O O . LYS B 2 279 ? 104.213 51.033 49.275 1.00 18.05 279 LYS B O 1
ATOM 5920 N N . TYR B 2 280 ? 105.937 50.358 50.545 1.00 17.28 280 TYR B N 1
ATOM 5921 C CA . TYR B 2 280 ? 105.212 49.226 51.106 1.00 18.64 280 TYR B CA 1
ATOM 5922 C C . TYR B 2 280 ? 104.998 49.272 52.603 1.00 20.79 280 TYR B C 1
ATOM 5923 O O . TYR B 2 280 ? 105.806 49.828 53.349 1.00 21.87 280 TYR B O 1
ATOM 5932 N N . ASP B 2 281 ? 103.937 48.598 53.033 1.00 21.62 281 ASP B N 1
ATOM 5933 C CA . ASP B 2 281 ? 103.593 48.483 54.436 1.00 22.30 281 ASP B CA 1
ATOM 5934 C C . ASP B 2 281 ? 104.100 47.091 54.799 1.00 22.33 281 ASP B C 1
ATOM 5935 O O . ASP B 2 281 ? 103.582 46.102 54.294 1.00 21.39 281 ASP B O 1
ATOM 5940 N N . LEU B 2 282 ? 105.148 47.019 55.618 1.00 24.45 282 LEU B N 1
ATOM 5941 C CA . LEU B 2 282 ? 105.730 45.731 56.019 1.00 26.34 282 LEU B CA 1
ATOM 5942 C C . LEU B 2 282 ? 104.744 44.829 56.753 1.00 28.40 282 LEU B C 1
ATOM 5943 O O . LEU B 2 282 ? 104.642 43.636 56.463 1.00 29.35 282 LEU B O 1
ATOM 5948 N N . LYS B 2 283 ? 104.083 45.393 57.759 1.00 30.96 283 LYS B N 1
ATOM 5949 C CA . LYS B 2 283 ? 103.117 44.656 58.571 1.00 33.58 283 LYS B CA 1
ATOM 5950 C C . LYS B 2 283 ? 102.028 44.043 57.681 1.00 32.81 283 LYS B C 1
ATOM 5951 O O . LYS B 2 283 ? 101.842 42.816 57.654 1.00 32.77 283 LYS B O 1
ATOM 5957 N N . GLN B 2 284 ? 101.379 44.900 56.895 1.00 32.29 284 GLN B N 1
ATOM 5958 C CA . GLN B 2 284 ? 100.301 44.480 56.004 1.00 32.31 284 GLN B CA 1
ATOM 5959 C C . GLN B 2 284 ? 100.735 43.796 54.717 1.00 31.25 284 GLN B C 1
ATOM 5960 O O . GLN B 2 284 ? 99.893 43.240 54.013 1.00 31.51 284 GLN B O 1
ATOM 5966 N N . ARG B 2 285 ? 102.035 43.818 54.418 1.00 30.68 285 ARG B N 1
ATOM 5967 C CA . ARG B 2 285 ? 102.570 43.210 53.193 1.00 30.05 285 ARG B CA 1
ATOM 5968 C C . ARG B 2 285 ? 101.818 43.789 51.997 1.00 29.35 285 ARG B C 1
ATOM 5969 O O . ARG B 2 285 ? 101.559 43.098 51.006 1.00 28.00 285 ARG B O 1
ATOM 5977 N N . LYS B 2 286 ? 101.508 45.079 52.099 1.00 29.45 286 LYS B N 1
ATOM 5978 C CA . LYS B 2 286 ? 100.734 45.791 51.098 1.00 28.83 286 LYS B CA 1
ATOM 5979 C C . LYS B 2 286 ? 101.430 47.014 50.514 1.00 26.54 286 LYS B C 1
ATOM 5980 O O . LYS B 2 286 ? 102.067 47.790 51.229 1.00 25.86 286 LYS B O 1
ATOM 5986 N N . LEU B 2 287 ? 101.274 47.195 49.207 1.00 24.38 287 LEU B N 1
ATOM 5987 C CA . LEU B 2 287 ? 101.830 48.352 48.530 1.00 22.93 287 LEU B CA 1
ATOM 5988 C C . LEU B 2 287 ? 100.915 49.512 48.905 1.00 24.03 287 LEU B C 1
ATOM 5989 O O . LEU B 2 287 ? 99.695 49.403 48.762 1.00 26.06 287 LEU B O 1
ATOM 5994 N N . ILE B 2 288 ? 101.476 50.585 49.453 1.00 23.14 288 ILE B N 1
ATOM 5995 C CA . ILE B 2 288 ? 100.653 51.735 49.803 1.00 22.95 288 ILE B CA 1
ATOM 5996 C C . ILE B 2 288 ? 100.664 52.754 48.657 1.00 23.94 288 ILE B C 1
ATOM 5997 O O . ILE B 2 288 ? 99.629 53.339 48.344 1.00 25.14 288 ILE B O 1
ATOM 6002 N N . LYS B 2 289 ? 101.807 52.909 47.985 1.00 23.25 289 LYS B N 1
ATOM 6003 C CA . LYS B 2 289 ? 101.917 53.855 46.873 1.00 22.12 289 LYS B CA 1
ATOM 6004 C C . LYS B 2 289 ? 103.153 53.653 46.000 1.00 21.55 289 LYS B C 1
ATOM 6005 O O . LYS B 2 289 ? 104.208 53.258 46.476 1.00 20.11 289 LYS B O 1
ATOM 6011 N N . ALA B 2 290 ? 103.011 53.964 44.716 1.00 21.55 290 ALA B N 1
ATOM 6012 C CA . ALA B 2 290 ? 104.097 53.840 43.758 1.00 20.63 290 ALA B CA 1
ATOM 6013 C C . ALA B 2 290 ? 104.164 55.129 42.947 1.00 20.40 290 ALA B C 1
ATOM 6014 O O . ALA B 2 290 ? 103.150 55.793 42.729 1.00 21.48 290 ALA B O 1
ATOM 6016 N N . ALA B 2 291 ? 105.372 55.524 42.574 1.00 19.62 291 ALA B N 1
ATOM 6017 C CA . ALA B 2 291 ? 105.567 56.731 41.790 1.00 18.71 291 ALA B CA 1
ATOM 6018 C C . ALA B 2 291 ? 106.370 56.405 40.535 1.00 19.21 291 ALA B C 1
ATOM 6019 O O . ALA B 2 291 ? 107.265 55.548 40.567 1.00 18.98 291 ALA B O 1
ATOM 6021 N N . ASN B 2 292 ? 106.009 57.049 39.424 1.00 18.21 292 ASN B N 1
ATOM 6022 C CA . ASN B 2 292 ? 106.720 56.859 38.159 1.00 18.47 292 ASN B CA 1
ATOM 6023 C C . ASN B 2 292 ? 107.962 57.738 38.151 1.00 17.15 292 ASN B C 1
ATOM 6024 O O . ASN B 2 292 ? 107.941 58.860 38.655 1.00 18.39 292 ASN B O 1
ATOM 6029 N N . LEU B 2 293 ? 109.043 57.214 37.585 1.00 17.18 293 LEU B N 1
ATOM 6030 C CA . LEU B 2 293 ? 110.317 57.924 37.531 1.00 15.47 293 LEU B CA 1
ATOM 6031 C C . LEU B 2 293 ? 110.621 58.499 36.154 1.00 15.25 293 LEU B C 1
ATOM 6032 O O . LEU B 2 293 ? 110.028 58.101 35.155 1.00 13.60 293 LEU B O 1
ATOM 6037 N N . ASP B 2 294 ? 111.557 59.443 36.115 1.00 16.47 294 ASP B N 1
ATOM 6038 C CA . ASP B 2 294 ? 111.974 60.069 34.863 1.00 16.06 294 ASP B CA 1
ATOM 6039 C C . ASP B 2 294 ? 112.816 59.079 34.060 1.00 15.27 294 ASP B C 1
ATOM 6040 O O . ASP B 2 294 ? 112.974 59.223 32.851 1.00 15.16 294 ASP B O 1
ATOM 6045 N N . HIS B 2 295 ? 113.380 58.099 34.763 1.00 12.18 295 HIS B N 1
ATOM 6046 C CA . HIS B 2 295 ? 114.192 57.039 34.175 1.00 10.82 295 HIS B CA 1
ATOM 6047 C C . HIS B 2 295 ? 114.528 56.037 35.275 1.00 10.88 295 HIS B C 1
ATOM 6048 O O . HIS B 2 295 ? 114.150 56.231 36.433 1.00 10.68 295 HIS B O 1
ATOM 6055 N N . THR B 2 296 ? 115.193 54.947 34.908 1.00 10.75 296 THR B N 1
ATOM 6056 C CA . THR B 2 296 ? 115.568 53.930 35.881 1.00 10.51 296 THR B CA 1
ATOM 6057 C C . THR B 2 296 ? 116.568 54.486 36.882 1.00 10.78 296 THR B C 1
ATOM 6058 O O . THR B 2 296 ? 117.451 55.263 36.521 1.00 10.69 296 THR B O 1
ATOM 6062 N N . TYR B 2 297 ? 116.360 54.147 38.149 1.00 10.54 297 TYR B N 1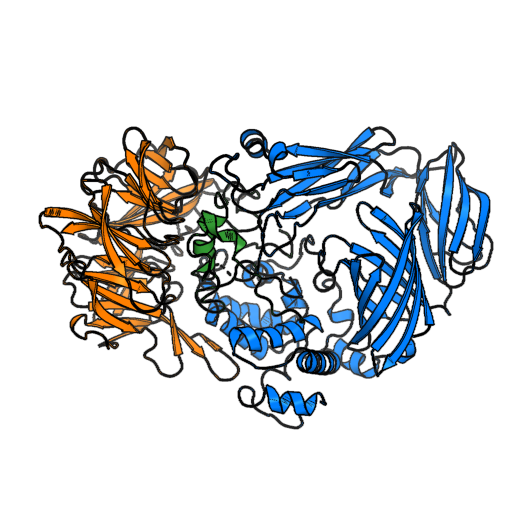
ATOM 6063 C CA . TYR B 2 297 ? 117.257 54.537 39.230 1.00 10.74 297 TYR B CA 1
ATOM 6064 C C . TYR B 2 297 ? 117.594 53.232 39.950 1.00 11.41 297 TYR B C 1
ATOM 6065 O O . TYR B 2 297 ? 116.760 52.330 40.020 1.00 13.18 297 TYR B O 1
ATOM 6074 N N . TYR B 2 298 ? 118.821 53.108 40.441 1.00 10.53 298 TYR B N 1
ATOM 6075 C CA . TYR B 2 298 ? 119.247 51.884 41.120 1.00 10.99 298 TYR B CA 1
ATOM 6076 C C . TYR B 2 298 ? 119.163 51.891 42.637 1.00 10.70 298 TYR B C 1
ATOM 6077 O O . TYR B 2 298 ? 118.652 50.957 43.254 1.00 9.26 298 TYR B O 1
ATOM 6086 N N . CYS B 2 299 ? 119.711 52.950 43.219 1.00 11.50 299 CYS B N 1
ATOM 6087 C CA . CYS B 2 299 ? 119.861 53.052 44.656 1.00 12.01 299 CYS B CA 1
ATOM 6088 C C . CYS B 2 299 ? 119.132 54.130 45.455 1.00 11.52 299 CYS B C 1
ATOM 6089 O O . CYS B 2 299 ? 119.255 55.320 45.173 1.00 12.31 299 CYS B O 1
ATOM 6092 N N . VAL B 2 300 ? 118.427 53.698 46.499 1.00 13.13 300 VAL B N 1
ATOM 6093 C CA . VAL B 2 300 ? 117.724 54.622 47.383 1.00 14.61 300 VAL B CA 1
ATOM 6094 C C . VAL B 2 300 ? 118.670 55.066 48.495 1.00 15.73 300 VAL B C 1
ATOM 6095 O O . VAL B 2 300 ? 119.626 54.364 48.831 1.00 16.70 300 VAL B O 1
ATOM 6099 N N . ALA B 2 301 ? 118.410 56.252 49.032 1.00 15.78 301 ALA B N 1
ATOM 6100 C CA . ALA B 2 301 ? 119.179 56.811 50.139 1.00 15.17 301 ALA B CA 1
ATOM 6101 C C . ALA B 2 301 ? 118.247 57.724 50.936 1.00 14.73 301 ALA B C 1
ATOM 6102 O O . ALA B 2 301 ? 117.528 58.529 50.367 1.00 14.67 301 ALA B O 1
ATOM 6104 N N . PHE B 2 302 ? 118.198 57.513 52.243 1.00 15.60 302 PHE B N 1
ATOM 6105 C CA . PHE B 2 302 ? 117.381 58.317 53.149 1.00 15.82 302 PHE B CA 1
ATOM 6106 C C . PHE B 2 302 ? 118.295 59.242 53.952 1.00 16.61 302 PHE B C 1
ATOM 6107 O O . PHE B 2 302 ? 119.408 58.853 54.317 1.00 14.75 302 PHE B O 1
ATOM 6115 N N . ASP B 2 303 ? 117.854 60.470 54.209 1.00 16.77 303 ASP B N 1
ATOM 6116 C CA . ASP B 2 303 ? 118.663 61.336 55.048 1.00 17.98 303 ASP B CA 1
ATOM 6117 C C . ASP B 2 303 ? 118.422 60.866 56.498 1.00 18.60 303 ASP B C 1
ATOM 6118 O O . ASP B 2 303 ? 117.621 59.953 56.727 1.00 18.60 303 ASP B O 1
ATOM 6123 N N . LYS B 2 304 ? 119.093 61.489 57.463 1.00 21.18 304 LYS B N 1
ATOM 6124 C CA . LYS B 2 304 ? 118.992 61.089 58.867 1.00 23.37 304 LYS B CA 1
ATOM 6125 C C . LYS B 2 304 ? 117.590 60.993 59.449 1.00 24.10 304 LYS B C 1
ATOM 6126 O O . LYS B 2 304 ? 117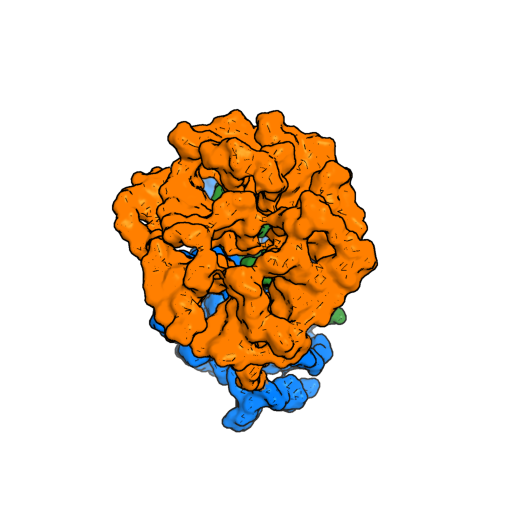.246 59.988 60.074 1.00 24.21 304 LYS B O 1
ATOM 6132 N N . LYS B 2 305 ? 116.784 62.027 59.235 1.00 26.16 305 LYS B N 1
ATOM 6133 C CA . LYS B 2 305 ? 115.418 62.046 59.754 1.00 27.82 305 LYS B CA 1
ATOM 6134 C C . LYS B 2 305 ? 114.413 61.283 58.901 1.00 27.54 305 LYS B C 1
ATOM 6135 O O . LYS B 2 305 ? 113.379 60.850 59.404 1.00 27.71 305 LYS B O 1
ATOM 6141 N N . GLY B 2 306 ? 114.743 61.066 57.631 1.00 26.87 306 GLY B N 1
ATOM 6142 C CA . GLY B 2 306 ? 113.827 60.362 56.754 1.00 27.15 306 GLY B CA 1
ATOM 6143 C C . GLY B 2 306 ? 112.814 61.309 56.126 1.00 27.03 306 GLY B C 1
ATOM 6144 O O . GLY B 2 306 ? 111.708 60.889 55.781 1.00 26.85 306 GLY B O 1
ATOM 6145 N N . ASP B 2 307 ? 113.181 62.593 56.034 1.00 27.38 307 ASP B N 1
ATOM 6146 C CA . ASP B 2 307 ? 112.346 63.637 55.431 1.00 27.86 307 ASP B CA 1
ATOM 6147 C C . ASP B 2 307 ? 112.571 63.687 53.913 1.00 27.42 307 ASP B C 1
ATOM 6148 O O . ASP B 2 307 ? 111.789 64.305 53.182 1.00 27.97 307 ASP B O 1
ATOM 6153 N N . LYS B 2 308 ? 113.706 63.154 53.465 1.00 24.97 308 LYS B N 1
ATOM 6154 C CA . LYS B 2 308 ? 114.033 63.120 52.045 1.00 22.01 308 LYS B CA 1
ATOM 6155 C C . LYS B 2 308 ? 114.440 61.728 51.642 1.00 20.02 308 LYS B C 1
ATOM 6156 O O . LYS B 2 308 ? 114.957 60.963 52.451 1.00 19.45 308 LYS B O 1
ATOM 6162 N N . LEU B 2 309 ? 114.208 61.425 50.371 1.00 19.01 309 LEU B N 1
ATOM 6163 C CA . LEU B 2 309 ? 114.539 60.141 49.784 1.00 17.62 309 LEU B CA 1
ATOM 6164 C C . LEU B 2 309 ? 115.265 60.486 48.498 1.00 17.02 309 LEU B C 1
ATOM 6165 O O . LEU B 2 309 ? 114.699 61.114 47.603 1.00 17.06 309 LEU B O 1
ATOM 6170 N N . TYR B 2 310 ? 116.541 60.145 48.443 1.00 15.71 310 TYR B N 1
ATOM 6171 C CA . TYR B 2 310 ? 117.339 60.400 47.261 1.00 15.50 310 TYR B CA 1
ATOM 6172 C C . TYR B 2 310 ? 117.391 59.146 46.407 1.00 14.72 310 TYR B C 1
ATOM 6173 O O . TYR B 2 310 ? 117.390 58.032 46.925 1.00 14.57 310 TYR B O 1
ATOM 6182 N N . LEU B 2 311 ? 117.399 59.338 45.094 1.00 13.45 311 LEU B N 1
ATOM 6183 C CA . LEU B 2 311 ? 117.491 58.232 44.153 1.00 13.00 311 LEU B CA 1
ATOM 6184 C C . LEU B 2 311 ? 118.756 58.466 43.331 1.00 12.14 311 LEU B C 1
ATOM 6185 O O . LEU B 2 311 ? 118.887 59.490 42.668 1.00 13.25 311 LEU B O 1
ATOM 6190 N N . GLY B 2 312 ? 119.695 57.530 43.413 1.00 11.95 312 GLY B N 1
ATOM 6191 C CA . GLY B 2 312 ? 120.945 57.662 42.690 1.00 10.30 312 GLY B CA 1
ATOM 6192 C C . GLY B 2 312 ? 121.262 56.496 41.785 1.00 10.44 312 GLY B C 1
ATOM 6193 O O . GLY B 2 312 ? 120.427 55.628 41.568 1.00 10.90 312 GLY B O 1
ATOM 6194 N N . GLY B 2 313 ? 122.502 56.450 41.306 1.00 10.94 313 GLY B N 1
ATOM 6195 C CA . GLY B 2 313 ? 122.923 55.408 40.388 1.00 10.43 313 GLY B CA 1
ATOM 6196 C C . GLY B 2 313 ? 122.432 55.775 39.000 1.00 10.89 313 GLY B C 1
ATOM 6197 O O . GLY B 2 313 ? 121.784 56.809 38.834 1.00 11.25 313 GLY B O 1
ATOM 6198 N N . THR B 2 314 ? 122.784 54.982 37.993 1.00 11.96 314 THR B N 1
ATOM 6199 C CA . THR B 2 314 ? 122.320 55.234 36.626 1.00 13.43 314 THR B CA 1
ATOM 6200 C C . THR B 2 314 ? 123.006 56.422 35.905 1.00 12.37 314 THR B C 1
ATOM 6201 O O . THR B 2 314 ? 124.195 56.338 35.593 1.00 11.76 314 THR B O 1
ATOM 6205 N N . PHE B 2 315 ? 122.288 57.525 35.685 1.00 10.97 315 PHE B N 1
ATOM 6206 C CA . PHE B 2 315 ? 122.824 58.684 34.993 1.00 11.37 315 PHE B CA 1
ATOM 6207 C C . PHE B 2 315 ? 123.507 59.622 35.977 1.00 12.71 315 PHE B C 1
ATOM 6208 O O . PHE B 2 315 ? 123.923 59.193 37.045 1.00 13.02 315 PHE B O 1
ATOM 6216 N N . ASN B 2 316 ? 123.585 60.907 35.634 1.00 14.29 316 ASN B N 1
ATOM 6217 C CA . ASN B 2 316 ? 124.249 61.889 36.483 1.00 14.76 316 ASN B CA 1
ATOM 6218 C C . ASN B 2 316 ? 123.365 62.769 37.359 1.00 15.86 316 ASN B C 1
ATOM 6219 O O . ASN B 2 316 ? 123.807 63.834 37.782 1.00 16.85 316 ASN B O 1
ATOM 6224 N N . ASP B 2 317 ? 122.132 62.349 37.636 1.00 14.72 317 ASP B N 1
ATOM 6225 C CA . ASP B 2 317 ? 121.266 63.156 38.491 1.00 14.94 317 ASP B CA 1
ATOM 6226 C C . ASP B 2 317 ? 120.636 62.415 39.668 1.00 14.76 317 ASP B C 1
ATOM 6227 O O . ASP B 2 317 ? 120.301 61.230 39.572 1.00 14.52 317 ASP B O 1
ATOM 6232 N N . LEU B 2 318 ? 120.546 63.111 40.799 1.00 15.50 318 LEU B N 1
ATOM 6233 C CA . LEU B 2 318 ? 119.903 62.578 41.993 1.00 15.99 318 LEU B CA 1
ATOM 6234 C C . LEU B 2 318 ? 118.469 63.097 41.987 1.00 15.42 318 LEU B C 1
ATOM 6235 O O . LEU B 2 318 ? 118.234 64.281 41.755 1.00 15.92 318 LEU B O 1
ATOM 6240 N N . ALA B 2 319 ? 117.508 62.212 42.197 1.00 14.29 319 ALA B N 1
ATOM 6241 C CA . ALA B 2 319 ? 116.127 62.649 42.272 1.00 15.05 319 ALA B CA 1
ATOM 6242 C C . ALA B 2 319 ? 115.872 62.801 43.767 1.00 16.23 319 ALA B C 1
ATOM 6243 O O . ALA B 2 319 ? 116.330 61.978 44.558 1.00 17.25 319 ALA B O 1
ATOM 6245 N N . VAL B 2 320 ? 115.240 63.897 44.170 1.00 16.98 320 VAL B N 1
ATOM 6246 C CA . VAL B 2 320 ? 114.937 64.109 45.582 1.00 16.62 320 VAL B CA 1
ATOM 6247 C C . VAL B 2 320 ? 113.432 63.972 45.720 1.00 17.75 320 VAL B C 1
ATOM 6248 O O . VAL B 2 320 ? 112.679 64.662 45.043 1.00 18.14 320 VAL B O 1
ATOM 6252 N N . PHE B 2 321 ? 113.011 63.055 46.582 1.00 18.02 321 PHE B N 1
ATOM 6253 C CA . PHE B 2 321 ? 111.607 62.784 46.820 1.00 17.94 321 PHE B CA 1
ATOM 6254 C C . PHE B 2 321 ? 111.157 63.088 48.234 1.00 18.60 321 PHE B C 1
ATOM 6255 O O . PHE B 2 321 ? 111.948 63.078 49.179 1.00 18.28 321 PHE B O 1
ATOM 6263 N N . ASN B 2 322 ? 109.869 63.390 48.355 1.00 19.10 322 ASN B N 1
ATOM 6264 C CA . ASN B 2 322 ? 109.247 63.611 49.647 1.00 17.94 322 ASN B CA 1
ATOM 6265 C C . ASN B 2 322 ? 108.743 62.201 49.869 1.00 17.73 322 ASN B C 1
ATOM 6266 O O . ASN B 2 322 ? 107.964 61.697 49.062 1.00 17.81 322 ASN B O 1
ATOM 6271 N N . PRO B 2 323 ? 109.214 61.522 50.924 1.00 17.56 323 PRO B N 1
ATOM 6272 C CA . PRO B 2 323 ? 108.760 60.151 51.170 1.00 18.23 323 PRO B CA 1
ATOM 6273 C C . PRO B 2 323 ? 107.280 59.988 51.546 1.00 20.09 323 PRO B C 1
ATOM 6274 O O . PRO B 2 323 ? 106.695 58.930 51.313 1.00 18.69 323 PRO B O 1
ATOM 6278 N N . ASP B 2 324 ? 106.677 61.034 52.107 1.00 22.33 324 ASP B N 1
ATOM 6279 C CA . ASP B 2 324 ? 105.268 60.980 52.506 1.00 24.97 324 ASP B CA 1
ATOM 6280 C C . ASP B 2 324 ? 104.346 61.052 51.297 1.00 24.35 324 ASP B C 1
ATOM 6281 O O . ASP B 2 324 ? 103.499 60.183 51.102 1.00 25.61 324 ASP B O 1
ATOM 6286 N N . THR B 2 325 ? 104.525 62.084 50.483 1.00 22.75 325 THR B N 1
ATOM 6287 C CA . THR B 2 325 ? 103.707 62.258 49.299 1.00 23.06 325 THR B CA 1
ATOM 6288 C C . THR B 2 325 ? 104.182 61.395 48.135 1.00 22.70 325 THR B C 1
ATOM 6289 O O . THR B 2 325 ? 103.426 61.155 47.205 1.00 22.95 325 THR B O 1
ATOM 6293 N N . LEU B 2 326 ? 105.418 60.899 48.217 1.00 23.07 326 LEU B N 1
ATOM 6294 C CA . LEU B 2 326 ? 106.043 60.081 47.162 1.00 21.95 326 LEU B CA 1
ATOM 6295 C C . LEU B 2 326 ? 106.179 60.847 45.838 1.00 22.23 326 LEU B C 1
ATOM 6296 O O . LEU B 2 326 ? 105.982 60.292 44.750 1.00 22.32 326 LEU B O 1
ATOM 6301 N N . GLU B 2 327 ? 106.524 62.126 45.936 1.00 21.31 327 GLU B N 1
ATOM 6302 C CA . GLU B 2 327 ? 106.689 62.937 44.749 1.00 22.12 327 GLU B CA 1
ATOM 6303 C C . GLU B 2 327 ? 108.022 63.643 44.682 1.00 22.05 327 GLU B C 1
ATOM 6304 O O . GLU B 2 327 ? 108.531 64.138 45.686 1.00 23.36 327 GLU B O 1
ATOM 6310 N N . LYS B 2 328 ? 108.574 63.688 43.474 1.00 21.34 328 LYS B N 1
ATOM 6311 C CA . LYS B 2 328 ? 109.857 64.310 43.240 1.00 22.11 328 LYS B CA 1
ATOM 6312 C C . LYS B 2 328 ? 109.806 65.804 43.495 1.00 23.17 328 LYS B C 1
ATOM 6313 O O . LYS B 2 328 ? 109.039 66.528 42.863 1.00 23.96 328 LYS B O 1
ATOM 6319 N N . VAL B 2 329 ? 110.604 66.236 44.467 1.00 24.11 329 VAL B N 1
ATOM 6320 C CA . VAL B 2 329 ? 110.725 67.636 44.856 1.00 24.95 329 VAL B CA 1
ATOM 6321 C C . VAL B 2 329 ? 111.700 68.341 43.919 1.00 25.15 329 VAL B C 1
ATOM 6322 O O . VAL B 2 329 ? 111.432 69.457 43.470 1.00 27.05 329 VAL B O 1
ATOM 6326 N N . LYS B 2 330 ? 112.834 67.702 43.632 1.00 23.75 330 LYS B N 1
ATOM 6327 C CA . LYS B 2 330 ? 113.815 68.294 42.726 1.00 24.11 330 LYS B CA 1
ATOM 6328 C C . LYS B 2 330 ? 114.863 67.307 42.253 1.00 22.55 330 LYS B C 1
ATOM 6329 O O . LYS B 2 330 ? 114.796 66.128 42.575 1.00 22.43 330 LYS B O 1
ATOM 6335 N N . ASN B 2 331 ? 115.793 67.794 41.438 1.00 21.60 331 ASN B N 1
ATOM 6336 C CA . ASN B 2 331 ? 116.874 66.979 40.908 1.00 21.87 331 ASN B CA 1
ATOM 6337 C C . ASN B 2 331 ? 118.183 67.698 41.112 1.00 22.10 331 ASN B C 1
ATOM 6338 O O . ASN B 2 331 ? 118.283 68.903 40.867 1.00 22.85 331 ASN B O 1
ATOM 6343 N N . ILE B 2 332 ? 119.181 66.950 41.568 1.00 21.25 332 ILE B N 1
ATOM 6344 C CA . ILE B 2 332 ? 120.517 67.484 41.768 1.00 19.88 332 ILE B CA 1
ATOM 6345 C C . ILE B 2 332 ? 121.306 66.973 40.570 1.00 20.29 332 ILE B C 1
ATOM 6346 O O . ILE B 2 332 ? 121.438 65.764 40.378 1.00 19.69 332 ILE B O 1
ATOM 6351 N N . LYS B 2 333 ? 121.748 67.891 39.720 1.00 20.82 333 LYS B N 1
ATOM 6352 C CA . LYS B 2 333 ? 122.530 67.522 38.546 1.00 22.46 333 LYS B CA 1
ATOM 6353 C C . LYS B 2 333 ? 124.004 67.494 38.948 1.00 21.09 333 LYS B C 1
ATOM 6354 O O . LYS B 2 333 ? 124.542 68.496 39.416 1.00 22.65 333 LYS B O 1
ATOM 6360 N N . LEU B 2 334 ? 124.627 66.326 38.826 1.00 19.82 334 LEU B N 1
ATOM 6361 C CA . LEU B 2 334 ? 126.035 66.157 39.176 1.00 18.10 334 LEU B CA 1
ATOM 6362 C C . LEU B 2 334 ? 126.973 66.438 38.006 1.00 17.94 334 LEU B C 1
ATOM 6363 O O . LEU B 2 334 ? 126.662 66.123 36.855 1.00 19.19 334 LEU B O 1
ATOM 6368 N N . PRO B 2 335 ? 128.129 67.060 38.282 1.00 16.66 335 PRO B N 1
ATOM 6369 C CA . PRO B 2 335 ? 129.085 67.344 37.210 1.00 17.15 335 PRO B CA 1
ATOM 6370 C C . PRO B 2 335 ? 129.621 66.006 36.669 1.00 16.44 335 PRO B C 1
ATOM 6371 O O . PRO B 2 335 ? 129.804 65.056 37.433 1.00 17.50 335 PRO B O 1
ATOM 6375 N N . GLY B 2 336 ? 129.841 65.927 35.359 1.00 15.99 336 GLY B N 1
ATOM 6376 C CA . GLY B 2 336 ? 130.356 64.704 34.768 1.00 15.23 336 GLY B CA 1
ATOM 6377 C C . GLY B 2 336 ? 129.317 63.793 34.138 1.00 14.52 336 GLY B C 1
ATOM 6378 O O . GLY B 2 336 ? 128.382 64.261 33.500 1.00 15.66 336 GLY B O 1
ATOM 6379 N N . GLY B 2 337 ? 129.470 62.488 34.332 1.00 13.87 337 GLY B N 1
ATOM 6380 C CA . GLY B 2 337 ? 128.537 61.549 33.741 1.00 13.71 337 GLY B CA 1
ATOM 6381 C C . GLY B 2 337 ? 127.811 60.580 34.659 1.00 13.69 337 GLY B C 1
ATOM 6382 O O . GLY B 2 337 ? 127.422 60.915 35.776 1.00 15.78 337 GLY B O 1
ATOM 6383 N N . ASP B 2 338 ? 127.630 59.364 34.163 1.00 11.77 338 ASP B N 1
ATOM 6384 C CA . ASP B 2 338 ? 126.923 58.313 34.876 1.00 10.62 338 ASP B CA 1
ATOM 6385 C C . ASP B 2 338 ? 127.445 57.892 36.246 1.00 11.78 338 ASP B C 1
ATOM 6386 O O . ASP B 2 338 ? 128.646 57.712 36.435 1.00 13.53 338 ASP B O 1
ATOM 6391 N N . MET B 2 339 ? 126.515 57.700 37.183 1.00 11.30 339 MET B N 1
ATOM 6392 C CA . MET B 2 339 ? 126.821 57.245 38.533 1.00 9.08 339 MET B CA 1
ATOM 6393 C C . MET B 2 339 ? 127.007 55.732 38.506 1.00 9.45 339 MET B C 1
ATOM 6394 O O . MET B 2 339 ? 127.639 55.155 39.389 1.00 10.08 339 MET B O 1
ATOM 6399 N N . SER B 2 340 ? 126.428 55.091 37.495 1.00 9.51 340 SER B N 1
ATOM 6400 C CA . SER B 2 340 ? 126.504 53.647 37.341 1.00 9.68 340 SER B CA 1
ATOM 6401 C C . SER B 2 340 ? 126.065 52.907 38.618 1.00 10.50 340 SER B C 1
ATOM 6402 O O . SER B 2 340 ? 125.016 53.231 39.178 1.00 11.98 340 SER B O 1
ATOM 6405 N N . THR B 2 341 ? 126.873 51.965 39.109 1.00 11.86 341 THR B N 1
ATOM 6406 C CA . THR B 2 341 ? 126.507 51.193 40.308 1.00 11.69 341 THR B CA 1
ATOM 6407 C C . THR B 2 341 ? 126.889 51.803 41.654 1.00 12.18 341 THR B C 1
ATOM 6408 O O . THR B 2 341 ? 126.889 51.108 42.661 1.00 12.56 341 THR B O 1
ATOM 6412 N N . THR B 2 342 ? 127.196 53.098 41.669 1.00 12.70 342 THR B N 1
ATOM 6413 C CA . THR B 2 342 ? 127.574 53.803 42.896 1.00 13.44 342 THR B CA 1
ATOM 6414 C C . THR B 2 342 ? 126.461 53.786 43.949 1.00 13.24 342 THR B C 1
ATOM 6415 O O . THR B 2 342 ? 125.278 53.723 43.611 1.00 14.69 342 THR B O 1
ATOM 6419 N N . THR B 2 343 ? 126.843 53.836 45.222 1.00 13.52 343 THR B N 1
ATOM 6420 C CA . THR B 2 343 ? 125.863 53.867 46.308 1.00 14.32 343 THR B CA 1
ATOM 6421 C C . THR B 2 343 ? 125.969 55.149 47.147 1.00 14.12 343 THR B C 1
ATOM 6422 O O . THR B 2 343 ? 127.006 55.431 47.750 1.00 14.42 343 THR B O 1
ATOM 6426 N N . PRO B 2 344 ? 124.925 55.999 47.093 1.00 13.81 344 PRO B N 1
ATOM 6427 C CA . PRO B 2 344 ? 124.840 57.264 47.826 1.00 14.31 344 PRO B CA 1
ATOM 6428 C C . PRO B 2 344 ? 124.933 57.008 49.327 1.00 13.73 344 PRO B C 1
ATOM 6429 O O . PRO B 2 344 ? 124.133 56.269 49.884 1.00 13.08 344 PRO B O 1
ATOM 6433 N N . GLN B 2 345 ? 125.898 57.654 49.968 1.00 14.98 345 GLN B N 1
ATOM 6434 C CA . GLN B 2 345 ? 126.158 57.485 51.397 1.00 16.12 345 GLN B CA 1
ATOM 6435 C C . GLN B 2 345 ? 125.925 58.779 52.201 1.00 16.34 345 GLN B C 1
ATOM 6436 O O . GLN B 2 345 ? 126.563 59.802 51.943 1.00 16.61 345 GLN B O 1
ATOM 6442 N N . VAL B 2 346 ? 125.021 58.715 53.180 1.00 16.92 346 VAL B N 1
ATOM 6443 C CA . VAL B 2 346 ? 124.670 59.867 54.018 1.00 17.89 346 VAL B CA 1
ATOM 6444 C C . VAL B 2 346 ? 125.334 59.820 55.413 1.00 18.00 346 VAL B C 1
ATOM 6445 O O . VAL B 2 346 ? 125.352 58.773 56.069 1.00 18.37 346 VAL B O 1
ATOM 6449 N N . PHE B 2 347 ? 125.863 60.961 55.859 1.00 17.90 347 PHE B N 1
ATOM 6450 C CA . PHE B 2 347 ? 126.535 61.056 57.161 1.00 17.21 347 PHE B CA 1
ATOM 6451 C C . PHE B 2 347 ? 126.511 62.475 57.721 1.00 17.01 347 PHE B C 1
ATOM 6452 O O . PHE B 2 347 ? 126.315 63.433 56.979 1.00 16.35 347 PHE B O 1
ATOM 6460 N N . ILE B 2 348 ? 126.706 62.591 59.034 1.00 18.76 348 ILE B N 1
ATOM 6461 C CA . ILE B 2 348 ? 126.766 63.888 59.716 1.00 19.79 348 ILE B CA 1
ATOM 6462 C C . ILE B 2 348 ? 128.259 64.138 59.981 1.00 21.65 348 ILE B C 1
ATOM 6463 O O . ILE B 2 348 ? 128.923 63.330 60.645 1.00 21.72 348 ILE B O 1
ATOM 6468 N N . ARG B 2 349 ? 128.777 65.238 59.435 1.00 21.80 349 ARG B N 1
ATOM 6469 C CA . ARG B 2 349 ? 130.183 65.611 59.575 1.00 21.97 349 ARG B CA 1
ATOM 6470 C C . ARG B 2 349 ? 130.618 65.866 61.020 1.00 24.08 349 ARG B C 1
ATOM 6471 O O . ARG B 2 349 ? 129.787 66.330 61.838 1.00 24.05 349 ARG B O 1
ATOM 6480 N N . ALA C 3 3 ? 114.044 31.884 24.175 1.00 28.98 3 ALA G N 1
ATOM 6481 C CA . ALA C 3 3 ? 115.372 32.550 23.958 1.00 27.06 3 ALA G CA 1
ATOM 6482 C C . ALA C 3 3 ? 115.853 32.371 22.527 1.00 25.88 3 ALA G C 1
ATOM 6483 O O . ALA C 3 3 ? 115.607 31.350 21.888 1.00 27.40 3 ALA G O 1
ATOM 6485 N N . VAL C 3 4 ? 116.609 33.353 22.067 1.00 23.39 4 VAL G N 1
ATOM 6486 C CA . VAL C 3 4 ? 117.149 33.362 20.723 1.00 20.78 4 VAL G CA 1
ATOM 6487 C C . VAL C 3 4 ? 118.681 33.256 20.825 1.00 19.46 4 VAL G C 1
ATOM 6488 O O . VAL C 3 4 ? 119.276 33.737 21.794 1.00 17.79 4 VAL G O 1
ATOM 6492 N N . ALA C 3 5 ? 119.297 32.582 19.852 1.00 17.09 5 ALA G N 1
ATOM 6493 C CA . ALA C 3 5 ? 120.746 32.368 19.818 1.00 15.52 5 ALA G CA 1
ATOM 6494 C C . ALA C 3 5 ? 121.648 33.608 19.915 1.00 15.08 5 ALA G C 1
ATOM 6495 O O . ALA C 3 5 ? 122.659 33.578 20.613 1.00 13.79 5 ALA G O 1
ATOM 6497 N N . GLY C 3 6 ? 121.294 34.688 19.224 1.00 14.41 6 GLY G N 1
ATOM 6498 C CA . GLY C 3 6 ? 122.126 35.889 19.261 1.00 14.41 6 GLY G CA 1
ATOM 6499 C C . GLY C 3 6 ? 121.669 36.874 20.314 1.00 14.04 6 GLY G C 1
ATOM 6500 O O . GLY C 3 6 ? 121.932 38.072 20.262 1.00 14.88 6 GLY G O 1
ATOM 6501 N N . CYS C 3 7 ? 120.741 36.558 21.759 1.00 14.47 7 CYS G N 1
ATOM 6502 C CA . CYS C 3 7 ? 120.354 37.176 22.995 1.00 17.17 7 CYS G CA 1
ATOM 6503 C C . CYS C 3 7 ? 120.740 36.167 24.192 1.00 15.28 7 CYS G C 1
ATOM 6504 O O . CYS C 3 7 ? 120.854 34.967 23.966 1.00 15.52 7 CYS G O 1
ATOM 6507 N N . THR C 3 8 ? 120.999 37.148 24.898 1.00 14.72 8 THR G N 1
ATOM 6508 C CA . THR C 3 8 ? 121.265 36.575 26.264 1.00 14.37 8 THR G CA 1
ATOM 6509 C C . THR C 3 8 ? 120.132 35.939 27.083 1.00 16.04 8 THR G C 1
ATOM 6510 O O . THR C 3 8 ? 119.035 36.483 27.165 1.00 16.64 8 THR G O 1
ATOM 6514 N N . ALA C 3 9 ? 120.497 34.924 27.870 1.00 16.33 9 ALA G N 1
ATOM 6515 C CA . ALA C 3 9 ? 119.559 34.232 28.761 1.00 17.53 9 ALA G CA 1
ATOM 6516 C C . ALA C 3 9 ? 119.736 34.600 30.251 1.00 18.78 9 ALA G C 1
ATOM 6517 O O . ALA C 3 9 ? 118.939 34.168 31.093 1.00 20.12 9 ALA G O 1
ATOM 6519 N N . THR C 3 10 ? 120.798 35.340 30.590 1.00 18.46 10 THR G N 1
ATOM 6520 C CA . THR C 3 10 ? 121.015 35.745 31.982 1.00 17.84 10 THR G CA 1
ATOM 6521 C C . THR C 3 10 ? 120.233 37.039 32.215 1.00 17.70 10 THR G C 1
ATOM 6522 O O . THR C 3 10 ? 120.615 38.134 31.790 1.00 17.81 10 THR G O 1
ATOM 6526 N N . THR C 3 11 ? 119.075 36.861 32.835 1.00 18.71 11 THR G N 1
ATOM 6527 C CA . THR C 3 11 ? 118.144 37.944 33.096 1.00 18.41 11 THR G CA 1
ATOM 6528 C C . THR C 3 11 ? 118.209 38.584 34.490 1.00 19.71 11 THR G C 1
ATOM 6529 O O . THR C 3 11 ? 117.454 38.221 35.404 1.00 19.58 11 THR G O 1
ATOM 6533 N N . ASP C 3 12 ? 119.063 39.602 34.608 1.00 19.10 12 ASP G N 1
ATOM 6534 C CA . ASP C 3 12 ? 119.257 40.327 35.857 1.00 17.81 12 ASP G CA 1
ATOM 6535 C C . ASP C 3 12 ? 119.058 41.847 35.723 1.00 18.09 12 ASP G C 1
ATOM 6536 O O . ASP C 3 12 ? 119.929 42.612 36.136 1.00 19.64 12 ASP G O 1
ATOM 6541 N N . PRO C 3 13 ? 117.936 42.320 35.136 1.00 18.01 13 PRO G N 1
ATOM 6542 C CA . PRO C 3 13 ? 116.749 41.694 34.534 1.00 17.71 13 PRO G CA 1
ATOM 6543 C C . PRO C 3 13 ? 116.944 41.225 33.083 1.00 17.22 13 PRO G C 1
ATOM 6544 O O . PRO C 3 13 ? 116.072 40.575 32.516 1.00 17.77 13 PRO G O 1
ATOM 6548 N N . GLY C 3 14 ? 118.095 41.544 32.495 1.00 16.58 14 GLY G N 1
ATOM 6549 C CA . GLY C 3 14 ? 118.378 41.106 31.141 1.00 14.96 14 GLY G CA 1
ATOM 6550 C C . GLY C 3 14 ? 118.998 42.180 30.280 1.00 14.14 14 GLY G C 1
ATOM 6551 O O . GLY C 3 14 ? 119.480 43.190 30.786 1.00 15.19 14 GLY G O 1
ATOM 6552 N N . TRP C 3 15 ? 119.014 41.939 28.974 1.00 14.37 15 TRP G N 1
ATOM 6553 C CA . TRP C 3 15 ? 119.540 42.897 28.008 1.00 13.76 15 TRP G CA 1
ATOM 6554 C C . TRP C 3 15 ? 118.545 42.998 26.832 1.00 13.64 15 TRP G C 1
ATOM 6555 O O . TRP C 3 15 ? 117.901 44.011 26.589 1.00 15.76 15 TRP G O 1
ATOM 6566 N N . GLU C 3 16 ? 117.969 41.741 26.033 1.00 14.03 16 GLU G N 1
ATOM 6567 C CA . GLU C 3 16 ? 117.356 41.531 24.716 1.00 15.52 16 GLU G CA 1
ATOM 6568 C C . GLU C 3 16 ? 115.867 41.343 24.975 1.00 14.47 16 GLU G C 1
ATOM 6569 O O . GLU C 3 16 ? 115.058 42.159 24.582 1.00 12.92 16 GLU G O 1
ATOM 6575 N N . VAL C 3 17 ? 115.953 40.500 26.472 1.00 13.81 17 VAL G N 1
ATOM 6576 C CA . VAL C 3 17 ? 114.623 40.298 27.043 1.00 15.82 17 VAL G CA 1
ATOM 6577 C C . VAL C 3 17 ? 114.732 40.128 28.562 1.00 15.66 17 VAL G C 1
ATOM 6578 O O . VAL C 3 17 ? 115.686 39.531 29.055 1.00 16.00 17 VAL G O 1
ATOM 6582 N N . ASP C 3 18 ? 113.768 40.667 29.304 1.00 15.75 18 ASP G N 1
ATOM 6583 C CA . ASP C 3 18 ? 113.785 40.540 30.752 1.00 16.64 18 ASP G CA 1
ATOM 6584 C C . ASP C 3 18 ? 113.340 39.157 31.210 1.00 18.30 18 ASP G C 1
ATOM 6585 O O . ASP C 3 18 ? 113.029 38.284 30.393 1.00 18.39 18 ASP G O 1
ATOM 6590 N N . ALA C 3 19 ? 113.327 38.956 32.523 1.00 21.41 19 ALA G N 1
ATOM 6591 C CA . ALA C 3 19 ? 112.951 37.675 33.094 1.00 22.83 19 ALA G CA 1
ATOM 6592 C C . ALA C 3 19 ? 111.501 37.341 32.795 1.00 25.05 19 ALA G C 1
ATOM 6593 O O . ALA C 3 19 ? 111.150 36.173 32.599 1.00 27.19 19 ALA G O 1
ATOM 6595 N N . PHE C 3 20 ? 110.671 38.375 32.715 1.00 25.52 20 PHE G N 1
ATOM 6596 C CA . PHE C 3 20 ? 109.248 38.202 32.453 1.00 25.29 20 PHE G CA 1
ATOM 6597 C C . PHE C 3 20 ? 108.911 37.874 31.004 1.00 24.08 20 PHE G C 1
ATOM 6598 O O . PHE C 3 20 ? 107.748 37.656 30.675 1.00 25.82 20 PHE G O 1
ATOM 6606 N N . GLY C 3 21 ? 109.919 37.862 30.139 1.00 21.65 21 GLY G N 1
ATOM 6607 C CA . GLY C 3 21 ? 109.694 37.554 28.737 1.00 18.55 21 GLY G CA 1
ATOM 6608 C C . GLY C 3 21 ? 109.395 38.754 27.861 1.00 17.37 21 GLY G C 1
ATOM 6609 O O . GLY C 3 21 ? 109.070 38.600 26.682 1.00 18.00 21 GLY G O 1
ATOM 6610 N N . GLY C 3 22 ? 109.518 39.948 28.430 1.00 15.63 22 GLY G N 1
ATOM 6611 C CA . GLY C 3 22 ? 109.257 41.163 27.684 1.00 14.71 22 GLY G CA 1
ATOM 6612 C C . GLY C 3 22 ? 110.426 42.127 27.702 1.00 15.03 22 GLY G C 1
ATOM 6613 O O . GLY C 3 22 ? 111.573 41.697 27.783 1.00 14.01 22 GLY G O 1
ATOM 6614 N N . VAL C 3 23 ? 110.129 43.425 27.617 1.00 15.10 23 VAL G N 1
ATOM 6615 C CA . VAL C 3 23 ? 111.149 44.476 27.613 1.00 16.41 23 VAL G CA 1
ATOM 6616 C C . VAL C 3 23 ? 110.893 45.567 28.649 1.00 17.74 23 VAL G C 1
ATOM 6617 O O . VAL C 3 23 ? 111.686 46.499 28.779 1.00 19.35 23 VAL G O 1
ATOM 6621 N N . SER C 3 24 ? 109.809 45.440 29.409 1.00 19.69 24 SER G N 1
ATOM 6622 C CA . SER C 3 24 ? 109.460 46.455 30.404 1.00 21.65 24 SER G CA 1
ATOM 6623 C C . SER C 3 24 ? 110.253 46.411 31.709 1.00 22.00 24 SER G C 1
ATOM 6624 O O . SER C 3 24 ? 110.506 47.454 32.315 1.00 22.83 24 SER G O 1
ATOM 6627 N N . SER C 3 25 ? 110.603 45.212 32.167 1.00 22.11 25 SER G N 1
ATOM 6628 C CA . SER C 3 25 ? 111.378 45.080 33.398 1.00 22.53 25 SER G CA 1
ATOM 6629 C C . SER C 3 25 ? 112.830 45.473 33.118 1.00 21.18 25 SER G C 1
ATOM 6630 O O . SER C 3 25 ? 113.655 45.570 34.029 1.00 21.80 25 SER G O 1
ATOM 6633 N N . LEU C 3 26 ? 113.129 45.698 31.844 1.00 19.33 26 LEU G N 1
ATOM 6634 C CA . LEU C 3 26 ? 114.453 46.119 31.437 1.00 16.55 26 LEU G CA 1
ATOM 6635 C C . LEU C 3 26 ? 114.670 47.544 31.898 1.00 15.53 26 LEU G C 1
ATOM 6636 O O . LEU C 3 26 ? 113.782 48.215 32.419 1.00 15.45 26 LEU G O 1
ATOM 6641 N N . CYS C 3 27 ? 115.871 48.008 31.654 1.00 14.18 27 CYS G N 1
ATOM 6642 C CA . CYS C 3 27 ? 116.286 49.333 32.027 1.00 14.07 27 CYS G CA 1
ATOM 6643 C C . CYS C 3 27 ? 115.614 50.386 31.100 1.00 14.95 27 CYS G C 1
ATOM 6644 O O . CYS C 3 27 ? 115.481 50.163 29.897 1.00 13.67 27 CYS G O 1
ATOM 6647 N N . GLN C 3 28 ? 115.154 51.502 31.674 1.00 14.70 28 GLN G N 1
ATOM 6648 C CA . GLN C 3 28 ? 114.444 52.565 30.931 1.00 14.60 28 GLN G CA 1
ATOM 6649 C C . GLN C 3 28 ? 114.998 53.992 31.096 1.00 14.24 28 GLN G C 1
ATOM 6650 O O . GLN C 3 28 ? 114.774 54.626 32.116 1.00 16.57 28 GLN G O 1
ATOM 6656 N N . PRO C 3 29 ? 115.735 54.507 30.098 1.00 13.83 29 PRO G N 1
ATOM 6657 C CA . PRO C 3 29 ? 116.067 53.804 28.854 1.00 13.49 29 PRO G CA 1
ATOM 6658 C C . PRO C 3 29 ? 117.202 52.808 29.123 1.00 12.74 29 PRO G C 1
ATOM 6659 O O . PRO C 3 29 ? 117.764 52.779 30.227 1.00 11.90 29 PRO G O 1
ATOM 6663 N N . MET C 3 30 ? 117.511 51.976 28.134 1.00 11.68 30 MET G N 1
ATOM 6664 C CA . MET C 3 30 ? 118.577 50.994 28.268 1.00 11.20 30 MET G CA 1
ATOM 6665 C C . MET C 3 30 ? 119.888 51.632 28.752 1.00 10.22 30 MET G C 1
ATOM 6666 O O . MET C 3 30 ? 120.612 51.044 29.546 1.00 10.26 30 MET G O 1
ATOM 6671 N N . GLU C 3 31 ? 120.138 52.864 28.319 1.00 10.39 31 GLU G N 1
ATOM 6672 C CA . GLU C 3 31 ? 121.343 53.607 28.681 1.00 11.62 31 GLU G CA 1
ATOM 6673 C C . GLU C 3 31 ? 121.520 53.788 30.185 1.00 11.92 31 GLU G C 1
ATOM 6674 O O . GLU C 3 31 ? 122.640 53.929 30.666 1.00 12.66 31 GLU G O 1
ATOM 6680 N N . ALA C 3 32 ? 120.417 53.787 30.922 1.00 12.26 32 ALA G N 1
ATOM 6681 C CA . ALA C 3 32 ? 120.454 53.953 32.375 1.00 11.65 32 ALA G CA 1
ATOM 6682 C C . ALA C 3 32 ? 121.064 52.750 33.101 1.00 11.46 32 ALA G C 1
ATOM 6683 O O . ALA C 3 32 ? 121.565 52.870 34.211 1.00 10.30 32 ALA G O 1
ATOM 6685 N N . ASP C 3 33 ? 121.048 51.607 32.427 1.00 11.02 33 ASP G N 1
ATOM 6686 C CA . ASP C 3 33 ? 121.544 50.331 32.944 1.00 12.84 33 ASP G CA 1
ATOM 6687 C C . ASP C 3 33 ? 122.734 49.851 32.117 1.00 11.35 33 ASP G C 1
ATOM 6688 O O . ASP C 3 33 ? 123.208 48.736 32.301 1.00 11.29 33 ASP G O 1
ATOM 6693 N N . LEU C 3 34 ? 123.219 50.704 31.221 1.00 9.01 34 LEU G N 1
ATOM 6694 C CA . LEU C 3 34 ? 124.337 50.350 30.350 1.00 10.68 34 LEU G CA 1
ATOM 6695 C C . LEU C 3 34 ? 125.649 50.131 31.090 1.00 8.98 34 LEU G C 1
ATOM 6696 O O . LEU C 3 34 ? 126.299 49.114 30.892 1.00 10.37 34 LEU G O 1
ATOM 6701 N N . TYR C 3 35 ? 126.061 51.096 31.906 1.00 8.83 35 TYR G N 1
ATOM 6702 C CA . TYR C 3 35 ? 127.315 50.944 32.643 1.00 9.78 35 TYR G CA 1
ATOM 6703 C C . TYR C 3 35 ? 127.153 50.014 33.836 1.00 10.61 35 TYR G C 1
ATOM 6704 O O . TYR C 3 35 ? 128.124 49.436 34.324 1.00 11.34 35 TYR G O 1
ATOM 6713 N N . GLY C 3 36 ? 125.908 49.826 34.264 1.00 9.95 36 GLY G N 1
ATOM 6714 C CA . GLY C 3 36 ? 125.642 48.908 35.351 1.00 9.72 36 GLY G CA 1
ATOM 6715 C C . GLY C 3 36 ? 125.886 47.520 34.788 1.00 10.61 36 GLY G C 1
ATOM 6716 O O . GLY C 3 36 ? 126.250 46.593 35.504 1.00 11.20 36 GLY G O 1
ATOM 6717 N N . CYS C 3 37 ? 125.702 47.396 33.477 1.00 10.25 37 CYS G N 1
ATOM 6718 C CA . CYS C 3 37 ? 125.911 46.143 32.778 1.00 10.37 37 CYS G CA 1
ATOM 6719 C C . CYS C 3 37 ? 127.367 45.980 32.367 1.00 9.51 37 CYS G C 1
ATOM 6720 O O . CYS C 3 37 ? 127.911 44.881 32.411 1.00 8.56 37 CYS G O 1
ATOM 6723 N N . SER C 3 38 ? 127.982 47.093 31.978 1.00 9.99 38 SER G N 1
ATOM 6724 C CA . SER C 3 38 ? 129.365 47.133 31.506 1.00 10.26 38 SER G CA 1
ATOM 6725 C C . SER C 3 38 ? 130.491 47.103 32.561 1.00 10.04 38 SER G C 1
ATOM 6726 O O . SER C 3 38 ? 131.455 46.356 32.403 1.00 9.57 38 SER G O 1
ATOM 6729 N N . ASP C 3 39 ? 130.374 47.916 33.611 1.00 9.21 39 ASP G N 1
ATOM 6730 C CA . ASP C 3 39 ? 131.385 47.979 34.672 1.00 9.08 39 ASP G CA 1
ATOM 6731 C C . ASP C 3 39 ? 131.771 46.614 35.243 1.00 7.99 39 ASP G C 1
ATOM 6732 O O . ASP C 3 39 ? 132.946 46.332 35.388 1.00 7.86 39 ASP G O 1
ATOM 6737 N N . PRO C 3 40 ? 130.787 45.771 35.614 1.00 10.04 40 PRO G N 1
ATOM 6738 C CA . PRO C 3 40 ? 131.130 44.454 36.157 1.00 9.09 40 PRO G CA 1
ATOM 6739 C C . PRO C 3 40 ? 131.056 43.280 35.165 1.00 9.47 40 PRO G C 1
ATOM 6740 O O . PRO C 3 40 ? 131.009 42.137 35.597 1.00 10.04 40 PRO G O 1
ATOM 6744 N N . CYS C 3 41 ? 131.060 43.557 33.855 1.00 9.11 41 CYS G N 1
ATOM 6745 C CA . CYS C 3 41 ? 130.990 42.521 32.798 1.00 8.54 41 CYS G CA 1
ATOM 6746 C C . CYS C 3 41 ? 129.841 41.559 33.008 1.00 8.22 41 CYS G C 1
ATOM 6747 O O . CYS C 3 41 ? 130.019 40.342 32.976 1.00 8.76 41 CYS G O 1
ATOM 6750 N N . TRP C 3 42 ? 128.656 42.122 33.222 1.00 8.03 42 TRP G N 1
ATOM 6751 C CA . TRP C 3 42 ? 127.471 41.317 33.455 1.00 8.27 42 TRP G CA 1
ATOM 6752 C C . TRP C 3 42 ? 126.947 40.615 32.203 1.00 7.76 42 TRP G C 1
ATOM 6753 O O . TRP C 3 42 ? 126.426 39.509 32.276 1.00 9.43 42 TRP G O 1
ATOM 6780 N N . PRO C 3 44 ? 128.963 40.207 29.022 1.00 10.55 44 PRO G N 1
ATOM 6781 C CA . PRO C 3 44 ? 130.157 40.267 28.168 1.00 9.80 44 PRO G CA 1
ATOM 6782 C C . PRO C 3 44 ? 130.008 39.858 26.707 1.00 10.32 44 PRO G C 1
ATOM 6783 O O . PRO C 3 44 ? 130.752 40.350 25.856 1.00 12.23 44 PRO G O 1
ATOM 6787 N N . ALA C 3 45 ? 129.058 38.972 26.410 1.00 10.84 45 ALA G N 1
ATOM 6788 C CA . ALA C 3 45 ? 128.835 38.532 25.031 1.00 9.90 45 ALA G CA 1
ATOM 6789 C C . ALA C 3 45 ? 128.098 39.578 24.165 1.00 9.82 45 ALA G C 1
ATOM 6790 O O . ALA C 3 45 ? 128.204 39.550 22.943 1.00 11.66 45 ALA G O 1
ATOM 6792 N N . GLN C 3 46 ? 127.376 40.506 24.796 1.00 10.64 46 GLN G N 1
ATOM 6793 C CA . GLN C 3 46 ? 126.644 41.548 24.071 1.00 10.02 46 GLN G CA 1
ATOM 6794 C C . GLN C 3 46 ? 127.151 42.948 24.405 1.00 10.65 46 GLN G C 1
ATOM 6795 O O . GLN C 3 46 ? 127.302 43.798 23.526 1.00 10.89 46 GLN G O 1
ATOM 6801 N N . VAL C 3 47 ? 127.345 43.195 25.695 1.00 10.12 47 VAL G N 1
ATOM 6802 C CA . VAL C 3 47 ? 127.822 44.480 26.192 1.00 10.78 47 VAL G CA 1
ATOM 6803 C C . VAL C 3 47 ? 129.291 44.365 26.593 1.00 11.96 47 VAL G C 1
ATOM 6804 O O . VAL C 3 47 ? 129.661 43.534 27.430 1.00 12.53 47 VAL G O 1
ATOM 6808 N N . PRO C 3 48 ? 130.147 45.213 26.011 1.00 11.71 48 PRO G N 1
ATOM 6809 C CA . PRO C 3 48 ? 131.576 45.188 26.322 1.00 11.75 48 PRO G CA 1
ATOM 6810 C C . PRO C 3 48 ? 131.972 45.435 27.781 1.00 10.75 48 PRO G C 1
ATOM 6811 O O . PRO C 3 48 ? 131.501 46.379 28.401 1.00 10.51 48 PRO G O 1
ATOM 6815 N N . ASP C 3 49 ? 132.719 44.490 28.345 1.00 10.42 49 ASP G N 1
ATOM 6816 C CA . ASP C 3 49 ? 133.322 44.609 29.676 1.00 11.12 49 ASP G CA 1
ATOM 6817 C C . ASP C 3 49 ? 134.443 45.527 30.039 1.00 10.01 49 ASP G C 1
ATOM 6818 O O . ASP C 3 49 ? 135.579 45.305 29.677 1.00 11.26 49 ASP G O 1
ATOM 6823 N N . MET C 3 50 ? 134.102 46.524 30.850 1.00 10.18 50 MET G N 1
ATOM 6824 C CA . MET C 3 50 ? 135.066 47.510 31.309 1.00 10.23 50 MET G CA 1
ATOM 6825 C C . MET C 3 50 ? 135.845 47.101 32.547 1.00 10.70 50 MET G C 1
ATOM 6826 O O . MET C 3 50 ? 136.791 47.771 32.915 1.00 10.35 50 MET G O 1
ATOM 6831 N N . MET C 3 51 ? 135.445 46.015 33.196 1.00 11.24 51 MET G N 1
ATOM 6832 C CA . MET C 3 51 ? 136.169 45.556 34.370 1.00 12.91 51 MET G CA 1
ATOM 6833 C C . MET C 3 51 ? 137.457 44.891 33.924 1.00 13.75 51 MET G C 1
ATOM 6834 O O . MET C 3 51 ? 138.472 44.993 34.604 1.00 14.11 51 MET G O 1
ATOM 6839 N N . SER C 3 52 ? 137.423 44.235 32.765 1.00 14.10 52 SER G N 1
ATOM 6840 C CA . SER C 3 52 ? 138.599 43.512 32.306 1.00 15.56 52 SER G CA 1
ATOM 6841 C C . SER C 3 52 ? 139.082 43.708 30.881 1.00 14.22 52 SER G C 1
ATOM 6842 O O . SER C 3 52 ? 140.219 44.112 30.659 1.00 16.17 52 SER G O 1
ATOM 6845 N N . THR C 3 53 ? 138.219 43.392 29.925 1.00 12.77 53 THR G N 1
ATOM 6846 C CA . THR C 3 53 ? 138.555 43.434 28.510 1.00 11.13 53 THR G CA 1
ATOM 6847 C C . THR C 3 53 ? 138.610 44.772 27.786 1.00 12.32 53 THR G C 1
ATOM 6848 O O . THR C 3 53 ? 139.596 45.068 27.114 1.00 11.55 53 THR G O 1
ATOM 6852 N N . TYR C 3 54 ? 137.537 45.549 27.893 1.00 11.50 54 TYR G N 1
ATOM 6853 C CA . TYR C 3 54 ? 137.413 46.857 27.236 1.00 10.77 54 TYR G CA 1
ATOM 6854 C C . TYR C 3 54 ? 137.282 47.962 28.283 1.00 11.69 54 TYR G C 1
ATOM 6855 O O . TYR C 3 54 ? 136.256 48.645 28.358 1.00 10.72 54 TYR G O 1
ATOM 6864 N N . GLN C 3 55 ? 138.352 48.163 29.048 1.00 12.03 55 GLN G N 1
ATOM 6865 C CA . GLN C 3 55 ? 138.376 49.142 30.133 1.00 13.58 55 GLN G CA 1
ATOM 6866 C C . GLN C 3 55 ? 138.090 50.603 29.812 1.00 13.54 55 GLN G C 1
ATOM 6867 O O . GLN C 3 55 ? 137.598 51.341 30.666 1.00 14.76 55 GLN G O 1
ATOM 6873 N N . ASP C 3 56 ? 138.405 51.034 28.600 1.00 15.44 56 ASP G N 1
ATOM 6874 C CA . ASP C 3 56 ? 138.148 52.419 28.232 1.00 18.30 56 ASP G CA 1
ATOM 6875 C C . ASP C 3 56 ? 137.078 52.529 27.154 1.00 17.56 56 ASP G C 1
ATOM 6876 O O . ASP C 3 56 ? 137.080 53.459 26.352 1.00 17.04 56 ASP G O 1
ATOM 6881 N N . TRP C 3 57 ? 136.138 51.588 27.172 1.00 16.22 57 TRP G N 1
ATOM 6882 C CA . TRP C 3 57 ? 135.048 51.554 26.206 1.00 13.99 57 TRP G CA 1
ATOM 6883 C C . TRP C 3 57 ? 134.201 52.834 26.199 1.00 13.60 57 TRP G C 1
ATOM 6884 O O . TRP C 3 57 ? 133.882 53.349 25.131 1.00 13.37 57 TRP G O 1
ATOM 6895 N N . ASN C 3 58 ? 133.863 53.357 27.380 1.00 13.20 58 ASN G N 1
ATOM 6896 C CA . ASN C 3 58 ? 133.047 54.571 27.469 1.00 13.50 58 ASN G CA 1
ATOM 6897 C C . ASN C 3 58 ? 133.829 55.879 27.601 1.00 14.12 58 ASN G C 1
ATOM 6898 O O . ASN C 3 58 ? 133.309 56.873 28.098 1.00 14.20 58 ASN G O 1
ATOM 6903 N N . ALA C 3 59 ? 135.063 55.891 27.113 1.00 15.61 59 ALA G N 1
ATOM 6904 C CA . ALA C 3 59 ? 135.902 57.085 27.199 1.00 17.46 59 ALA G CA 1
ATOM 6905 C C . ALA C 3 59 ? 135.265 58.367 26.652 1.00 17.47 59 ALA G C 1
ATOM 6906 O O . ALA C 3 59 ? 135.321 59.407 27.304 1.00 20.03 59 ALA G O 1
ATOM 6908 N N . GLN C 3 60 ? 134.649 58.300 25.475 1.00 18.22 60 GLN G N 1
ATOM 6909 C CA . GLN C 3 60 ? 134.010 59.482 24.897 1.00 18.28 60 GLN G CA 1
ATOM 6910 C C . GLN C 3 60 ? 132.514 59.531 25.204 1.00 17.57 60 GLN G C 1
ATOM 6911 O O . GLN C 3 60 ? 131.778 60.311 24.602 1.00 16.88 60 GLN G O 1
ATOM 6917 N N . ALA C 3 61 ? 132.067 58.707 26.144 1.00 16.64 61 ALA G N 1
ATOM 6918 C CA . ALA C 3 61 ? 130.659 58.685 26.496 1.00 16.19 61 ALA G CA 1
ATOM 6919 C C . ALA C 3 61 ? 130.428 58.508 28.002 1.00 16.50 61 ALA G C 1
ATOM 6920 O O . ALA C 3 61 ? 129.658 57.650 28.413 1.00 16.81 61 ALA G O 1
ATOM 6922 N N . SER C 3 62 ? 131.091 59.327 28.819 1.00 16.98 62 SER G N 1
ATOM 6923 C CA . SER C 3 62 ? 130.948 59.259 30.280 1.00 17.03 62 SER G CA 1
ATOM 6924 C C . SER C 3 62 ? 129.483 59.443 30.676 1.00 16.04 62 SER G C 1
ATOM 6925 O O . SER C 3 62 ? 129.009 58.847 31.646 1.00 14.92 62 SER G O 1
ATOM 6928 N N . ASN C 3 63 ? 128.792 60.295 29.921 1.00 15.07 63 ASN G N 1
ATOM 6929 C CA . ASN C 3 63 ? 127.374 60.579 30.116 1.00 15.39 63 ASN G CA 1
ATOM 6930 C C . ASN C 3 63 ? 126.650 59.824 28.994 1.00 15.86 63 ASN G C 1
ATOM 6931 O O . ASN C 3 63 ? 126.578 60.305 27.858 1.00 16.30 63 ASN G O 1
ATOM 6936 N N . SER C 3 64 ? 126.161 58.625 29.302 1.00 14.67 64 SER G N 1
ATOM 6937 C CA . SER C 3 64 ? 125.470 57.793 28.313 1.00 15.46 64 SER G CA 1
ATOM 6938 C C . SER C 3 64 ? 124.137 58.363 27.812 1.00 15.71 64 SER G C 1
ATOM 6939 O O . SER C 3 64 ? 123.706 58.053 26.706 1.00 14.66 64 SER G O 1
ATOM 6942 N N . ALA C 3 65 ? 123.471 59.161 28.639 1.00 17.09 65 ALA G N 1
ATOM 6943 C CA . ALA C 3 65 ? 122.201 59.755 28.245 1.00 18.44 65 ALA G CA 1
ATOM 6944 C C . ALA C 3 65 ? 122.396 60.668 27.038 1.00 19.21 65 ALA G C 1
ATOM 6945 O O . ALA C 3 65 ? 121.566 60.692 26.134 1.00 21.24 65 ALA G O 1
ATOM 6947 N N . GLU C 3 66 ? 123.492 61.411 27.004 1.00 19.67 66 GLU G N 1
ATOM 6948 C CA . GLU C 3 66 ? 123.720 62.288 25.871 1.00 21.54 66 GLU G CA 1
ATOM 6949 C C . GLU C 3 66 ? 124.810 61.874 24.898 1.00 19.87 66 GLU G C 1
ATOM 6950 O O . GLU C 3 66 ? 124.788 62.303 23.751 1.00 19.42 66 GLU G O 1
ATOM 6956 N N . ASP C 3 67 ? 125.712 60.990 25.318 1.00 18.65 67 ASP G N 1
ATOM 6957 C CA . ASP C 3 67 ? 126.806 60.564 24.449 1.00 17.94 67 ASP G CA 1
ATOM 6958 C C . ASP C 3 67 ? 126.817 59.101 24.024 1.00 16.62 67 ASP G C 1
ATOM 6959 O O . ASP C 3 67 ? 127.857 58.566 23.652 1.00 16.91 67 ASP G O 1
ATOM 6964 N N . TRP C 3 68 ? 125.639 58.488 24.003 1.00 16.14 68 TRP G N 1
ATOM 6965 C CA . TRP C 3 68 ? 125.476 57.088 23.612 1.00 15.89 68 TRP G CA 1
ATOM 6966 C C . TRP C 3 68 ? 125.948 56.783 22.188 1.00 16.15 68 TRP G C 1
ATOM 6967 O O . TRP C 3 68 ? 126.339 55.656 21.892 1.00 16.56 68 TRP G O 1
ATOM 6978 N N . ARG C 3 69 ? 125.920 57.783 21.311 1.00 16.41 69 ARG G N 1
ATOM 6979 C CA . ARG C 3 69 ? 126.367 57.591 19.931 1.00 17.41 69 ARG G CA 1
ATOM 6980 C C . ARG C 3 69 ? 127.869 57.322 19.814 1.00 17.41 69 ARG G C 1
ATOM 6981 O O . ARG C 3 69 ? 128.320 56.724 18.840 1.00 16.30 69 ARG G O 1
ATOM 6989 N N . ASN C 3 70 ? 128.636 57.785 20.798 1.00 17.51 70 ASN G N 1
ATOM 6990 C CA . ASN C 3 70 ? 130.086 57.606 20.803 1.00 17.45 70 ASN G CA 1
ATOM 6991 C C . ASN C 3 70 ? 130.551 56.207 21.199 1.00 17.49 70 ASN G C 1
ATOM 6992 O O . ASN C 3 70 ? 131.752 55.948 21.249 1.00 19.70 70 ASN G O 1
ATOM 6997 N N . LEU C 3 71 ? 129.610 55.315 21.489 1.00 15.70 71 LEU G N 1
ATOM 6998 C CA . LEU C 3 71 ? 129.955 53.953 21.877 1.00 14.28 71 LEU G CA 1
ATOM 6999 C C . LEU C 3 71 ? 130.163 53.091 20.644 1.00 14.78 71 LEU G C 1
ATOM 7000 O O . LEU C 3 71 ? 129.270 52.961 19.808 1.00 16.25 71 LEU G O 1
ATOM 7005 N N . GLY C 3 72 ? 131.356 52.519 20.531 1.00 13.77 72 GLY G N 1
ATOM 7006 C CA . GLY C 3 72 ? 131.660 51.705 19.377 1.00 13.14 72 GLY G CA 1
ATOM 7007 C C . GLY C 3 72 ? 131.552 50.212 19.559 1.00 11.54 72 GLY G C 1
ATOM 7008 O O . GLY C 3 72 ? 131.345 49.708 20.658 1.00 11.39 72 GLY G O 1
ATOM 7009 N N . THR C 3 73 ? 131.637 49.512 18.437 1.00 12.11 73 THR G N 1
ATOM 7010 C CA . THR C 3 73 ? 131.602 48.062 18.423 1.00 13.36 73 THR G CA 1
ATOM 7011 C C . THR C 3 73 ? 133.033 47.607 18.743 1.00 13.98 73 THR G C 1
ATOM 7012 O O . THR C 3 73 ? 133.997 48.317 18.438 1.00 15.13 73 THR G O 1
ATOM 7016 N N . VAL C 3 74 ? 133.169 46.433 19.355 1.00 14.57 74 VAL G N 1
ATOM 7017 C CA . VAL C 3 74 ? 134.477 45.944 19.790 1.00 14.98 74 VAL G CA 1
ATOM 7018 C C . VAL C 3 74 ? 135.214 44.841 19.033 1.00 15.88 74 VAL G C 1
ATOM 7019 O O . VAL C 3 74 ? 136.406 44.658 19.259 1.00 16.27 74 VAL G O 1
ATOM 7023 N N . PHE C 3 75 ? 134.530 44.077 18.185 1.00 15.99 75 PHE G N 1
ATOM 7024 C CA . PHE C 3 75 ? 135.230 43.021 17.464 1.00 15.96 75 PHE G CA 1
ATOM 7025 C C . PHE C 3 75 ? 136.129 43.598 16.379 1.00 17.51 75 PHE G C 1
ATOM 7026 O O . PHE C 3 75 ? 135.681 44.390 15.547 1.00 18.34 75 PHE G O 1
ATOM 7034 N N . PRO C 3 76 ? 137.428 43.228 16.397 1.00 19.09 76 PRO G N 1
ATOM 7035 C CA . PRO C 3 76 ? 138.433 43.688 15.429 1.00 20.46 76 PRO G CA 1
ATOM 7036 C C . PRO C 3 76 ? 138.216 43.126 14.011 1.00 21.87 76 PRO G C 1
ATOM 7037 O O . PRO C 3 76 ? 138.935 42.229 13.549 1.00 21.90 76 PRO G O 1
ATOM 7041 N N . LYS C 3 77 ? 137.213 43.685 13.336 1.00 24.48 77 LYS G N 1
ATOM 7042 C CA . LYS C 3 77 ? 136.829 43.296 11.977 1.00 27.16 77 LYS G CA 1
ATOM 7043 C C . LYS C 3 77 ? 137.910 43.626 10.953 1.00 26.53 77 LYS G C 1
ATOM 7044 O O . LYS C 3 77 ? 138.686 44.561 11.150 1.00 25.36 77 LYS G O 1
ATOM 7050 N N . ASP C 3 78 ? 137.944 42.869 9.855 1.00 27.64 78 ASP G N 1
ATOM 7051 C CA . ASP C 3 78 ? 138.909 43.121 8.792 1.00 28.97 78 ASP G CA 1
ATOM 7052 C C . ASP C 3 78 ? 138.783 44.572 8.394 1.00 30.75 78 ASP G C 1
ATOM 7053 O O . ASP C 3 78 ? 137.686 45.136 8.370 1.00 30.02 78 ASP G O 1
ATOM 7058 N N . LYS C 3 79 ? 139.933 45.170 8.120 1.00 34.03 79 LYS G N 1
ATOM 7059 C CA . LYS C 3 79 ? 140.062 46.573 7.737 1.00 37.09 79 LYS G CA 1
ATOM 7060 C C . LYS C 3 79 ? 139.909 47.479 8.965 1.00 39.38 79 LYS G C 1
ATOM 7061 O O . LYS C 3 79 ? 140.958 48.023 9.383 1.00 40.53 79 LYS G O 1
#

Foldseek 3Di:
DAQLVLCCVFVPVVWDDDDDSDTPLLNFKAAALLLLLVVVVCCCVPVNGDDDPVSSNNNSQVSLQVGYAFPVLLPPLCCQLLVVVFDDDDDDPVLCLLPDVPPHSSSLSRMAGALVSQLVVLCCVCVVPVCSQVDPSRVVDVNNCCCNPPVSVVSCVNGHSDDPRVVVLNVVQDALVVAAAKKWKWKAWFLPAIKTFIKGWADDPGQKTKIWTWIAGPVRHTFTWTWMWGDGNRFFIWIWTCGDPFIWIWGWGCDPQKTWGKIAGPQASSGIIGMIIGGEDDWAWDEKVVQEDEAQDKDKIKTFTYQFAAAKDQADQKAFDAFPDDDRGMTITIMGGHNPGWFDWTFIDRHPHTDGIHTYYHDFDAKAKPPQEGEWEAEDPPHPGDTHKDGIFIWTWDATPVRHIDTRGTAQWAKDKDAPDPVQVVFVLSPQQADQDRSRITTGHHDDFQPPTDVSHHSWGWIKMWTFGPGPRHIYIHTYTYYYDDDDDRSGD/DAADDFQFKWKWFAFAQAKIWIARVVVRATPDIAHDPAHAPPQAWDDALVNFWIWGQGNHQFKIWIAGNRVRDTWAIDGNPPDPQKGWGFQLAKEAFNNRQKIKTKTFIWRDDDPDIDTDFIKIFIWTSNPTHYIDGPDMDTDHPQWHYWYQFNVRWIFIDGCATWTADPVVRDIDGLGHQNPPPDPQKHGKAFDANAQACALQQKGKGKIWIFGHVNTWIFIKMWIARSHPRDIDMATQATDPDDFQDKDAQPQHNQWIWTFFQKIWITGRVVSGTPDIGGDPGTFHEWGAENNRQWIWTAFFWQKIFIAGVVVRDTPDIHGHPHITSHNYYMYMDRD/DDDLADDDDPLGQPAGPVGHPVVADVVNLVCLVVCADVVVPSPHHHCVPDCVCQCVVPPPCVPRVVVGDDPDPDDD

Solvent-accessible surface area: 33466 Å² total

CATH classification: 2.40.128.120 (+2 more: 2.60.40.10, 2.60.40.10)

Organism: Pseudomonas putida (NCBI:txid303)

Nearest PDB structures (foldseek):
  1jmx-assembly1_B  TM=1.003E+00  e=6.960E-70  Pseudomonas putida
  1pby-assembly1_B  TM=9.142E-01  e=2.535E-31  Paracoccus denitrificans
  8ro1-assembly1_E  TM=5.836E-01  e=8.730E-07  Caenorhabditis elegans
  8qzs-assembly1_E  TM=5.314E-01  e=2.618E-06  Homo sapiens
  9esi-assembly1_C  TM=4.900E-01  e=4.102E-06  Schizosaccharomyces pombe

Radius of gyration: 31.12 Å; Cα contacts (8 Å, |Δi|>4): 2407; chains: 3; bounding box: 70×65×91 Å

Sequence (908 aa):
EQGPSLLQNKCMGCHIPEGNDTYSRISHQRKTPEGWLMSIARMQVMHGLQISDDDRRTLVKYLADKQGLAPSETDGVRYAMERRLNTVEQFDTQLSETCGRCHSGARVALQRRPAKEWEHLVNFHLGQWPSLEYQAQARDRDWLPIALQQVVPDLAKRYPLESAAWAEWQKARPKADALPGQWAFSGHMLAKGDVRGVMSVTPDQGDTFKVEVKGAYADGTPFNGSGSAILYNGYEWRGNVKVGDANLRQVFAALDGEMKGRMFEAEHDERGLDFTAVKEGKARLLAVQPAFIKAGGESEITLVGSGLAGKPDLGAGVEVTEVLEQTPTLVRLKARAAADAKPGQREVAVGTLKGVNLAVYDKVEEVKVVPAFSIARIGENGASVPKVQGRFEAEAWGKDANGQPLRIGYLPASWKVEPFNERAVEDEDVKFAGKMQADGVFVPGGAGPNPERKMMTNNAGNLKVIATLADGGQTGEGHMIVTVQRWNNPPLPGPALKAGHEYMIVTNYPNNLHVVDVASDTVYKSCVMPDKFGPGTAMMAPDNRTAYVLNNHYGDIYGIDLDTCKNTFHANLSSVPGEVGRSMYSFAISPDGKEVYATVNPTQRLNDHYVVKPPRLEVFSTADGLEAKPVRTFPMPRQVYLMRAADDGSLYVAGPDIYKMDVKTGKYTVALPLRNWNRKGYSAPDVLYFWPHQSPRHEFSMLYTIARFATADLLYGYLSVDLKTGKTHTQEFADLTELYFTGLRSPKDPNQIYGVLNRLAKYDLKQRKLIKAANLDHTYYCVAFDKKGDKLYLGGTFNDLAVFNPDTLEKVKNIKLPGGDMSTTTPQVFIRAVAGCTATTDPGWEVDAFGGVSSLCQPMEADLYGCSDPCWPAQVPDMMSTYQDWNAQASNSAEDWRNLGTVFPKDK

B-factor: mean 20.19, std 9.03, range [5.21, 80.82]

Secondary structure (DSSP, 8-state):
--HHHHHHHHHBTTB-EEETTEETTGGG-EE-HHHHHHHHHHHHHHH-----HHHHHHHHHHHHHHT---GGGSTT-TTTTTT-TT------HHHHHHHSSSS-SHHHHTEE--HHHHHHHHHHHHHH-GGGGGSTTTTTTTHHHHIIIIIHHHHHHHS-S--HHHHHHHHHPPPGGGS-EEEEEEEEETTTEEEEEEEEEEE-STTEEEEEEEEEETTS-EEEEEEEEEEETTTEEEEEEEETTEEEEEEEEEETTEEEEEEEETTEEEEEEEEEEEETTS-EEEEEESSEEETT-EEEEEEEEES--S-EE--TTEEEEEEEEE-SSEEEEEEEE-TTPPSEEEEEEETTEEEEEEEEES---EEEEESSEEEEE-B-TT-SS--B-EE-EEEEEEE-TTS-EEEEEE--EEEEEEESSHHHHHTTHHHHSEEE-TTSEEEE-BSS--TTSGGG--S-EEEEEEEEETTT--EEEEEEEEE---S---S--/-PPPPTT-EEEEEEETTTEEEEEETTTTEEEEEEEPSS--SS-EEEE-TTSSEEEEEETTTTEEEEEETTTTEEEEEEES--STTEEEE-SS-EEE-TTSSEEEEEEEEEEE-SS-EEE---EEEEEEGGGGGGB--SEEEE--SS---EEE-TTS-EEEESSSEEEE-TTT--EEEEE-STT---TTB---B---------TT-EEEEEEEEEE---PEEEEEEEEEETTT--EEEEEEEE-SS-EEEEEE-SS-TTEEEEEESEEEEEETTTTEEEEEEE-SS---EEEE-SSSS-EEEESBSSEEEEEETTTTEEEEEEEPSSS--BT---EEEE-/--TTS----SS-SSS-TTSSSSSS-SSGGGGHHHHHTTT---SS--TTTT-TTTTTT-SSHHHHGGGPPP-S----